Protein AF-A0A3S5D867-F1 (afdb_monomer_lite)

Secondary structure (DSSP, 8-state):
--EEEEEE-B-TTS-B-TT-EEEEEE-S--SS--TT-EEEEE--TTSEEEEEE-SEEEEEEEEETTTTEEEEEEEEEE-TTPPPB-HHHHHS---GGG--HHHHHHHHHHHHHHHHHHHHHHHHHHHHHHHHHHHHHHHHHHHHHHHHHHHHHHHHHHHHHHHHHHHHHHHHHHHHHHHHTT-BSSHHHHHHHHHTTS---SEEEEE--STT-SEEEEEEETTEEEEEEEEE-S-SSHHHHHHHHHHHHHHHHHHTTS--S-EEEEEE-TTGGGGEEEEEETT--EEETT--HHHHHHHHTTS-HHHHTTSTTEEEEEE-TTSSSEEEEEETT--EEETT--HHHHHHHHTTS-HHHHTT--SEEEEEEPTTSSSEEEEEETTSPEE-TT--GGGTTTSS--SEEEEEETTEEEEEETTEEEE-SS-EEEEEE-SSSEEEEEE--BTTB-SSEEEEESS-SSPBPTT-SEEEEEEEEESGGGSPEE-TT-------GGGTTTEEEHHHH-TTTTTTSPPPHHHHH--EE----TTEE-SHHHHHHHHHHT---S-EEEEEE---TT--HHHHSTTSHHHHHHHHHHHHHHHHHHHTTPEEEEEEEEEE--HHHHHBSS--STTHHHHHHHHHHHHHHHHHHHHH--SSPPEEEEEE--S-SSEEBS-B-TTS-B-SS--EEESS-HHHHHHHHHHHHTTTTEEEEEESHHHHHHHB-SSSS-B-HHHHHHHHHHHHHHHIIIII-TTTTT----SEEEEEEEETTEEEEEEE-TTSSPEE-SSSS---GGGGEEETT--S-EEEEEEETTTEEEEEESSPPPTT-EEEES----PPPTTS-------EE-----EEEEEEETTEEEE---BPPPEEEETT---

InterPro domains:
  IPR008969 Carboxypeptidase-like, regulatory domain superfamily [SSF49464] (4-69)
  IPR013609 Lambda-like tail fibre protein, N-terminal [PF08400] (1-135)

Foldseek 3Di:
DWAKAKDFDADPVRAGQAQKKKKKFFCPDDPVDHGRDIDIDGAHPRRIDMDTHDFGKIWIWIDHPVPRDIGTQAIFGGDPPDHHYYCCLTGVDPDVPCPDPVNVVVVVVVVVVVVVVVVVVVVVVVVVVVVVVVVVVVVVVVVVVVVVVVVVVVVVVVVVVVVVVVVVVVVVVVVVVVLVPFAAQDQVVVLVCLVVVVDDDQKGWYADPDQQARIFIWGQDPSHTGTDPDHDHPDPDVVVVVVVVVVVCVVVVVVVVPDQPDFPDFDADPVPPVGTQWTQGPVRQTDHPP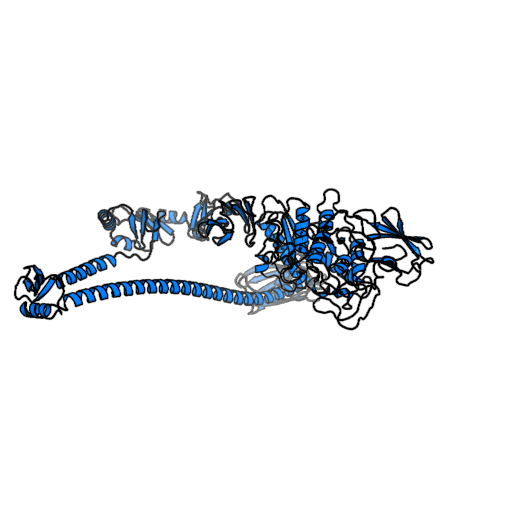DDPVVSVVVVVVDDPVLVVVDPQWPDFDADPVSPHTQWTQGVLRQIDGPPDDPVVSVVSCVQCDPVLVVVDAQFPDWDADPVSPHTQWTQGPVGQIAGPPDDDPVSVVGDDFQWDWDDDPNATAIHGVNHGQGDPFRWDDWGADDPFKIKTFGDADDLRHPRIFIFGVLENFTAHPQAQAAEEEEEAAACLQPKDFAAQQDQDWFDSPCGRAAKEFPQQDQAPDAQDAQDPNSLSHIGHHGDDRGIFFQRRLLVVLLVVLPLDRYHYYYQHQYHAQDDLVQCAPPHRSVVSNLSSLLSSQSGCVSRNHQYDHAEYEYDYDLLCQAQQQQLDACSLLVSVVRGQVVCQVSSCVSRVDDDGHAYEYAAEWLDLFGFHADADSRSHHDDDTHGRALGRSRLASLLVNCVVPLVRYEYLAYLNLQQQPAAPLDSRHGRSLSRSLSSNSSSVQSCQQPRDPPRHSPHHFWEFPWWAFDKQKIKTFTDAPAWAKDQACDPRHAFVQQQKDKRVCQWDWDDWDDDPRGIIMTGTPTRGDQQIKIWGQNRDPDAGPSRGTTGGGSIWHPQPDFRPRDDDPNHTHGSIRGYGTHIGRNPGDD

Organism: Serratia odorifera (NCBI:txid618)

pLDDT: mean 79.51, std 19.84, range [37.09, 98.69]

Radius of gyration: 47.04 Å; chains: 1; bounding box: 151×68×121 Å

Structure (mmCIF, N/CA/C/O backbone):
data_AF-A0A3S5D867-F1
#
_entry.id   AF-A0A3S5D867-F1
#
loop_
_atom_site.group_PDB
_atom_site.id
_atom_site.type_symbol
_atom_site.label_atom_id
_atom_site.label_alt_id
_atom_site.label_comp_id
_atom_site.label_asym_id
_atom_site.label_entity_id
_atom_site.label_seq_id
_atom_site.pdbx_PDB_ins_code
_atom_site.Cartn_x
_atom_site.Cartn_y
_atom_site.Cartn_z
_atom_site.occupancy
_atom_site.B_iso_or_equiv
_atom_site.auth_seq_id
_atom_site.auth_comp_id
_atom_site.auth_asym_id
_atom_site.auth_atom_id
_atom_site.pdbx_PDB_model_num
ATOM 1 N N . MET A 1 1 ? -51.353 9.847 -44.001 1.00 66.88 1 MET A N 1
ATOM 2 C CA . MET A 1 1 ? -50.391 10.921 -43.648 1.00 66.88 1 MET A CA 1
ATOM 3 C C . MET A 1 1 ? -49.256 10.837 -44.655 1.00 66.88 1 MET A C 1
ATOM 5 O O . MET A 1 1 ? -48.900 9.722 -44.989 1.00 66.88 1 MET A O 1
ATOM 9 N N . PHE A 1 2 ? -48.753 11.941 -45.209 1.00 80.75 2 PHE A N 1
ATOM 10 C CA . PHE A 1 2 ? -47.672 11.865 -46.203 1.00 80.75 2 PHE A CA 1
ATOM 11 C C . PHE A 1 2 ? -46.304 12.044 -45.532 1.00 80.75 2 PHE A C 1
ATOM 13 O O . PHE A 1 2 ? -46.164 12.881 -44.643 1.00 80.75 2 PHE A O 1
ATOM 20 N N . ILE A 1 3 ? -45.324 11.253 -45.963 1.00 88.12 3 ILE A N 1
ATOM 21 C CA . ILE A 1 3 ? -43.916 11.330 -45.588 1.00 88.12 3 ILE A CA 1
ATOM 22 C C . ILE A 1 3 ? -43.171 11.962 -46.759 1.00 88.12 3 ILE A C 1
ATOM 24 O O . ILE A 1 3 ? -43.205 11.448 -47.882 1.00 88.12 3 ILE A O 1
ATOM 28 N N . THR A 1 4 ? -42.507 13.081 -46.488 1.00 90.56 4 THR A N 1
ATOM 29 C CA . THR A 1 4 ? -41.750 13.821 -47.495 1.00 90.56 4 THR A CA 1
ATOM 30 C C . THR A 1 4 ? -40.372 13.196 -47.688 1.00 90.56 4 THR A C 1
ATOM 32 O O . THR A 1 4 ? -39.564 13.141 -46.759 1.00 90.56 4 THR A O 1
ATOM 35 N N . ILE A 1 5 ? -40.102 12.748 -48.912 1.00 91.81 5 ILE A N 1
ATOM 36 C CA . ILE A 1 5 ? -38.814 12.232 -49.360 1.00 91.81 5 ILE A CA 1
ATOM 37 C C . ILE A 1 5 ? -38.170 13.243 -50.306 1.00 91.81 5 ILE A C 1
ATOM 39 O O . ILE A 1 5 ? -38.616 13.410 -51.442 1.00 91.81 5 ILE A O 1
ATOM 43 N N . SER A 1 6 ? -37.120 13.923 -49.852 1.00 92.38 6 SER A N 1
ATOM 44 C CA . SER A 1 6 ? -36.469 14.999 -50.607 1.00 92.38 6 SER A CA 1
ATOM 45 C C . SER A 1 6 ? -34.959 15.031 -50.403 1.00 92.38 6 SER A C 1
ATOM 47 O O . SER A 1 6 ? -34.464 14.685 -49.332 1.00 92.38 6 SER A O 1
ATOM 49 N N . GLY A 1 7 ? -34.220 15.486 -51.411 1.00 91.75 7 GLY A N 1
ATOM 50 C CA . GLY A 1 7 ? -32.768 15.626 -51.334 1.00 91.75 7 GLY A CA 1
ATOM 51 C C . GLY A 1 7 ? -32.140 15.956 -52.682 1.00 91.75 7 GLY A C 1
ATOM 52 O O . GLY A 1 7 ? -32.841 16.315 -53.624 1.00 91.75 7 GLY A O 1
ATOM 53 N N . VAL A 1 8 ? -30.818 15.809 -52.766 1.00 91.75 8 VAL A N 1
ATOM 54 C CA . VAL A 1 8 ? -30.044 15.969 -54.003 1.00 91.75 8 VAL A CA 1
ATOM 55 C C . VAL A 1 8 ? -29.565 14.602 -54.484 1.00 91.75 8 VAL A C 1
ATOM 57 O O . VAL A 1 8 ? -29.043 13.805 -53.704 1.00 91.75 8 VAL A O 1
ATOM 60 N N . TYR A 1 9 ? -29.775 14.308 -55.763 1.00 89.31 9 TYR A N 1
ATOM 61 C CA . TYR A 1 9 ? -29.324 13.084 -56.406 1.00 89.31 9 TYR A CA 1
ATOM 62 C C . TYR A 1 9 ? -27.901 13.271 -56.944 1.00 89.31 9 TYR A C 1
ATOM 64 O O . TYR A 1 9 ? -27.672 14.092 -57.833 1.00 89.31 9 TYR A O 1
ATOM 72 N N . LEU A 1 10 ? -26.952 12.527 -56.371 1.00 87.12 10 LEU A N 1
ATOM 73 C CA . LEU A 1 10 ? -25.520 12.624 -56.661 1.00 87.12 10 LEU A CA 1
ATOM 74 C C . LEU A 1 10 ? -25.013 11.365 -57.377 1.00 87.12 10 LEU A C 1
ATOM 76 O O . LEU A 1 10 ? -25.526 10.265 -57.150 1.00 87.12 10 LEU A O 1
ATOM 80 N N . ASP A 1 11 ? -23.984 11.524 -58.205 1.00 80.44 11 ASP A N 1
ATOM 81 C CA . ASP A 1 11 ? -23.207 10.420 -58.768 1.00 80.44 11 ASP A CA 1
ATOM 82 C C . ASP A 1 11 ? -22.175 9.864 -57.750 1.00 80.44 11 ASP A C 1
ATOM 84 O O . ASP A 1 11 ? -22.046 10.393 -56.640 1.00 80.44 11 ASP A O 1
ATOM 88 N N . PRO A 1 12 ? -21.445 8.774 -58.070 1.00 74.12 12 PRO A N 1
ATOM 89 C CA . PRO A 1 12 ? -20.444 8.199 -57.165 1.00 74.12 12 PRO A CA 1
ATOM 90 C C . PRO A 1 12 ? -19.267 9.123 -56.814 1.00 74.12 12 PRO A C 1
ATOM 92 O O . PRO A 1 12 ? -18.559 8.841 -55.850 1.00 74.12 12 PRO A O 1
ATOM 95 N N . GLU A 1 13 ? -19.054 10.197 -57.573 1.00 75.00 13 GLU A N 1
ATOM 96 C CA . GLU A 1 13 ? -17.997 11.190 -57.354 1.00 75.00 13 GLU A CA 1
ATOM 97 C C . GLU A 1 13 ? -18.503 12.375 -56.509 1.00 75.00 13 GLU A C 1
ATOM 99 O O . GLU A 1 13 ? -17.729 13.255 -56.138 1.00 75.00 13 GLU A O 1
ATOM 104 N N . GLY A 1 14 ? -19.791 12.370 -56.141 1.00 78.19 14 GLY A N 1
ATOM 105 C CA . GLY A 1 14 ? -20.426 13.396 -55.318 1.00 78.19 14 GLY A CA 1
ATOM 106 C C . GLY A 1 14 ? -20.962 14.586 -56.114 1.00 78.19 14 GLY A C 1
ATOM 107 O O . GLY A 1 14 ? -21.316 15.598 -55.511 1.00 78.19 14 GLY A O 1
ATOM 108 N N . THR A 1 15 ? -21.052 14.481 -57.442 1.00 84.69 15 THR A N 1
ATOM 109 C CA . THR A 1 15 ? -21.552 15.553 -58.314 1.00 84.69 15 THR A CA 1
ATOM 110 C C . THR A 1 15 ? -23.061 15.428 -58.517 1.00 84.69 15 THR A C 1
ATOM 112 O O . THR A 1 15 ? -23.590 14.330 -58.691 1.00 84.69 15 THR A O 1
ATOM 115 N N . ALA A 1 16 ? -23.780 16.554 -58.493 1.00 87.94 16 ALA A N 1
ATOM 116 C CA . ALA A 1 16 ? -25.221 16.580 -58.733 1.00 87.94 16 ALA A CA 1
ATOM 117 C C . ALA A 1 16 ? -25.578 16.136 -60.153 1.00 87.94 16 ALA A C 1
ATOM 119 O O . ALA A 1 16 ? -24.960 16.571 -61.122 1.00 87.94 16 ALA A O 1
ATOM 120 N N . VAL A 1 17 ? -26.610 15.296 -60.267 1.00 87.81 17 VAL A N 1
ATOM 121 C CA . VAL A 1 17 ? -27.073 14.740 -61.543 1.00 87.81 17 VAL A CA 1
ATOM 122 C C . VAL A 1 17 ? -28.390 15.413 -61.951 1.00 87.81 17 VAL A C 1
ATOM 124 O O . VAL A 1 17 ? -29.465 14.969 -61.520 1.00 87.81 17 VAL A O 1
ATOM 127 N N . PRO A 1 18 ? -28.347 16.480 -62.769 1.00 88.94 18 PRO A N 1
ATOM 128 C CA . PRO A 1 18 ? -29.548 17.148 -63.255 1.00 88.94 18 PRO A CA 1
ATOM 129 C C . PRO A 1 18 ? -30.268 16.326 -64.331 1.00 88.94 18 PRO A C 1
ATOM 131 O O . PRO A 1 18 ? -29.655 15.564 -65.082 1.00 88.94 18 PRO A O 1
ATOM 134 N N . GLY A 1 19 ? -31.591 16.475 -64.419 1.00 86.19 19 GLY A N 1
ATOM 135 C CA . GLY A 1 19 ? -32.408 15.869 -65.473 1.00 86.19 19 GLY A CA 1
ATOM 136 C C . GLY A 1 19 ? -32.656 14.358 -65.356 1.00 86.19 19 GLY A C 1
ATOM 137 O O . GLY A 1 19 ? -33.353 13.795 -66.205 1.00 86.19 19 GLY A O 1
ATOM 138 N N . ALA A 1 20 ? -32.154 13.680 -64.321 1.00 89.50 20 ALA A N 1
ATOM 139 C CA . ALA A 1 20 ? -32.436 12.269 -64.067 1.00 89.50 20 ALA A CA 1
ATOM 140 C C . ALA A 1 20 ? -33.886 12.082 -63.596 1.00 89.50 20 ALA A C 1
ATOM 142 O O . ALA A 1 20 ? -34.366 12.784 -62.709 1.00 89.50 20 ALA A O 1
ATOM 143 N N . ARG A 1 21 ? -34.611 11.113 -64.165 1.00 92.19 21 ARG A N 1
ATOM 144 C CA . ARG A 1 21 ? -35.997 10.834 -63.770 1.00 92.19 21 ARG A CA 1
ATOM 145 C C . ARG A 1 21 ? -36.044 9.734 -62.722 1.00 92.19 21 ARG A C 1
ATOM 147 O O . ARG A 1 21 ? -35.861 8.562 -63.043 1.00 92.19 21 ARG A O 1
ATOM 154 N N . ILE A 1 22 ? -36.342 10.108 -61.486 1.00 93.31 22 ILE A N 1
ATOM 155 C CA . ILE A 1 22 ? -36.563 9.188 -60.371 1.00 93.31 22 ILE A CA 1
ATOM 156 C C . ILE A 1 22 ? -38.011 8.701 -60.421 1.00 93.31 22 ILE A C 1
ATOM 158 O O . ILE A 1 22 ? -38.938 9.495 -60.568 1.00 93.31 22 ILE A O 1
ATOM 162 N N . ILE A 1 23 ? -38.205 7.391 -60.318 1.00 92.12 23 ILE A N 1
ATOM 163 C CA . ILE A 1 23 ? -39.477 6.685 -60.453 1.00 92.12 23 ILE A CA 1
ATOM 164 C C . ILE A 1 23 ? -39.679 5.827 -59.202 1.00 92.12 23 ILE A C 1
ATOM 166 O O . ILE A 1 23 ? -38.847 4.974 -58.895 1.00 92.12 23 ILE A O 1
ATOM 170 N N . ILE A 1 24 ? -40.792 6.031 -58.499 1.00 92.12 24 ILE A N 1
ATOM 171 C CA . ILE A 1 24 ? -41.162 5.299 -57.284 1.00 92.12 24 ILE A CA 1
ATOM 172 C C . ILE A 1 24 ? -42.447 4.523 -57.562 1.00 92.12 24 ILE A C 1
ATOM 174 O O . ILE A 1 24 ? -43.481 5.120 -57.856 1.00 92.12 24 ILE A O 1
ATOM 178 N N . ALA A 1 25 ? -42.373 3.195 -57.478 1.00 86.81 25 ALA A N 1
ATOM 179 C CA . ALA A 1 25 ? -43.482 2.282 -57.745 1.00 86.81 25 ALA A CA 1
ATOM 180 C C . ALA A 1 25 ? -43.905 1.547 -56.467 1.00 86.81 25 ALA A C 1
ATOM 182 O O . ALA A 1 25 ? -43.066 0.933 -55.807 1.00 86.81 25 ALA A O 1
ATOM 183 N N . SER A 1 26 ? -45.195 1.564 -56.122 1.00 86.56 26 SER A N 1
ATOM 184 C CA . SER A 1 26 ? -45.713 0.779 -54.991 1.00 86.56 26 SER A CA 1
ATOM 185 C C . SER A 1 26 ? -45.639 -0.721 -55.284 1.00 86.56 26 SER A C 1
ATOM 187 O O . SER A 1 26 ? -46.059 -1.176 -56.343 1.00 86.56 26 SER A O 1
ATOM 189 N N . LYS A 1 27 ? -45.126 -1.527 -54.354 1.00 81.06 27 LYS A N 1
ATOM 190 C CA . LYS A 1 27 ? -44.980 -2.983 -54.530 1.00 81.06 27 LYS A CA 1
ATOM 191 C C . LYS A 1 27 ? -46.121 -3.808 -53.950 1.00 81.06 27 LYS A C 1
ATOM 193 O O . LYS A 1 27 ? -46.240 -4.992 -54.274 1.00 81.06 27 LYS A O 1
ATOM 198 N N . ARG A 1 28 ? -46.939 -3.226 -53.077 1.00 76.12 28 ARG A N 1
ATOM 199 C CA . ARG A 1 28 ? -48.049 -3.910 -52.403 1.00 76.12 28 ARG A CA 1
ATOM 200 C C . ARG A 1 28 ? -49.278 -3.016 -52.420 1.00 76.12 28 ARG A C 1
ATOM 202 O O . ARG A 1 28 ? -49.165 -1.811 -52.244 1.00 76.12 28 ARG A O 1
ATOM 209 N N . THR A 1 29 ? -50.447 -3.620 -52.592 1.00 70.25 29 THR A N 1
ATOM 210 C CA . THR A 1 29 ? -51.703 -2.913 -52.349 1.00 70.25 29 THR A CA 1
ATOM 211 C C . THR A 1 29 ? -51.870 -2.734 -50.840 1.00 70.25 29 THR A C 1
ATOM 213 O O . THR A 1 29 ? -51.838 -3.719 -50.104 1.00 70.25 29 THR A O 1
ATOM 216 N N . THR A 1 30 ? -52.012 -1.494 -50.389 1.00 66.81 30 THR A N 1
ATOM 217 C CA . THR A 1 30 ? -52.332 -1.102 -49.010 1.00 66.81 30 THR A CA 1
ATOM 218 C C . THR A 1 30 ? -53.755 -0.530 -48.963 1.00 66.81 30 THR A C 1
ATOM 220 O O . THR A 1 30 ? -54.438 -0.498 -49.987 1.00 66.81 30 THR A O 1
ATOM 223 N N . SER A 1 31 ? -54.230 -0.086 -47.794 1.00 62.88 31 SER A N 1
ATOM 224 C CA . SER A 1 31 ? -55.510 0.637 -47.671 1.00 62.88 31 SER A CA 1
ATOM 225 C C . SER A 1 31 ? -55.568 1.905 -48.530 1.00 62.88 31 SER A C 1
ATOM 227 O O . SER A 1 31 ? -56.655 2.302 -48.942 1.00 62.88 31 SER A O 1
ATOM 229 N N . ASP A 1 32 ? -54.406 2.498 -48.828 1.00 62.28 32 ASP A N 1
ATOM 230 C CA . ASP A 1 32 ? -54.285 3.832 -49.423 1.00 62.28 32 ASP A CA 1
ATOM 231 C C . ASP A 1 32 ? -53.553 3.853 -50.781 1.00 62.28 32 ASP A C 1
ATOM 233 O O . ASP A 1 32 ? -53.573 4.869 -51.475 1.00 62.28 32 ASP A O 1
ATOM 237 N N . THR A 1 33 ? -52.903 2.755 -51.201 1.00 66.81 33 THR A N 1
ATOM 238 C CA . THR A 1 33 ? -52.171 2.678 -52.485 1.00 66.81 33 THR A CA 1
ATOM 239 C C . THR A 1 33 ? -52.366 1.321 -53.163 1.00 66.81 33 THR A C 1
ATOM 241 O O . THR A 1 33 ? -52.414 0.294 -52.492 1.00 66.81 33 THR A O 1
ATOM 244 N N . PHE A 1 34 ? -52.426 1.281 -54.497 1.00 71.94 34 PHE A N 1
ATOM 245 C CA . PHE A 1 34 ? -52.458 0.025 -55.256 1.00 71.94 34 PHE A CA 1
ATOM 246 C C . PHE A 1 34 ? -51.065 -0.371 -55.745 1.00 71.94 34 PHE A C 1
ATOM 248 O O . PHE A 1 34 ? -50.233 0.483 -56.056 1.00 71.94 34 PHE A O 1
ATOM 255 N N . ARG A 1 35 ? -50.825 -1.683 -55.846 1.00 71.00 35 ARG A N 1
ATOM 256 C CA . ARG A 1 35 ? -49.595 -2.229 -56.427 1.00 71.00 35 ARG A CA 1
ATOM 257 C C . ARG A 1 35 ? -49.369 -1.703 -57.854 1.00 71.00 35 ARG A C 1
ATOM 259 O O . ARG A 1 35 ? -50.305 -1.609 -58.640 1.00 71.00 35 ARG A O 1
ATOM 266 N N . ASP A 1 36 ? -48.110 -1.402 -58.152 1.00 70.62 36 ASP A N 1
ATOM 267 C CA . ASP A 1 36 ? -47.568 -0.854 -59.399 1.00 70.62 36 ASP A CA 1
ATOM 268 C C . ASP A 1 36 ? -48.075 0.555 -59.770 1.00 70.62 36 ASP A C 1
ATOM 270 O O . ASP A 1 36 ? -47.860 1.022 -60.889 1.00 70.62 36 ASP A O 1
ATOM 274 N N . LEU A 1 37 ? -48.681 1.282 -58.821 1.00 79.69 37 LEU A N 1
ATOM 275 C CA . LEU A 1 37 ? -48.919 2.718 -58.967 1.00 79.69 37 LEU A CA 1
ATOM 276 C C . LEU A 1 37 ? -47.591 3.480 -58.854 1.00 79.69 37 LEU A C 1
ATOM 278 O O . LEU A 1 37 ? -46.802 3.229 -57.938 1.00 79.69 37 LEU A O 1
ATOM 282 N N . ILE A 1 38 ? -47.352 4.404 -59.787 1.00 84.44 38 ILE A N 1
ATOM 283 C CA . ILE A 1 38 ? -46.062 5.078 -59.960 1.00 84.44 38 ILE A CA 1
ATOM 284 C C . ILE A 1 38 ? -46.202 6.587 -59.781 1.00 84.44 38 ILE A C 1
ATOM 286 O O . ILE A 1 38 ? -47.097 7.210 -60.352 1.00 84.44 38 ILE A O 1
ATOM 290 N N . VAL A 1 39 ? -45.243 7.179 -59.073 1.00 89.19 39 VAL A N 1
ATOM 291 C CA . VAL A 1 39 ? -44.948 8.615 -59.113 1.00 89.19 39 VAL A CA 1
ATOM 292 C C . VAL A 1 39 ? -43.517 8.820 -59.602 1.00 89.19 39 VAL A C 1
ATOM 294 O O . VAL A 1 39 ? -42.642 7.990 -59.360 1.00 89.19 39 VAL A O 1
ATOM 297 N N . SER A 1 40 ? -43.264 9.903 -60.334 1.00 90.00 40 SER A N 1
ATOM 298 C CA . SER A 1 40 ? -41.922 10.213 -60.830 1.00 90.00 40 SER A CA 1
ATOM 299 C C . SER A 1 40 ? -41.606 11.695 -60.721 1.00 90.00 40 SER A C 1
ATOM 301 O O . SER A 1 40 ? -42.487 12.508 -60.994 1.00 90.00 40 SER A O 1
ATOM 303 N N . HIS A 1 41 ? -40.350 12.022 -60.443 1.00 91.69 41 HIS A N 1
ATOM 304 C CA . HIS A 1 41 ? -39.825 13.384 -60.417 1.00 91.69 41 HIS A CA 1
ATOM 305 C C . HIS A 1 41 ? -38.545 13.443 -61.254 1.00 91.69 41 HIS A C 1
ATOM 307 O O . HIS A 1 41 ? -37.713 12.540 -61.179 1.00 91.69 41 HIS A O 1
ATOM 313 N N . VAL A 1 42 ? -38.393 14.486 -62.069 1.00 91.56 42 VAL A N 1
ATOM 314 C CA . VAL A 1 42 ? -37.148 14.754 -62.807 1.00 91.56 42 VAL A CA 1
ATOM 315 C C . VAL A 1 42 ? -36.296 15.683 -61.959 1.00 91.56 42 VAL A C 1
ATOM 317 O O . VAL A 1 42 ? -36.813 16.694 -61.493 1.00 91.56 42 VAL A O 1
ATOM 320 N N . THR A 1 43 ? -35.044 15.327 -61.695 1.00 91.94 43 THR A N 1
ATOM 321 C CA . THR A 1 43 ? -34.163 16.140 -60.855 1.00 91.94 43 THR A CA 1
ATOM 322 C C . THR A 1 43 ? -33.919 17.509 -61.483 1.00 91.94 43 THR A C 1
ATOM 324 O O . THR A 1 43 ? -33.796 17.618 -62.707 1.00 91.94 43 THR A O 1
ATOM 327 N N . GLY A 1 44 ? -33.882 18.549 -60.649 1.00 87.31 44 GLY A N 1
ATOM 328 C CA . GLY A 1 44 ? -33.609 19.916 -61.097 1.00 87.31 44 GLY A CA 1
ATOM 329 C C . GLY A 1 44 ? -32.134 20.161 -61.423 1.00 87.31 44 GLY A C 1
ATOM 330 O O . GLY A 1 44 ? -31.323 19.231 -61.417 1.00 87.31 44 GLY A O 1
ATOM 331 N N . ASP A 1 45 ? -31.780 21.412 -61.720 1.00 84.50 45 ASP A N 1
ATOM 332 C CA . ASP A 1 45 ? -30.451 21.794 -62.229 1.00 84.50 45 ASP A CA 1
ATOM 333 C C . ASP A 1 45 ? -29.311 21.504 -61.236 1.00 84.50 45 ASP A C 1
ATOM 335 O O . ASP A 1 45 ? -28.155 21.375 -61.640 1.00 84.50 45 ASP A O 1
ATOM 339 N N . HIS A 1 46 ? -29.634 21.345 -59.950 1.00 85.88 46 HIS A N 1
ATOM 340 C CA . HIS A 1 46 ? -28.693 20.988 -58.890 1.00 85.88 46 HIS A CA 1
ATOM 341 C C . HIS A 1 46 ? -28.965 19.583 -58.337 1.00 85.88 46 HIS A C 1
ATOM 343 O O . HIS A 1 46 ? -28.528 19.262 -57.236 1.00 85.88 46 HIS A O 1
ATOM 349 N N . GLY A 1 47 ? -29.668 18.729 -59.092 1.00 87.56 47 GLY A N 1
ATOM 350 C CA . GLY A 1 47 ? -29.966 17.344 -58.728 1.00 87.56 47 GLY A CA 1
ATOM 351 C C . GLY A 1 47 ? -31.117 17.179 -57.727 1.00 87.56 47 GLY A C 1
ATOM 352 O O . GLY A 1 47 ? -31.343 16.071 -57.243 1.00 87.56 47 GLY A O 1
ATOM 353 N N . GLU A 1 48 ? -31.845 18.241 -57.389 1.00 92.25 48 GLU A N 1
ATOM 354 C CA . GLU A 1 48 ? -32.875 18.231 -56.351 1.00 92.25 48 GLU A CA 1
ATOM 355 C C . GLU A 1 48 ? -34.139 17.445 -56.744 1.00 92.25 48 GLU A C 1
ATOM 357 O O . GLU A 1 48 ? -34.591 17.487 -57.890 1.00 92.25 48 GLU A O 1
ATOM 362 N N . TYR A 1 49 ? -34.733 16.733 -55.781 1.00 93.94 49 TYR A N 1
ATOM 363 C CA . TYR A 1 49 ? -35.999 16.008 -55.931 1.00 93.94 49 TYR A CA 1
ATOM 364 C C . TYR A 1 49 ? -36.864 16.108 -54.670 1.00 93.94 49 TYR A C 1
ATOM 366 O O . TYR A 1 49 ? -36.351 16.272 -53.559 1.00 93.94 49 TYR A O 1
ATOM 374 N N . LEU A 1 50 ? -38.179 15.945 -54.843 1.00 93.31 50 LEU A N 1
ATOM 375 C CA . LEU A 1 50 ? -39.153 15.896 -53.753 1.00 93.31 50 LEU A CA 1
ATOM 376 C C . LEU A 1 50 ? -40.325 14.964 -54.094 1.00 93.31 50 LEU A C 1
ATOM 378 O O . LEU A 1 50 ? -40.864 15.003 -55.200 1.00 93.31 50 LEU A O 1
ATOM 382 N N . PHE A 1 51 ? -40.737 14.154 -53.122 1.00 92.12 51 PHE A N 1
ATOM 383 C CA . PHE A 1 51 ? -41.914 13.292 -53.180 1.00 92.12 51 PHE A CA 1
ATOM 384 C C . PHE A 1 51 ? -42.668 13.330 -51.854 1.00 92.12 51 PHE A C 1
ATOM 386 O O . PHE A 1 51 ? -42.053 13.175 -50.808 1.00 92.12 51 PHE A O 1
ATOM 393 N N . ASP A 1 52 ? -43.994 13.421 -51.899 1.00 90.50 52 ASP A N 1
ATOM 394 C CA . ASP A 1 52 ? -44.848 13.177 -50.735 1.00 90.50 52 ASP A CA 1
ATOM 395 C C . ASP A 1 52 ? -45.539 11.821 -50.904 1.00 90.50 52 ASP A C 1
ATOM 397 O O . ASP A 1 52 ? -46.385 11.640 -51.783 1.00 90.50 52 ASP A O 1
ATOM 401 N N . LEU A 1 53 ? -45.144 10.842 -50.086 1.00 87.94 53 LEU A N 1
ATOM 402 C CA . LEU A 1 53 ? -45.571 9.445 -50.211 1.00 87.94 53 LEU A CA 1
ATOM 403 C C . LEU A 1 53 ? -46.374 9.007 -48.988 1.00 87.94 53 LEU A C 1
ATOM 405 O O . LEU A 1 53 ? -46.093 9.423 -47.872 1.00 87.94 53 LEU A O 1
ATOM 409 N N . GLN A 1 54 ? -47.383 8.159 -49.175 1.00 85.25 54 GLN A N 1
ATOM 410 C CA . GLN A 1 54 ? -48.050 7.509 -48.040 1.00 85.25 54 GLN A CA 1
ATOM 411 C C . GLN A 1 54 ? -47.148 6.402 -47.452 1.00 85.25 54 GLN A C 1
ATOM 413 O O . GLN A 1 54 ? -46.191 5.980 -48.105 1.00 85.25 54 GLN A O 1
ATOM 418 N N . PRO A 1 55 ? -47.444 5.896 -46.243 1.00 84.25 55 PRO A N 1
ATOM 419 C CA . PRO A 1 55 ? -46.839 4.671 -45.740 1.00 84.25 55 PRO A CA 1
ATOM 420 C C . PRO A 1 55 ? -47.064 3.510 -46.713 1.00 84.25 55 PRO A C 1
ATOM 422 O O . PRO A 1 55 ? -48.167 3.300 -47.229 1.00 84.25 55 PRO A O 1
ATOM 425 N N . GLY A 1 56 ? -46.016 2.742 -46.973 1.00 81.31 56 GLY A N 1
ATOM 426 C CA . GLY A 1 56 ? -46.053 1.676 -47.959 1.00 81.31 56 GLY A CA 1
ATOM 427 C C . GLY A 1 56 ? -44.676 1.133 -48.307 1.00 81.31 56 GLY A C 1
ATOM 428 O O . GLY A 1 56 ? -43.643 1.641 -47.875 1.00 81.31 56 GLY A O 1
ATOM 429 N N . TYR A 1 57 ? -44.680 0.075 -49.116 1.00 84.19 57 TYR A N 1
ATOM 430 C CA . TYR A 1 57 ? -43.465 -0.567 -49.602 1.00 84.19 57 TYR A CA 1
ATOM 431 C C . TYR A 1 57 ? -43.262 -0.248 -51.079 1.00 84.19 57 TYR A C 1
ATOM 433 O O . TYR A 1 57 ? -44.111 -0.582 -51.910 1.00 84.19 57 TYR A O 1
ATOM 441 N N . TYR A 1 58 ? -42.139 0.380 -51.405 1.00 87.56 58 TYR A N 1
ATOM 442 C CA . TYR A 1 58 ? -41.873 0.986 -52.702 1.00 87.56 58 TYR A CA 1
ATOM 443 C C . TYR A 1 58 ? -40.596 0.445 -53.337 1.00 87.56 58 TYR A C 1
ATOM 445 O O . TYR A 1 58 ? -39.643 0.077 -52.658 1.00 87.56 58 TYR A O 1
ATOM 453 N N . ARG A 1 59 ? -40.560 0.438 -54.668 1.00 87.69 59 ARG A N 1
ATOM 454 C CA . ARG A 1 59 ? -39.350 0.247 -55.466 1.00 87.69 59 ARG A CA 1
ATOM 455 C C . ARG A 1 59 ? -38.947 1.567 -56.094 1.00 87.69 59 ARG A C 1
ATOM 457 O O . ARG A 1 59 ? -39.768 2.200 -56.754 1.00 87.69 59 ARG A O 1
ATOM 464 N N . VAL A 1 60 ? -37.678 1.931 -55.952 1.00 91.94 60 VAL A N 1
ATOM 465 C CA . VAL A 1 60 ? -37.120 3.157 -56.519 1.00 91.94 60 VAL A CA 1
ATOM 466 C C . VAL A 1 60 ? -36.212 2.816 -57.696 1.00 91.94 60 VAL A C 1
ATOM 468 O O . VAL A 1 60 ? -35.328 1.962 -57.613 1.00 91.94 60 VAL A O 1
ATOM 471 N N . SER A 1 61 ? -36.452 3.473 -58.824 1.00 90.19 61 SER A N 1
ATOM 472 C CA . SER A 1 61 ? -35.671 3.333 -60.053 1.00 90.19 61 SER A CA 1
ATOM 473 C C . SER A 1 61 ? -35.338 4.699 -60.633 1.00 90.19 61 SER A C 1
ATOM 475 O O . SER A 1 61 ? -36.087 5.649 -60.436 1.00 90.19 61 SER A O 1
ATOM 477 N N . VAL A 1 62 ? -34.238 4.806 -61.367 1.00 90.88 62 VAL A N 1
ATOM 478 C CA . VAL A 1 62 ? -33.809 6.056 -62.002 1.00 90.88 62 VAL A CA 1
ATOM 479 C C . VAL A 1 62 ? -33.573 5.820 -63.485 1.00 90.88 62 VAL A C 1
ATOM 481 O O . VAL A 1 62 ? -32.937 4.842 -63.877 1.00 90.88 62 VAL A O 1
ATOM 484 N N . LEU A 1 63 ? -34.116 6.707 -64.310 1.00 87.88 63 LEU A N 1
ATOM 485 C CA . LEU A 1 63 ? -33.872 6.771 -65.744 1.00 87.88 63 LEU A CA 1
ATOM 486 C C . LEU A 1 63 ? -32.969 7.973 -66.035 1.00 87.88 63 LEU A C 1
ATOM 488 O O . LEU A 1 63 ? -33.339 9.114 -65.754 1.00 87.88 63 LEU A O 1
ATOM 492 N N . TYR A 1 64 ? -31.801 7.705 -66.612 1.00 84.12 64 TYR A N 1
ATOM 493 C CA . TYR A 1 64 ? -30.841 8.730 -67.021 1.00 84.12 64 TYR A CA 1
ATOM 494 C C . TYR A 1 64 ? -31.070 9.093 -68.493 1.00 84.12 64 TYR A C 1
ATOM 496 O O . TYR A 1 64 ? -31.202 8.196 -69.330 1.00 84.12 64 TYR A O 1
ATOM 504 N N . GLN A 1 65 ? -31.140 10.391 -68.810 1.00 69.94 65 GLN A N 1
ATOM 505 C CA . GLN A 1 65 ? -31.479 10.878 -70.159 1.00 69.94 65 GLN A CA 1
ATOM 506 C C . GLN A 1 65 ? -30.445 10.494 -71.229 1.00 69.94 65 GLN A C 1
ATOM 508 O O . GLN A 1 65 ? -30.787 10.397 -72.401 1.00 69.94 65 GLN A O 1
ATOM 513 N N . ASP A 1 66 ? -29.194 10.254 -70.834 1.00 66.38 66 ASP A N 1
ATOM 514 C CA . ASP A 1 66 ? -28.071 9.912 -71.711 1.00 66.38 66 ASP A CA 1
ATOM 515 C C . ASP A 1 66 ? -27.979 8.411 -72.039 1.00 66.38 66 ASP A C 1
ATOM 517 O O . ASP A 1 66 ? -27.278 8.029 -72.976 1.00 66.38 66 ASP A O 1
ATOM 521 N N . ARG A 1 67 ? -28.663 7.544 -71.276 1.00 63.69 67 ARG A N 1
ATOM 522 C CA . ARG A 1 67 ? -28.481 6.079 -71.353 1.00 63.69 67 ARG A CA 1
ATOM 523 C C . ARG A 1 67 ? -29.724 5.288 -71.736 1.00 63.69 67 ARG A C 1
ATOM 525 O O . ARG A 1 67 ? -29.609 4.074 -71.885 1.00 63.69 67 ARG A O 1
ATOM 532 N N . ASP A 1 68 ? -30.882 5.941 -71.852 1.00 62.00 68 ASP A N 1
ATOM 533 C CA . ASP A 1 68 ? -32.183 5.347 -72.222 1.00 62.00 68 ASP A CA 1
ATOM 534 C C . ASP A 1 68 ? -32.491 4.018 -71.491 1.00 62.00 68 ASP A C 1
ATOM 536 O O . ASP A 1 68 ? -33.137 3.098 -71.997 1.00 62.00 68 ASP A O 1
ATOM 540 N N . ARG A 1 69 ? -31.977 3.898 -70.259 1.00 69.00 69 ARG A N 1
ATOM 541 C CA . ARG A 1 69 ? -32.026 2.692 -69.433 1.00 69.00 69 ARG A CA 1
ATOM 542 C C . ARG A 1 69 ? -32.461 3.050 -68.023 1.00 69.00 69 ARG A C 1
ATOM 544 O O . ARG A 1 69 ? -31.854 3.892 -67.363 1.00 69.00 69 ARG A O 1
ATOM 551 N N . THR A 1 70 ? -33.495 2.363 -67.550 1.00 80.19 70 THR A N 1
ATOM 552 C CA . THR A 1 70 ? -33.957 2.446 -66.164 1.00 80.19 70 THR A CA 1
ATOM 553 C C . THR A 1 70 ? -33.134 1.510 -65.282 1.00 80.19 70 THR A C 1
ATOM 555 O O . THR A 1 70 ? -33.070 0.304 -65.533 1.00 80.19 70 THR A O 1
ATOM 558 N N . THR A 1 71 ? -32.528 2.056 -64.232 1.00 81.06 71 THR A N 1
ATOM 559 C CA . THR A 1 71 ? -31.760 1.308 -63.231 1.00 81.06 71 THR A CA 1
ATOM 560 C C . THR A 1 71 ? -32.537 1.269 -61.924 1.00 81.06 71 THR A C 1
ATOM 562 O O . THR A 1 71 ? -32.944 2.308 -61.413 1.00 81.06 71 THR A O 1
ATOM 565 N N . VAL A 1 72 ? -32.746 0.076 -61.366 1.00 84.06 72 VAL A N 1
ATOM 566 C CA . VAL A 1 72 ? -33.338 -0.077 -60.028 1.00 84.06 72 VAL A CA 1
ATOM 567 C C . VAL A 1 72 ? -32.266 0.254 -58.997 1.00 84.06 72 VAL A C 1
ATOM 569 O O . VAL A 1 72 ? -31.225 -0.399 -58.985 1.00 84.06 72 VAL A O 1
ATOM 572 N N . ILE A 1 73 ? -32.518 1.256 -58.153 1.00 82.44 73 ILE A N 1
ATOM 573 C CA . ILE A 1 73 ? -31.556 1.698 -57.132 1.00 82.44 73 ILE A CA 1
ATOM 574 C C . ILE A 1 73 ? -31.817 1.067 -55.761 1.00 82.44 73 ILE A C 1
ATOM 576 O O . ILE A 1 73 ? -30.903 0.987 -54.951 1.00 82.44 73 ILE A O 1
ATOM 580 N N . GLY A 1 74 ? -33.027 0.552 -55.528 1.00 81.56 74 GLY A N 1
ATOM 581 C CA . GLY A 1 74 ? -33.349 -0.271 -54.364 1.00 81.56 74 GLY A CA 1
ATOM 582 C C . GLY A 1 74 ? -34.838 -0.258 -54.028 1.00 81.56 74 GLY A C 1
ATOM 583 O O . GLY A 1 74 ? -35.654 0.298 -54.769 1.00 81.56 74 GLY A O 1
ATOM 584 N N . ASP A 1 75 ? -35.189 -0.896 -52.917 1.00 84.31 75 ASP A N 1
ATOM 585 C CA . ASP A 1 75 ? -36.541 -0.890 -52.357 1.00 84.31 75 ASP A CA 1
ATOM 586 C C . ASP A 1 75 ? -36.539 -0.078 -51.041 1.00 84.31 75 ASP A C 1
ATOM 588 O O . ASP A 1 75 ? -35.504 0.039 -50.391 1.00 84.31 75 ASP A O 1
ATOM 592 N N . MET A 1 76 ? -37.682 0.498 -50.666 1.00 87.75 76 MET A N 1
ATOM 593 C CA . MET A 1 76 ? -37.866 1.375 -49.502 1.00 87.75 76 MET A CA 1
ATOM 594 C C . MET A 1 76 ? -39.172 1.023 -48.780 1.00 87.75 76 MET A C 1
ATOM 596 O O . MET A 1 76 ? -40.195 0.813 -49.434 1.00 87.75 76 MET A O 1
ATOM 600 N N . GLU A 1 77 ? -39.164 1.017 -47.446 1.00 85.44 77 GLU A N 1
ATOM 601 C CA . GLU A 1 77 ? -40.365 0.874 -46.613 1.00 85.44 77 GLU A CA 1
ATOM 602 C C . GLU A 1 77 ? -40.611 2.144 -45.795 1.00 85.44 77 GLU A C 1
ATOM 604 O O . GLU A 1 77 ? -39.729 2.599 -45.073 1.00 85.44 77 GLU A O 1
ATOM 609 N N . LEU A 1 78 ? -41.815 2.709 -45.908 1.00 84.31 78 LEU A N 1
ATOM 610 C CA . LEU A 1 78 ? -42.263 3.856 -45.120 1.00 84.31 78 LEU A CA 1
ATOM 611 C C . LEU A 1 78 ? -43.395 3.423 -44.187 1.00 84.31 78 LEU A C 1
ATOM 613 O O . LEU A 1 78 ? -44.379 2.833 -44.634 1.00 84.31 78 LEU A O 1
ATOM 617 N N . GLN A 1 79 ? -43.264 3.739 -42.903 1.00 81.75 79 GLN A N 1
ATOM 618 C CA . GLN A 1 79 ? -44.258 3.475 -41.862 1.00 81.75 79 GLN A CA 1
ATOM 619 C C . GLN A 1 79 ? -44.957 4.782 -41.456 1.00 81.75 79 GLN A C 1
ATOM 621 O O . GLN A 1 79 ? -44.490 5.870 -41.783 1.00 81.75 79 GLN A O 1
ATOM 626 N N . GLU A 1 80 ? -46.071 4.704 -40.721 1.00 80.25 80 GLU A N 1
ATOM 627 C CA . GLU A 1 80 ? -46.806 5.902 -40.266 1.00 80.25 80 GLU A CA 1
ATOM 628 C C . GLU A 1 80 ? -45.956 6.854 -39.409 1.00 80.25 80 GLU A C 1
ATOM 630 O O . GLU A 1 80 ? -46.180 8.061 -39.430 1.00 80.25 80 GLU A O 1
ATOM 635 N N . SER A 1 81 ? -44.962 6.324 -38.691 1.00 76.38 81 SER A N 1
ATOM 636 C CA . SER A 1 81 ? -44.022 7.088 -37.864 1.00 76.38 81 SER A CA 1
ATOM 637 C C . SER A 1 81 ? -42.725 7.479 -38.582 1.00 76.38 81 SER A C 1
ATOM 639 O O . SER A 1 81 ? -41.835 8.046 -37.948 1.00 76.38 81 SER A O 1
ATOM 641 N N . SER A 1 82 ? -42.571 7.163 -39.873 1.00 78.12 82 SER A N 1
ATOM 642 C CA . SER A 1 82 ? -41.368 7.525 -40.629 1.00 78.12 82 SER A CA 1
ATOM 643 C C . SER A 1 82 ? -41.240 9.048 -40.745 1.00 78.12 82 SER A C 1
ATOM 645 O O . SER A 1 82 ? -42.175 9.741 -41.144 1.00 78.12 82 SER A O 1
ATOM 647 N N . LEU A 1 83 ? -40.064 9.575 -40.393 1.00 79.88 83 LEU A N 1
ATOM 648 C CA . LEU A 1 83 ? -39.761 11.006 -40.469 1.00 79.88 83 LEU A CA 1
ATOM 649 C C . LEU A 1 83 ? -39.404 11.425 -41.910 1.00 79.88 83 LEU A C 1
ATOM 651 O O . LEU A 1 83 ? -38.924 10.600 -42.685 1.00 79.88 83 LEU A O 1
ATOM 655 N N . PRO A 1 84 ? -39.571 12.698 -42.299 1.00 84.62 84 PRO A N 1
ATOM 656 C CA . PRO A 1 84 ? -39.055 13.185 -43.578 1.00 84.62 84 PRO A CA 1
ATOM 657 C C . PRO A 1 84 ? -37.549 12.914 -43.747 1.00 84.62 84 PRO A C 1
ATOM 659 O O . PRO A 1 84 ? -36.788 13.055 -42.789 1.00 84.62 84 PRO A O 1
ATOM 662 N N . GLY A 1 85 ? -37.108 12.544 -44.952 1.00 84.38 85 GLY A N 1
ATOM 663 C CA . GLY A 1 85 ? -35.707 12.177 -45.215 1.00 84.38 85 GLY A CA 1
ATOM 664 C C . GLY A 1 85 ? -35.361 12.085 -46.702 1.00 84.38 85 GLY A C 1
ATOM 665 O O . GLY A 1 85 ? -36.181 12.397 -47.557 1.00 84.38 85 GLY A O 1
ATOM 666 N N . SER A 1 86 ? -34.139 11.678 -47.037 1.00 89.00 86 SER A N 1
ATOM 667 C CA . SER A 1 86 ? -33.680 11.517 -48.423 1.00 89.00 86 SER A CA 1
ATOM 668 C C . SER A 1 86 ? -33.822 10.072 -48.916 1.00 89.00 86 SER A C 1
ATOM 670 O O . SER A 1 86 ? -33.957 9.138 -48.129 1.00 89.00 86 SER A O 1
ATOM 672 N N . LEU A 1 87 ? -33.723 9.843 -50.230 1.00 86.19 87 LEU A N 1
ATOM 673 C CA . LEU A 1 87 ? -33.676 8.484 -50.784 1.00 86.19 87 LEU A CA 1
ATOM 674 C C . LEU A 1 87 ? -32.506 7.668 -50.223 1.00 86.19 87 LEU A C 1
ATOM 676 O O . LEU A 1 87 ? -32.652 6.466 -50.050 1.00 86.19 87 LEU A O 1
ATOM 680 N N . ASN A 1 88 ? -31.363 8.279 -49.898 1.00 80.12 88 ASN A N 1
ATOM 681 C CA . ASN A 1 88 ? -30.242 7.541 -49.309 1.00 80.12 88 ASN A CA 1
ATOM 682 C C . ASN A 1 88 ? -30.545 7.046 -47.891 1.00 80.12 88 ASN A C 1
ATOM 684 O O . ASN A 1 88 ? -30.061 5.975 -47.531 1.00 80.12 88 ASN A O 1
ATOM 688 N N . ASP A 1 89 ? -31.357 7.780 -47.125 1.00 76.88 89 ASP A N 1
ATOM 689 C CA . ASP A 1 89 ? -31.752 7.376 -45.771 1.00 76.88 89 ASP A CA 1
ATOM 690 C C . ASP A 1 89 ? -32.640 6.123 -45.800 1.00 76.88 89 ASP A C 1
ATOM 692 O O . ASP A 1 89 ? -32.572 5.292 -44.901 1.00 76.88 89 ASP A O 1
ATOM 696 N N . TYR A 1 90 ? -33.424 5.948 -46.870 1.00 77.69 90 TYR A N 1
ATOM 697 C CA . TYR A 1 90 ? -34.450 4.909 -46.950 1.00 77.69 90 TYR A CA 1
ATOM 698 C C . TYR A 1 90 ? -34.162 3.761 -47.932 1.00 77.69 90 TYR A C 1
ATOM 700 O O . TYR A 1 90 ? -34.658 2.655 -47.739 1.00 77.69 90 TYR A O 1
ATOM 708 N N . VAL A 1 91 ? -33.370 3.989 -48.984 1.00 77.38 91 VAL A N 1
ATOM 709 C CA . VAL A 1 91 ? -33.072 2.991 -50.032 1.00 77.38 91 VAL A CA 1
ATOM 710 C C . VAL A 1 91 ? -31.822 2.159 -49.694 1.00 77.38 91 VAL A C 1
ATOM 712 O O . VAL A 1 91 ? -31.679 1.043 -50.192 1.00 77.38 91 VAL A O 1
ATOM 715 N N . ARG A 1 92 ? -30.919 2.651 -48.825 1.00 57.78 92 ARG A N 1
ATOM 716 C CA . ARG A 1 92 ? -29.678 1.938 -48.438 1.00 57.78 92 ARG A CA 1
ATOM 717 C C . ARG A 1 92 ? -29.851 0.890 -47.329 1.00 57.78 92 ARG A C 1
ATOM 719 O O . ARG A 1 92 ? -28.953 0.075 -47.146 1.00 57.78 92 ARG A O 1
ATOM 726 N N . PHE A 1 93 ? -30.974 0.875 -46.612 1.00 52.88 93 PHE A N 1
ATOM 727 C CA . PHE A 1 93 ? -31.146 0.095 -45.377 1.00 52.88 93 PHE A CA 1
ATOM 728 C C . PHE A 1 93 ? -32.141 -1.062 -45.528 1.00 52.88 93 PHE A C 1
ATOM 730 O O . PHE A 1 93 ? -33.160 -1.132 -44.851 1.00 52.88 93 PHE A O 1
ATOM 737 N N . ALA A 1 94 ? -31.825 -2.017 -46.402 1.00 44.56 94 ALA A N 1
ATOM 738 C CA . ALA A 1 94 ? -32.593 -3.257 -46.541 1.00 44.56 94 ALA A CA 1
ATOM 739 C C . ALA A 1 94 ? -32.261 -4.325 -45.467 1.00 44.56 94 ALA A C 1
ATOM 741 O O . ALA A 1 94 ? -32.449 -5.513 -45.728 1.00 44.56 94 ALA A O 1
ATOM 742 N N . ASP A 1 95 ? -31.786 -3.931 -44.277 1.00 42.84 95 ASP A N 1
ATOM 743 C CA . ASP A 1 95 ? -31.689 -4.821 -43.111 1.00 42.84 95 ASP A CA 1
ATOM 744 C C . ASP A 1 95 ? -32.523 -4.250 -41.941 1.00 42.84 95 ASP A C 1
ATOM 746 O O . ASP A 1 95 ? -32.164 -3.205 -41.386 1.00 42.84 95 ASP A O 1
ATOM 750 N N . PRO A 1 96 ? -33.651 -4.887 -41.566 1.00 47.47 96 PRO A N 1
ATOM 751 C CA . PRO A 1 96 ? -34.596 -4.361 -40.578 1.00 47.47 96 PRO A CA 1
ATOM 752 C C . PRO A 1 96 ? -34.034 -4.164 -39.160 1.00 47.47 96 PRO A C 1
ATOM 754 O O . PRO A 1 96 ? -34.683 -3.514 -38.345 1.00 47.47 96 PRO A O 1
ATOM 757 N N . ALA A 1 97 ? -32.865 -4.724 -38.831 1.00 49.56 97 ALA A N 1
ATOM 758 C CA . ALA A 1 97 ? -32.345 -4.730 -37.460 1.00 49.56 97 ALA A CA 1
ATOM 759 C C . ALA A 1 97 ? -31.710 -3.400 -36.994 1.00 49.56 97 ALA A C 1
ATOM 761 O O . ALA A 1 97 ? -31.534 -3.209 -35.793 1.00 49.56 97 ALA A O 1
ATOM 762 N N . LEU A 1 98 ? -31.374 -2.480 -37.909 1.00 46.09 98 LEU A N 1
ATOM 763 C CA . LEU A 1 98 ? -30.714 -1.197 -37.592 1.00 46.09 98 LEU A CA 1
ATOM 764 C C . LEU A 1 98 ? -31.579 0.041 -37.891 1.00 46.09 98 LEU A C 1
ATOM 766 O O . LEU A 1 98 ? -31.105 1.169 -37.780 1.00 46.09 98 LEU A O 1
ATOM 770 N N . ALA A 1 99 ? -32.849 -0.149 -38.251 1.00 45.25 99 ALA A N 1
ATOM 771 C CA . ALA A 1 99 ? -33.753 0.914 -38.687 1.00 45.25 99 ALA A CA 1
ATOM 772 C C . ALA A 1 99 ? -34.581 1.536 -37.540 1.00 45.25 99 ALA A C 1
ATOM 774 O O . ALA A 1 99 ? -35.761 1.825 -37.729 1.00 45.25 99 ALA A O 1
ATOM 775 N N . ASP A 1 100 ? -33.993 1.747 -36.354 1.00 52.00 100 ASP A N 1
ATOM 776 C CA . ASP A 1 100 ? -34.618 2.593 -35.328 1.00 52.00 100 ASP A CA 1
ATOM 777 C C . ASP A 1 100 ? -34.140 4.053 -35.503 1.00 52.00 100 ASP A C 1
ATOM 779 O O . ASP A 1 100 ? -32.944 4.333 -35.348 1.00 52.00 100 ASP A O 1
ATOM 783 N N . PRO A 1 101 ? -35.033 5.009 -35.834 1.00 46.84 101 PRO A N 1
ATOM 784 C CA . PRO A 1 101 ? -34.671 6.412 -36.068 1.00 46.84 101 PRO A CA 1
ATOM 785 C C . PRO A 1 101 ? -33.974 7.086 -34.877 1.00 46.84 101 PRO A C 1
ATOM 787 O O . PRO A 1 101 ? -33.215 8.040 -35.063 1.00 46.84 101 PRO A O 1
ATOM 790 N N . THR A 1 102 ? -34.202 6.586 -33.660 1.00 51.03 102 THR A N 1
ATOM 791 C CA . THR A 1 102 ? -33.607 7.099 -32.419 1.00 51.03 102 THR A CA 1
ATOM 792 C C . THR A 1 102 ? -32.121 6.756 -32.360 1.00 51.03 102 THR A C 1
ATOM 794 O O . THR A 1 102 ? -31.294 7.623 -32.086 1.00 51.03 102 THR A O 1
ATOM 797 N N . VAL A 1 103 ? -31.765 5.521 -32.728 1.00 49.97 103 VAL A N 1
ATOM 798 C CA . VAL A 1 103 ? -30.376 5.032 -32.757 1.00 49.97 103 VAL A CA 1
ATOM 799 C C . VAL A 1 103 ? -29.549 5.782 -33.804 1.00 49.97 103 VAL A C 1
ATOM 801 O O . VAL A 1 103 ? -28.401 6.146 -33.548 1.00 49.97 103 VAL A O 1
ATOM 804 N N . TYR A 1 104 ? -30.136 6.097 -34.962 1.00 50.00 104 TYR A N 1
ATOM 805 C CA . TYR A 1 104 ? -29.454 6.871 -36.003 1.00 50.00 104 TYR A CA 1
ATOM 806 C C . TYR A 1 104 ? -29.239 8.341 -35.608 1.00 50.00 104 TYR A C 1
ATOM 808 O O . TYR A 1 104 ? -28.157 8.888 -35.836 1.00 50.00 104 TYR A O 1
ATOM 816 N N . ALA A 1 105 ? -30.224 8.984 -34.969 1.00 52.81 105 ALA A N 1
ATOM 817 C CA . ALA A 1 105 ? -30.070 10.348 -34.457 1.00 52.81 105 ALA A CA 1
ATOM 818 C C . ALA A 1 105 ? -28.975 10.434 -33.377 1.00 52.81 105 ALA A C 1
ATOM 820 O O . ALA A 1 105 ? -28.197 11.392 -33.346 1.00 52.81 105 ALA A O 1
ATOM 821 N N . GLU A 1 106 ? -28.873 9.409 -32.534 1.00 52.50 106 GLU A N 1
ATOM 822 C CA . GLU A 1 106 ? -27.873 9.318 -31.476 1.00 52.50 106 GLU A CA 1
ATOM 823 C C . GLU A 1 106 ? -26.474 9.028 -32.041 1.00 52.50 106 GLU A C 1
ATOM 825 O O . GLU A 1 106 ? -25.530 9.738 -31.699 1.00 52.50 106 GLU A O 1
ATOM 830 N N . MET A 1 107 ? -26.333 8.112 -33.008 1.00 50.28 107 MET A N 1
ATOM 831 C CA . MET A 1 107 ? -25.066 7.897 -33.728 1.00 50.28 107 MET A CA 1
ATOM 832 C C . MET A 1 107 ? -24.607 9.144 -34.491 1.00 50.28 107 MET A C 1
ATOM 834 O O . MET A 1 107 ? -23.416 9.446 -34.496 1.00 50.28 107 MET A O 1
ATOM 838 N N . LYS A 1 108 ? -25.523 9.912 -35.094 1.00 49.19 108 LYS A N 1
ATOM 839 C CA . LYS A 1 108 ? -25.183 11.168 -35.784 1.00 49.19 108 LYS A CA 1
ATOM 840 C C . LYS A 1 108 ? -24.733 12.254 -34.800 1.00 49.19 108 LYS A C 1
ATOM 842 O O . LYS A 1 108 ? -23.817 13.014 -35.111 1.00 49.19 108 LYS A O 1
ATOM 847 N N . ARG A 1 109 ? -25.325 12.300 -33.599 1.00 61.28 109 ARG A N 1
ATOM 848 C CA . ARG A 1 109 ? -24.893 13.183 -32.503 1.00 61.28 109 ARG A CA 1
ATOM 849 C C . ARG A 1 109 ? -23.513 12.791 -31.973 1.00 61.28 109 ARG A C 1
ATOM 851 O O . ARG A 1 109 ? -22.674 13.670 -31.800 1.00 61.28 109 ARG A O 1
ATOM 858 N N . TRP A 1 110 ? -23.265 11.498 -31.763 1.00 53.69 110 TRP A N 1
ATOM 859 C CA . TRP A 1 110 ? -21.952 10.985 -31.371 1.00 53.69 110 TRP A CA 1
ATOM 860 C C . TRP A 1 110 ? -20.905 11.255 -32.449 1.00 53.69 110 TRP A C 1
ATOM 862 O O . TRP A 1 110 ? -19.853 11.774 -32.118 1.00 53.69 110 TRP A O 1
ATOM 872 N N . TYR A 1 111 ? -21.214 11.038 -33.728 1.00 52.03 111 TYR A N 1
ATOM 873 C CA . TYR A 1 111 ? -20.306 11.338 -34.837 1.00 52.03 111 TYR A CA 1
ATOM 874 C C . TYR A 1 111 ? -19.928 12.825 -34.914 1.00 52.03 111 TYR A C 1
ATOM 876 O O . TYR A 1 111 ? -18.751 13.131 -35.073 1.00 52.03 111 TYR A O 1
ATOM 884 N N . MET A 1 112 ? -20.881 13.751 -34.738 1.00 51.16 112 MET A N 1
ATOM 885 C CA . MET A 1 112 ? -20.561 15.187 -34.673 1.00 51.16 112 MET A CA 1
ATOM 886 C C . MET A 1 112 ? -19.698 15.528 -33.452 1.00 51.16 112 MET A C 1
ATOM 888 O O . MET A 1 112 ? -18.738 16.277 -33.580 1.00 51.16 112 MET A O 1
ATOM 892 N N . LEU A 1 113 ? -19.989 14.947 -32.283 1.00 54.75 113 LEU A N 1
ATOM 893 C CA . LEU A 1 113 ? -19.190 15.158 -31.071 1.00 54.75 113 LEU A CA 1
ATOM 894 C C . LEU A 1 113 ? -17.768 14.584 -31.215 1.00 54.75 113 LEU A C 1
ATOM 896 O O . LEU A 1 113 ? -16.803 15.186 -30.753 1.00 54.75 113 LEU A O 1
ATOM 900 N N . THR A 1 114 ? -17.627 13.432 -31.875 1.00 50.84 114 THR A N 1
ATOM 901 C CA . THR A 1 114 ? -16.330 12.821 -32.181 1.00 50.84 114 THR A CA 1
ATOM 902 C C . THR A 1 114 ? -15.580 13.610 -33.250 1.00 50.84 114 THR A C 1
ATOM 904 O O . THR A 1 114 ? -14.363 13.695 -33.155 1.00 50.84 114 THR A O 1
ATOM 907 N N . SER A 1 115 ? -16.258 14.231 -34.224 1.00 45.81 115 SER A N 1
ATOM 908 C CA . SER A 1 115 ? -15.587 15.076 -35.220 1.00 45.81 115 SER A CA 1
ATOM 909 C C . SER A 1 115 ? -15.093 16.392 -34.615 1.00 45.81 115 SER A C 1
ATOM 911 O O . SER A 1 115 ? -13.982 16.799 -34.918 1.00 45.81 115 SER A O 1
ATOM 913 N N . THR A 1 116 ? -15.850 17.017 -33.703 1.00 53.31 116 THR A N 1
ATOM 914 C CA . THR A 1 116 ? -15.385 18.219 -32.982 1.00 53.31 116 THR A CA 1
ATOM 915 C C . THR A 1 116 ? -14.179 17.907 -32.091 1.00 53.31 116 THR A C 1
ATOM 917 O O . THR A 1 116 ? -13.188 18.629 -32.132 1.00 53.31 116 THR A O 1
ATOM 920 N N . HIS A 1 117 ? -14.197 16.783 -31.364 1.00 55.47 117 HIS A N 1
ATOM 921 C CA . HIS A 1 117 ? -13.009 16.329 -30.633 1.00 55.47 117 HIS A CA 1
ATOM 922 C C . HIS A 1 117 ? -11.861 15.917 -31.567 1.00 55.47 117 HIS A C 1
ATOM 924 O O . HIS A 1 117 ? -10.706 16.061 -31.188 1.00 55.47 117 HIS A O 1
ATOM 930 N N . ALA A 1 118 ? -12.133 15.414 -32.775 1.00 46.31 118 ALA A N 1
ATOM 931 C CA . ALA A 1 118 ? -11.088 15.100 -33.749 1.00 46.31 118 ALA A CA 1
ATOM 932 C C . ALA A 1 118 ? -10.393 16.365 -34.277 1.00 46.31 118 ALA A C 1
ATOM 934 O O . ALA A 1 118 ? -9.185 16.321 -34.491 1.00 46.31 118 ALA A O 1
ATOM 935 N N . ASP A 1 119 ? -11.110 17.482 -34.420 1.00 46.00 119 ASP A N 1
ATOM 936 C CA . ASP A 1 119 ? -10.531 18.777 -34.798 1.00 46.00 119 ASP A CA 1
ATOM 937 C C . ASP A 1 119 ? -9.690 19.381 -33.652 1.00 46.00 119 ASP A C 1
ATOM 939 O O . ASP A 1 119 ? -8.573 19.843 -33.884 1.00 46.00 119 ASP A O 1
ATOM 943 N N . GLU A 1 120 ? -10.146 19.283 -32.397 1.00 52.91 120 GLU A N 1
ATOM 944 C CA . GLU A 1 120 ? -9.365 19.692 -31.210 1.00 52.91 120 GLU A CA 1
ATOM 945 C C . GLU A 1 120 ? -8.133 18.794 -30.980 1.00 52.91 120 GLU A C 1
ATOM 947 O O . GLU A 1 120 ? -7.057 19.262 -30.591 1.00 52.91 120 GLU A O 1
ATOM 952 N N . VAL A 1 121 ? -8.257 17.493 -31.266 1.00 51.38 121 VAL A N 1
ATOM 953 C CA . VAL A 1 121 ? -7.134 16.548 -31.281 1.00 51.38 121 VAL A CA 1
ATOM 954 C C . VAL A 1 121 ? -6.197 16.857 -32.444 1.00 51.38 121 VAL A C 1
ATOM 956 O O . VAL A 1 121 ? -4.990 16.774 -32.256 1.00 51.38 121 VAL A O 1
ATOM 959 N N . ALA A 1 122 ? -6.692 17.266 -33.613 1.00 50.09 122 ALA A N 1
ATOM 960 C CA . ALA A 1 122 ? -5.847 17.673 -34.734 1.00 50.09 122 ALA A CA 1
ATOM 961 C C . ALA A 1 122 ? -5.045 18.945 -34.411 1.00 50.09 122 ALA A C 1
ATOM 963 O O . ALA A 1 122 ? -3.858 19.006 -34.734 1.00 50.09 122 ALA A O 1
ATOM 964 N N . GLU A 1 123 ? -5.639 19.918 -33.716 1.00 53.25 123 GLU A N 1
ATOM 965 C CA . GLU A 1 123 ? -4.936 21.113 -33.231 1.00 53.25 123 GLU A CA 1
ATOM 966 C C . GLU A 1 123 ? -3.910 20.760 -32.141 1.00 53.25 123 GLU A C 1
ATOM 968 O O . GLU A 1 123 ? -2.755 21.183 -32.205 1.00 53.25 123 GLU A O 1
ATOM 973 N N . SER A 1 124 ? -4.272 19.883 -31.203 1.00 57.47 124 SER A N 1
ATOM 974 C CA . SER A 1 124 ? -3.355 19.381 -30.170 1.00 57.47 124 SER A CA 1
ATOM 975 C C . SER A 1 124 ? -2.202 18.559 -30.760 1.00 57.47 124 SER A C 1
ATOM 977 O O . SER A 1 124 ? -1.063 18.674 -30.312 1.00 57.47 124 SER A O 1
ATOM 979 N N . VAL A 1 125 ? -2.461 17.770 -31.807 1.00 53.31 125 VAL A N 1
ATOM 980 C CA . VAL A 1 125 ? -1.451 17.025 -32.573 1.00 53.31 125 VAL A CA 1
ATOM 981 C C . VAL A 1 125 ? -0.573 17.979 -33.377 1.00 53.31 125 VAL A C 1
ATOM 983 O O . VAL A 1 125 ? 0.629 17.748 -33.463 1.00 53.31 125 VAL A O 1
ATOM 986 N N . ALA A 1 126 ? -1.118 19.069 -33.922 1.00 62.31 126 ALA A N 1
ATOM 987 C CA . ALA A 1 126 ? -0.331 20.097 -34.597 1.00 62.31 126 ALA A CA 1
ATOM 988 C C . ALA A 1 126 ? 0.608 20.824 -33.618 1.00 62.31 126 ALA A C 1
ATOM 990 O O . ALA A 1 126 ? 1.790 20.984 -33.921 1.00 62.31 126 ALA A O 1
ATOM 991 N N . ILE A 1 127 ? 0.127 21.169 -32.419 1.00 69.12 127 ILE A N 1
ATOM 992 C CA . ILE A 1 127 ? 0.943 21.757 -31.345 1.00 69.12 127 ILE A CA 1
ATOM 993 C C . ILE A 1 127 ? 2.008 20.759 -30.868 1.00 69.12 127 ILE A C 1
ATOM 995 O O . ILE A 1 127 ? 3.176 21.123 -30.734 1.00 69.12 127 ILE A O 1
ATOM 999 N N . ALA A 1 128 ? 1.648 19.488 -30.668 1.00 60.34 128 ALA A N 1
ATOM 1000 C CA . ALA A 1 128 ? 2.591 18.438 -30.281 1.00 60.34 128 ALA A CA 1
ATOM 1001 C C . ALA A 1 128 ? 3.644 18.178 -31.370 1.00 60.34 128 ALA A C 1
ATOM 1003 O O . ALA A 1 128 ? 4.819 17.979 -31.063 1.00 60.34 128 ALA A O 1
ATOM 1004 N N . LYS A 1 129 ? 3.253 18.241 -32.647 1.00 58.50 129 LYS A N 1
ATOM 1005 C CA . LYS A 1 129 ? 4.166 18.130 -33.786 1.00 58.50 129 LYS A CA 1
ATOM 1006 C C . LYS A 1 129 ? 5.115 19.326 -33.848 1.00 58.50 129 LYS A C 1
ATOM 1008 O O . LYS A 1 129 ? 6.314 19.115 -33.983 1.00 58.50 129 LYS A O 1
ATOM 1013 N N . GLN A 1 130 ? 4.623 20.547 -33.644 1.00 73.25 130 GLN A N 1
ATOM 1014 C CA . GLN A 1 130 ? 5.456 21.752 -33.596 1.00 73.25 130 GLN A CA 1
ATOM 1015 C C . GLN A 1 130 ? 6.422 21.742 -32.398 1.00 73.25 130 GLN A C 1
ATOM 1017 O O . GLN A 1 130 ? 7.580 22.144 -32.524 1.00 73.25 130 GLN A O 1
ATOM 1022 N N . ALA A 1 131 ? 5.985 21.232 -31.244 1.00 67.69 131 ALA A N 1
ATOM 1023 C CA . ALA A 1 131 ? 6.842 21.026 -30.079 1.00 67.69 131 ALA A CA 1
ATOM 1024 C C . ALA A 1 131 ? 7.900 19.938 -30.334 1.00 67.69 131 ALA A C 1
ATOM 1026 O O . ALA A 1 131 ? 9.062 20.116 -29.974 1.00 67.69 131 ALA A O 1
ATOM 1027 N N . SER A 1 132 ? 7.530 18.847 -31.012 1.00 63.78 132 SER A N 1
ATOM 1028 C CA . SER A 1 132 ? 8.459 17.797 -31.439 1.00 63.78 132 SER A CA 1
ATOM 1029 C C . SER A 1 132 ? 9.483 18.320 -32.449 1.00 63.78 132 SER A C 1
ATOM 1031 O O . SER A 1 132 ? 10.665 18.009 -32.334 1.00 63.78 132 SER A O 1
ATOM 1033 N N . GLU A 1 133 ? 9.063 19.130 -33.420 1.00 68.19 133 GLU A N 1
ATOM 1034 C CA . GLU A 1 133 ? 9.950 19.780 -34.392 1.00 68.19 133 GLU A CA 1
ATOM 1035 C C . GLU A 1 133 ? 10.906 20.752 -33.684 1.00 68.19 133 GLU A C 1
ATOM 1037 O O . GLU A 1 133 ? 12.114 20.671 -33.890 1.00 68.19 133 GLU A O 1
ATOM 1042 N N . SER A 1 134 ? 10.407 21.554 -32.738 1.00 75.12 134 SER A N 1
ATOM 1043 C CA . SER A 1 134 ? 11.232 22.447 -31.905 1.00 75.12 134 SER A CA 1
ATOM 1044 C C . SER A 1 134 ? 12.227 21.679 -31.021 1.00 75.12 134 SER A C 1
ATOM 1046 O O . SER A 1 134 ? 13.353 22.130 -30.796 1.00 75.12 134 SER A O 1
ATOM 1048 N N . ALA A 1 135 ? 11.847 20.498 -30.524 1.00 65.75 135 ALA A N 1
ATOM 1049 C CA . ALA A 1 135 ? 12.728 19.623 -29.756 1.00 65.75 135 ALA A CA 1
ATOM 1050 C C . ALA A 1 135 ? 13.811 18.979 -30.640 1.00 65.75 135 ALA A C 1
ATOM 1052 O O . ALA A 1 135 ? 14.961 18.863 -30.212 1.00 65.75 135 ALA A O 1
ATOM 1053 N N . VAL A 1 136 ? 13.482 18.609 -31.883 1.00 65.62 136 VAL A N 1
ATOM 1054 C CA . VAL A 1 136 ? 14.453 18.122 -32.876 1.00 65.62 136 VAL A CA 1
ATOM 1055 C C . VAL A 1 136 ? 15.407 19.240 -33.297 1.00 65.62 136 VAL A C 1
ATOM 1057 O O . VAL A 1 136 ? 16.614 19.010 -33.348 1.00 65.62 136 VAL A O 1
ATOM 1060 N N . GLU A 1 137 ? 14.913 20.458 -33.521 1.00 71.19 137 GLU A N 1
ATOM 1061 C CA . GLU A 1 137 ? 15.752 21.631 -33.785 1.00 71.19 137 GLU A CA 1
ATOM 1062 C C . GLU A 1 137 ? 16.672 21.946 -32.602 1.00 71.19 137 GLU A C 1
ATOM 1064 O O . GLU A 1 137 ? 17.865 22.160 -32.802 1.00 71.19 137 GLU A O 1
ATOM 1069 N N . SER A 1 138 ? 16.168 21.875 -31.367 1.00 76.12 138 SER A N 1
ATOM 1070 C CA . SER A 1 138 ? 16.976 22.064 -30.153 1.00 76.12 138 SER A CA 1
ATOM 1071 C C . SER A 1 138 ? 18.037 20.973 -29.992 1.00 76.12 138 SER A C 1
ATOM 1073 O O . SER A 1 138 ? 19.183 21.265 -29.651 1.00 76.12 138 SER A O 1
ATOM 1075 N N . LYS A 1 139 ? 17.697 19.713 -30.294 1.00 72.69 139 LYS A N 1
ATOM 1076 C CA . LYS A 1 139 ? 18.647 18.592 -30.319 1.00 72.69 139 LYS A CA 1
ATOM 1077 C C . LYS A 1 139 ? 19.725 18.802 -31.386 1.00 72.69 139 LYS A C 1
ATOM 1079 O O . LYS A 1 139 ? 20.901 18.578 -31.112 1.00 72.69 139 LYS A O 1
ATOM 1084 N N . ASN A 1 140 ? 19.345 19.255 -32.579 1.00 67.50 140 ASN A N 1
ATOM 1085 C CA . ASN A 1 140 ? 20.283 19.552 -33.660 1.00 67.50 140 ASN A CA 1
ATOM 1086 C C . ASN A 1 140 ? 21.171 20.755 -33.314 1.00 67.50 140 ASN A C 1
ATOM 1088 O O . ASN A 1 140 ? 22.370 20.706 -33.561 1.00 67.50 140 ASN A O 1
ATOM 1092 N N . ALA A 1 141 ? 20.626 21.792 -32.674 1.00 74.31 141 ALA A N 1
ATOM 1093 C CA . ALA A 1 141 ? 21.395 22.925 -32.167 1.00 74.31 141 ALA A CA 1
ATOM 1094 C C . ALA A 1 141 ? 22.396 22.496 -31.081 1.00 74.31 141 ALA A C 1
ATOM 1096 O O . ALA A 1 141 ? 23.535 22.958 -31.086 1.00 74.31 141 ALA A O 1
ATOM 1097 N N . ALA A 1 142 ? 22.015 21.566 -30.198 1.00 71.94 142 ALA A N 1
ATOM 1098 C CA . ALA A 1 142 ? 22.921 20.984 -29.210 1.00 71.94 142 ALA A CA 1
ATOM 1099 C C . ALA A 1 142 ? 24.044 20.156 -29.867 1.00 71.94 142 ALA A C 1
ATOM 1101 O O . ALA A 1 142 ? 25.204 20.334 -29.508 1.00 71.94 142 ALA A O 1
ATOM 1102 N N . LEU A 1 143 ? 23.730 19.333 -30.876 1.00 63.59 143 LEU A N 1
ATOM 1103 C CA . LEU A 1 143 ? 24.713 18.579 -31.675 1.00 63.59 143 LEU A CA 1
ATOM 1104 C C . LEU A 1 143 ? 25.674 19.496 -32.448 1.00 63.59 143 LEU A C 1
ATOM 1106 O O . LEU A 1 143 ? 26.879 19.244 -32.495 1.00 63.59 143 LEU A O 1
ATOM 1110 N N . ILE A 1 144 ? 25.162 20.584 -33.031 1.00 74.38 144 ILE A N 1
ATOM 1111 C CA . ILE A 1 144 ? 25.982 21.606 -33.695 1.00 74.38 144 ILE A CA 1
ATOM 1112 C C . ILE A 1 144 ? 26.875 22.298 -32.665 1.00 74.38 144 ILE A C 1
ATOM 1114 O O . ILE A 1 144 ? 28.065 22.451 -32.911 1.00 74.38 144 ILE A O 1
ATOM 1118 N N . SER A 1 145 ? 26.347 22.652 -31.491 1.00 74.94 145 SER A N 1
ATOM 1119 C CA . SER A 1 145 ? 27.134 23.261 -30.415 1.00 74.94 145 SER A CA 1
ATOM 1120 C C . SER A 1 145 ? 28.221 22.321 -29.882 1.00 74.94 145 SER A C 1
ATOM 1122 O O . SER A 1 145 ? 29.324 22.781 -29.596 1.00 74.94 145 SER A O 1
ATOM 1124 N N . GLU A 1 146 ? 27.942 21.022 -29.760 1.00 71.94 146 GLU A N 1
ATOM 1125 C CA . GLU A 1 146 ? 28.924 19.996 -29.391 1.00 71.94 146 GLU A CA 1
ATOM 1126 C C . GLU A 1 146 ? 30.021 19.880 -30.459 1.00 71.94 146 GLU A C 1
ATOM 1128 O O . GLU A 1 146 ? 31.211 19.883 -30.136 1.00 71.94 146 GLU A O 1
ATOM 1133 N N . THR A 1 147 ? 29.635 19.891 -31.738 1.00 66.81 147 THR A N 1
ATOM 1134 C CA . THR A 1 147 ? 30.569 19.873 -32.873 1.00 66.81 147 THR A CA 1
ATOM 1135 C C . THR A 1 147 ? 31.436 21.135 -32.898 1.00 66.81 147 THR A C 1
ATOM 1137 O O . THR A 1 147 ? 32.655 21.034 -32.988 1.00 66.81 147 THR A O 1
ATOM 1140 N N . SER A 1 148 ? 30.851 22.323 -32.722 1.00 75.25 148 SER A N 1
ATOM 1141 C CA . SER A 1 148 ? 31.587 23.593 -32.662 1.00 75.25 148 SER A CA 1
ATOM 1142 C C . SER A 1 148 ? 32.500 23.691 -31.438 1.00 75.25 148 SER A C 1
ATOM 1144 O O . SER A 1 148 ? 33.572 24.296 -31.519 1.00 75.25 148 SER A O 1
ATOM 1146 N N . ALA A 1 149 ? 32.123 23.086 -30.307 1.00 68.81 149 ALA A N 1
ATOM 1147 C CA . ALA A 1 149 ? 32.987 22.980 -29.135 1.00 68.81 149 ALA A CA 1
ATOM 1148 C C . ALA A 1 149 ? 34.177 22.040 -29.399 1.00 68.81 149 ALA A C 1
ATOM 1150 O O . ALA A 1 149 ? 35.309 22.372 -29.038 1.00 68.81 149 ALA A O 1
ATOM 1151 N N . ALA A 1 150 ? 33.953 20.913 -30.081 1.00 61.97 150 ALA A N 1
ATOM 1152 C CA . ALA A 1 150 ? 35.013 19.999 -30.501 1.00 61.97 150 ALA A CA 1
ATOM 1153 C C . ALA A 1 150 ? 35.955 20.642 -31.538 1.00 61.97 150 ALA A C 1
ATOM 1155 O O . ALA A 1 150 ? 37.176 20.543 -31.406 1.00 61.97 150 ALA A O 1
ATOM 1156 N N . GLU A 1 151 ? 35.416 21.369 -32.520 1.00 66.75 151 GLU A N 1
ATOM 1157 C CA . GLU A 1 151 ? 36.192 22.141 -33.499 1.00 66.75 151 GLU A CA 1
ATOM 1158 C C . GLU A 1 151 ? 36.989 23.262 -32.828 1.00 66.75 151 GLU A C 1
ATOM 1160 O O . GLU A 1 151 ? 38.178 23.408 -33.097 1.00 66.75 151 GLU A O 1
ATOM 1165 N N . SER A 1 152 ? 36.392 23.990 -31.880 1.00 74.38 152 SER A N 1
ATOM 1166 C CA . SER A 1 152 ? 37.100 25.008 -31.092 1.00 74.38 152 SER A CA 1
ATOM 1167 C C . SER A 1 152 ? 38.212 24.399 -30.237 1.00 74.38 152 SER A C 1
ATOM 1169 O O . SER A 1 152 ? 39.288 24.982 -30.124 1.00 74.38 152 SER A O 1
ATOM 1171 N N . SER A 1 153 ? 37.993 23.211 -29.662 1.00 70.50 153 SER A N 1
ATOM 1172 C CA . SER A 1 153 ? 39.024 22.463 -28.931 1.00 70.50 153 SER A CA 1
ATOM 1173 C C . SER A 1 153 ? 40.174 22.046 -29.854 1.00 70.50 153 SER A C 1
ATOM 1175 O O . SER A 1 153 ? 41.344 22.221 -29.506 1.00 70.50 153 SER A O 1
ATOM 1177 N N . LYS A 1 154 ? 39.856 21.590 -31.072 1.00 65.81 154 LYS A N 1
ATOM 1178 C CA . LYS A 1 154 ? 40.845 21.264 -32.105 1.00 65.81 154 LYS A CA 1
ATOM 1179 C C . LYS A 1 154 ? 41.632 22.501 -32.540 1.00 65.81 154 LYS A C 1
ATOM 1181 O O . LYS A 1 154 ? 42.857 22.452 -32.544 1.00 65.81 154 LYS A O 1
ATOM 1186 N N . SER A 1 155 ? 40.966 23.626 -32.800 1.00 71.88 155 SER A N 1
ATOM 1187 C CA . SER A 1 155 ? 41.630 24.897 -33.110 1.00 71.88 155 SER A CA 1
ATOM 1188 C C . SER A 1 155 ? 42.473 25.412 -31.942 1.00 71.88 155 SER A C 1
ATOM 1190 O O . SER A 1 155 ? 43.540 25.972 -32.164 1.00 71.88 155 SER A O 1
ATOM 1192 N N . ALA A 1 156 ? 42.060 25.195 -30.690 1.00 66.75 156 ALA A N 1
ATOM 1193 C CA . ALA A 1 156 ? 42.874 25.526 -29.521 1.00 66.75 156 ALA A CA 1
ATOM 1194 C C . ALA A 1 156 ? 44.133 24.645 -29.430 1.00 66.75 156 ALA A C 1
ATOM 1196 O O . ALA A 1 156 ? 45.207 25.158 -29.117 1.00 66.75 156 ALA A O 1
ATOM 1197 N N . MET A 1 157 ? 44.037 23.349 -29.754 1.00 64.50 157 MET A N 1
ATOM 1198 C CA . MET A 1 157 ? 45.203 22.463 -29.865 1.00 64.50 157 MET A CA 1
ATOM 1199 C C . MET A 1 157 ? 46.121 22.858 -31.026 1.00 64.50 157 MET A C 1
ATOM 1201 O O . MET A 1 157 ? 47.336 22.907 -30.848 1.00 64.50 157 MET A O 1
ATOM 1205 N N . GLU A 1 158 ? 45.566 23.184 -32.193 1.00 63.00 158 GLU A N 1
ATOM 1206 C CA . GLU A 1 158 ? 46.323 23.677 -33.349 1.00 63.00 158 GLU A CA 1
ATOM 1207 C C . GLU A 1 158 ? 47.025 24.998 -33.019 1.00 63.00 158 GLU A C 1
ATOM 1209 O O . GLU A 1 158 ? 48.219 25.130 -33.267 1.00 63.00 158 GLU A O 1
ATOM 1214 N N . ASN A 1 159 ? 46.344 25.931 -32.350 1.00 71.81 159 ASN A N 1
ATOM 1215 C CA . ASN A 1 159 ? 46.939 27.176 -31.866 1.00 71.81 159 ASN A CA 1
ATOM 1216 C C . ASN A 1 159 ? 48.023 26.929 -30.812 1.00 71.81 159 ASN A C 1
ATOM 1218 O O . ASN A 1 159 ? 49.036 27.621 -30.818 1.00 71.81 159 ASN A O 1
ATOM 1222 N N . ALA A 1 160 ? 47.862 25.937 -29.932 1.00 62.78 160 ALA A N 1
ATOM 1223 C CA . ALA A 1 160 ? 48.907 25.545 -28.988 1.00 62.78 160 ALA A CA 1
ATOM 1224 C C . ALA A 1 160 ? 50.134 24.954 -29.707 1.00 62.78 160 ALA A C 1
ATOM 1226 O O . ALA A 1 160 ? 51.269 25.217 -29.308 1.00 62.78 160 ALA A O 1
ATOM 1227 N N . ILE A 1 161 ? 49.929 24.202 -30.793 1.00 61.53 161 ILE A N 1
ATOM 1228 C CA . ILE A 1 161 ? 51.008 23.695 -31.649 1.00 61.53 161 ILE A CA 1
ATOM 1229 C C . ILE A 1 161 ? 51.686 24.847 -32.394 1.00 61.53 161 ILE A C 1
ATOM 1231 O O . ILE A 1 161 ? 52.910 24.909 -32.381 1.00 61.53 161 ILE A O 1
ATOM 1235 N N . VAL A 1 162 ? 50.929 25.778 -32.979 1.00 71.88 162 VAL A N 1
ATOM 1236 C CA . VAL A 1 162 ? 51.467 26.97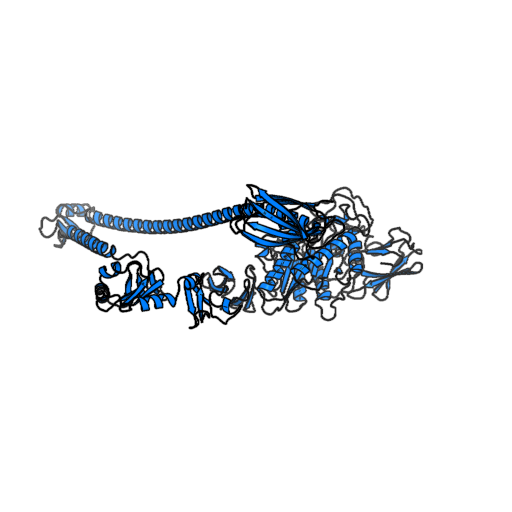5 -33.647 1.00 71.88 162 VAL A CA 1
ATOM 1237 C C . VAL A 1 162 ? 52.233 27.848 -32.658 1.00 71.88 162 VAL A C 1
ATOM 1239 O O . VAL A 1 162 ? 53.324 28.296 -32.977 1.00 71.88 162 VAL A O 1
ATOM 1242 N N . ALA A 1 163 ? 51.733 28.037 -31.435 1.00 65.19 163 ALA A N 1
ATOM 1243 C CA . ALA A 1 163 ? 52.439 28.767 -30.386 1.00 65.19 163 ALA A CA 1
ATOM 1244 C C . ALA A 1 163 ? 53.731 28.054 -29.957 1.00 65.19 163 ALA A C 1
ATOM 1246 O O . ALA A 1 163 ? 54.738 28.715 -29.715 1.00 65.19 163 ALA A O 1
ATOM 1247 N N . ARG A 1 164 ? 53.734 26.714 -29.902 1.00 62.03 164 ARG A N 1
ATOM 1248 C CA . ARG A 1 164 ? 54.944 25.919 -29.640 1.00 62.03 164 ARG A CA 1
ATOM 1249 C C . ARG A 1 164 ? 55.952 26.036 -30.781 1.00 62.03 164 ARG A C 1
ATOM 1251 O O . ARG A 1 164 ? 57.118 26.282 -30.513 1.00 62.03 164 ARG A O 1
ATOM 1258 N N . VAL A 1 165 ? 55.504 25.922 -32.031 1.00 60.94 165 VAL A N 1
ATOM 1259 C CA . VAL A 1 165 ? 56.351 26.097 -33.221 1.00 60.94 165 VAL A CA 1
ATOM 1260 C C . VAL A 1 165 ? 56.900 27.519 -33.279 1.00 60.94 165 VAL A C 1
ATOM 1262 O O . VAL A 1 165 ? 58.091 27.683 -33.473 1.00 60.94 165 VAL A O 1
ATOM 1265 N N . ALA A 1 166 ? 56.089 28.541 -33.005 1.00 65.19 166 ALA A N 1
ATOM 1266 C CA . ALA A 1 166 ? 56.541 29.927 -32.926 1.00 65.19 166 ALA A CA 1
ATOM 1267 C C . ALA A 1 166 ? 57.522 30.157 -31.762 1.00 65.19 166 ALA A C 1
ATOM 1269 O O . ALA A 1 166 ? 58.439 30.963 -31.888 1.00 65.19 166 ALA A O 1
ATOM 1270 N N . ALA A 1 167 ? 57.372 29.451 -30.635 1.00 59.19 167 ALA A N 1
ATOM 1271 C CA . ALA A 1 167 ? 58.339 29.482 -29.538 1.00 59.19 167 ALA A CA 1
ATOM 1272 C C . ALA A 1 167 ? 59.662 28.790 -29.917 1.00 59.19 167 ALA A C 1
ATOM 1274 O O . ALA A 1 167 ? 60.729 29.317 -29.603 1.00 59.19 167 ALA A O 1
ATOM 1275 N N . ASP A 1 168 ? 59.605 27.663 -30.630 1.00 55.81 168 ASP A N 1
ATOM 1276 C CA . ASP A 1 168 ? 60.776 26.948 -31.148 1.00 55.81 168 ASP A CA 1
ATOM 1277 C C . ASP A 1 168 ? 61.478 27.750 -32.257 1.00 55.81 168 ASP A C 1
ATOM 1279 O O . ASP A 1 168 ? 62.700 27.877 -32.243 1.00 55.81 168 ASP A O 1
ATOM 1283 N N . GLU A 1 169 ? 60.728 28.380 -33.162 1.00 59.53 169 GLU A N 1
ATOM 1284 C CA . GLU A 1 169 ? 61.232 29.317 -34.169 1.00 59.53 169 GLU A CA 1
ATOM 1285 C C . GLU A 1 169 ? 61.816 30.562 -33.509 1.00 59.53 169 GLU A C 1
ATOM 1287 O O . GLU A 1 169 ? 62.911 30.967 -33.866 1.00 59.53 169 GLU A O 1
ATOM 1292 N N . SER A 1 170 ? 61.159 31.152 -32.506 1.00 57.03 170 SER A N 1
ATOM 1293 C CA . SER A 1 170 ? 61.705 32.286 -31.751 1.00 57.03 170 SER A CA 1
ATOM 1294 C C . SER A 1 170 ? 62.978 31.905 -30.998 1.00 57.03 170 SER A C 1
ATOM 1296 O O . SER A 1 170 ? 63.868 32.744 -30.860 1.00 57.03 170 SER A O 1
ATOM 1298 N N . LYS A 1 171 ? 63.093 30.661 -30.523 1.00 53.34 171 LYS A N 1
ATOM 1299 C CA . LYS A 1 171 ? 64.325 30.120 -29.944 1.00 53.34 171 LYS A CA 1
ATOM 1300 C C . LYS A 1 171 ? 65.396 29.949 -31.019 1.00 53.34 171 LYS A C 1
ATOM 1302 O O . LYS A 1 171 ? 66.514 30.395 -30.817 1.00 53.34 171 LYS A O 1
ATOM 1307 N N . MET A 1 172 ? 65.043 29.442 -32.196 1.00 49.59 172 MET A N 1
ATOM 1308 C CA . MET A 1 172 ? 65.954 29.299 -33.332 1.00 49.59 172 MET A CA 1
ATOM 1309 C C . MET A 1 172 ? 66.403 30.657 -33.903 1.00 49.59 172 MET A C 1
ATOM 1311 O O . MET A 1 172 ? 67.567 30.822 -34.254 1.00 49.59 172 MET A O 1
ATOM 1315 N N . TYR A 1 173 ? 65.523 31.661 -33.947 1.00 52.28 173 TYR A N 1
ATOM 1316 C CA . TYR A 1 173 ? 65.832 33.047 -34.301 1.00 52.28 173 TYR A CA 1
ATOM 1317 C C . TYR A 1 173 ? 66.637 33.741 -33.205 1.00 52.28 173 TYR A C 1
ATOM 1319 O O . TYR A 1 173 ? 67.510 34.528 -33.540 1.00 52.28 173 TYR A O 1
ATOM 1327 N N . SER A 1 174 ? 66.406 33.439 -31.923 1.00 45.97 174 SER A N 1
ATOM 1328 C CA . SER A 1 174 ? 67.279 33.859 -30.818 1.00 45.97 174 SER A CA 1
ATOM 1329 C C . SER A 1 174 ? 68.674 33.246 -30.960 1.00 45.97 174 SER A C 1
ATOM 1331 O O . SER A 1 174 ? 69.662 33.964 -30.855 1.00 45.97 174 SER A O 1
ATOM 1333 N N . ASP A 1 175 ? 68.768 31.956 -31.279 1.00 45.62 175 ASP A N 1
ATOM 1334 C CA . ASP A 1 175 ? 70.028 31.238 -31.490 1.00 45.62 175 ASP A CA 1
ATOM 1335 C C . ASP A 1 175 ? 70.753 31.746 -32.757 1.00 45.62 175 ASP A C 1
ATOM 1337 O O . ASP A 1 175 ? 71.972 31.912 -32.767 1.00 45.62 175 ASP A O 1
ATOM 1341 N N . THR A 1 176 ? 70.007 32.105 -33.809 1.00 49.16 176 THR A N 1
ATOM 1342 C CA . THR A 1 176 ? 70.534 32.708 -35.051 1.00 49.16 176 THR A CA 1
ATOM 1343 C C . THR A 1 176 ? 70.920 34.179 -34.855 1.00 49.16 176 THR A C 1
ATOM 1345 O O . THR A 1 176 ? 71.945 34.630 -35.365 1.00 49.16 176 THR A O 1
ATOM 1348 N N . ALA A 1 177 ? 70.154 34.939 -34.071 1.00 47.44 177 ALA A N 1
ATOM 1349 C CA . ALA A 1 177 ? 70.496 36.299 -33.669 1.00 47.44 177 ALA A CA 1
ATOM 1350 C C . ALA A 1 177 ? 71.718 36.306 -32.738 1.00 47.44 177 ALA A C 1
ATOM 1352 O O . ALA A 1 177 ? 72.544 37.203 -32.858 1.00 47.44 177 ALA A O 1
ATOM 1353 N N . GLN A 1 178 ? 71.902 35.286 -31.892 1.00 45.59 178 GLN A N 1
ATOM 1354 C CA . GLN A 1 178 ? 73.134 35.057 -31.124 1.00 45.59 178 GLN A CA 1
ATOM 1355 C C . GLN A 1 178 ? 74.311 34.598 -32.002 1.00 45.59 178 GLN A C 1
ATOM 1357 O O . GLN A 1 178 ? 75.458 34.908 -31.680 1.00 45.59 178 GLN A O 1
ATOM 1362 N N . ALA A 1 179 ? 74.058 33.929 -33.131 1.00 48.09 179 ALA A N 1
ATOM 1363 C CA . ALA A 1 179 ? 75.085 33.608 -34.126 1.00 48.09 179 ALA A CA 1
ATOM 1364 C C . ALA A 1 179 ? 75.514 34.829 -34.974 1.00 48.09 179 ALA A C 1
ATOM 1366 O O . ALA A 1 179 ? 76.638 34.860 -35.471 1.00 48.09 179 ALA A O 1
ATOM 1367 N N . GLY A 1 180 ? 74.657 35.852 -35.107 1.00 52.53 180 GLY A N 1
ATOM 1368 C CA . GLY A 1 180 ? 74.973 37.137 -35.755 1.00 52.53 180 GLY A CA 1
ATOM 1369 C C . GLY A 1 180 ? 75.429 38.255 -34.801 1.00 52.53 180 GLY A C 1
ATOM 1370 O O . GLY A 1 180 ? 76.127 39.178 -35.220 1.00 52.53 180 GLY A O 1
ATOM 1371 N N . ALA A 1 181 ? 75.081 38.185 -33.515 1.00 47.12 181 ALA A N 1
ATOM 1372 C CA . ALA A 1 181 ? 75.483 39.142 -32.487 1.00 47.12 181 ALA A CA 1
ATOM 1373 C C . ALA A 1 181 ? 76.810 38.707 -31.849 1.00 47.12 181 ALA A C 1
ATOM 1375 O O . ALA A 1 181 ? 76.851 37.979 -30.859 1.00 47.12 181 ALA A O 1
ATOM 1376 N N . GLY A 1 182 ? 77.916 39.146 -32.444 1.00 56.28 182 GLY A N 1
ATOM 1377 C CA . GLY A 1 182 ? 79.265 38.878 -31.937 1.00 56.28 182 GLY A CA 1
ATOM 1378 C C . GLY A 1 182 ? 80.259 38.427 -32.999 1.00 56.28 182 GLY A C 1
ATOM 1379 O O . GLY A 1 182 ? 81.248 37.792 -32.645 1.00 56.28 182 GLY A O 1
ATOM 1380 N N . VAL A 1 183 ? 79.988 38.720 -34.276 1.00 61.72 183 VAL A N 1
ATOM 1381 C CA . VAL A 1 183 ? 81.000 38.662 -35.334 1.00 61.72 183 VAL A CA 1
ATOM 1382 C C . VAL A 1 183 ? 81.862 39.915 -35.230 1.00 61.72 183 VAL A C 1
ATOM 1384 O O . VAL A 1 183 ? 81.361 41.028 -35.383 1.00 61.72 183 VAL A O 1
ATOM 1387 N N . TYR A 1 184 ? 83.154 39.749 -34.966 1.00 69.62 184 TYR A N 1
ATOM 1388 C CA . TYR A 1 184 ? 84.087 40.875 -34.960 1.00 69.62 184 TYR A CA 1
ATOM 1389 C C . TYR A 1 184 ? 84.489 41.248 -36.386 1.00 69.62 184 TYR A C 1
ATOM 1391 O O . TYR A 1 184 ? 84.752 40.371 -37.204 1.00 69.62 184 TYR A O 1
ATOM 1399 N N . ASP A 1 185 ? 84.586 42.545 -36.687 1.00 72.88 185 ASP A N 1
ATOM 1400 C CA . ASP A 1 185 ? 85.011 43.022 -38.016 1.00 72.88 185 ASP A CA 1
ATOM 1401 C C . ASP A 1 185 ? 86.434 42.571 -38.379 1.00 72.88 185 ASP A C 1
ATOM 1403 O O . ASP A 1 185 ? 86.754 42.381 -39.548 1.00 72.88 185 ASP A O 1
ATOM 1407 N N . THR A 1 186 ? 87.300 42.430 -37.371 1.00 75.69 186 THR A N 1
ATOM 1408 C CA . THR A 1 186 ? 88.706 42.035 -37.507 1.00 75.69 186 THR A CA 1
ATOM 1409 C C . THR A 1 186 ? 89.161 41.253 -36.275 1.00 75.69 186 THR A C 1
ATOM 1411 O O . THR A 1 186 ? 88.611 41.421 -35.181 1.00 75.69 186 THR A O 1
ATOM 1414 N N . GLY A 1 187 ? 90.209 40.435 -36.424 1.00 77.75 187 GLY A N 1
ATOM 1415 C CA . GLY A 1 187 ? 90.811 39.698 -35.304 1.00 77.75 187 GLY A CA 1
ATOM 1416 C C . GLY A 1 187 ? 91.317 40.611 -34.177 1.00 77.75 187 GLY A C 1
ATOM 1417 O O . GLY A 1 187 ? 91.275 40.240 -33.010 1.00 77.75 187 GLY A O 1
ATOM 1418 N N . GLU A 1 188 ? 91.706 41.848 -34.496 1.00 81.31 188 GLU A N 1
ATOM 1419 C CA . GLU A 1 188 ? 92.143 42.853 -33.516 1.00 81.31 188 GLU A CA 1
ATOM 1420 C C . GLU A 1 188 ? 91.001 43.342 -32.619 1.00 81.31 188 GLU A C 1
ATOM 1422 O O . GLU A 1 188 ? 91.186 43.493 -31.412 1.00 81.31 188 GLU A O 1
ATOM 1427 N N . LYS A 1 189 ? 89.799 43.550 -33.173 1.00 80.12 189 LYS A N 1
ATOM 1428 C CA . LYS A 1 189 ? 88.621 43.898 -32.362 1.00 80.12 189 LYS A CA 1
ATOM 1429 C C . LYS A 1 189 ? 88.183 42.734 -31.477 1.00 80.12 189 LYS A C 1
ATOM 1431 O O . LYS A 1 189 ? 87.741 42.965 -30.354 1.00 80.12 189 LYS A O 1
ATOM 1436 N N . ALA A 1 190 ? 88.340 41.503 -31.963 1.00 78.50 190 ALA A N 1
ATOM 1437 C CA . ALA A 1 190 ? 88.103 40.313 -31.157 1.00 78.50 190 ALA A CA 1
ATOM 1438 C C . ALA A 1 190 ? 89.087 40.231 -29.979 1.00 78.50 190 ALA A C 1
ATOM 1440 O O . ALA A 1 190 ? 88.672 39.999 -28.847 1.00 78.50 190 ALA A O 1
ATOM 1441 N N . GLN A 1 191 ? 90.372 40.519 -30.218 1.00 82.00 191 GLN A N 1
ATOM 1442 C CA . GLN A 1 191 ? 91.386 40.584 -29.162 1.00 82.00 191 GLN A CA 1
ATOM 1443 C C . GLN A 1 191 ? 91.069 41.671 -28.126 1.00 82.00 191 GLN A C 1
ATOM 1445 O O . GLN A 1 191 ? 91.106 41.404 -26.931 1.00 82.00 191 GLN A O 1
ATOM 1450 N N . GLN A 1 192 ? 90.671 42.870 -28.563 1.00 83.44 192 GLN A N 1
ATOM 1451 C CA . GLN A 1 192 ? 90.279 43.952 -27.651 1.00 83.44 192 GLN A CA 1
ATOM 1452 C C . GLN A 1 192 ? 89.079 43.579 -26.770 1.00 83.44 192 GLN A C 1
ATOM 1454 O O . GLN A 1 192 ? 89.019 43.985 -25.612 1.00 83.44 192 GLN A O 1
ATOM 1459 N N . ALA A 1 193 ? 88.126 42.804 -27.294 1.00 78.81 193 ALA A N 1
ATOM 1460 C CA . ALA A 1 193 ? 86.985 42.325 -26.521 1.00 78.81 193 ALA A CA 1
ATOM 1461 C C . ALA A 1 193 ? 87.372 41.229 -25.509 1.00 78.81 193 ALA A C 1
ATOM 1463 O O . ALA A 1 193 ? 86.822 41.200 -24.407 1.00 78.81 193 ALA A O 1
ATOM 1464 N N . ILE A 1 194 ? 88.350 40.375 -25.840 1.00 81.81 194 ILE A N 1
ATOM 1465 C CA . ILE A 1 194 ? 88.940 39.410 -24.897 1.00 81.81 194 ILE A CA 1
ATOM 1466 C C . ILE A 1 194 ? 89.673 40.150 -23.772 1.00 81.81 194 ILE A C 1
ATOM 1468 O O . ILE A 1 194 ? 89.433 39.870 -22.598 1.00 81.81 194 ILE A O 1
ATOM 1472 N N . ASP A 1 195 ? 90.498 41.142 -24.114 1.00 83.75 195 ASP A N 1
ATOM 1473 C CA . ASP A 1 195 ? 91.270 41.935 -23.147 1.00 83.75 195 ASP A CA 1
ATOM 1474 C C . ASP A 1 195 ? 90.358 42.764 -22.225 1.00 83.75 195 ASP A C 1
ATOM 1476 O O . ASP A 1 195 ? 90.632 42.920 -21.034 1.00 83.75 195 ASP A O 1
ATOM 1480 N N . ALA A 1 196 ? 89.242 43.271 -22.761 1.00 79.44 196 ALA A N 1
ATOM 1481 C CA . ALA A 1 196 ? 88.217 43.988 -22.004 1.00 79.44 196 ALA A CA 1
ATOM 1482 C C . ALA A 1 196 ? 87.294 43.063 -21.184 1.00 79.44 196 ALA A C 1
ATOM 1484 O O . ALA A 1 196 ? 86.436 43.552 -20.448 1.00 79.44 196 ALA A O 1
ATOM 1485 N N . GLY A 1 197 ? 87.433 41.739 -21.320 1.00 72.94 197 GLY A N 1
ATOM 1486 C CA . GLY A 1 197 ? 86.597 40.742 -20.650 1.00 72.94 197 GLY A CA 1
ATOM 1487 C C . GLY A 1 197 ? 85.146 40.694 -21.141 1.00 72.94 197 GLY A C 1
ATOM 1488 O O . GLY A 1 197 ? 84.307 40.065 -20.493 1.00 72.94 197 GLY A O 1
ATOM 1489 N N . THR A 1 198 ? 84.830 41.355 -22.257 1.00 75.06 198 THR A N 1
ATOM 1490 C CA . THR A 1 198 ? 83.492 41.368 -22.869 1.00 75.06 198 THR A CA 1
ATOM 1491 C C . THR A 1 198 ? 83.278 40.202 -23.835 1.00 75.06 198 THR A C 1
ATOM 1493 O O . THR A 1 198 ? 82.133 39.853 -24.109 1.00 75.06 198 THR A O 1
ATOM 1496 N N . GLU A 1 199 ? 84.355 39.553 -24.285 1.00 74.50 199 GLU A N 1
ATOM 1497 C CA . GLU A 1 199 ? 84.339 38.275 -25.001 1.00 74.50 199 GLU A CA 1
ATOM 1498 C C . GLU A 1 199 ? 84.953 37.176 -24.137 1.00 74.50 199 GLU A C 1
ATOM 1500 O O . GLU A 1 199 ? 86.140 37.203 -23.816 1.00 74.50 199 GLU A O 1
ATOM 1505 N N . GLN A 1 200 ? 84.141 36.197 -23.755 1.00 72.88 200 GLN A N 1
ATOM 1506 C CA . GLN A 1 200 ? 84.549 35.102 -22.869 1.00 72.88 200 GLN A CA 1
ATOM 1507 C C . GLN A 1 200 ? 84.322 33.723 -23.504 1.00 72.88 200 GLN A C 1
ATOM 1509 O O . GLN A 1 200 ? 84.569 32.696 -22.870 1.00 72.88 200 GLN A O 1
ATOM 1514 N N . ARG A 1 201 ? 83.842 33.673 -24.753 1.00 74.25 201 ARG A N 1
ATOM 1515 C CA . ARG A 1 201 ? 83.549 32.426 -25.465 1.00 74.25 201 ARG A CA 1
ATOM 1516 C C . ARG A 1 201 ? 84.843 31.742 -25.912 1.00 74.25 201 ARG A C 1
ATOM 1518 O O . ARG A 1 201 ? 85.801 32.386 -26.333 1.00 74.25 201 ARG A O 1
ATOM 1525 N N . THR A 1 202 ? 84.858 30.407 -25.867 1.00 73.38 202 THR A N 1
ATOM 1526 C CA . THR A 1 202 ? 85.997 29.598 -26.341 1.00 73.38 202 THR A CA 1
ATOM 1527 C C . THR A 1 202 ? 86.193 29.725 -27.850 1.00 73.38 202 THR A C 1
ATOM 1529 O O . THR A 1 202 ? 87.331 29.827 -28.294 1.00 73.38 202 THR A O 1
ATOM 1532 N N . PHE A 1 203 ? 85.101 29.757 -28.619 1.00 73.25 203 PHE A N 1
ATOM 1533 C CA . PHE A 1 203 ? 85.102 29.996 -30.063 1.00 73.25 203 PHE A CA 1
ATOM 1534 C C . PHE A 1 203 ? 84.183 31.170 -30.403 1.00 73.25 203 PHE A C 1
ATOM 1536 O O . PHE A 1 203 ? 83.102 31.287 -29.824 1.00 73.25 203 PHE A O 1
ATOM 1543 N N . PHE A 1 204 ? 84.589 32.007 -31.354 1.00 72.06 204 PHE A N 1
ATOM 1544 C CA . PHE A 1 204 ? 83.836 33.179 -31.804 1.00 72.06 204 PHE A CA 1
ATOM 1545 C C . PHE A 1 204 ? 84.106 33.468 -33.294 1.00 72.06 204 PHE A C 1
ATOM 1547 O O . PHE A 1 204 ? 85.181 33.139 -33.798 1.00 72.06 204 PHE A O 1
ATOM 1554 N N . PRO A 1 205 ? 83.143 34.042 -34.032 1.00 72.12 205 PRO A N 1
ATOM 1555 C CA . PRO A 1 205 ? 83.311 34.350 -35.450 1.00 72.12 205 PRO A CA 1
ATOM 1556 C C . PRO A 1 205 ? 83.981 35.716 -35.688 1.00 72.12 205 PRO A C 1
ATOM 1558 O O . PRO A 1 205 ? 83.733 36.688 -34.973 1.00 72.12 205 PRO A O 1
ATOM 1561 N N . VAL A 1 206 ? 84.794 35.809 -36.739 1.00 75.50 206 VAL A N 1
ATOM 1562 C CA . VAL A 1 206 ? 85.392 37.060 -37.240 1.00 75.50 206 VAL A CA 1
ATOM 1563 C C . VAL A 1 206 ? 85.116 37.170 -38.739 1.00 75.50 206 VAL A C 1
ATOM 1565 O O . VAL A 1 206 ? 85.169 36.167 -39.452 1.00 75.50 206 VAL A O 1
ATOM 1568 N N . TRP A 1 207 ? 84.810 38.370 -39.234 1.00 75.12 207 TRP A N 1
ATOM 1569 C CA . TRP A 1 207 ? 84.607 38.616 -40.663 1.00 75.12 207 TRP A CA 1
ATOM 1570 C C . TRP A 1 207 ? 85.829 38.191 -41.478 1.00 75.12 207 TRP A C 1
ATOM 1572 O O . TRP A 1 207 ? 86.966 38.531 -41.149 1.00 75.12 207 TRP A O 1
ATOM 1582 N N . SER A 1 208 ? 85.581 37.448 -42.559 1.00 69.44 208 SER A N 1
ATOM 1583 C CA . SER A 1 208 ? 86.626 37.014 -43.480 1.00 69.44 208 SER A CA 1
ATOM 1584 C C . SER A 1 208 ? 86.432 37.636 -44.855 1.00 69.44 208 SER A C 1
ATOM 1586 O O . SER A 1 208 ? 85.320 37.731 -45.369 1.00 69.44 208 SER A O 1
ATOM 1588 N N . THR A 1 209 ? 87.542 38.041 -45.469 1.00 63.31 209 THR A N 1
ATOM 1589 C CA . THR A 1 209 ? 87.606 38.467 -46.874 1.00 63.31 209 THR A CA 1
ATOM 1590 C C . THR A 1 209 ? 87.978 37.313 -47.814 1.00 63.31 209 THR A C 1
ATOM 1592 O O . THR A 1 209 ? 88.139 37.526 -49.016 1.00 63.31 209 THR A O 1
ATOM 1595 N N . SER A 1 210 ? 88.120 36.089 -47.286 1.00 60.34 210 SER A N 1
ATOM 1596 C CA . SER A 1 210 ? 88.402 34.879 -48.062 1.00 60.34 210 SER A CA 1
ATOM 1597 C C . SER A 1 210 ? 87.193 34.467 -48.906 1.00 60.34 210 SER A C 1
ATOM 1599 O O . SER A 1 210 ? 86.051 34.512 -48.458 1.00 60.34 210 SER A O 1
ATOM 1601 N N . ALA A 1 211 ? 87.439 33.967 -50.119 1.00 58.09 211 ALA A N 1
ATOM 1602 C CA . ALA A 1 211 ? 86.391 33.403 -50.975 1.00 58.09 211 ALA A CA 1
ATOM 1603 C C . ALA A 1 211 ? 85.765 32.106 -50.409 1.00 58.09 211 ALA A C 1
ATOM 1605 O O . ALA A 1 211 ? 84.798 31.596 -50.969 1.00 58.09 211 ALA A O 1
ATOM 1606 N N . GLN A 1 212 ? 86.318 31.558 -49.320 1.00 55.88 212 GLN A N 1
ATOM 1607 C CA . GLN A 1 212 ? 85.898 30.297 -48.699 1.00 55.88 212 GLN A CA 1
ATOM 1608 C C . GLN A 1 212 ? 84.695 30.456 -47.745 1.00 55.88 212 GLN A C 1
ATOM 1610 O O . GLN A 1 212 ? 84.026 29.468 -47.447 1.00 55.88 212 GLN A O 1
ATOM 1615 N N . GLY A 1 213 ? 84.370 31.677 -47.305 1.00 60.34 213 GLY A N 1
ATOM 1616 C CA . GLY A 1 213 ? 83.215 31.960 -46.447 1.00 60.34 213 GLY A CA 1
ATOM 1617 C C . GLY A 1 213 ? 83.205 33.392 -45.917 1.00 60.34 213 GLY A C 1
ATOM 1618 O O . GLY A 1 213 ? 84.241 34.045 -45.882 1.00 60.34 213 GLY A O 1
ATOM 1619 N N . TRP A 1 214 ? 82.036 33.899 -45.519 1.00 61.94 214 TRP A N 1
ATOM 1620 C CA . TRP A 1 214 ? 81.879 35.300 -45.091 1.00 61.94 214 TRP A CA 1
ATOM 1621 C C . TRP A 1 214 ? 82.390 35.559 -43.662 1.00 61.94 214 TRP A C 1
ATOM 1623 O O . TRP A 1 214 ? 82.717 36.692 -43.314 1.00 61.94 214 TRP A O 1
ATOM 1633 N N . THR A 1 215 ? 82.538 34.513 -42.844 1.00 71.25 215 THR A N 1
ATOM 1634 C CA . THR A 1 215 ? 83.197 34.562 -41.529 1.00 71.25 215 THR A CA 1
ATOM 1635 C C . THR A 1 215 ? 84.103 33.352 -41.320 1.00 71.25 215 THR A C 1
ATOM 1637 O O . THR A 1 215 ? 83.853 32.262 -41.842 1.00 71.25 215 THR A O 1
ATOM 1640 N N . GLU A 1 216 ? 85.167 33.557 -40.549 1.00 77.44 216 GLU A N 1
ATOM 1641 C CA . GLU A 1 216 ? 86.068 32.516 -40.065 1.00 77.44 216 GLU A CA 1
ATOM 1642 C C . GLU A 1 216 ? 85.835 32.290 -38.570 1.00 77.44 216 GLU A C 1
ATOM 1644 O O . GLU A 1 216 ? 85.609 33.236 -37.809 1.00 77.44 216 GLU A O 1
ATOM 1649 N N . LYS A 1 217 ? 85.912 31.037 -38.129 1.00 78.75 217 LYS A N 1
ATOM 1650 C CA . LYS A 1 217 ? 85.873 30.676 -36.712 1.00 78.75 217 LYS A CA 1
ATOM 1651 C C . LYS A 1 217 ? 87.240 30.914 -36.065 1.00 78.75 217 LYS A C 1
ATOM 1653 O O . LYS A 1 217 ? 88.262 30.425 -36.546 1.00 78.75 217 LYS A O 1
ATOM 1658 N N . TRP A 1 218 ? 87.262 31.641 -34.956 1.00 79.00 218 TRP A N 1
ATOM 1659 C CA . TRP A 1 218 ? 88.445 31.939 -34.145 1.00 79.00 218 TRP A CA 1
ATOM 1660 C C . TRP A 1 218 ? 88.277 31.352 -32.737 1.00 79.00 218 TRP A C 1
ATOM 1662 O O . TRP A 1 218 ? 87.159 31.099 -32.290 1.00 79.00 218 TRP A O 1
ATOM 1672 N N . GLN A 1 219 ? 89.385 31.096 -32.044 1.00 82.94 219 GLN A N 1
ATOM 1673 C CA . GLN A 1 219 ? 89.440 30.510 -30.705 1.00 82.94 219 GLN A CA 1
ATOM 1674 C C . GLN A 1 219 ? 90.251 31.402 -29.756 1.00 82.94 219 GLN A C 1
ATOM 1676 O O . GLN A 1 219 ? 91.308 31.905 -30.134 1.00 82.94 219 GLN A O 1
ATOM 1681 N N . ASN A 1 220 ? 89.800 31.566 -28.508 1.00 80.38 220 ASN A N 1
ATOM 1682 C CA . ASN A 1 220 ? 90.604 32.190 -27.452 1.00 80.38 220 ASN A CA 1
ATOM 1683 C C . ASN A 1 220 ? 91.539 31.138 -26.835 1.00 80.38 220 ASN A C 1
ATOM 1685 O O . ASN A 1 220 ? 91.093 30.261 -26.091 1.00 80.38 220 ASN A O 1
ATOM 1689 N N . VAL A 1 221 ? 92.832 31.218 -27.143 1.00 79.25 221 VAL A N 1
ATOM 1690 C CA . VAL A 1 221 ? 93.856 30.317 -26.605 1.00 79.25 221 VAL A CA 1
ATOM 1691 C C . VAL A 1 221 ? 94.716 31.101 -25.619 1.00 79.25 221 VAL A C 1
ATOM 1693 O O . VAL A 1 221 ? 95.575 31.885 -26.007 1.00 79.25 221 VAL A O 1
ATOM 1696 N N . GLY A 1 222 ? 94.468 30.912 -24.320 1.00 75.88 222 GLY A N 1
ATOM 1697 C CA . GLY A 1 222 ? 95.279 31.521 -23.257 1.00 75.88 222 GLY A CA 1
ATOM 1698 C C . GLY A 1 222 ? 95.216 33.053 -23.183 1.00 75.88 222 GLY A C 1
ATOM 1699 O O . GLY A 1 222 ? 96.176 33.661 -22.720 1.00 75.88 222 GLY A O 1
ATOM 1700 N N . GLY A 1 223 ? 94.117 33.670 -23.632 1.00 78.88 223 GLY A N 1
ATOM 1701 C CA . GLY A 1 223 ? 93.943 35.125 -23.687 1.00 78.88 223 GLY A CA 1
ATOM 1702 C C . GLY A 1 223 ? 94.233 35.739 -25.058 1.00 78.88 223 GLY A C 1
ATOM 1703 O O . GLY A 1 223 ? 94.142 36.952 -25.194 1.00 78.88 223 GLY A O 1
ATOM 1704 N N . VAL A 1 224 ? 94.566 34.932 -26.073 1.00 81.12 224 VAL A N 1
ATOM 1705 C CA . VAL A 1 224 ? 94.880 35.402 -27.431 1.00 81.12 224 VAL A CA 1
ATOM 1706 C C . VAL A 1 224 ? 93.868 34.864 -28.448 1.00 81.12 224 VAL A C 1
ATOM 1708 O O . VAL A 1 224 ? 93.643 33.654 -28.542 1.00 81.12 224 VAL A O 1
ATOM 1711 N N . ALA A 1 225 ? 93.276 35.758 -29.239 1.00 83.25 225 ALA A N 1
ATOM 1712 C CA . ALA A 1 225 ? 92.401 35.448 -30.363 1.00 83.25 225 ALA A CA 1
ATOM 1713 C C . ALA A 1 225 ? 93.199 34.801 -31.505 1.00 83.25 225 ALA A C 1
ATOM 1715 O O . ALA A 1 225 ? 94.042 35.444 -32.128 1.00 83.25 225 ALA A O 1
ATOM 1716 N N . THR A 1 226 ? 92.912 33.533 -31.801 1.00 80.25 226 THR A N 1
ATOM 1717 C CA . THR A 1 226 ? 93.646 32.733 -32.793 1.00 80.25 226 THR A CA 1
ATOM 1718 C C . THR A 1 226 ? 92.692 32.193 -33.872 1.00 80.25 226 THR A C 1
ATOM 1720 O O . THR A 1 226 ? 91.690 31.572 -33.514 1.00 80.25 226 THR A O 1
ATOM 1723 N N . PRO A 1 227 ? 92.956 32.388 -35.178 1.00 83.44 227 PRO A N 1
ATOM 1724 C CA . PRO A 1 227 ? 92.133 31.823 -36.253 1.00 83.44 227 PRO A CA 1
ATOM 1725 C C . PRO A 1 227 ? 92.240 30.294 -36.302 1.00 83.44 227 PRO A C 1
ATOM 1727 O O . PRO A 1 227 ? 93.315 29.740 -36.067 1.00 83.44 227 PRO A O 1
ATOM 1730 N N . THR A 1 228 ? 91.139 29.604 -36.621 1.00 77.62 228 THR A N 1
ATOM 1731 C CA . THR A 1 228 ? 91.112 28.127 -36.694 1.00 77.62 228 THR A CA 1
ATOM 1732 C C . THR A 1 228 ? 91.233 27.569 -38.115 1.00 77.62 228 THR A C 1
ATOM 1734 O O . THR A 1 228 ? 91.504 26.380 -38.267 1.00 77.62 228 THR A O 1
ATOM 1737 N N . GLY A 1 229 ? 91.049 28.393 -39.156 1.00 70.69 229 GLY A N 1
ATOM 1738 C CA . GLY A 1 229 ? 91.017 27.952 -40.554 1.00 70.69 229 GLY A CA 1
ATOM 1739 C C . GLY A 1 229 ? 89.690 27.326 -41.014 1.00 70.69 229 GLY A C 1
ATOM 1740 O O . GLY A 1 229 ? 89.590 26.910 -42.168 1.00 70.69 229 GLY A O 1
ATOM 1741 N N . GLU A 1 230 ? 88.666 27.255 -40.153 1.00 69.50 230 GLU A N 1
ATOM 1742 C CA . GLU A 1 230 ? 87.310 26.807 -40.512 1.00 69.50 230 GLU A CA 1
ATOM 1743 C C . GLU A 1 230 ? 86.430 28.003 -40.937 1.00 69.50 230 GLU A C 1
ATOM 1745 O O . GLU A 1 230 ? 86.213 28.935 -40.157 1.00 69.50 230 GLU A O 1
ATOM 1750 N N . TYR A 1 231 ? 85.890 27.961 -42.163 1.00 68.25 231 TYR A N 1
ATOM 1751 C CA . TYR A 1 231 ? 85.058 29.022 -42.754 1.00 68.25 231 TYR A CA 1
ATOM 1752 C C . TYR A 1 231 ? 83.579 28.625 -42.848 1.00 68.25 231 TYR A C 1
ATOM 1754 O O . TYR A 1 231 ? 83.251 27.487 -43.185 1.00 68.25 231 TYR A O 1
ATOM 1762 N N . LEU A 1 232 ? 82.675 29.586 -42.626 1.00 60.88 232 LEU A N 1
ATOM 1763 C CA . LEU A 1 232 ? 81.239 29.426 -42.880 1.00 60.88 232 LEU A CA 1
ATOM 1764 C C . LEU A 1 232 ? 80.922 29.879 -44.319 1.00 60.88 232 LEU A C 1
ATOM 1766 O O . LEU A 1 232 ? 80.882 31.074 -44.623 1.00 60.88 232 LEU A O 1
ATOM 1770 N N . SER A 1 233 ? 80.749 28.920 -45.232 1.00 53.00 233 SER A N 1
ATOM 1771 C CA . SER A 1 233 ? 80.615 29.167 -46.676 1.00 53.00 233 SER A CA 1
ATOM 1772 C C . SER A 1 233 ? 79.251 29.740 -47.094 1.00 53.00 233 SER A C 1
ATOM 1774 O O . SER A 1 233 ? 78.203 29.285 -46.631 1.00 53.00 233 SER A O 1
ATOM 1776 N N . ASN A 1 234 ? 79.267 30.683 -48.044 1.00 53.69 234 ASN A N 1
ATOM 1777 C CA . ASN A 1 234 ? 78.088 31.211 -48.739 1.00 53.69 234 ASN A CA 1
ATOM 1778 C C . ASN A 1 234 ? 77.499 30.143 -49.679 1.00 53.69 234 ASN A C 1
ATOM 1780 O O . ASN A 1 234 ? 78.171 29.760 -50.633 1.00 53.69 234 ASN A O 1
ATOM 1784 N N . GLY A 1 235 ? 76.254 29.696 -49.458 1.00 52.69 235 GLY A N 1
ATOM 1785 C CA . GLY A 1 235 ? 75.581 28.843 -50.453 1.00 52.69 235 GLY A CA 1
ATOM 1786 C C . GLY A 1 235 ? 74.340 28.035 -50.060 1.00 52.69 235 GLY A C 1
ATOM 1787 O O . GLY A 1 235 ? 73.752 27.448 -50.951 1.00 52.69 235 GLY A O 1
ATOM 1788 N N . ASN A 1 236 ? 73.886 28.001 -48.799 1.00 50.31 236 ASN A N 1
ATOM 1789 C CA . ASN A 1 236 ? 72.852 27.025 -48.382 1.00 50.31 236 ASN A CA 1
ATOM 1790 C C . ASN A 1 236 ? 71.532 27.607 -47.850 1.00 50.31 236 ASN A C 1
ATOM 1792 O O . ASN A 1 236 ? 70.782 26.894 -47.193 1.00 50.31 236 ASN A O 1
ATOM 1796 N N . VAL A 1 237 ? 71.211 28.874 -48.128 1.00 47.56 237 VAL A N 1
ATOM 1797 C CA . VAL A 1 237 ? 69.956 29.471 -47.618 1.00 47.56 237 VAL A CA 1
ATOM 1798 C C . VAL A 1 237 ? 68.922 29.724 -48.722 1.00 47.56 237 VAL A C 1
ATOM 1800 O O . VAL A 1 237 ? 67.727 29.645 -48.456 1.00 47.56 237 VAL A O 1
ATOM 1803 N N . LEU A 1 238 ? 69.338 29.936 -49.978 1.00 47.31 238 LEU A N 1
ATOM 1804 C CA . LEU A 1 238 ? 68.394 30.178 -51.080 1.00 47.31 238 LEU A CA 1
ATOM 1805 C C . LEU A 1 238 ? 67.984 28.896 -51.826 1.00 47.31 238 LEU A C 1
ATOM 1807 O O . LEU A 1 238 ? 66.804 28.724 -52.123 1.00 47.31 238 LEU A O 1
ATOM 1811 N N . ASP A 1 239 ? 68.916 27.968 -52.061 1.00 45.16 239 ASP A N 1
ATOM 1812 C CA . ASP A 1 239 ? 68.614 26.702 -52.748 1.00 45.16 239 ASP A CA 1
ATOM 1813 C C . ASP A 1 239 ? 67.824 25.731 -51.863 1.00 45.16 239 ASP A C 1
ATOM 1815 O O . ASP A 1 239 ? 66.966 25.011 -52.364 1.00 45.16 239 ASP A O 1
ATOM 1819 N N . ALA A 1 240 ? 68.016 25.776 -50.540 1.00 44.22 240 ALA A N 1
ATOM 1820 C CA . ALA A 1 240 ? 67.170 25.045 -49.597 1.00 44.22 240 ALA A CA 1
ATOM 1821 C C . ALA A 1 240 ? 65.731 25.592 -49.593 1.00 44.22 240 ALA A C 1
ATOM 1823 O O . ALA A 1 240 ? 64.787 24.812 -49.604 1.00 44.22 240 ALA A O 1
ATOM 1824 N N . ALA A 1 241 ? 65.547 26.916 -49.674 1.00 42.91 241 ALA A N 1
ATOM 1825 C CA . ALA A 1 241 ? 64.220 27.530 -49.724 1.00 42.91 241 ALA A CA 1
ATOM 1826 C C . ALA A 1 241 ? 63.501 27.286 -51.067 1.00 42.91 241 ALA A C 1
ATOM 1828 O O . ALA A 1 241 ? 62.296 27.041 -51.089 1.00 42.91 241 ALA A O 1
ATOM 1829 N N . LEU A 1 242 ? 64.218 27.302 -52.197 1.00 44.88 242 LEU A N 1
ATOM 1830 C CA . LEU A 1 242 ? 63.643 26.998 -53.516 1.00 44.88 242 LEU A CA 1
ATOM 1831 C C . LEU A 1 242 ? 63.376 25.499 -53.712 1.00 44.88 242 LEU A C 1
ATOM 1833 O O . LEU A 1 242 ? 62.346 25.148 -54.290 1.00 44.88 242 LEU A O 1
ATOM 1837 N N . ALA A 1 243 ? 64.243 24.619 -53.199 1.00 47.06 243 ALA A N 1
ATOM 1838 C CA . ALA A 1 243 ? 64.001 23.180 -53.184 1.00 47.06 243 ALA A CA 1
ATOM 1839 C C . ALA A 1 243 ? 62.826 22.821 -52.268 1.00 47.06 243 ALA A C 1
ATOM 1841 O O . ALA A 1 243 ? 62.002 22.004 -52.667 1.00 47.06 243 ALA A O 1
ATOM 1842 N N . ASP A 1 244 ? 62.677 23.474 -51.113 1.00 47.75 244 ASP A N 1
ATOM 1843 C CA . ASP A 1 244 ? 61.565 23.221 -50.195 1.00 47.75 244 ASP A CA 1
ATOM 1844 C C . ASP A 1 244 ? 60.237 23.772 -50.743 1.00 47.75 244 ASP A C 1
ATOM 1846 O O . ASP A 1 244 ? 59.222 23.090 -50.675 1.00 47.75 244 ASP A O 1
ATOM 1850 N N . VAL A 1 245 ? 60.227 24.920 -51.438 1.00 48.59 245 VAL A N 1
ATOM 1851 C CA . VAL A 1 245 ? 59.023 25.433 -52.129 1.00 48.59 245 VAL A CA 1
ATOM 1852 C C . VAL A 1 245 ? 58.653 24.592 -53.359 1.00 48.59 245 VAL A C 1
ATOM 1854 O O . VAL A 1 245 ? 57.467 24.363 -53.608 1.00 48.59 245 VAL A O 1
ATOM 1857 N N . ALA A 1 246 ? 59.627 24.093 -54.128 1.00 44.91 246 ALA A N 1
ATOM 1858 C CA . ALA A 1 246 ? 59.372 23.181 -55.246 1.00 44.91 246 ALA A CA 1
ATOM 1859 C C . ALA A 1 246 ? 58.934 21.785 -54.762 1.00 44.91 246 ALA A C 1
ATOM 1861 O O . ALA A 1 246 ? 58.031 21.187 -55.348 1.00 44.91 246 ALA A O 1
ATOM 1862 N N . GLN A 1 247 ? 59.498 21.291 -53.656 1.00 48.72 247 GLN A N 1
ATOM 1863 C CA . GLN A 1 247 ? 59.103 20.043 -53.003 1.00 48.72 247 GLN A CA 1
ATOM 1864 C C . GLN A 1 247 ? 57.733 20.176 -52.319 1.00 48.72 247 GLN A C 1
ATOM 1866 O O . GLN A 1 247 ? 56.944 19.239 -52.381 1.00 48.72 247 GLN A O 1
ATOM 1871 N N . GLN A 1 248 ? 57.394 21.342 -51.760 1.00 46.53 248 GLN A N 1
ATOM 1872 C CA . GLN A 1 248 ? 56.069 21.681 -51.225 1.00 46.53 248 GLN A CA 1
ATOM 1873 C C . GLN A 1 248 ? 55.027 21.832 -52.335 1.00 46.53 248 GLN A C 1
ATOM 1875 O O . GLN A 1 248 ? 53.923 21.311 -52.189 1.00 46.53 248 GLN A O 1
ATOM 1880 N N . LYS A 1 249 ? 55.351 22.468 -53.472 1.00 42.81 249 LYS A N 1
ATOM 1881 C CA . LYS A 1 249 ? 54.452 22.535 -54.640 1.00 42.81 249 LYS A CA 1
ATOM 1882 C C . LYS A 1 249 ? 54.234 21.167 -55.284 1.00 42.81 249 LYS A C 1
ATOM 1884 O O . LYS A 1 249 ? 53.096 20.858 -55.612 1.00 42.81 249 LYS A O 1
ATOM 1889 N N . ASN A 1 250 ? 55.266 20.330 -55.406 1.00 46.16 250 ASN A N 1
ATOM 1890 C CA . ASN A 1 250 ? 55.108 18.967 -55.921 1.00 46.16 250 ASN A CA 1
ATOM 1891 C C . ASN A 1 250 ? 54.385 18.049 -54.923 1.00 46.16 250 ASN A C 1
ATOM 1893 O O . ASN A 1 250 ? 53.537 17.273 -55.350 1.00 46.16 250 ASN A O 1
ATOM 1897 N N . LYS A 1 251 ? 54.614 18.183 -53.607 1.00 45.28 251 LYS A N 1
ATOM 1898 C CA . LYS A 1 251 ? 53.836 17.467 -52.580 1.00 45.28 251 LYS A CA 1
ATOM 1899 C C . LYS A 1 251 ? 52.375 17.924 -52.563 1.00 45.28 251 LYS A C 1
ATOM 1901 O O . LYS A 1 251 ? 51.488 17.088 -52.577 1.00 45.28 251 LYS A O 1
ATOM 1906 N N . THR A 1 252 ? 52.083 19.224 -52.608 1.00 40.72 252 THR A N 1
ATOM 1907 C CA . THR A 1 252 ? 50.690 19.721 -52.561 1.00 40.72 252 THR A CA 1
ATOM 1908 C C . THR A 1 252 ? 49.931 19.598 -53.883 1.00 40.72 252 THR A C 1
ATOM 1910 O O . THR A 1 252 ? 48.704 19.498 -53.853 1.00 40.72 252 THR A O 1
ATOM 1913 N N . ALA A 1 253 ? 50.613 19.543 -55.032 1.00 40.97 253 ALA A N 1
ATOM 1914 C CA . ALA A 1 253 ? 49.993 19.185 -56.310 1.00 40.97 253 ALA A CA 1
ATOM 1915 C C . ALA A 1 253 ? 49.629 17.690 -56.363 1.00 40.97 253 ALA A C 1
ATOM 1917 O O . ALA A 1 253 ? 48.527 17.360 -56.796 1.00 40.97 253 ALA A O 1
ATOM 1918 N N . LEU A 1 254 ? 50.492 16.812 -55.831 1.00 42.75 254 LEU A N 1
ATOM 1919 C CA . LEU A 1 254 ? 50.214 15.381 -55.641 1.00 42.75 254 LEU A CA 1
ATOM 1920 C C . LEU A 1 254 ? 49.238 15.087 -54.495 1.00 42.75 254 LEU A C 1
ATOM 1922 O O . LEU A 1 254 ? 48.731 13.985 -54.426 1.00 42.75 254 LEU A O 1
ATOM 1926 N N . PHE A 1 255 ? 48.927 16.034 -53.610 1.00 41.81 255 PHE A N 1
ATOM 1927 C CA . PHE A 1 255 ? 47.895 15.834 -52.582 1.00 41.81 255 PHE A CA 1
ATOM 1928 C C . PHE A 1 255 ? 46.517 16.357 -53.005 1.00 41.81 255 PHE A C 1
ATOM 1930 O O . PHE A 1 255 ? 45.502 15.843 -52.550 1.00 41.81 255 PHE A O 1
ATOM 1937 N N . ARG A 1 256 ? 46.429 17.326 -53.925 1.00 41.47 256 ARG A N 1
ATOM 1938 C CA . ARG A 1 256 ? 45.128 17.850 -54.386 1.00 41.47 256 ARG A CA 1
ATOM 1939 C C . ARG A 1 256 ? 44.383 16.952 -55.379 1.00 41.47 256 ARG A C 1
ATOM 1941 O O . ARG A 1 256 ? 43.210 17.203 -55.623 1.00 41.47 256 ARG A O 1
ATOM 1948 N N . GLN A 1 257 ? 45.033 15.924 -55.921 1.00 42.97 257 GLN A N 1
ATOM 1949 C CA . GLN A 1 257 ? 44.392 14.900 -56.759 1.00 42.97 257 GLN A CA 1
ATOM 1950 C C . GLN A 1 257 ? 44.013 13.618 -55.990 1.00 42.97 257 GLN A C 1
ATOM 1952 O O . GLN A 1 257 ? 43.465 12.714 -56.603 1.00 42.97 257 GLN A O 1
ATOM 1957 N N . TYR A 1 258 ? 44.272 13.546 -54.674 1.00 45.16 258 TYR A N 1
ATOM 1958 C CA . TYR A 1 258 ? 44.194 12.306 -53.878 1.00 45.16 258 TYR A CA 1
ATOM 1959 C C . TYR A 1 258 ? 43.406 12.439 -52.561 1.00 45.16 258 TYR A C 1
ATOM 1961 O O . TYR A 1 258 ? 43.524 11.595 -51.676 1.00 45.16 258 TYR A O 1
ATOM 1969 N N . PHE A 1 259 ? 42.579 13.476 -52.410 1.00 38.94 259 PHE A N 1
ATOM 1970 C CA . PHE A 1 259 ? 41.579 13.518 -51.340 1.00 38.94 259 PHE A CA 1
ATOM 1971 C C . PHE A 1 259 ? 40.196 13.275 -51.944 1.00 38.94 259 PHE A C 1
ATOM 1973 O O . PHE A 1 259 ? 39.567 14.193 -52.468 1.00 38.94 259 PHE A O 1
ATOM 1980 N N . SER A 1 260 ? 39.754 12.015 -51.890 1.00 45.41 260 SER A N 1
ATOM 1981 C CA . SER A 1 260 ? 38.351 11.652 -52.084 1.00 45.41 260 SER A CA 1
ATOM 1982 C C . SER A 1 260 ? 37.582 11.960 -50.801 1.00 45.41 260 SER A C 1
ATOM 1984 O O . SER A 1 260 ? 38.013 11.618 -49.698 1.00 45.41 260 SER A O 1
ATOM 1986 N N . ASN A 1 261 ? 36.441 12.631 -50.936 1.00 43.69 261 ASN A N 1
ATOM 1987 C CA . ASN A 1 261 ? 35.691 13.170 -49.804 1.00 43.69 261 ASN A CA 1
ATOM 1988 C C . ASN A 1 261 ? 34.595 12.230 -49.275 1.00 43.69 261 ASN A C 1
ATOM 1990 O O . ASN A 1 261 ? 33.730 12.719 -48.551 1.00 43.69 261 ASN A O 1
ATOM 1994 N N . LYS A 1 262 ? 34.603 10.933 -49.629 1.00 55.19 262 LYS A N 1
ATOM 1995 C CA . LYS A 1 262 ? 33.865 9.819 -48.984 1.00 55.19 262 LYS A CA 1
ATOM 1996 C C . LYS A 1 262 ? 34.057 8.520 -49.784 1.00 55.19 262 LYS A C 1
ATOM 1998 O O . LYS A 1 262 ? 34.132 8.558 -51.009 1.00 55.19 262 LYS A O 1
ATOM 2003 N N . TRP A 1 263 ? 34.110 7.386 -49.087 1.00 53.16 263 TRP A N 1
ATOM 2004 C CA . TRP A 1 263 ? 34.106 6.049 -49.690 1.00 53.16 263 TRP A CA 1
ATOM 2005 C C . TRP A 1 263 ? 32.676 5.651 -50.061 1.00 53.16 263 TRP A C 1
ATOM 2007 O O . TRP A 1 263 ? 31.762 5.895 -49.271 1.00 53.16 263 TRP A O 1
ATOM 2017 N N . LEU A 1 264 ? 32.488 5.038 -51.231 1.00 52.56 264 LEU A N 1
ATOM 2018 C CA . LEU A 1 264 ? 31.184 4.512 -51.639 1.00 52.56 264 LEU A CA 1
ATOM 2019 C C . LEU A 1 264 ? 30.942 3.148 -50.976 1.00 52.56 264 LEU A C 1
ATOM 2021 O O . LEU A 1 264 ? 29.845 2.858 -50.506 1.00 52.56 264 LEU A O 1
ATOM 2025 N N . TRP A 1 265 ? 31.992 2.322 -50.928 1.00 46.66 265 TRP A N 1
ATOM 2026 C CA . TRP A 1 265 ? 31.969 0.988 -50.338 1.00 46.66 265 TRP A CA 1
ATOM 2027 C C . TRP A 1 265 ? 33.388 0.541 -49.954 1.00 46.66 265 TRP A C 1
ATOM 2029 O O . TRP A 1 265 ? 34.302 0.618 -50.773 1.00 46.66 265 TRP A O 1
ATOM 2039 N N . SER A 1 266 ? 33.593 0.059 -48.728 1.00 55.28 266 SER A N 1
ATOM 2040 C CA . SER A 1 266 ? 34.872 -0.500 -48.263 1.00 55.28 266 SER A CA 1
ATOM 2041 C C . SER A 1 266 ? 34.649 -1.764 -47.430 1.00 55.28 266 SER A C 1
ATOM 2043 O O . SER A 1 266 ? 33.614 -1.932 -46.783 1.00 55.28 266 SER A O 1
ATOM 2045 N N . VAL A 1 267 ? 35.626 -2.673 -47.452 1.00 49.06 267 VAL A N 1
ATOM 2046 C CA . VAL A 1 267 ? 35.695 -3.830 -46.550 1.00 49.06 267 VAL A CA 1
ATOM 2047 C C . VAL A 1 267 ? 36.912 -3.650 -45.653 1.00 49.06 267 VAL A C 1
ATOM 2049 O O . VAL A 1 267 ? 38.056 -3.749 -46.106 1.00 49.06 267 VAL A O 1
ATOM 2052 N N . GLU A 1 268 ? 36.656 -3.370 -44.379 1.00 48.12 268 GLU A N 1
ATOM 2053 C CA . GLU A 1 268 ? 37.669 -2.952 -43.407 1.00 48.12 268 GLU A CA 1
ATOM 2054 C C . GLU A 1 268 ? 37.905 -4.012 -42.324 1.00 48.12 268 GLU A C 1
ATOM 2056 O O . GLU A 1 268 ? 36.995 -4.729 -41.900 1.00 48.12 268 GLU A O 1
ATOM 2061 N N . GLY A 1 269 ? 39.159 -4.110 -41.880 1.00 48.91 269 GLY A N 1
ATOM 2062 C CA . GLY A 1 269 ? 39.571 -4.864 -40.704 1.00 48.91 269 GLY A CA 1
ATOM 2063 C C . GLY A 1 269 ? 39.230 -4.150 -39.392 1.00 48.91 269 GLY A C 1
ATOM 2064 O O . GLY A 1 269 ? 38.641 -3.070 -39.353 1.00 48.91 269 GLY A O 1
ATOM 2065 N N . LYS A 1 270 ? 39.622 -4.759 -38.271 1.00 38.56 270 LYS A N 1
ATOM 2066 C CA . LYS A 1 270 ? 39.254 -4.304 -36.918 1.00 38.56 270 LYS A CA 1
ATOM 2067 C C . LYS A 1 270 ? 39.836 -2.922 -36.563 1.00 38.56 270 LYS A C 1
ATOM 2069 O O . LYS A 1 270 ? 39.350 -2.296 -35.623 1.00 38.56 270 LYS A O 1
ATOM 2074 N N . GLY A 1 271 ? 40.851 -2.456 -37.294 1.00 40.75 271 GLY A N 1
ATOM 2075 C CA . GLY A 1 271 ? 41.454 -1.128 -37.169 1.00 40.75 271 GLY A CA 1
ATOM 2076 C C . GLY A 1 271 ? 40.712 0.020 -37.868 1.00 40.75 271 GLY A C 1
ATOM 2077 O O . GLY A 1 271 ? 41.163 1.157 -37.750 1.00 40.75 271 GLY A O 1
ATOM 2078 N N . GLY A 1 272 ? 39.601 -0.234 -38.572 1.00 43.78 272 GLY A N 1
ATOM 2079 C CA . GLY A 1 272 ? 38.883 0.792 -39.344 1.00 43.78 272 GLY A CA 1
ATOM 2080 C C . GLY A 1 272 ? 39.599 1.146 -40.659 1.00 43.78 272 GLY A C 1
ATOM 2081 O O . GLY A 1 272 ? 40.336 0.303 -41.177 1.00 43.78 272 GLY A O 1
ATOM 2082 N N . PRO A 1 273 ? 39.468 2.379 -41.193 1.00 44.12 273 PRO A N 1
ATOM 2083 C CA . PRO A 1 273 ? 39.937 2.739 -42.542 1.00 44.12 273 PRO A CA 1
ATOM 2084 C C . PRO A 1 273 ? 41.438 2.510 -42.795 1.00 44.12 273 PRO A C 1
ATOM 2086 O O . PRO A 1 273 ? 41.882 2.429 -43.941 1.00 44.12 273 PRO A O 1
ATOM 2089 N N . SER A 1 274 ? 42.234 2.382 -41.729 1.00 45.28 274 SER A N 1
ATOM 2090 C CA . SER A 1 274 ? 43.660 2.046 -41.769 1.00 45.28 274 SER A CA 1
ATOM 2091 C C . SER A 1 274 ? 43.966 0.559 -42.013 1.00 45.28 274 SER A C 1
ATOM 2093 O O . SER A 1 274 ? 45.130 0.213 -42.198 1.00 45.28 274 SER A O 1
ATOM 2095 N N . GLU A 1 275 ? 42.957 -0.316 -42.051 1.00 52.91 275 GLU A N 1
ATOM 2096 C CA . GLU A 1 275 ? 43.062 -1.754 -42.350 1.00 52.91 275 GLU A CA 1
ATOM 2097 C C . GLU A 1 275 ? 42.077 -2.171 -43.461 1.00 52.91 275 GLU A C 1
ATOM 2099 O O . GLU A 1 275 ? 41.373 -3.176 -43.363 1.00 52.91 275 GLU A O 1
ATOM 2104 N N . THR A 1 276 ? 41.993 -1.377 -44.528 1.00 51.09 276 THR A N 1
ATOM 2105 C CA . THR A 1 276 ? 41.058 -1.604 -45.642 1.00 51.09 276 THR A CA 1
ATOM 2106 C C . THR A 1 276 ? 41.562 -2.693 -46.589 1.00 51.09 276 THR A C 1
ATOM 2108 O O . THR A 1 276 ? 42.576 -2.501 -47.246 1.00 51.09 276 THR A O 1
ATOM 2111 N N . GLY A 1 277 ? 40.855 -3.823 -46.695 1.00 53.06 277 GLY A N 1
ATOM 2112 C CA . GLY A 1 277 ? 41.210 -4.949 -47.572 1.00 53.06 277 GLY A CA 1
ATOM 2113 C C . GLY A 1 277 ? 40.910 -4.690 -49.055 1.00 53.06 277 GLY A C 1
ATOM 2114 O O . GLY A 1 277 ? 41.723 -5.003 -49.927 1.00 53.06 277 GLY A O 1
ATOM 2115 N N . ILE A 1 278 ? 39.745 -4.097 -49.327 1.00 56.31 278 ILE A N 1
ATOM 2116 C CA . ILE A 1 278 ? 39.273 -3.678 -50.653 1.00 56.31 278 ILE A CA 1
ATOM 2117 C C . ILE A 1 278 ? 38.346 -2.463 -50.499 1.00 56.31 278 ILE A C 1
ATOM 2119 O O . ILE A 1 278 ? 37.557 -2.421 -49.554 1.00 56.31 278 ILE A O 1
ATOM 2123 N N . ALA A 1 279 ? 38.429 -1.482 -51.397 1.00 55.59 279 ALA A N 1
ATOM 2124 C CA . ALA A 1 279 ? 37.538 -0.321 -51.402 1.00 55.59 279 ALA A CA 1
ATOM 2125 C C . ALA A 1 279 ? 37.223 0.189 -52.810 1.00 55.59 279 ALA A C 1
ATOM 2127 O O . ALA A 1 279 ? 38.007 0.016 -53.740 1.00 55.59 279 ALA A O 1
ATOM 2128 N N . LEU A 1 280 ? 36.061 0.825 -52.931 1.00 60.09 280 LEU A N 1
ATOM 2129 C CA . LEU A 1 280 ? 35.606 1.591 -54.081 1.00 60.09 280 LEU A CA 1
ATOM 2130 C C . LEU A 1 280 ? 35.281 3.010 -53.611 1.00 60.09 280 LEU A C 1
ATOM 2132 O O . LEU A 1 280 ? 34.461 3.212 -52.706 1.00 60.09 280 LEU A O 1
ATOM 2136 N N . ASP A 1 281 ? 35.942 3.997 -54.205 1.00 55.38 281 ASP A N 1
ATOM 2137 C CA . ASP A 1 281 ? 35.665 5.400 -53.909 1.00 55.38 281 ASP A CA 1
ATOM 2138 C C . ASP A 1 281 ? 34.478 5.948 -54.726 1.00 55.38 281 ASP A C 1
ATOM 2140 O O . ASP A 1 281 ? 33.931 5.285 -55.611 1.00 55.38 281 ASP A O 1
ATOM 2144 N N . ASN A 1 282 ? 34.053 7.172 -54.401 1.00 48.84 282 ASN A N 1
ATOM 2145 C CA . ASN A 1 282 ? 32.949 7.851 -55.087 1.00 48.84 282 ASN A CA 1
ATOM 2146 C C . ASN A 1 282 ? 33.219 8.163 -56.573 1.00 48.84 282 ASN A C 1
ATOM 2148 O O . ASN A 1 282 ? 32.282 8.527 -57.282 1.00 48.84 282 ASN A O 1
ATOM 2152 N N . ASP A 1 283 ? 34.458 8.004 -57.043 1.00 48.50 283 ASP A N 1
ATOM 2153 C CA . ASP A 1 283 ? 34.857 8.152 -58.443 1.00 48.50 283 ASP A CA 1
ATOM 2154 C C . ASP A 1 283 ? 35.062 6.779 -59.132 1.00 48.50 283 ASP A C 1
ATOM 2156 O O . ASP A 1 283 ? 35.537 6.719 -60.269 1.00 48.50 283 ASP A O 1
ATOM 2160 N N . PHE A 1 284 ? 34.647 5.682 -58.476 1.00 48.09 284 PHE A N 1
ATOM 2161 C CA . PHE A 1 284 ? 34.778 4.279 -58.899 1.00 48.09 284 PHE A CA 1
ATOM 2162 C C . PHE A 1 284 ? 36.225 3.754 -59.009 1.00 48.09 284 PHE A C 1
ATOM 2164 O O . PHE A 1 284 ? 36.475 2.764 -59.705 1.00 48.09 284 PHE A O 1
ATOM 2171 N N . GLY A 1 285 ? 37.181 4.364 -58.304 1.00 50.00 285 GLY A N 1
ATOM 2172 C CA . GLY A 1 285 ? 38.547 3.854 -58.161 1.00 50.00 285 GLY A CA 1
ATOM 2173 C C . GLY A 1 285 ? 38.594 2.592 -57.290 1.00 50.00 285 GLY A C 1
ATOM 2174 O O . GLY A 1 285 ? 38.102 2.601 -56.160 1.00 50.00 285 GLY A O 1
ATOM 2175 N N . LEU A 1 286 ? 39.168 1.495 -57.809 1.00 56.69 286 LEU A N 1
ATOM 2176 C CA . LEU A 1 286 ? 39.314 0.221 -57.088 1.00 56.69 286 LEU A CA 1
ATOM 2177 C C . LEU A 1 286 ? 40.627 0.174 -56.306 1.00 56.69 286 LEU A C 1
ATOM 2179 O O . LEU A 1 286 ? 41.714 0.180 -56.881 1.00 56.69 286 LEU A O 1
ATOM 2183 N N . TRP A 1 287 ? 40.510 0.011 -54.994 1.00 48.84 287 TRP A N 1
ATOM 2184 C CA . TRP A 1 287 ? 41.622 -0.080 -54.059 1.00 48.84 287 TRP A CA 1
ATOM 2185 C C . TRP A 1 287 ? 41.725 -1.482 -53.455 1.00 48.84 287 TRP A C 1
ATOM 2187 O O . TRP A 1 287 ? 40.727 -2.039 -53.009 1.00 48.84 287 TRP A O 1
ATOM 2197 N N . LEU A 1 288 ? 42.930 -2.060 -53.429 1.00 54.78 288 LEU A N 1
ATOM 2198 C CA . LEU A 1 288 ? 43.208 -3.414 -52.923 1.00 54.78 288 LEU A CA 1
ATOM 2199 C C . LEU A 1 288 ? 44.440 -3.383 -52.012 1.00 54.78 288 LEU A C 1
ATOM 2201 O O . LEU A 1 288 ? 45.519 -2.984 -52.459 1.00 54.78 288 LEU A O 1
ATOM 2205 N N . ALA A 1 289 ? 44.307 -3.804 -50.754 1.00 49.09 289 ALA A N 1
ATOM 2206 C CA . ALA A 1 289 ? 45.415 -3.739 -49.800 1.00 49.09 289 ALA A CA 1
ATOM 2207 C C . ALA A 1 289 ? 46.564 -4.697 -50.133 1.00 49.09 289 ALA A C 1
ATOM 2209 O O . ALA A 1 289 ? 46.360 -5.858 -50.483 1.00 49.09 289 ALA A O 1
ATOM 2210 N N . GLY A 1 290 ? 47.792 -4.202 -49.944 1.00 47.62 290 GLY A N 1
ATOM 2211 C CA . GLY A 1 290 ? 49.031 -4.964 -50.128 1.00 47.62 290 GLY A CA 1
ATOM 2212 C C . GLY A 1 290 ? 49.596 -4.954 -51.552 1.00 47.62 290 GLY A C 1
ATOM 2213 O O . GLY A 1 290 ? 50.647 -5.548 -51.779 1.00 47.62 290 GLY A O 1
ATOM 2214 N N . LEU A 1 291 ? 48.945 -4.275 -52.502 1.00 46.81 291 LEU A N 1
ATOM 2215 C CA . LEU A 1 291 ? 49.498 -4.026 -53.834 1.00 46.81 291 LEU A CA 1
ATOM 2216 C C . LEU A 1 291 ? 50.451 -2.823 -53.816 1.00 46.81 291 LEU A C 1
ATOM 2218 O O . LEU A 1 291 ? 50.121 -1.769 -53.280 1.00 46.81 291 LEU A O 1
ATOM 2222 N N . GLU A 1 292 ? 51.635 -2.984 -54.415 1.00 50.59 292 GLU A N 1
ATOM 2223 C CA . GLU A 1 292 ? 52.566 -1.875 -54.653 1.00 50.59 292 GLU A CA 1
ATOM 2224 C C . GLU A 1 292 ? 51.905 -0.820 -55.553 1.00 50.59 292 GLU A C 1
ATOM 2226 O O . GLU A 1 292 ? 51.198 -1.155 -56.507 1.00 50.59 292 GLU A O 1
ATOM 2231 N N . SER A 1 293 ? 52.158 0.458 -55.266 1.00 45.78 293 SER A N 1
ATOM 2232 C CA . SER A 1 293 ? 51.530 1.612 -55.928 1.00 45.78 293 SER A CA 1
ATOM 2233 C C . SER A 1 293 ? 51.668 1.595 -57.455 1.00 45.78 293 SER A C 1
ATOM 2235 O O . SER A 1 293 ? 50.746 1.972 -58.168 1.00 45.78 293 SER A O 1
ATOM 2237 N N . SER A 1 294 ? 52.767 1.045 -57.972 1.00 46.25 294 SER A N 1
ATOM 2238 C CA . SER A 1 294 ? 53.005 0.865 -59.410 1.00 46.25 294 SER A CA 1
ATOM 2239 C C . SER A 1 294 ? 52.051 -0.132 -60.090 1.00 46.25 294 SER A C 1
ATOM 2241 O O . SER A 1 294 ? 51.840 -0.048 -61.300 1.00 46.25 294 SER A O 1
ATOM 2243 N N . ILE A 1 295 ? 51.468 -1.074 -59.340 1.00 48.31 295 ILE A N 1
ATOM 2244 C CA . ILE A 1 295 ? 50.514 -2.074 -59.846 1.00 48.31 295 ILE A CA 1
ATOM 2245 C C . ILE A 1 295 ? 49.070 -1.567 -59.708 1.00 48.31 295 ILE A C 1
ATOM 2247 O O . ILE A 1 295 ? 48.244 -1.866 -60.571 1.00 48.31 295 ILE A O 1
ATOM 2251 N N . GLN A 1 296 ? 48.771 -0.749 -58.692 1.00 51.56 296 GLN A N 1
ATOM 2252 C CA . GLN A 1 296 ? 47.496 -0.021 -58.605 1.00 51.56 296 GLN A CA 1
ATOM 2253 C C . GLN A 1 296 ? 47.343 0.973 -59.770 1.00 51.56 296 GLN A C 1
ATOM 2255 O O . GLN A 1 296 ? 46.329 0.921 -60.468 1.00 51.56 296 GLN A O 1
ATOM 2260 N N . ASP A 1 297 ? 48.393 1.738 -60.092 1.00 47.78 297 ASP A N 1
ATOM 2261 C CA . ASP A 1 297 ? 48.422 2.652 -61.248 1.00 47.78 297 ASP A CA 1
ATOM 2262 C C . ASP A 1 297 ? 48.218 1.924 -62.595 1.00 47.78 297 ASP A C 1
ATOM 2264 O O . ASP A 1 297 ? 47.608 2.456 -63.527 1.00 47.78 297 ASP A O 1
ATOM 2268 N N . TYR A 1 298 ? 48.708 0.684 -62.719 1.00 49.53 298 TYR A N 1
ATOM 2269 C CA . TYR A 1 298 ? 48.535 -0.133 -63.925 1.00 49.53 298 TYR A CA 1
ATOM 2270 C C . TYR A 1 298 ? 47.091 -0.635 -64.091 1.00 49.53 298 TYR A C 1
ATOM 2272 O O . TYR A 1 298 ? 46.594 -0.704 -65.213 1.00 49.53 298 TYR A O 1
ATOM 2280 N N . ILE A 1 299 ? 46.397 -0.954 -62.992 1.00 49.16 299 ILE A N 1
ATOM 2281 C CA . ILE A 1 299 ? 44.988 -1.381 -63.006 1.00 49.16 299 ILE A CA 1
ATOM 2282 C C . ILE A 1 299 ? 44.060 -0.200 -63.332 1.00 49.16 299 ILE A C 1
ATOM 2284 O O . ILE A 1 299 ? 43.108 -0.362 -64.095 1.00 49.16 299 ILE A O 1
ATOM 2288 N N . GLU A 1 300 ? 44.374 0.999 -62.841 1.00 45.12 300 GLU A N 1
ATOM 2289 C CA . GLU A 1 300 ? 43.605 2.222 -63.101 1.00 45.12 300 GLU A CA 1
ATOM 2290 C C . GLU A 1 300 ? 43.734 2.708 -64.559 1.00 45.12 300 GLU A C 1
ATOM 2292 O O . GLU A 1 300 ? 42.764 3.160 -65.170 1.00 45.12 300 GLU A O 1
ATOM 2297 N N . GLN A 1 301 ? 44.904 2.523 -65.183 1.00 44.22 301 GLN A N 1
ATOM 2298 C CA . GLN A 1 301 ? 45.117 2.819 -66.609 1.00 44.22 301 GLN A CA 1
ATOM 2299 C C . GLN A 1 301 ? 44.420 1.838 -67.567 1.00 44.22 301 GLN A C 1
ATOM 2301 O O . GLN A 1 301 ? 44.281 2.141 -68.756 1.00 44.22 301 GLN A O 1
ATOM 2306 N N . LEU A 1 302 ? 43.951 0.682 -67.084 1.00 44.88 302 LEU A N 1
ATOM 2307 C CA . LEU A 1 302 ? 43.229 -0.299 -67.901 1.00 44.88 302 LEU A CA 1
ATOM 2308 C C . LEU A 1 302 ? 41.744 0.054 -68.111 1.00 44.88 302 LEU A C 1
ATOM 2310 O O . LEU A 1 302 ? 41.119 -0.535 -68.995 1.00 44.88 302 LEU A O 1
ATOM 2314 N N . ILE A 1 303 ? 41.183 1.029 -67.377 1.00 46.06 303 ILE A N 1
ATOM 2315 C CA . ILE A 1 303 ? 39.782 1.467 -67.521 1.00 46.06 303 ILE A CA 1
ATOM 2316 C C . ILE A 1 303 ? 39.717 2.977 -67.834 1.00 46.06 303 ILE A C 1
ATOM 2318 O O . ILE A 1 303 ? 39.682 3.817 -66.937 1.00 46.06 303 ILE A O 1
ATOM 2322 N N . PRO A 1 304 ? 39.672 3.375 -69.119 1.00 42.47 304 PRO A N 1
ATOM 2323 C CA . PRO A 1 304 ? 39.592 4.784 -69.504 1.00 42.47 304 PRO A CA 1
ATOM 2324 C C . PRO A 1 304 ? 38.292 5.472 -69.037 1.00 42.47 304 PRO A C 1
ATOM 2326 O O . PRO A 1 304 ? 37.194 4.991 -69.322 1.00 42.47 304 PRO A O 1
ATOM 2329 N N . ARG A 1 305 ? 38.394 6.682 -68.454 1.00 37.09 305 ARG A N 1
ATOM 2330 C CA . ARG A 1 305 ? 37.249 7.557 -68.073 1.00 37.09 305 ARG A CA 1
ATOM 2331 C C . ARG A 1 305 ? 36.252 7.844 -69.212 1.00 37.09 305 ARG A C 1
ATOM 2333 O O . ARG A 1 305 ? 35.116 8.238 -68.962 1.00 37.09 305 ARG A O 1
ATOM 2340 N N . SER A 1 306 ? 36.640 7.631 -70.470 1.00 42.12 306 SER A N 1
ATOM 2341 C CA . SER A 1 306 ? 35.756 7.748 -71.639 1.00 42.12 306 SER A CA 1
ATOM 2342 C C . SER A 1 306 ? 34.701 6.634 -71.742 1.00 42.12 306 SER A C 1
ATOM 2344 O O . SER A 1 306 ? 33.791 6.746 -72.566 1.00 42.12 306 SER A O 1
ATOM 2346 N N . ILE A 1 307 ? 34.801 5.582 -70.919 1.00 42.44 307 ILE A N 1
ATOM 2347 C CA . ILE A 1 307 ? 33.833 4.479 -70.842 1.00 42.44 307 ILE A CA 1
ATOM 2348 C C . ILE A 1 307 ? 32.737 4.770 -69.800 1.00 42.44 307 ILE A C 1
ATOM 2350 O O . ILE A 1 307 ? 31.571 4.494 -70.071 1.00 42.44 307 ILE A O 1
ATOM 2354 N N . ALA A 1 308 ? 33.062 5.415 -68.671 1.00 40.00 308 ALA A N 1
ATOM 2355 C CA . ALA A 1 308 ? 32.090 5.767 -67.624 1.00 40.00 308 ALA A CA 1
ATOM 2356 C C . ALA A 1 308 ? 31.010 6.757 -68.111 1.00 40.00 308 ALA A C 1
ATOM 2358 O O . ALA A 1 308 ? 29.834 6.612 -67.796 1.00 40.00 308 ALA A O 1
ATOM 2359 N N . ASN A 1 309 ? 31.373 7.704 -68.983 1.00 39.34 309 ASN A N 1
ATOM 2360 C CA . ASN A 1 309 ? 30.415 8.634 -69.599 1.00 39.34 309 ASN A CA 1
ATOM 2361 C C . ASN A 1 309 ? 29.569 8.019 -70.732 1.00 39.34 309 ASN A C 1
ATOM 2363 O O . ASN A 1 309 ? 28.713 8.702 -71.289 1.00 39.34 309 ASN A O 1
ATOM 2367 N N . ARG A 1 310 ? 29.813 6.760 -71.121 1.00 40.62 310 ARG A N 1
ATOM 2368 C CA . ARG A 1 310 ? 29.172 6.132 -72.289 1.00 40.62 310 ARG A CA 1
ATOM 2369 C C . ARG A 1 310 ? 27.837 5.450 -71.961 1.00 40.62 310 ARG A C 1
ATOM 2371 O O . ARG A 1 310 ? 27.043 5.235 -72.870 1.00 40.62 310 ARG A O 1
ATOM 2378 N N . TYR A 1 311 ? 27.571 5.156 -70.688 1.00 46.94 311 TYR A N 1
ATOM 2379 C CA . TYR A 1 311 ? 26.407 4.384 -70.236 1.00 46.94 311 TYR A CA 1
ATOM 2380 C C . TYR A 1 311 ? 25.626 5.118 -69.140 1.00 46.94 311 TYR A C 1
ATOM 2382 O O . TYR A 1 311 ? 25.432 4.611 -68.041 1.00 46.94 311 TYR A O 1
ATOM 2390 N N . GLN A 1 312 ? 25.194 6.342 -69.441 1.00 42.66 312 GLN A N 1
ATOM 2391 C CA . GLN A 1 312 ? 24.336 7.117 -68.546 1.00 42.66 312 GLN A CA 1
ATOM 2392 C C . GLN A 1 312 ? 22.902 6.566 -68.563 1.00 42.66 312 GLN A C 1
ATOM 2394 O O . GLN A 1 312 ? 22.391 6.197 -69.623 1.00 42.66 312 GLN A O 1
ATOM 2399 N N . ASN A 1 313 ? 22.255 6.571 -67.397 1.00 42.34 313 ASN A N 1
ATOM 2400 C CA . ASN A 1 313 ? 20.890 6.087 -67.150 1.00 42.34 313 ASN A CA 1
ATOM 2401 C C . ASN A 1 313 ? 20.711 4.550 -67.169 1.00 42.34 313 ASN A C 1
ATOM 2403 O O . ASN A 1 313 ? 19.646 4.041 -67.546 1.00 42.34 313 ASN A O 1
ATOM 2407 N N . PHE A 1 314 ? 21.768 3.810 -66.809 1.00 46.09 314 PHE A N 1
ATOM 2408 C CA . PHE A 1 314 ? 21.730 2.359 -66.636 1.00 46.09 314 PHE A CA 1
ATOM 2409 C C . PHE A 1 314 ? 22.246 1.923 -65.262 1.00 46.09 314 PHE A C 1
ATOM 2411 O O . PHE A 1 314 ? 23.342 2.308 -64.862 1.00 46.09 314 PHE A O 1
ATOM 2418 N N . GLN A 1 315 ? 21.501 1.036 -64.594 1.00 45.56 315 GLN A N 1
ATOM 2419 C CA . GLN A 1 315 ? 21.885 0.421 -63.321 1.00 45.56 315 GLN A CA 1
ATOM 2420 C C . GLN A 1 315 ? 22.998 -0.616 -63.508 1.00 45.56 315 GLN A C 1
ATOM 2422 O O . GLN A 1 315 ? 23.953 -0.652 -62.734 1.00 45.56 315 GLN A O 1
ATOM 2427 N N . HIS A 1 316 ? 22.909 -1.447 -64.554 1.00 45.56 316 HIS A N 1
ATOM 2428 C CA . HIS A 1 316 ? 23.899 -2.487 -64.855 1.00 45.56 316 HIS A CA 1
ATOM 2429 C C . HIS A 1 316 ? 24.116 -2.656 -66.362 1.00 45.56 316 HIS A C 1
ATOM 2431 O O . HIS A 1 316 ? 23.164 -2.713 -67.135 1.00 45.56 316 HIS A O 1
ATOM 2437 N N . VAL A 1 317 ? 25.375 -2.781 -66.795 1.00 45.34 317 VAL A N 1
ATOM 2438 C CA . VAL A 1 317 ? 25.744 -2.966 -68.209 1.00 45.34 317 VAL A CA 1
ATOM 2439 C C . VAL A 1 317 ? 26.845 -4.020 -68.312 1.00 45.34 317 VAL A C 1
ATOM 2441 O O . VAL A 1 317 ? 27.948 -3.842 -67.803 1.00 45.34 317 VAL A O 1
ATOM 2444 N N . ILE A 1 318 ? 26.554 -5.115 -69.007 1.00 51.34 318 ILE A N 1
ATOM 2445 C CA . ILE A 1 318 ? 27.519 -6.138 -69.407 1.00 51.34 318 ILE A CA 1
ATOM 2446 C C . ILE A 1 318 ? 27.900 -5.839 -70.852 1.00 51.34 318 ILE A C 1
ATOM 2448 O O . ILE A 1 318 ? 27.034 -5.842 -71.723 1.00 51.34 318 ILE A O 1
ATOM 2452 N N . VAL A 1 319 ? 29.179 -5.580 -71.113 1.00 46.12 319 VAL A N 1
ATOM 2453 C CA . VAL A 1 319 ? 29.702 -5.230 -72.444 1.00 46.12 319 VAL A CA 1
ATOM 2454 C C . VAL A 1 319 ? 30.644 -6.310 -72.968 1.00 46.12 319 VAL A C 1
ATOM 2456 O O . VAL A 1 319 ? 31.267 -7.043 -72.199 1.00 46.12 319 VAL A O 1
ATOM 2459 N N . ALA A 1 320 ? 30.768 -6.417 -74.289 1.00 43.72 320 ALA A N 1
ATOM 2460 C CA . ALA A 1 320 ? 31.756 -7.278 -74.921 1.00 43.72 320 ALA A CA 1
ATOM 2461 C C . ALA A 1 320 ? 33.179 -6.803 -74.591 1.00 43.72 320 ALA A C 1
ATOM 2463 O O . ALA A 1 320 ? 33.405 -5.648 -74.235 1.00 43.72 320 ALA A O 1
ATOM 2464 N N . LYS A 1 321 ? 34.175 -7.684 -74.761 1.00 39.62 321 LYS A N 1
ATOM 2465 C CA . LYS A 1 321 ? 35.590 -7.401 -74.436 1.00 39.62 321 LYS A CA 1
ATOM 2466 C C . LYS A 1 321 ? 36.150 -6.146 -75.133 1.00 39.62 321 LYS A C 1
ATOM 2468 O O . LYS A 1 321 ? 37.139 -5.587 -74.675 1.00 39.62 321 LYS A O 1
ATOM 2473 N N . ASN A 1 322 ? 35.533 -5.707 -76.232 1.00 43.34 322 ASN A N 1
ATOM 2474 C CA . ASN A 1 322 ? 35.893 -4.480 -76.944 1.00 43.34 322 ASN A CA 1
ATOM 2475 C C . ASN A 1 322 ? 35.393 -3.186 -76.263 1.00 43.34 322 ASN A C 1
ATOM 2477 O O . ASN A 1 322 ? 35.773 -2.104 -76.698 1.00 43.34 322 ASN A O 1
ATOM 2481 N N . GLY A 1 323 ? 34.554 -3.277 -75.223 1.00 38.34 323 GLY A N 1
ATOM 2482 C CA . GLY A 1 323 ? 34.017 -2.143 -74.462 1.00 38.34 323 GLY A CA 1
ATOM 2483 C C . GLY A 1 323 ? 33.051 -1.240 -75.240 1.00 38.34 323 GLY A C 1
ATOM 2484 O O . GLY A 1 323 ? 32.740 -0.135 -74.783 1.00 38.34 323 GLY A O 1
ATOM 2485 N N . ILE A 1 324 ? 32.612 -1.670 -76.427 1.00 43.53 324 ILE A N 1
ATOM 2486 C CA . ILE A 1 324 ? 31.784 -0.880 -77.351 1.00 43.53 324 ILE A CA 1
ATOM 2487 C C . ILE A 1 324 ? 30.396 -1.502 -77.506 1.00 43.53 324 ILE A C 1
ATOM 2489 O O . ILE A 1 324 ? 29.410 -0.769 -77.513 1.00 43.53 324 ILE A O 1
ATOM 2493 N N . ASP A 1 325 ? 30.307 -2.829 -77.571 1.00 45.09 325 ASP A N 1
ATOM 2494 C CA . ASP A 1 325 ? 29.028 -3.509 -77.757 1.00 45.09 325 ASP A CA 1
ATOM 2495 C C . ASP A 1 325 ? 28.428 -3.879 -76.395 1.00 45.09 325 ASP A C 1
ATOM 2497 O O . ASP A 1 325 ? 29.007 -4.674 -75.648 1.00 45.09 325 ASP A O 1
ATOM 2501 N N . GLY A 1 326 ? 27.267 -3.312 -76.053 1.00 52.44 326 GLY A N 1
ATOM 2502 C CA . GLY A 1 326 ? 26.462 -3.804 -74.933 1.00 52.44 326 GLY A CA 1
ATOM 2503 C C . GLY A 1 326 ? 26.003 -5.231 -75.230 1.00 52.44 326 GLY A C 1
ATOM 2504 O O . GLY A 1 326 ? 25.604 -5.516 -76.346 1.00 52.44 326 GLY A O 1
ATOM 2505 N N . LEU A 1 327 ? 26.099 -6.146 -74.274 1.00 51.59 327 LEU A N 1
ATOM 2506 C CA . LEU A 1 327 ? 25.638 -7.533 -74.396 1.00 51.59 327 LEU A CA 1
ATOM 2507 C C . LEU A 1 327 ? 24.337 -7.733 -73.618 1.00 51.59 327 LEU A C 1
ATOM 2509 O O . LEU A 1 327 ? 23.397 -8.327 -74.141 1.00 51.59 327 LEU A O 1
ATOM 2513 N N . VAL A 1 328 ? 24.274 -7.189 -72.400 1.00 56.84 328 VAL A N 1
ATOM 2514 C CA . VAL A 1 328 ? 23.072 -7.133 -71.558 1.00 56.84 328 VAL A CA 1
ATOM 2515 C C . VAL A 1 328 ? 23.063 -5.806 -70.809 1.00 56.84 328 VAL A C 1
ATOM 2517 O O . VAL A 1 328 ? 24.071 -5.454 -70.200 1.00 56.84 328 VAL A O 1
ATOM 2520 N N . THR A 1 329 ? 21.958 -5.067 -70.826 1.00 53.38 329 THR A N 1
ATOM 2521 C CA . THR A 1 329 ? 21.822 -3.803 -70.089 1.00 53.38 329 THR A CA 1
ATOM 2522 C C . THR A 1 329 ? 20.549 -3.784 -69.255 1.00 53.38 329 THR A C 1
ATOM 2524 O O . THR A 1 329 ? 19.532 -4.324 -69.674 1.00 53.38 329 THR A O 1
ATOM 2527 N N . ILE A 1 330 ? 20.618 -3.177 -68.072 1.00 60.50 330 ILE A N 1
ATOM 2528 C CA . ILE A 1 330 ? 19.498 -2.908 -67.170 1.00 60.50 330 ILE A CA 1
ATOM 2529 C C . ILE A 1 330 ? 19.455 -1.402 -66.975 1.00 60.50 330 ILE A C 1
ATOM 2531 O O . ILE A 1 330 ? 20.420 -0.822 -66.470 1.00 60.50 330 ILE A O 1
ATOM 2535 N N . ASN A 1 331 ? 18.387 -0.758 -67.441 1.00 54.88 331 ASN A N 1
ATOM 2536 C CA . ASN A 1 331 ? 18.257 0.691 -67.314 1.00 54.88 331 ASN A CA 1
ATOM 2537 C C . ASN A 1 331 ? 17.728 1.111 -65.930 1.00 54.88 331 ASN A C 1
ATOM 2539 O O . ASN A 1 331 ? 17.317 0.270 -65.134 1.00 54.88 331 ASN A O 1
ATOM 2543 N N . ASP A 1 332 ? 17.704 2.415 -65.652 1.00 46.91 332 ASP A N 1
ATOM 2544 C CA . ASP A 1 332 ? 17.212 2.960 -64.373 1.00 46.91 332 ASP A CA 1
ATOM 2545 C C . ASP A 1 332 ? 15.729 2.681 -64.086 1.00 46.91 332 ASP A C 1
ATOM 2547 O O . ASP A 1 332 ? 15.286 2.793 -62.945 1.00 46.91 332 ASP A O 1
ATOM 2551 N N . ASN A 1 333 ? 14.968 2.271 -65.103 1.00 45.34 333 ASN A N 1
ATOM 2552 C CA . ASN A 1 333 ? 13.569 1.871 -64.978 1.00 45.34 333 ASN A CA 1
ATOM 2553 C C . ASN A 1 333 ? 13.397 0.348 -64.810 1.00 45.34 333 ASN A C 1
ATOM 2555 O O . ASN A 1 333 ? 12.264 -0.128 -64.725 1.00 45.34 333 ASN A O 1
ATOM 2559 N N . GLY A 1 334 ? 14.498 -0.411 -64.755 1.00 48.19 334 GLY A N 1
ATOM 2560 C CA . GLY A 1 334 ? 14.504 -1.867 -64.616 1.00 48.19 334 GLY A CA 1
ATOM 2561 C C . GLY A 1 334 ? 14.314 -2.645 -65.924 1.00 48.19 334 GLY A C 1
ATOM 2562 O O . GLY A 1 334 ? 14.135 -3.861 -65.874 1.00 48.19 334 GLY A O 1
ATOM 2563 N N . ASP A 1 335 ? 14.364 -1.991 -67.092 1.00 49.62 335 ASP A N 1
ATOM 2564 C CA . ASP A 1 335 ? 14.230 -2.675 -68.383 1.00 49.62 335 ASP A CA 1
ATOM 2565 C C . ASP A 1 335 ? 15.520 -3.428 -68.730 1.00 49.62 335 ASP A C 1
ATOM 2567 O O . ASP A 1 335 ? 16.598 -2.827 -68.795 1.00 49.62 335 ASP A O 1
ATOM 2571 N N . ILE A 1 336 ? 15.403 -4.726 -69.027 1.00 59.94 336 ILE A N 1
ATOM 2572 C CA . ILE A 1 336 ? 16.531 -5.586 -69.406 1.00 59.94 336 ILE A CA 1
ATOM 2573 C C . ILE A 1 336 ? 16.604 -5.704 -70.930 1.00 59.94 336 ILE A C 1
ATOM 2575 O O . ILE A 1 336 ? 15.702 -6.274 -71.541 1.00 59.94 336 ILE A O 1
ATOM 2579 N N . ARG A 1 337 ? 17.689 -5.245 -71.562 1.00 55.06 337 ARG A N 1
ATOM 2580 C CA . ARG A 1 337 ? 17.944 -5.411 -73.006 1.00 55.06 337 ARG A CA 1
ATOM 2581 C C . ARG A 1 337 ? 19.112 -6.347 -73.269 1.00 55.06 337 ARG A C 1
ATOM 2583 O O . ARG A 1 337 ? 20.166 -6.190 -72.666 1.00 55.06 337 ARG A O 1
ATOM 2590 N N . ILE A 1 338 ? 18.945 -7.284 -74.200 1.00 56.84 338 ILE A N 1
ATOM 2591 C CA . ILE A 1 338 ? 19.981 -8.252 -74.584 1.00 56.84 338 ILE A CA 1
ATOM 2592 C C . ILE A 1 338 ? 20.283 -8.079 -76.071 1.00 56.84 338 ILE A C 1
ATOM 2594 O O . ILE A 1 338 ? 19.393 -8.188 -76.915 1.00 56.84 338 ILE A O 1
ATOM 2598 N N . VAL A 1 339 ? 21.540 -7.814 -76.414 1.00 47.06 339 VAL A N 1
ATOM 2599 C CA . VAL A 1 339 ? 21.926 -7.532 -77.802 1.00 47.06 339 VAL A CA 1
ATOM 2600 C C . VAL A 1 339 ? 21.911 -8.797 -78.659 1.00 47.06 339 VAL A C 1
ATOM 2602 O O . VAL A 1 339 ? 22.401 -9.848 -78.257 1.00 47.06 339 VAL A O 1
ATOM 2605 N N . GLY A 1 340 ? 21.331 -8.678 -79.859 1.00 51.25 340 GLY A N 1
ATOM 2606 C CA . GLY A 1 340 ? 21.088 -9.794 -80.784 1.00 51.25 340 GLY A CA 1
ATOM 2607 C C . GLY A 1 340 ? 19.699 -10.431 -80.654 1.00 51.25 340 GLY A C 1
ATOM 2608 O O . GLY A 1 340 ? 19.388 -11.362 -81.395 1.00 51.25 340 GLY A O 1
ATOM 2609 N N . THR A 1 341 ? 18.863 -9.923 -79.749 1.00 52.97 341 THR A N 1
ATOM 2610 C CA . THR A 1 341 ? 17.471 -10.351 -79.576 1.00 52.97 341 THR A CA 1
ATOM 2611 C C . THR A 1 341 ? 16.577 -9.567 -80.535 1.00 52.97 341 THR A C 1
ATOM 2613 O O . THR A 1 341 ? 16.640 -8.340 -80.548 1.00 52.97 341 THR A O 1
ATOM 2616 N N . ASP A 1 342 ? 15.771 -10.248 -81.353 1.00 56.84 342 ASP A N 1
ATOM 2617 C CA . ASP A 1 342 ? 14.779 -9.570 -82.200 1.00 56.84 342 ASP A CA 1
ATOM 2618 C C . ASP A 1 342 ? 13.698 -8.904 -81.325 1.00 56.84 342 ASP A C 1
ATOM 2620 O O . ASP A 1 342 ? 13.397 -9.394 -80.231 1.00 56.84 342 ASP A O 1
ATOM 2624 N N . ASP A 1 343 ? 13.136 -7.789 -81.794 1.00 57.38 343 ASP A N 1
ATOM 2625 C CA . ASP A 1 343 ? 12.168 -6.957 -81.068 1.00 57.38 343 ASP A CA 1
ATOM 2626 C C . ASP A 1 343 ? 10.999 -7.775 -80.473 1.00 57.38 343 ASP A C 1
ATOM 2628 O O . ASP A 1 343 ? 10.556 -7.512 -79.357 1.00 57.38 343 ASP A O 1
ATOM 2632 N N . VAL A 1 344 ? 10.569 -8.852 -81.141 1.00 58.19 344 VAL A N 1
ATOM 2633 C CA . VAL A 1 344 ? 9.502 -9.758 -80.678 1.00 58.19 344 VAL A CA 1
ATOM 2634 C C . VAL A 1 344 ? 9.919 -10.588 -79.453 1.00 58.19 344 VAL A C 1
ATOM 2636 O O . VAL A 1 344 ? 9.096 -10.886 -78.582 1.00 58.19 344 VAL A O 1
ATOM 2639 N N . LEU A 1 345 ? 11.190 -10.982 -79.357 1.00 54.09 345 LEU A N 1
ATOM 2640 C CA . LEU A 1 345 ? 11.750 -11.681 -78.194 1.00 54.09 345 LEU A CA 1
ATOM 2641 C C . LEU A 1 345 ? 12.086 -10.705 -77.057 1.00 54.09 345 LEU A C 1
ATOM 2643 O O . LEU A 1 345 ? 11.945 -11.062 -75.885 1.00 54.09 345 LEU A O 1
ATOM 2647 N N . GLN A 1 346 ? 12.465 -9.472 -77.391 1.00 58.91 346 GLN A N 1
ATOM 2648 C CA . GLN A 1 346 ? 12.749 -8.415 -76.423 1.00 58.91 346 GLN A CA 1
ATOM 2649 C C . GLN A 1 346 ? 11.465 -7.922 -75.723 1.00 58.91 346 GLN A C 1
ATOM 2651 O O . GLN A 1 346 ? 11.469 -7.721 -74.506 1.00 58.91 346 GLN A O 1
ATOM 2656 N N . ASP A 1 347 ? 10.341 -7.860 -76.443 1.00 55.47 347 ASP A N 1
ATOM 2657 C CA . ASP A 1 347 ? 9.010 -7.583 -75.880 1.00 55.47 347 ASP A CA 1
ATOM 2658 C C . ASP A 1 347 ? 8.491 -8.718 -74.981 1.00 55.47 347 ASP A C 1
ATOM 2660 O O . ASP A 1 347 ? 7.791 -8.476 -73.993 1.00 55.47 347 ASP A O 1
ATOM 2664 N N . ARG A 1 348 ? 8.876 -9.972 -75.254 1.00 54.91 348 ARG A N 1
ATOM 2665 C CA . ARG A 1 348 ? 8.569 -11.107 -74.366 1.00 54.91 348 ARG A CA 1
ATOM 2666 C C . ARG A 1 348 ? 9.357 -11.069 -73.059 1.00 54.91 348 ARG A C 1
ATOM 2668 O O . ARG A 1 348 ? 8.832 -11.524 -72.049 1.00 54.91 348 ARG A O 1
ATOM 2675 N N . LEU A 1 349 ? 10.566 -10.510 -73.051 1.00 49.94 349 LEU A N 1
ATOM 2676 C CA . LEU A 1 349 ? 11.368 -10.311 -71.837 1.00 49.94 349 LEU A CA 1
ATOM 2677 C C . LEU A 1 349 ? 10.726 -9.283 -70.887 1.00 49.94 349 LEU A C 1
ATOM 2679 O O . LEU A 1 349 ? 10.633 -9.540 -69.688 1.00 49.94 349 LEU A O 1
ATOM 2683 N N . ASN A 1 350 ? 10.167 -8.195 -71.425 1.00 46.91 350 ASN A N 1
ATOM 2684 C CA . ASN A 1 350 ? 9.395 -7.209 -70.651 1.00 46.91 350 ASN A CA 1
ATOM 2685 C C . ASN A 1 350 ? 8.084 -7.775 -70.068 1.00 46.91 350 ASN A C 1
ATOM 2687 O O . ASN A 1 350 ? 7.562 -7.261 -69.078 1.00 46.91 350 ASN A O 1
ATOM 2691 N N . ALA A 1 351 ? 7.552 -8.860 -70.639 1.00 48.31 351 ALA A N 1
ATOM 2692 C CA . ALA A 1 351 ? 6.380 -9.553 -70.106 1.00 48.31 351 ALA A CA 1
ATOM 2693 C C . ALA A 1 351 ? 6.698 -10.486 -68.916 1.00 48.31 351 ALA A C 1
ATOM 2695 O O . ALA A 1 351 ? 5.777 -10.873 -68.196 1.00 48.31 351 ALA A O 1
ATOM 2696 N N . ILE A 1 352 ? 7.971 -10.842 -68.686 1.00 47.47 352 ILE A N 1
ATOM 2697 C CA . ILE A 1 352 ? 8.390 -11.757 -67.605 1.00 47.47 352 ILE A CA 1
ATOM 2698 C C . ILE A 1 352 ? 8.479 -11.030 -66.252 1.00 47.47 352 ILE A C 1
ATOM 2700 O O . ILE A 1 352 ? 8.161 -11.624 -65.224 1.00 47.47 352 ILE A O 1
ATOM 2704 N N . CYS A 1 353 ? 8.822 -9.738 -66.236 1.00 45.97 353 CYS A N 1
ATOM 2705 C CA . CYS A 1 353 ? 8.766 -8.896 -65.037 1.00 45.97 353 CYS A CA 1
ATOM 2706 C C . CYS A 1 353 ? 8.090 -7.558 -65.370 1.00 45.97 353 CYS A C 1
ATOM 2708 O O . CYS A 1 353 ? 8.741 -6.573 -65.702 1.00 45.97 353 CYS A O 1
ATOM 2710 N N . SER A 1 354 ? 6.753 -7.538 -65.347 1.00 44.53 354 SER A N 1
ATOM 2711 C CA . SER A 1 354 ? 6.000 -6.337 -65.727 1.00 44.53 354 SER A CA 1
ATOM 2712 C C . SER A 1 354 ? 6.210 -5.186 -64.734 1.00 44.53 354 SER A C 1
ATOM 2714 O O . SER A 1 354 ? 6.259 -5.395 -63.522 1.00 44.53 354 SER A O 1
ATOM 2716 N N . THR A 1 355 ? 6.166 -3.945 -65.218 1.00 40.03 355 THR A N 1
ATOM 2717 C CA . THR A 1 355 ? 6.120 -2.722 -64.389 1.00 40.03 355 THR A CA 1
ATOM 2718 C C . THR A 1 355 ? 4.926 -2.670 -63.423 1.00 40.03 355 THR A C 1
ATOM 2720 O O . THR A 1 355 ? 4.905 -1.890 -62.473 1.00 40.03 355 THR A O 1
ATOM 2723 N N . THR A 1 356 ? 3.912 -3.516 -63.636 1.00 43.06 356 THR A N 1
ATOM 2724 C CA . THR A 1 356 ? 2.769 -3.682 -62.723 1.00 43.06 356 THR A CA 1
ATOM 2725 C C . THR A 1 356 ? 3.097 -4.617 -61.555 1.00 43.06 356 THR A C 1
ATOM 2727 O O . THR A 1 356 ? 2.479 -4.514 -60.500 1.00 43.06 356 THR A O 1
ATOM 2730 N N . PHE A 1 357 ? 4.063 -5.524 -61.730 1.00 41.34 357 PHE A N 1
ATOM 2731 C CA . PHE A 1 357 ? 4.566 -6.425 -60.694 1.00 41.34 357 PHE A CA 1
ATOM 2732 C C . PHE A 1 357 ? 5.560 -5.705 -59.772 1.00 41.34 357 PHE A C 1
ATOM 2734 O O . PHE A 1 357 ? 5.388 -5.755 -58.559 1.00 41.34 357 PHE A O 1
ATOM 2741 N N . SER A 1 358 ? 6.511 -4.942 -60.324 1.00 42.16 358 SER A N 1
ATOM 2742 C CA . SER A 1 358 ? 7.488 -4.175 -59.533 1.00 42.16 358 SER A CA 1
ATOM 2743 C C . SER A 1 358 ? 6.846 -3.102 -58.643 1.00 42.16 358 SER A C 1
ATOM 2745 O O . SER A 1 358 ? 7.256 -2.927 -57.504 1.00 42.16 358 SER A O 1
ATOM 2747 N N . ARG A 1 359 ? 5.762 -2.452 -59.091 1.00 41.47 359 ARG A N 1
ATOM 2748 C CA . ARG A 1 359 ? 4.997 -1.477 -58.282 1.00 41.47 359 ARG A CA 1
ATOM 2749 C C . ARG A 1 359 ? 4.213 -2.077 -57.107 1.00 41.47 359 ARG A C 1
ATOM 2751 O O . ARG A 1 359 ? 3.691 -1.321 -56.295 1.00 41.47 359 ARG A O 1
ATOM 2758 N N . ARG A 1 360 ? 4.063 -3.404 -57.036 1.00 40.69 360 ARG A N 1
ATOM 2759 C CA . ARG A 1 360 ? 3.361 -4.089 -55.932 1.00 40.69 360 ARG A CA 1
ATOM 2760 C C . ARG A 1 360 ? 4.285 -4.451 -54.772 1.00 40.69 360 ARG A C 1
ATOM 2762 O O . ARG A 1 360 ? 3.784 -4.867 -53.734 1.00 40.69 360 ARG A O 1
ATOM 2769 N N . ILE A 1 361 ? 5.596 -4.313 -54.951 1.00 45.34 361 ILE A N 1
ATOM 2770 C CA . ILE A 1 361 ? 6.600 -4.597 -53.930 1.00 45.34 361 ILE A CA 1
ATOM 2771 C C . ILE A 1 361 ? 7.074 -3.246 -53.396 1.00 45.34 361 ILE A C 1
ATOM 2773 O O . ILE A 1 361 ? 7.831 -2.541 -54.052 1.00 45.34 361 ILE A O 1
ATOM 2777 N N . VAL A 1 362 ? 6.533 -2.858 -52.243 1.00 44.84 362 VAL A N 1
ATOM 2778 C CA . VAL A 1 362 ? 6.823 -1.601 -51.538 1.00 44.84 362 VAL A CA 1
ATOM 2779 C C . VAL A 1 362 ? 7.302 -1.977 -50.141 1.00 44.84 362 VAL A C 1
ATOM 2781 O O . VAL A 1 362 ? 6.673 -2.832 -49.516 1.00 44.84 362 VAL A O 1
ATOM 2784 N N . GLY A 1 363 ? 8.388 -1.368 -49.660 1.00 42.06 363 GLY A N 1
ATOM 2785 C CA . GLY A 1 363 ? 8.976 -1.712 -48.364 1.00 42.06 363 GLY A CA 1
ATOM 2786 C C . GLY A 1 363 ? 10.082 -2.769 -48.426 1.00 42.06 363 GLY A C 1
ATOM 2787 O O . GLY A 1 363 ? 10.457 -3.268 -47.371 1.00 42.06 363 GLY A O 1
ATOM 2788 N N . PHE A 1 364 ? 10.564 -3.153 -49.619 1.00 49.28 364 PHE A N 1
ATOM 2789 C CA . PHE A 1 364 ? 11.593 -4.187 -49.780 1.00 49.28 364 PHE A CA 1
ATOM 2790 C C . PHE A 1 364 ? 12.672 -3.833 -50.809 1.00 49.28 364 PHE A C 1
ATOM 2792 O O . PHE A 1 364 ? 12.368 -3.632 -51.988 1.00 49.28 364 PHE A O 1
ATOM 2799 N N . GLN A 1 365 ? 13.938 -3.886 -50.380 1.00 49.00 365 GLN A N 1
ATOM 2800 C CA . GLN A 1 365 ? 15.123 -3.699 -51.223 1.00 49.00 365 GLN A CA 1
ATOM 2801 C C . GLN A 1 365 ? 15.404 -4.908 -52.117 1.00 49.00 365 GLN A C 1
ATOM 2803 O O . GLN A 1 365 ? 15.936 -4.764 -53.219 1.00 49.00 365 GLN A O 1
ATOM 2808 N N . PHE A 1 366 ? 15.086 -6.117 -51.647 1.00 47.66 366 PHE A N 1
ATOM 2809 C CA . PHE A 1 366 ? 15.432 -7.348 -52.351 1.00 47.66 366 PHE A CA 1
ATOM 2810 C C . PHE A 1 366 ? 14.397 -8.435 -52.086 1.00 47.66 366 PHE A C 1
ATOM 2812 O O . PHE A 1 366 ? 14.090 -8.733 -50.942 1.00 47.66 366 PHE A O 1
ATOM 2819 N N . VAL A 1 367 ? 13.865 -9.076 -53.128 1.00 49.06 367 VAL A N 1
ATOM 2820 C CA . VAL A 1 367 ? 12.913 -10.185 -52.967 1.00 49.06 367 VAL A CA 1
ATOM 2821 C C . VAL A 1 367 ? 13.219 -11.282 -53.979 1.00 49.06 367 VAL A C 1
ATOM 2823 O O . VAL A 1 367 ? 13.278 -11.033 -55.182 1.00 49.06 367 VAL A O 1
ATOM 2826 N N . ILE A 1 368 ? 13.390 -12.512 -53.499 1.00 54.19 368 ILE A N 1
ATOM 2827 C CA . ILE A 1 368 ? 13.522 -13.718 -54.317 1.00 54.19 368 ILE A CA 1
ATOM 2828 C C . ILE A 1 368 ? 12.169 -14.423 -54.338 1.00 54.19 368 ILE A C 1
ATOM 2830 O O . ILE A 1 368 ? 11.648 -14.790 -53.286 1.00 54.19 368 ILE A O 1
ATOM 2834 N N . PHE A 1 369 ? 11.620 -14.666 -55.526 1.00 50.12 369 PHE A N 1
ATOM 2835 C CA . PHE A 1 369 ? 10.393 -15.442 -55.716 1.00 50.12 369 PHE A CA 1
ATOM 2836 C C . PHE A 1 369 ? 10.687 -16.853 -56.225 1.00 50.12 369 PHE A C 1
ATOM 2838 O O . PHE A 1 369 ? 11.718 -17.110 -56.848 1.00 50.12 369 PHE A O 1
ATOM 2845 N N . THR A 1 370 ? 9.754 -17.775 -55.995 1.00 44.47 370 THR A N 1
ATOM 2846 C CA . THR A 1 370 ? 9.721 -19.039 -56.732 1.00 44.47 370 THR A CA 1
ATOM 2847 C C . THR A 1 370 ? 9.333 -18.793 -58.192 1.00 44.47 370 THR A C 1
ATOM 2849 O O . THR A 1 370 ? 8.846 -17.721 -58.557 1.00 44.47 370 THR A O 1
ATOM 2852 N N . SER A 1 371 ? 9.485 -19.814 -59.040 1.00 48.03 371 SER A N 1
ATOM 2853 C CA . SER A 1 371 ? 9.146 -19.745 -60.468 1.00 48.03 371 SER A CA 1
ATOM 2854 C C . SER A 1 371 ? 7.689 -19.361 -60.766 1.00 48.03 371 SER A C 1
ATOM 2856 O O . SER A 1 371 ? 7.377 -19.022 -61.903 1.00 48.03 371 SER A O 1
ATOM 2858 N N . ASP A 1 372 ? 6.788 -19.445 -59.781 1.00 54.44 372 ASP A N 1
ATOM 2859 C CA . ASP A 1 372 ? 5.384 -19.045 -59.920 1.00 54.44 372 ASP A CA 1
ATOM 2860 C C . ASP A 1 372 ? 5.154 -17.524 -59.841 1.00 54.44 372 ASP A C 1
ATOM 2862 O O . ASP A 1 372 ? 4.044 -17.070 -60.132 1.00 54.44 372 ASP A O 1
ATOM 2866 N N . MET A 1 373 ? 6.181 -16.754 -59.455 1.00 46.66 373 MET A N 1
ATOM 2867 C CA . MET A 1 373 ? 6.141 -15.301 -59.237 1.00 46.66 373 MET A CA 1
ATOM 2868 C C . MET A 1 373 ? 5.057 -14.844 -58.243 1.00 46.66 373 MET A C 1
ATOM 2870 O O . MET A 1 373 ? 4.599 -13.703 -58.283 1.00 46.66 373 MET A O 1
ATOM 2874 N N . LYS A 1 374 ? 4.606 -15.738 -57.362 1.00 50.28 374 LYS A N 1
ATOM 2875 C CA . LYS A 1 374 ? 3.560 -15.499 -56.353 1.00 50.28 374 LYS A CA 1
ATOM 2876 C C . LYS A 1 374 ? 4.028 -15.843 -54.947 1.00 50.28 374 LYS A C 1
ATOM 2878 O O . LYS A 1 374 ? 3.553 -15.243 -53.989 1.00 50.28 374 LYS A O 1
ATOM 2883 N N . THR A 1 375 ? 4.955 -16.783 -54.834 1.00 51.19 375 THR A N 1
ATOM 2884 C CA . THR A 1 375 ? 5.497 -17.260 -53.567 1.00 51.19 375 THR A CA 1
ATOM 2885 C C . THR A 1 375 ? 6.900 -16.690 -53.375 1.00 51.19 375 THR A C 1
ATOM 2887 O O . THR A 1 375 ? 7.771 -16.920 -54.213 1.00 51.19 375 THR A O 1
ATOM 2890 N N . ALA A 1 376 ? 7.139 -15.943 -52.295 1.00 56.12 376 ALA A N 1
ATOM 2891 C CA . ALA A 1 376 ? 8.479 -15.477 -51.939 1.00 56.12 376 ALA A CA 1
ATOM 2892 C C . ALA A 1 376 ? 9.297 -16.627 -51.315 1.00 56.12 376 ALA A C 1
ATOM 2894 O O . ALA A 1 376 ? 8.745 -17.487 -50.633 1.00 56.12 376 ALA A O 1
ATOM 2895 N N . LEU A 1 377 ? 10.611 -16.630 -51.534 1.00 50.38 377 LEU A N 1
ATOM 2896 C CA . LEU A 1 377 ? 11.594 -17.554 -50.952 1.00 50.38 377 LEU A CA 1
ATOM 2897 C C . LEU A 1 377 ? 12.526 -16.864 -49.949 1.00 50.38 377 LEU A C 1
ATOM 2899 O O . LEU A 1 377 ? 13.053 -17.517 -49.054 1.00 50.38 377 LEU A O 1
ATOM 2903 N N . LEU A 1 378 ? 12.740 -15.560 -50.120 1.00 52.62 378 LEU A N 1
ATOM 2904 C CA . LEU A 1 378 ? 13.566 -14.705 -49.272 1.00 52.62 378 LEU A CA 1
ATOM 2905 C C . LEU A 1 378 ? 13.201 -13.253 -49.587 1.00 52.62 378 LEU A C 1
ATOM 2907 O O . LEU A 1 378 ? 13.044 -12.925 -50.763 1.00 52.62 378 LEU A O 1
ATOM 2911 N N . ALA A 1 379 ? 13.108 -12.387 -48.587 1.00 57.66 379 ALA A N 1
ATOM 2912 C CA . ALA A 1 379 ? 13.065 -10.947 -48.818 1.00 57.66 379 ALA A CA 1
ATOM 2913 C C . ALA A 1 379 ? 13.996 -10.204 -47.858 1.00 57.66 379 ALA A C 1
ATOM 2915 O O . ALA A 1 379 ? 14.296 -10.699 -46.775 1.00 57.66 379 ALA A O 1
ATOM 2916 N N . ILE A 1 380 ? 14.463 -9.039 -48.284 1.00 52.00 380 ILE A N 1
ATOM 2917 C CA . ILE A 1 380 ? 15.129 -8.031 -47.473 1.00 52.00 380 ILE A CA 1
ATOM 2918 C C . ILE A 1 380 ? 14.277 -6.779 -47.607 1.00 52.00 380 ILE A C 1
ATOM 2920 O O . ILE A 1 380 ? 14.002 -6.340 -48.731 1.00 52.00 380 ILE A O 1
ATOM 2924 N N . ASP A 1 381 ? 13.797 -6.277 -46.479 1.00 52.94 381 ASP A N 1
ATOM 2925 C CA . ASP A 1 381 ? 12.994 -5.060 -46.434 1.00 52.94 381 ASP A CA 1
ATOM 2926 C C . ASP A 1 381 ? 13.843 -3.801 -46.734 1.00 52.94 381 ASP A C 1
ATOM 2928 O O . ASP A 1 381 ? 15.024 -3.878 -47.085 1.00 52.94 381 ASP A O 1
ATOM 2932 N N . ASP A 1 382 ? 13.228 -2.623 -46.659 1.00 43.72 382 ASP A N 1
ATOM 2933 C CA . ASP A 1 382 ? 13.904 -1.349 -46.910 1.00 43.72 382 ASP A CA 1
ATOM 2934 C C . ASP A 1 382 ? 14.857 -0.892 -45.789 1.00 43.72 382 ASP A C 1
ATOM 2936 O O . ASP A 1 382 ? 15.598 0.073 -46.001 1.00 43.72 382 ASP A O 1
ATOM 2940 N N . ASP A 1 383 ? 14.884 -1.568 -44.636 1.00 43.44 383 ASP A N 1
ATOM 2941 C CA . ASP A 1 383 ? 15.788 -1.275 -43.515 1.00 43.44 383 ASP A CA 1
ATOM 2942 C C . ASP A 1 383 ? 16.894 -2.332 -43.311 1.00 43.44 383 ASP A C 1
ATOM 2944 O O . ASP A 1 383 ? 17.834 -2.109 -42.543 1.00 43.44 383 ASP A O 1
ATOM 2948 N N . GLY A 1 384 ? 16.864 -3.416 -44.095 1.00 43.94 384 GLY A N 1
ATOM 2949 C CA . GLY A 1 384 ? 17.869 -4.479 -44.097 1.00 43.94 384 GLY A CA 1
ATOM 2950 C C . GLY A 1 384 ? 17.462 -5.730 -43.309 1.00 43.94 384 GLY A C 1
ATOM 2951 O O . GLY A 1 384 ? 18.278 -6.650 -43.181 1.00 43.94 384 GLY A O 1
ATOM 2952 N N . GLY A 1 385 ? 16.231 -5.795 -42.797 1.00 46.59 385 GLY A N 1
ATOM 2953 C CA . GLY A 1 385 ? 15.643 -6.956 -42.136 1.00 46.59 385 GLY A CA 1
ATOM 2954 C C . GLY A 1 385 ? 15.414 -8.135 -43.086 1.00 46.59 385 GLY A C 1
ATOM 2955 O O . GLY A 1 385 ? 14.995 -7.978 -44.232 1.00 46.59 385 GLY A O 1
ATOM 2956 N N . VAL A 1 386 ? 15.714 -9.357 -42.621 1.00 52.84 386 VAL A N 1
ATOM 2957 C CA . VAL A 1 386 ? 15.657 -10.583 -43.441 1.00 52.84 386 VAL A CA 1
ATOM 2958 C C . VAL A 1 386 ? 14.352 -11.340 -43.200 1.00 52.84 386 VAL A C 1
ATOM 2960 O O . VAL A 1 386 ? 14.129 -11.903 -42.129 1.00 52.84 386 VAL A O 1
ATOM 2963 N N . HIS A 1 387 ? 13.527 -11.453 -44.238 1.00 53.19 387 HIS A N 1
ATOM 2964 C CA . HIS A 1 387 ? 12.261 -12.178 -44.226 1.00 53.19 387 HIS A CA 1
ATOM 2965 C C . HIS A 1 387 ? 12.390 -13.580 -44.848 1.00 53.19 387 HIS A C 1
ATOM 2967 O O . HIS A 1 387 ? 12.798 -13.716 -46.005 1.00 53.19 387 HIS A O 1
ATOM 2973 N N . ILE A 1 388 ? 11.987 -14.630 -44.118 1.00 59.66 388 ILE A N 1
ATOM 2974 C CA . ILE A 1 388 ? 12.021 -16.034 -44.563 1.00 59.66 388 ILE A CA 1
ATOM 2975 C C . ILE A 1 388 ? 10.583 -16.580 -44.638 1.00 59.66 388 ILE A C 1
ATOM 2977 O O . ILE A 1 388 ? 9.983 -16.930 -43.623 1.00 59.66 388 ILE A O 1
ATOM 2981 N N . PRO A 1 389 ? 10.000 -16.684 -45.841 1.00 49.25 389 PRO A N 1
ATOM 2982 C CA . PRO A 1 389 ? 8.629 -17.156 -46.028 1.00 49.25 389 PRO A CA 1
ATOM 2983 C C . PRO A 1 389 ? 8.399 -18.571 -45.473 1.00 49.25 389 PRO A C 1
ATOM 2985 O O . PRO A 1 389 ? 9.142 -19.502 -45.784 1.00 49.25 389 PRO A O 1
ATOM 2988 N N . GLY A 1 390 ? 7.352 -18.728 -44.654 1.00 48.88 390 GLY A N 1
ATOM 2989 C CA . GLY A 1 390 ? 7.038 -19.962 -43.916 1.00 48.88 390 GLY A CA 1
ATOM 2990 C C . GLY A 1 390 ? 7.472 -19.952 -42.444 1.00 48.88 390 GLY A C 1
ATOM 2991 O O . GLY A 1 390 ? 7.180 -20.903 -41.720 1.00 48.88 390 GLY A O 1
ATOM 2992 N N . VAL A 1 391 ? 8.145 -18.888 -41.996 1.00 48.47 391 VAL A N 1
ATOM 2993 C CA . VAL A 1 391 ? 8.425 -18.609 -40.584 1.00 48.47 391 VAL A CA 1
ATOM 2994 C C . VAL A 1 391 ? 7.432 -17.550 -40.099 1.00 48.47 391 VAL A C 1
ATOM 2996 O O . VAL A 1 391 ? 7.545 -16.387 -40.466 1.00 48.47 391 VAL A O 1
ATOM 2999 N N . ASP A 1 392 ? 6.456 -17.949 -39.281 1.00 41.22 392 ASP A N 1
ATOM 3000 C CA . ASP A 1 392 ? 5.431 -17.037 -38.757 1.00 41.22 392 ASP A CA 1
ATOM 3001 C C . ASP A 1 392 ? 5.724 -16.596 -37.312 1.00 41.22 392 ASP A C 1
ATOM 3003 O O . ASP A 1 392 ? 6.193 -17.370 -36.469 1.00 41.22 392 ASP A O 1
ATOM 3007 N N . GLY A 1 393 ? 5.366 -15.348 -37.004 1.00 54.12 393 GLY A N 1
ATOM 3008 C CA . GLY A 1 393 ? 5.309 -14.823 -35.641 1.00 54.12 393 GLY A CA 1
ATOM 3009 C C . GLY A 1 393 ? 6.677 -14.463 -35.033 1.00 54.12 393 GLY A C 1
ATOM 3010 O O . GLY A 1 393 ? 7.579 -14.039 -35.753 1.00 54.12 393 GLY A O 1
ATOM 3011 N N . PRO A 1 394 ? 6.874 -14.643 -33.709 1.00 42.62 394 PRO A N 1
ATOM 3012 C CA . PRO A 1 394 ? 8.033 -14.125 -32.962 1.00 42.62 394 PRO A CA 1
ATOM 3013 C C . PRO A 1 394 ? 9.411 -14.565 -33.476 1.00 42.62 394 PRO A C 1
ATOM 3015 O O . PRO A 1 394 ? 10.430 -13.988 -33.105 1.00 42.62 394 PRO A O 1
ATOM 3018 N N . LEU A 1 395 ? 9.465 -15.629 -34.277 1.00 43.19 395 LEU A N 1
ATOM 3019 C CA . LEU A 1 395 ? 10.690 -16.166 -34.864 1.00 43.19 395 LEU A CA 1
ATOM 3020 C C . LEU A 1 395 ? 11.168 -15.338 -36.069 1.00 43.19 395 LEU A C 1
ATOM 3022 O O . LEU A 1 395 ? 12.374 -15.225 -36.269 1.00 43.19 395 LEU A O 1
ATOM 3026 N N . GLN A 1 396 ? 10.244 -14.719 -36.809 1.00 52.06 396 GLN A N 1
ATOM 3027 C CA . GLN A 1 396 ? 10.536 -13.821 -37.928 1.00 52.06 396 GLN A CA 1
ATOM 3028 C C . GLN A 1 396 ? 11.012 -12.442 -37.427 1.00 52.06 396 GLN A C 1
ATOM 3030 O O . GLN A 1 396 ? 11.963 -11.891 -37.973 1.00 52.06 396 GLN A O 1
ATOM 3035 N N . ASP A 1 397 ? 10.453 -11.958 -36.310 1.00 49.41 397 ASP A N 1
ATOM 3036 C CA . ASP A 1 397 ? 10.813 -10.683 -35.652 1.00 49.41 397 ASP A CA 1
ATOM 3037 C C . ASP A 1 397 ? 12.180 -10.696 -34.932 1.00 49.41 397 ASP A C 1
ATOM 3039 O O . ASP A 1 397 ? 12.659 -9.665 -34.455 1.00 49.41 397 ASP A O 1
ATOM 3043 N N . ASN A 1 398 ? 12.796 -11.872 -34.774 1.00 50.16 398 ASN A N 1
ATOM 3044 C CA . ASN A 1 398 ? 14.082 -12.043 -34.086 1.00 50.16 398 ASN A CA 1
ATOM 3045 C C . ASN A 1 398 ? 15.284 -12.081 -35.046 1.00 50.16 398 ASN A C 1
ATOM 3047 O O . ASN A 1 398 ? 16.427 -12.179 -34.594 1.00 50.16 398 ASN A O 1
ATOM 3051 N N . LEU A 1 399 ? 15.048 -11.995 -36.356 1.00 46.34 399 LEU A N 1
ATOM 3052 C CA . LEU A 1 399 ? 16.081 -11.982 -37.389 1.00 46.34 399 LEU A CA 1
ATOM 3053 C C . LEU A 1 399 ? 16.355 -10.533 -37.836 1.00 46.34 399 LEU A C 1
ATOM 3055 O O . LEU A 1 399 ? 15.928 -10.129 -38.909 1.00 46.34 399 LEU A O 1
ATOM 3059 N N . GLY A 1 400 ? 17.058 -9.736 -37.018 1.00 47.62 400 GLY A N 1
ATOM 3060 C CA . GLY A 1 400 ? 17.523 -8.407 -37.462 1.00 47.62 400 GLY A CA 1
ATOM 3061 C C . GLY A 1 400 ? 18.051 -7.470 -36.375 1.00 47.62 400 GLY A C 1
ATOM 3062 O O . GLY A 1 400 ? 19.173 -6.991 -36.478 1.00 47.62 400 GLY A O 1
ATOM 3063 N N . GLU A 1 401 ? 17.315 -7.267 -35.281 1.00 51.00 401 GLU A N 1
ATOM 3064 C CA . GLU A 1 401 ? 17.750 -6.399 -34.177 1.00 51.00 401 GLU A CA 1
ATOM 3065 C C . GLU A 1 401 ? 17.423 -7.037 -32.822 1.00 51.00 401 GLU A C 1
ATOM 3067 O O . GLU A 1 401 ? 16.275 -7.065 -32.370 1.00 51.00 401 GLU A O 1
ATOM 3072 N N . SER A 1 402 ? 18.439 -7.536 -32.109 1.00 57.19 402 SER A N 1
ATOM 3073 C CA . SER A 1 402 ? 18.241 -7.832 -30.689 1.00 57.19 402 SER A CA 1
ATOM 3074 C C . SER A 1 402 ? 18.150 -6.504 -29.948 1.00 57.19 402 SER A C 1
ATOM 3076 O O . SER A 1 402 ? 19.156 -5.822 -29.768 1.00 57.19 402 SER A O 1
ATOM 3078 N N . LEU A 1 403 ? 16.944 -6.135 -29.498 1.00 71.31 403 LEU A N 1
ATOM 3079 C CA . LEU A 1 403 ? 16.740 -4.936 -28.679 1.00 71.31 403 LEU A CA 1
ATOM 3080 C C . LEU A 1 403 ? 17.679 -4.930 -27.464 1.00 71.31 403 LEU A C 1
ATOM 3082 O O . LEU A 1 403 ? 18.179 -3.869 -27.108 1.00 71.31 403 LEU A O 1
ATOM 3086 N N . ALA A 1 404 ? 17.964 -6.100 -26.879 1.00 82.44 404 ALA A N 1
ATOM 3087 C CA . ALA A 1 404 ? 18.968 -6.277 -25.834 1.00 82.44 404 ALA A CA 1
ATOM 3088 C C . ALA A 1 404 ? 20.334 -6.647 -26.432 1.00 82.44 404 ALA A C 1
ATOM 3090 O O . ALA A 1 404 ? 20.463 -7.639 -27.146 1.00 82.44 404 ALA A O 1
ATOM 3091 N N . THR A 1 405 ? 21.369 -5.887 -26.098 1.00 82.00 405 THR A N 1
ATOM 3092 C CA . THR A 1 405 ? 22.756 -6.115 -26.524 1.00 82.00 405 THR A CA 1
ATOM 3093 C C . THR A 1 405 ? 23.709 -5.938 -25.347 1.00 82.00 405 THR A C 1
ATOM 3095 O O . THR A 1 405 ? 23.314 -5.497 -24.267 1.00 82.00 405 THR A O 1
ATOM 3098 N N . ILE A 1 406 ? 24.979 -6.283 -25.548 1.00 86.06 406 ILE A N 1
ATOM 3099 C CA . ILE A 1 406 ? 26.055 -5.946 -24.615 1.00 86.06 406 ILE A CA 1
ATOM 3100 C C . ILE A 1 406 ? 26.868 -4.820 -25.240 1.00 86.06 406 ILE A C 1
ATOM 3102 O O . ILE A 1 406 ? 27.319 -4.931 -26.380 1.00 86.06 406 ILE A O 1
ATOM 3106 N N . LYS A 1 407 ? 27.067 -3.743 -24.486 1.00 87.00 407 LYS A N 1
ATOM 3107 C CA . LYS A 1 407 ? 27.950 -2.633 -24.851 1.00 87.00 407 LYS A CA 1
ATOM 3108 C C . LYS A 1 407 ? 28.955 -2.388 -23.737 1.00 87.00 407 LYS A C 1
ATOM 3110 O O . LYS A 1 407 ? 28.789 -2.870 -22.625 1.00 87.00 407 LYS A O 1
ATOM 3115 N N . THR A 1 408 ? 30.007 -1.643 -24.036 1.00 87.25 408 THR A N 1
ATOM 3116 C CA . THR A 1 408 ? 31.022 -1.286 -23.044 1.00 87.25 408 THR A CA 1
ATOM 3117 C C . THR A 1 408 ? 30.673 0.056 -22.408 1.00 87.25 408 THR A C 1
ATOM 3119 O O . THR A 1 408 ? 30.512 1.042 -23.122 1.00 87.25 408 THR A O 1
ATOM 3122 N N . GLU A 1 409 ? 30.624 0.115 -21.079 1.00 88.62 409 GLU A N 1
ATOM 3123 C CA . GLU A 1 409 ? 30.558 1.355 -20.303 1.00 88.62 409 GLU A CA 1
ATOM 3124 C C . GLU A 1 409 ? 31.782 1.431 -19.387 1.00 88.62 409 GLU A C 1
ATOM 3126 O O . GLU A 1 409 ? 32.048 0.511 -18.617 1.00 88.62 409 GLU A O 1
ATOM 3131 N N . SER A 1 410 ? 32.581 2.498 -19.499 1.00 86.75 410 SER A N 1
ATOM 3132 C CA . SER A 1 410 ? 33.813 2.683 -18.705 1.00 86.75 410 SER A CA 1
ATOM 3133 C C . SER A 1 410 ? 34.771 1.473 -18.714 1.00 86.75 410 SER A C 1
ATOM 3135 O O . SER A 1 410 ? 35.423 1.169 -17.718 1.00 86.75 410 SER A O 1
ATOM 3137 N N . GLY A 1 411 ? 34.853 0.757 -19.842 1.00 82.38 411 GLY A N 1
ATOM 3138 C CA . GLY A 1 411 ? 35.702 -0.433 -19.997 1.00 82.38 411 GLY A CA 1
ATOM 3139 C C . GLY A 1 411 ? 35.104 -1.741 -19.459 1.00 82.38 411 GLY A C 1
ATOM 3140 O O . GLY A 1 411 ? 35.772 -2.771 -19.516 1.00 82.38 411 GLY A O 1
ATOM 3141 N N . VAL A 1 412 ? 33.858 -1.727 -18.976 1.00 87.19 412 VAL A N 1
ATOM 3142 C CA . VAL A 1 412 ? 33.160 -2.897 -18.427 1.00 87.19 412 VAL A CA 1
ATOM 3143 C C . VAL A 1 412 ? 31.955 -3.264 -19.310 1.00 87.19 412 VAL A C 1
ATOM 3145 O O . VAL A 1 412 ? 31.221 -2.370 -19.732 1.00 87.19 412 VAL A O 1
ATOM 3148 N N . PRO A 1 413 ? 31.723 -4.557 -19.614 1.00 86.88 413 PRO A N 1
ATOM 3149 C CA . PRO A 1 413 ? 30.508 -5.000 -20.298 1.00 86.88 413 PRO A CA 1
ATOM 3150 C C . PRO A 1 413 ? 29.241 -4.637 -19.514 1.00 86.88 413 PRO A C 1
ATOM 3152 O O . PRO A 1 413 ? 29.125 -4.960 -18.335 1.00 86.88 413 PRO A O 1
ATOM 3155 N N . ALA A 1 414 ? 28.278 -4.015 -20.177 1.00 92.06 414 ALA A N 1
ATOM 3156 C CA . ALA A 1 414 ? 27.022 -3.534 -19.625 1.00 92.06 414 ALA A CA 1
ATOM 3157 C C . ALA A 1 414 ? 25.855 -3.940 -20.536 1.00 92.06 414 ALA A C 1
ATOM 3159 O O . ALA A 1 414 ? 26.020 -4.107 -21.749 1.00 92.06 414 ALA A O 1
ATOM 3160 N N . ALA A 1 415 ? 24.667 -4.106 -19.957 1.00 91.06 415 ALA A N 1
ATOM 3161 C CA . ALA A 1 415 ? 23.470 -4.417 -20.721 1.00 91.06 415 ALA A CA 1
ATOM 3162 C C . ALA A 1 415 ? 22.958 -3.139 -21.379 1.00 91.06 415 ALA A C 1
ATOM 3164 O O . ALA A 1 415 ? 22.792 -2.101 -20.728 1.00 91.06 415 ALA A O 1
ATOM 3165 N N . ALA A 1 416 ? 22.693 -3.232 -22.675 1.00 87.50 416 ALA A N 1
ATOM 3166 C CA . ALA A 1 416 ? 22.159 -2.149 -23.468 1.00 87.50 416 ALA A CA 1
ATOM 3167 C C . ALA A 1 416 ? 20.814 -2.535 -24.074 1.00 87.50 416 ALA A C 1
ATOM 3169 O O . ALA A 1 416 ? 20.650 -3.649 -24.568 1.00 87.50 416 ALA A O 1
ATOM 3170 N N . TRP A 1 417 ? 19.879 -1.592 -24.092 1.00 86.94 417 TRP A N 1
ATOM 3171 C CA . TRP A 1 417 ? 18.614 -1.725 -24.795 1.00 86.94 417 TRP A CA 1
ATOM 3172 C C . TRP A 1 417 ? 18.481 -0.654 -25.868 1.00 86.94 417 TRP A C 1
ATOM 3174 O O . TRP A 1 417 ? 18.711 0.524 -25.591 1.00 86.94 417 TRP A O 1
ATOM 3184 N N . ARG A 1 418 ? 18.152 -1.047 -27.105 1.00 83.81 418 ARG A N 1
ATOM 3185 C CA . ARG A 1 418 ? 18.133 -0.146 -28.277 1.00 83.81 418 ARG A CA 1
ATOM 3186 C C . ARG A 1 418 ? 19.414 0.693 -28.375 1.00 83.81 418 ARG A C 1
ATOM 3188 O O . ARG A 1 418 ? 19.402 1.889 -28.642 1.00 83.81 418 ARG A O 1
ATOM 3195 N N . GLY A 1 419 ? 20.541 0.061 -28.054 1.00 82.38 419 GLY A N 1
ATOM 3196 C CA . GLY A 1 419 ? 21.857 0.685 -28.052 1.00 82.38 419 GLY A CA 1
ATOM 3197 C C . GLY A 1 419 ? 22.163 1.653 -26.899 1.00 82.38 419 GLY A C 1
ATOM 3198 O O . GLY A 1 419 ? 23.304 2.116 -26.842 1.00 82.38 419 GLY A O 1
ATOM 3199 N N . LYS A 1 420 ? 21.239 1.938 -25.975 1.00 88.69 420 LYS A N 1
ATOM 3200 C CA . LYS A 1 420 ? 21.495 2.736 -24.762 1.00 88.69 420 LYS A CA 1
ATOM 3201 C C . LYS A 1 420 ? 21.878 1.817 -23.602 1.00 88.69 420 LYS A C 1
ATOM 3203 O O . LYS A 1 420 ? 21.259 0.772 -23.453 1.00 88.69 420 LYS A O 1
ATOM 3208 N N . ILE A 1 421 ? 22.862 2.186 -22.778 1.00 91.12 421 ILE A N 1
ATOM 3209 C CA . ILE A 1 421 ? 23.162 1.432 -21.551 1.00 91.12 421 ILE A CA 1
ATOM 3210 C C . ILE A 1 421 ? 22.007 1.586 -20.564 1.00 91.12 421 ILE A C 1
ATOM 3212 O O . ILE A 1 421 ? 21.573 2.701 -20.280 1.00 91.12 421 ILE A O 1
ATOM 3216 N N . VAL A 1 422 ? 21.515 0.459 -20.061 1.00 91.38 422 VAL A N 1
ATOM 3217 C CA . VAL A 1 422 ? 20.357 0.400 -19.156 1.00 91.38 422 VAL A CA 1
ATOM 3218 C C . VAL A 1 422 ? 20.659 -0.343 -17.862 1.00 91.38 422 VAL A C 1
ATOM 3220 O O . VAL A 1 422 ? 19.876 -0.278 -16.918 1.00 91.38 422 VAL A O 1
ATOM 3223 N N . TRP A 1 423 ? 21.793 -1.044 -17.799 1.00 92.44 423 TRP A N 1
ATOM 3224 C CA . TRP A 1 423 ? 22.283 -1.662 -16.575 1.00 92.44 423 TRP A CA 1
ATOM 3225 C C . TRP A 1 423 ? 23.788 -1.929 -16.656 1.00 92.44 423 TRP A C 1
ATOM 3227 O O . TRP A 1 423 ? 24.257 -2.575 -17.596 1.00 92.44 423 TRP A O 1
ATOM 3237 N N . SER A 1 424 ? 24.538 -1.482 -15.651 1.00 90.69 424 SER A N 1
ATOM 3238 C CA . SER A 1 424 ? 26.004 -1.591 -15.615 1.00 90.69 424 SER A CA 1
ATOM 3239 C C . SER A 1 424 ? 26.592 -1.792 -14.217 1.00 90.69 424 SER A C 1
ATOM 3241 O O . SER A 1 424 ? 27.795 -1.647 -14.015 1.00 90.69 424 SER A O 1
ATOM 3243 N N . GLU A 1 425 ? 25.772 -2.181 -13.233 1.00 88.75 425 GLU A N 1
ATOM 3244 C CA . GLU A 1 425 ? 26.245 -2.383 -11.854 1.00 88.75 425 GLU A CA 1
ATOM 3245 C C . GLU A 1 425 ? 27.304 -3.495 -11.735 1.00 88.75 425 GLU A C 1
ATOM 3247 O O . GLU A 1 425 ? 28.094 -3.511 -10.787 1.00 88.75 425 GLU A O 1
ATOM 3252 N N . ARG A 1 426 ? 27.323 -4.442 -12.682 1.00 88.44 426 ARG A N 1
ATOM 3253 C CA . ARG A 1 426 ? 28.326 -5.509 -12.789 1.00 88.44 426 ARG A CA 1
ATOM 3254 C C . ARG A 1 426 ? 28.670 -5.785 -14.254 1.00 88.44 426 ARG A C 1
ATOM 3256 O O . ARG A 1 426 ? 27.860 -5.496 -15.129 1.00 88.44 426 ARG A O 1
ATOM 3263 N N . PRO A 1 427 ? 29.816 -6.437 -14.522 1.00 89.75 427 PRO A N 1
ATOM 3264 C CA . PRO A 1 427 ? 30.115 -6.950 -15.852 1.00 89.75 427 PRO A CA 1
ATOM 3265 C C . PRO A 1 427 ? 29.021 -7.909 -16.347 1.00 89.75 427 PRO A C 1
ATOM 3267 O O . PRO A 1 427 ? 28.804 -8.967 -15.751 1.00 89.75 427 PRO A O 1
ATOM 3270 N N . VAL A 1 428 ? 28.342 -7.535 -17.429 1.00 91.12 428 VAL A N 1
ATOM 3271 C CA . VAL A 1 428 ? 27.302 -8.330 -18.097 1.00 91.12 428 VAL A CA 1
ATOM 3272 C C . VAL A 1 428 ? 27.939 -9.359 -19.028 1.00 91.12 428 VAL A C 1
ATOM 3274 O O . VAL A 1 428 ? 28.837 -9.053 -19.806 1.00 91.12 428 VAL A O 1
ATOM 3277 N N . LEU A 1 429 ? 27.473 -10.601 -18.931 1.00 86.00 429 LEU A N 1
ATOM 3278 C CA . LEU A 1 429 ? 27.984 -11.756 -19.668 1.00 86.00 429 LEU A CA 1
ATOM 3279 C C . LEU A 1 429 ? 27.087 -12.120 -20.855 1.00 86.00 429 LEU A C 1
ATOM 3281 O O . LEU A 1 429 ? 27.585 -12.488 -21.914 1.00 86.00 429 LEU A O 1
ATOM 3285 N N . THR A 1 430 ? 25.768 -12.025 -20.679 1.00 83.31 430 THR A N 1
ATOM 3286 C CA . THR A 1 430 ? 24.766 -12.282 -21.725 1.00 83.31 430 THR A CA 1
ATOM 3287 C C . THR A 1 430 ? 23.641 -11.265 -21.603 1.00 83.31 430 THR A C 1
ATOM 3289 O O . THR A 1 430 ? 23.347 -10.842 -20.491 1.00 83.31 430 THR A O 1
ATOM 3292 N N . ALA A 1 431 ? 23.004 -10.889 -22.711 1.00 86.62 431 ALA A N 1
ATOM 3293 C CA . ALA A 1 431 ? 21.769 -10.110 -22.723 1.00 86.62 431 ALA A CA 1
ATOM 3294 C C . ALA A 1 431 ? 20.919 -10.565 -23.915 1.00 86.62 431 ALA A C 1
ATOM 3296 O O . ALA A 1 431 ? 21.416 -10.614 -25.039 1.00 86.62 431 ALA A O 1
ATOM 3297 N N . GLN A 1 432 ? 19.661 -10.924 -23.669 1.00 83.88 432 GLN A N 1
ATOM 3298 C CA . GLN A 1 432 ? 18.748 -11.444 -24.680 1.00 83.88 432 GLN A CA 1
ATOM 3299 C C . GLN A 1 432 ? 17.343 -10.886 -24.463 1.00 83.88 432 GLN A C 1
ATOM 3301 O O . GLN A 1 432 ? 16.810 -10.907 -23.354 1.00 83.88 432 GLN A O 1
ATOM 3306 N N . LYS A 1 433 ? 16.722 -10.409 -25.542 1.00 83.56 433 LYS A N 1
ATOM 3307 C CA . LYS A 1 433 ? 15.332 -9.949 -25.546 1.00 83.56 433 LYS A CA 1
ATOM 3308 C C . LYS A 1 433 ? 14.396 -11.072 -25.071 1.00 83.56 433 LYS A C 1
ATOM 3310 O O . LYS A 1 433 ? 14.493 -12.196 -25.555 1.00 83.56 433 LYS A O 1
ATOM 3315 N N . LEU A 1 434 ? 13.487 -10.754 -24.148 1.00 82.69 434 LEU A N 1
ATOM 3316 C CA . LEU A 1 434 ? 12.391 -11.640 -23.734 1.00 82.69 434 LEU A CA 1
ATOM 3317 C C . LEU A 1 434 ? 11.075 -11.221 -24.385 1.00 82.69 434 LEU A C 1
ATOM 3319 O O . LEU A 1 434 ? 10.359 -12.048 -24.938 1.00 82.69 434 LEU A O 1
ATOM 3323 N N . THR A 1 435 ? 10.766 -9.928 -24.326 1.00 84.94 435 THR A N 1
ATOM 3324 C CA . THR A 1 435 ? 9.551 -9.327 -24.886 1.00 84.94 435 THR A CA 1
ATOM 3325 C C . THR A 1 435 ? 9.912 -8.034 -25.623 1.00 84.94 435 THR A C 1
ATOM 3327 O O . THR A 1 435 ? 11.087 -7.701 -25.782 1.00 84.94 435 THR A O 1
ATOM 3330 N N . SER A 1 436 ? 8.924 -7.275 -26.093 1.00 81.88 436 SER A N 1
ATOM 3331 C CA . SER A 1 436 ? 9.147 -5.934 -26.650 1.00 81.88 436 SER A CA 1
ATOM 3332 C C . SER A 1 436 ? 9.547 -4.883 -25.605 1.00 81.88 436 SER A C 1
ATOM 3334 O O . SER A 1 436 ? 9.954 -3.793 -25.999 1.00 81.88 436 SER A O 1
ATOM 3336 N N . THR A 1 437 ? 9.448 -5.190 -24.307 1.00 88.19 437 THR A N 1
ATOM 3337 C CA . THR A 1 437 ? 9.708 -4.260 -23.191 1.00 88.19 437 THR A CA 1
ATOM 3338 C C . THR A 1 437 ? 10.532 -4.886 -22.067 1.00 88.19 437 THR A C 1
ATOM 3340 O O . THR A 1 437 ? 10.626 -4.321 -20.982 1.00 88.19 437 THR A O 1
ATOM 3343 N N . GLY A 1 438 ? 11.154 -6.043 -22.282 1.00 89.56 438 GLY A N 1
ATOM 3344 C CA . GLY A 1 438 ? 12.001 -6.657 -21.268 1.00 89.56 438 GLY A CA 1
ATOM 3345 C C . GLY A 1 438 ? 12.977 -7.678 -21.822 1.00 89.56 438 GLY A C 1
ATOM 3346 O O . GLY A 1 438 ? 12.831 -8.201 -22.932 1.00 89.56 438 GLY A O 1
ATOM 3347 N N . PHE A 1 439 ? 14.008 -7.949 -21.030 1.00 88.12 439 PHE A N 1
ATOM 3348 C CA . PHE A 1 439 ? 15.112 -8.820 -21.407 1.00 88.12 439 PHE A CA 1
ATOM 3349 C C . PHE A 1 439 ? 15.644 -9.623 -20.226 1.00 88.12 439 PHE A C 1
ATOM 3351 O O . PHE A 1 439 ? 15.476 -9.257 -19.064 1.00 88.12 439 PHE A O 1
ATOM 3358 N N . ILE A 1 440 ? 16.287 -10.739 -20.546 1.00 90.25 440 ILE A N 1
ATOM 3359 C CA . ILE A 1 440 ? 17.022 -11.589 -19.618 1.00 90.25 440 ILE A CA 1
ATOM 3360 C C . ILE A 1 440 ? 18.506 -11.346 -19.825 1.00 90.25 440 ILE A C 1
ATOM 3362 O O . ILE A 1 440 ? 18.968 -11.148 -20.948 1.00 90.25 440 ILE A O 1
ATOM 3366 N N . PHE A 1 441 ? 19.264 -11.348 -18.741 1.00 91.38 441 PHE A N 1
ATOM 3367 C CA . PHE A 1 441 ? 20.698 -11.139 -18.811 1.00 91.38 441 PHE A CA 1
ATOM 3368 C C . PHE A 1 441 ? 21.400 -11.855 -17.661 1.00 91.38 441 PHE A C 1
ATOM 3370 O O . PHE A 1 441 ? 20.815 -12.122 -16.606 1.00 91.38 441 PHE A O 1
ATOM 3377 N N . SER A 1 442 ? 22.667 -12.190 -17.880 1.00 90.69 442 SER A N 1
ATOM 3378 C CA . SER A 1 442 ? 23.557 -12.714 -16.848 1.00 90.69 442 SER A CA 1
ATOM 3379 C C . SER A 1 442 ? 24.725 -11.771 -16.638 1.00 90.69 442 SER A C 1
ATOM 3381 O O . SER A 1 442 ? 25.127 -11.043 -17.543 1.00 90.69 442 SER A O 1
ATOM 3383 N N . TYR A 1 443 ? 25.259 -11.757 -15.428 1.00 89.69 443 TYR A N 1
ATOM 3384 C CA . TYR A 1 443 ? 26.303 -10.839 -15.002 1.00 89.69 443 TYR A CA 1
ATOM 3385 C C . TYR A 1 443 ? 27.174 -11.494 -13.934 1.00 89.69 443 TYR A C 1
ATOM 3387 O O . TYR A 1 443 ? 26.770 -12.458 -13.284 1.00 89.69 443 TYR A O 1
ATOM 3395 N N . VAL A 1 444 ? 28.386 -10.979 -13.742 1.00 88.19 444 VAL A N 1
ATOM 3396 C CA . VAL A 1 444 ? 29.306 -11.496 -12.724 1.00 88.19 444 VAL A CA 1
ATOM 3397 C C . VAL A 1 444 ? 28.692 -11.295 -11.328 1.00 88.19 444 VAL A C 1
ATOM 3399 O O . VAL A 1 444 ? 28.446 -10.145 -10.944 1.00 88.19 444 VAL A O 1
ATOM 3402 N N . PRO A 1 445 ? 28.454 -12.373 -10.551 1.00 87.88 445 PRO A N 1
ATOM 3403 C CA . PRO A 1 445 ? 27.904 -12.258 -9.206 1.00 87.88 445 PRO A CA 1
ATOM 3404 C C . PRO A 1 445 ? 28.810 -11.451 -8.273 1.00 87.88 445 PRO A C 1
ATOM 3406 O O . PRO A 1 445 ? 30.037 -11.528 -8.347 1.00 87.88 445 PRO A O 1
ATOM 3409 N N . GLY A 1 446 ? 28.210 -10.730 -7.329 1.00 81.44 446 GLY A N 1
ATOM 3410 C CA . GLY A 1 446 ? 28.951 -10.074 -6.256 1.00 81.44 446 GLY A CA 1
ATOM 3411 C C . GLY A 1 446 ? 28.149 -9.007 -5.520 1.00 81.44 446 GLY A C 1
ATOM 3412 O O . GLY A 1 446 ? 27.168 -8.470 -6.035 1.00 81.44 446 GLY A O 1
ATOM 3413 N N . GLY A 1 447 ? 28.595 -8.667 -4.307 1.00 84.25 447 GLY A N 1
ATOM 3414 C CA . GLY A 1 447 ? 27.882 -7.731 -3.431 1.00 84.25 447 GLY A CA 1
ATOM 3415 C C . GLY A 1 447 ? 26.460 -8.214 -3.136 1.00 84.25 447 GLY A C 1
ATOM 3416 O O . GLY A 1 447 ? 26.271 -9.357 -2.722 1.00 84.25 447 GLY A O 1
ATOM 3417 N N . GLU A 1 448 ? 25.472 -7.351 -3.369 1.00 83.44 448 GLU A N 1
ATOM 3418 C CA . GLU A 1 448 ? 24.049 -7.675 -3.194 1.00 83.44 448 GLU A CA 1
ATOM 3419 C C . GLU A 1 448 ? 23.508 -8.595 -4.313 1.00 83.44 448 GLU A C 1
ATOM 3421 O O . GLU A 1 448 ? 22.576 -9.365 -4.098 1.00 83.44 448 GLU A O 1
ATOM 3426 N N . ALA A 1 449 ? 24.125 -8.586 -5.501 1.00 77.94 449 ALA A N 1
ATOM 3427 C CA . ALA A 1 449 ? 23.668 -9.333 -6.673 1.00 77.94 449 ALA A CA 1
ATOM 3428 C C . ALA A 1 449 ? 24.291 -10.746 -6.721 1.00 77.94 449 ALA A C 1
ATOM 3430 O O . ALA A 1 449 ? 25.254 -11.012 -7.446 1.00 77.94 449 ALA A O 1
ATOM 3431 N N . LYS A 1 450 ? 23.765 -11.667 -5.901 1.00 77.69 450 LYS A N 1
ATOM 3432 C CA . LYS A 1 450 ? 24.347 -13.012 -5.695 1.00 77.69 450 LYS A CA 1
ATOM 3433 C C . LYS A 1 450 ? 24.019 -14.050 -6.779 1.00 77.69 450 LYS A C 1
ATOM 3435 O O . LYS A 1 450 ? 24.798 -14.979 -6.955 1.00 77.69 450 LYS A O 1
ATOM 3440 N N . ALA A 1 451 ? 22.892 -13.921 -7.483 1.00 74.62 451 ALA A N 1
ATOM 3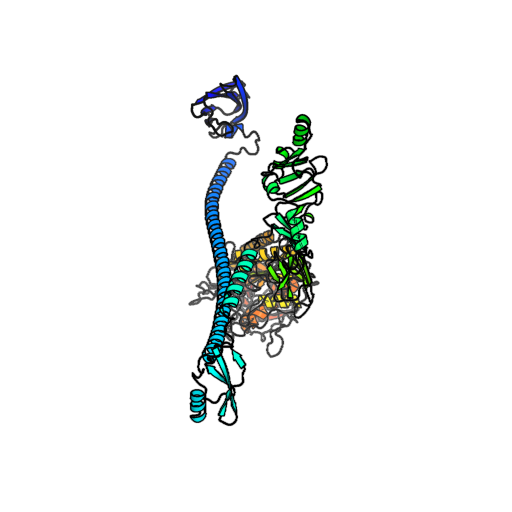441 C CA . ALA A 1 451 ? 22.400 -14.946 -8.416 1.00 74.62 451 ALA A CA 1
ATOM 3442 C C . ALA A 1 451 ? 23.094 -14.936 -9.796 1.00 74.62 451 ALA A C 1
ATOM 3444 O O . ALA A 1 451 ? 23.005 -15.918 -10.528 1.00 74.62 451 ALA A O 1
ATOM 3445 N N . GLY A 1 452 ? 23.793 -13.849 -10.155 1.00 85.19 452 GLY A N 1
ATOM 3446 C CA . GLY A 1 452 ? 24.494 -13.711 -11.442 1.00 85.19 452 GLY A CA 1
ATOM 3447 C C . GLY A 1 452 ? 23.589 -13.651 -12.673 1.00 85.19 452 GLY A C 1
ATOM 3448 O O . GLY A 1 452 ? 24.062 -13.812 -13.797 1.00 85.19 452 GLY A O 1
ATOM 3449 N N . ASN A 1 453 ? 22.283 -13.491 -12.480 1.00 88.50 453 ASN A N 1
ATOM 3450 C CA . ASN A 1 453 ? 21.292 -13.423 -13.542 1.00 88.50 453 ASN A CA 1
ATOM 3451 C C . ASN A 1 453 ? 20.031 -12.694 -13.068 1.00 88.50 453 ASN A C 1
ATOM 3453 O O . ASN A 1 453 ? 19.783 -12.558 -11.868 1.00 88.50 453 ASN A O 1
ATOM 3457 N N . GLY A 1 454 ? 19.257 -12.191 -14.024 1.00 92.00 454 GLY A N 1
ATOM 3458 C CA . GLY A 1 454 ? 18.022 -11.467 -13.762 1.00 92.00 454 GLY A CA 1
ATOM 3459 C C . GLY A 1 454 ? 17.213 -11.243 -15.031 1.00 92.00 454 GLY A C 1
ATOM 3460 O O . GLY A 1 454 ? 17.704 -11.412 -16.149 1.00 92.00 454 GLY A O 1
ATOM 3461 N N . VAL A 1 455 ? 15.963 -10.842 -14.840 1.00 93.25 455 VAL A N 1
ATOM 3462 C CA . VAL A 1 455 ? 15.124 -10.275 -15.898 1.00 93.25 455 VAL A CA 1
ATOM 3463 C C . VAL A 1 455 ? 14.881 -8.808 -15.599 1.00 93.25 455 VAL A C 1
ATOM 3465 O O . VAL A 1 455 ? 14.732 -8.431 -14.441 1.00 93.25 455 VAL A O 1
ATOM 3468 N N . LYS A 1 456 ? 14.840 -7.963 -16.620 1.00 93.19 456 LYS A N 1
ATOM 3469 C CA . LYS A 1 456 ? 14.638 -6.526 -16.453 1.00 93.19 456 LYS A CA 1
ATOM 3470 C C . LYS A 1 456 ? 13.547 -6.042 -17.393 1.00 93.19 456 LYS A C 1
ATOM 3472 O O . LYS A 1 456 ? 13.573 -6.338 -18.586 1.00 93.19 456 LYS A O 1
ATOM 3477 N N . TYR A 1 457 ? 12.596 -5.308 -16.826 1.00 92.88 457 TYR A N 1
ATOM 3478 C CA . TYR A 1 457 ? 11.632 -4.510 -17.570 1.00 92.88 457 TYR A CA 1
ATOM 3479 C C . TYR A 1 457 ? 12.329 -3.220 -18.008 1.00 92.88 457 TYR A C 1
ATOM 3481 O O . TYR A 1 457 ? 13.016 -2.577 -17.221 1.00 92.88 457 TYR A O 1
ATOM 3489 N N . GLU A 1 458 ? 12.207 -2.852 -19.268 1.00 82.25 458 GLU A N 1
ATOM 3490 C CA . GLU A 1 458 ? 12.886 -1.710 -19.861 1.00 82.25 458 GLU A CA 1
ATOM 3491 C C . GLU A 1 458 ? 11.855 -0.633 -20.170 1.00 82.25 458 GLU A C 1
ATOM 3493 O O . GLU A 1 458 ? 11.353 -0.539 -21.292 1.00 82.25 458 GLU A O 1
ATOM 3498 N N . PRO A 1 459 ? 11.366 0.014 -19.102 1.00 83.44 459 PRO A N 1
ATOM 3499 C CA . PRO A 1 459 ? 11.947 1.279 -18.632 1.00 83.44 459 PRO A CA 1
ATOM 3500 C C . PRO A 1 459 ? 12.559 1.257 -17.216 1.00 83.44 459 PRO A C 1
ATOM 3502 O O . PRO A 1 459 ? 13.260 2.199 -16.867 1.00 83.44 459 PRO A O 1
ATOM 3505 N N . SER A 1 460 ? 12.309 0.210 -16.414 1.00 86.62 460 SER A N 1
ATOM 3506 C CA . SER A 1 460 ? 12.715 0.108 -14.994 1.00 86.62 460 SER A CA 1
ATOM 3507 C C . SER A 1 460 ? 14.220 0.296 -14.785 1.00 86.62 460 SER A C 1
ATOM 3509 O O . SER A 1 460 ? 15.019 0.036 -15.673 1.00 86.62 460 SER A O 1
ATOM 3511 N N . ILE A 1 461 ? 14.641 0.676 -13.580 1.00 89.00 461 ILE A N 1
ATOM 3512 C CA . ILE A 1 461 ? 16.063 0.745 -13.210 1.00 89.00 461 ILE A CA 1
ATOM 3513 C C . ILE A 1 461 ? 16.569 -0.618 -12.702 1.00 89.00 461 ILE A C 1
ATOM 3515 O O . ILE A 1 461 ? 17.729 -0.976 -12.905 1.00 89.00 461 ILE A O 1
ATOM 3519 N N . ARG A 1 462 ? 15.700 -1.403 -12.056 1.00 92.88 462 ARG A N 1
ATOM 3520 C CA . ARG A 1 462 ? 16.071 -2.589 -11.274 1.00 92.88 462 ARG A CA 1
ATOM 3521 C C . ARG A 1 462 ? 15.704 -3.892 -11.976 1.00 92.88 462 ARG A C 1
ATOM 3523 O O . ARG A 1 462 ? 14.616 -4.054 -12.521 1.00 92.88 462 ARG A O 1
ATOM 3530 N N . GLU A 1 463 ? 16.615 -4.857 -11.920 1.00 92.75 463 GLU A N 1
ATOM 3531 C CA . GLU A 1 463 ? 16.340 -6.231 -12.320 1.00 92.75 463 GLU A CA 1
ATOM 3532 C C . GLU A 1 463 ? 15.525 -6.996 -11.267 1.00 92.75 463 GLU A C 1
ATOM 3534 O O . GLU A 1 463 ? 15.674 -6.800 -10.062 1.00 92.75 463 GLU A O 1
ATOM 3539 N N . MET A 1 464 ? 14.698 -7.925 -11.736 1.00 93.88 464 MET A N 1
ATOM 3540 C CA . MET A 1 464 ? 13.974 -8.895 -10.926 1.00 93.88 464 MET A CA 1
ATOM 3541 C C . MET A 1 464 ? 14.676 -10.257 -10.981 1.00 93.88 464 MET A C 1
ATOM 3543 O O . MET A 1 464 ? 15.229 -10.637 -12.022 1.00 93.88 464 MET A O 1
ATOM 3547 N N . PRO A 1 465 ? 14.613 -11.049 -9.901 1.00 91.19 465 PRO A N 1
ATOM 3548 C CA . PRO A 1 465 ? 15.163 -12.392 -9.906 1.00 91.19 465 PRO A CA 1
ATOM 3549 C C . PRO A 1 465 ? 14.361 -13.329 -10.827 1.00 91.19 465 PRO A C 1
ATOM 3551 O O . PRO A 1 465 ? 13.144 -13.198 -11.010 1.00 91.19 465 PRO A O 1
ATOM 3554 N N . ILE A 1 466 ? 15.059 -14.295 -11.428 1.00 88.94 466 ILE A N 1
ATOM 3555 C CA . ILE A 1 466 ? 14.468 -15.272 -12.358 1.00 88.94 466 ILE A CA 1
ATOM 3556 C C . ILE A 1 466 ? 13.627 -16.316 -11.612 1.00 88.94 466 ILE A C 1
ATOM 3558 O O . ILE A 1 466 ? 12.624 -16.782 -12.138 1.00 88.94 466 ILE A O 1
ATOM 3562 N N . ASP A 1 467 ? 14.005 -16.644 -10.377 1.00 87.19 467 ASP A N 1
ATOM 3563 C CA . ASP A 1 467 ? 13.412 -17.722 -9.576 1.00 87.19 467 ASP A CA 1
ATOM 3564 C C . ASP A 1 467 ? 11.954 -17.484 -9.141 1.00 87.19 467 ASP A C 1
ATOM 3566 O O . ASP A 1 467 ? 11.281 -18.416 -8.697 1.00 87.19 467 ASP A O 1
ATOM 3570 N N . ALA A 1 468 ? 11.460 -16.251 -9.265 1.00 86.12 468 ALA A N 1
ATOM 3571 C CA . ALA A 1 468 ? 10.077 -15.894 -8.998 1.00 86.12 468 ALA A CA 1
ATOM 3572 C C . ALA A 1 468 ? 9.233 -15.998 -10.274 1.00 86.12 468 ALA A C 1
ATOM 3574 O O . ALA A 1 468 ? 9.352 -15.167 -11.175 1.00 86.12 468 ALA A O 1
ATOM 3575 N N . ASN A 1 469 ? 8.332 -16.975 -10.340 1.00 84.44 469 ASN A N 1
ATOM 3576 C CA . ASN A 1 469 ? 7.442 -17.161 -11.497 1.00 84.44 469 ASN A CA 1
ATOM 3577 C C . ASN A 1 469 ? 6.292 -16.136 -11.556 1.00 84.44 469 ASN A C 1
ATOM 3579 O O . ASN A 1 469 ? 5.608 -16.006 -12.571 1.00 84.44 469 ASN A O 1
ATOM 3583 N N . GLU A 1 470 ? 6.052 -15.421 -10.459 1.00 91.62 470 GLU A N 1
ATOM 3584 C CA . GLU A 1 470 ? 4.927 -14.507 -10.299 1.00 91.62 470 GLU A CA 1
ATOM 3585 C C . GLU A 1 470 ? 5.317 -13.268 -9.487 1.00 91.62 470 GLU A C 1
ATOM 3587 O O . GLU A 1 470 ? 6.141 -13.322 -8.568 1.00 91.62 470 GLU A O 1
ATOM 3592 N N . ALA A 1 471 ? 4.718 -12.141 -9.867 1.00 96.31 471 ALA A N 1
ATOM 3593 C CA . ALA A 1 471 ? 4.823 -10.859 -9.200 1.00 96.31 471 ALA A CA 1
ATOM 3594 C C . ALA A 1 471 ? 3.507 -10.562 -8.468 1.00 96.31 471 ALA A C 1
ATOM 3596 O O . ALA A 1 471 ? 2.421 -10.577 -9.051 1.00 96.31 471 ALA A O 1
ATOM 3597 N N . HIS A 1 472 ? 3.601 -10.296 -7.171 1.00 98.00 472 HIS A N 1
ATOM 3598 C CA . HIS A 1 472 ? 2.473 -9.909 -6.341 1.00 98.00 472 HIS A CA 1
ATOM 3599 C C . HIS A 1 472 ? 2.413 -8.389 -6.228 1.00 98.00 472 HIS A C 1
ATOM 3601 O O . HIS A 1 472 ? 3.314 -7.746 -5.692 1.00 98.00 472 HIS A O 1
ATOM 3607 N N . GLY A 1 473 ? 1.320 -7.815 -6.714 1.00 97.88 473 GLY A N 1
ATOM 3608 C CA . GLY A 1 473 ? 0.976 -6.432 -6.440 1.00 97.88 473 GLY A CA 1
ATOM 3609 C C . GLY A 1 473 ? 0.548 -6.264 -4.987 1.00 97.88 473 GLY A C 1
ATOM 3610 O O . GLY A 1 473 ? -0.185 -7.100 -4.454 1.00 97.88 473 GLY A O 1
ATOM 3611 N N . GLY A 1 474 ? 0.976 -5.184 -4.350 1.00 97.81 474 GLY A N 1
ATOM 3612 C CA . GLY A 1 474 ? 0.311 -4.682 -3.151 1.00 97.81 474 GLY A CA 1
ATOM 3613 C C . GLY A 1 474 ? 0.222 -3.166 -3.208 1.00 97.81 474 GLY A C 1
ATOM 3614 O O . GLY A 1 474 ? 0.972 -2.553 -3.955 1.00 97.81 474 GLY A O 1
ATOM 3615 N N . GLY A 1 475 ? -0.670 -2.545 -2.447 1.00 96.62 475 GLY A N 1
ATOM 3616 C CA . GLY A 1 475 ? -0.804 -1.086 -2.455 1.00 96.62 475 GLY A CA 1
ATOM 3617 C C . GLY A 1 475 ? -1.041 -0.486 -1.085 1.00 96.62 475 GLY A C 1
ATOM 3618 O O . GLY A 1 475 ? -1.339 -1.206 -0.134 1.00 96.62 475 GLY A O 1
ATOM 3619 N N . SER A 1 476 ? -0.875 0.829 -0.986 1.00 96.44 476 SER A N 1
ATOM 3620 C CA . SER A 1 476 ? -1.150 1.599 0.226 1.00 96.44 476 SER A CA 1
ATOM 3621 C C . SER A 1 476 ? -1.949 2.853 -0.124 1.00 96.44 476 SER A C 1
ATOM 3623 O O . SER A 1 476 ? -1.520 3.676 -0.930 1.00 96.44 476 SER A O 1
ATOM 3625 N N . GLY A 1 477 ? -3.132 2.993 0.476 1.00 95.62 477 GLY A N 1
ATOM 3626 C CA . GLY A 1 477 ? -3.999 4.161 0.298 1.00 95.62 477 GLY A CA 1
ATOM 3627 C C . GLY A 1 477 ? -4.470 4.748 1.625 1.00 95.62 477 GLY A C 1
ATOM 3628 O O . GLY A 1 477 ? -4.172 4.218 2.698 1.00 95.62 477 GLY A O 1
ATOM 3629 N N . GLY A 1 478 ? -5.226 5.840 1.557 1.00 94.38 478 GLY A N 1
ATOM 3630 C CA . GLY A 1 478 ? -5.720 6.555 2.734 1.00 94.38 478 GLY A CA 1
ATOM 3631 C C . GLY A 1 478 ? -4.979 7.870 2.986 1.00 94.38 478 GLY A C 1
ATOM 3632 O O . GLY A 1 478 ? -4.720 8.616 2.049 1.00 94.38 478 GLY A O 1
ATOM 3633 N N . GLN A 1 479 ? -4.673 8.151 4.250 1.00 91.94 479 GLN A N 1
ATOM 3634 C CA . GLN A 1 479 ? -4.184 9.412 4.814 1.00 91.94 479 GLN A CA 1
ATOM 3635 C C . GLN A 1 479 ? -2.713 9.345 5.274 1.00 91.94 479 GLN A C 1
ATOM 3637 O O . GLN A 1 479 ? -1.958 8.427 4.947 1.00 91.94 479 GLN A O 1
ATOM 3642 N N . SER A 1 480 ? -2.302 10.338 6.068 1.00 89.00 480 SER A N 1
ATOM 3643 C CA . SER A 1 480 ? -0.939 10.612 6.544 1.00 89.00 480 SER A CA 1
ATOM 3644 C C . SER A 1 480 ? -0.277 9.453 7.305 1.00 89.00 480 SER A C 1
ATOM 3646 O O . SER A 1 480 ? 0.939 9.399 7.500 1.00 89.00 480 SER A O 1
ATOM 3648 N N . LEU A 1 481 ? -1.060 8.484 7.776 1.00 90.06 481 LEU A N 1
ATOM 3649 C CA . LEU A 1 481 ? -0.509 7.304 8.433 1.00 90.06 481 LEU A CA 1
ATOM 3650 C C . LEU A 1 481 ? 0.105 6.292 7.463 1.00 90.06 481 LEU A C 1
ATOM 3652 O O . LEU A 1 481 ? 0.983 5.547 7.891 1.00 90.06 481 LEU A O 1
ATOM 3656 N N . ASN A 1 482 ? -0.243 6.355 6.179 1.00 91.50 482 ASN A N 1
ATOM 3657 C CA . ASN A 1 482 ? 0.471 5.680 5.095 1.00 91.50 482 ASN A CA 1
ATOM 3658 C C . ASN A 1 482 ? 1.472 6.600 4.371 1.00 91.50 482 ASN A C 1
ATOM 3660 O O . ASN A 1 482 ? 2.041 6.200 3.364 1.00 91.50 482 ASN A O 1
ATOM 3664 N N . THR A 1 483 ? 1.720 7.816 4.872 1.00 89.56 483 THR A N 1
ATOM 3665 C CA . THR A 1 483 ? 2.827 8.672 4.410 1.00 89.56 483 THR A CA 1
ATOM 3666 C C . THR A 1 483 ? 4.005 8.584 5.389 1.00 89.56 483 THR A C 1
ATOM 3668 O O . THR A 1 483 ? 3.808 8.249 6.565 1.00 89.56 483 THR A O 1
ATOM 3671 N N . PRO A 1 484 ? 5.248 8.857 4.964 1.00 91.38 484 PRO A N 1
ATOM 3672 C CA . PRO A 1 484 ? 6.403 8.682 5.829 1.00 91.38 484 PRO A CA 1
ATOM 3673 C C . PRO A 1 484 ? 6.555 9.854 6.807 1.00 91.38 484 PRO A C 1
ATOM 3675 O O . PRO A 1 484 ? 6.030 10.946 6.582 1.00 91.38 484 PRO A O 1
ATOM 3678 N N . LYS A 1 485 ? 7.289 9.624 7.899 1.00 92.31 485 LYS A N 1
ATOM 3679 C CA . LYS A 1 485 ? 7.784 10.681 8.784 1.00 92.31 485 LYS A CA 1
ATOM 3680 C C . LYS A 1 485 ? 9.140 11.167 8.285 1.00 92.31 485 LYS A C 1
ATOM 3682 O O . LYS A 1 485 ? 9.992 10.342 7.956 1.00 92.31 485 LYS A O 1
ATOM 3687 N N . ASP A 1 486 ? 9.344 12.480 8.349 1.00 93.50 486 ASP A N 1
ATOM 3688 C CA . ASP A 1 486 ? 10.609 13.140 8.031 1.00 93.50 486 ASP A CA 1
ATOM 3689 C C . ASP A 1 486 ? 11.292 13.673 9.303 1.00 93.50 486 ASP A C 1
ATOM 3691 O O . ASP A 1 486 ? 10.634 14.118 10.249 1.00 93.50 486 ASP A O 1
ATOM 3695 N N . GLY A 1 487 ? 12.622 13.602 9.342 1.00 92.25 487 GLY A N 1
ATOM 3696 C CA . GLY A 1 487 ? 13.462 14.069 10.445 1.00 92.25 487 GLY A CA 1
ATOM 3697 C C . GLY A 1 487 ? 14.913 13.611 10.289 1.00 92.25 487 GLY A C 1
ATOM 3698 O O . GLY A 1 487 ? 15.182 12.556 9.735 1.00 92.25 487 GLY A O 1
ATOM 3699 N N . ALA A 1 488 ? 15.885 14.387 10.765 1.00 92.25 488 ALA A N 1
ATOM 3700 C CA . ALA A 1 488 ? 17.297 14.049 10.569 1.00 92.25 488 ALA A CA 1
ATOM 3701 C C . ALA A 1 488 ? 17.687 12.726 11.264 1.00 92.25 488 ALA A C 1
ATOM 3703 O O . ALA A 1 488 ? 17.504 12.590 12.472 1.00 92.25 488 ALA A O 1
ATOM 3704 N N . GLY A 1 489 ? 18.250 11.776 10.505 1.00 92.19 489 GLY A N 1
ATOM 3705 C CA . GLY A 1 489 ? 18.807 10.523 11.033 1.00 92.19 489 GLY A CA 1
ATOM 3706 C C . GLY A 1 489 ? 17.789 9.582 11.684 1.00 92.19 489 GLY A C 1
ATOM 3707 O O . GLY A 1 489 ? 18.146 8.848 12.601 1.00 92.19 489 GLY A O 1
ATOM 3708 N N . ILE A 1 490 ? 16.521 9.627 11.262 1.00 96.06 490 ILE A N 1
ATOM 3709 C CA . ILE A 1 490 ? 15.440 8.832 11.869 1.00 96.06 490 ILE A CA 1
ATOM 3710 C C . ILE A 1 490 ? 15.189 7.490 11.175 1.00 96.06 490 ILE A C 1
ATOM 3712 O O . ILE A 1 490 ? 14.291 6.762 11.599 1.00 96.06 490 ILE A O 1
ATOM 3716 N N . ASN A 1 491 ? 15.899 7.178 10.086 1.00 97.44 491 ASN A N 1
ATOM 3717 C CA . ASN A 1 491 ? 15.717 5.913 9.383 1.00 97.44 491 ASN A CA 1
ATOM 3718 C C . ASN A 1 491 ? 16.161 4.733 10.268 1.00 97.44 491 ASN A C 1
ATOM 3720 O O . ASN A 1 491 ? 17.301 4.676 10.721 1.00 97.44 491 ASN A O 1
ATOM 3724 N N . ILE A 1 492 ? 15.243 3.799 10.517 1.00 97.81 492 ILE A N 1
ATOM 3725 C CA . ILE A 1 492 ? 15.462 2.595 11.334 1.00 97.81 492 ILE A CA 1
ATOM 3726 C C . ILE A 1 492 ? 15.544 1.362 10.434 1.00 97.81 492 ILE A C 1
ATOM 3728 O O . ILE A 1 492 ? 16.386 0.491 10.638 1.00 97.81 492 ILE A O 1
ATOM 3732 N N . VAL A 1 493 ? 14.650 1.275 9.447 1.00 97.69 493 VAL A N 1
ATOM 3733 C CA . VAL A 1 493 ? 14.557 0.142 8.526 1.00 97.69 493 VAL A CA 1
ATOM 3734 C C . VAL A 1 493 ? 14.658 0.660 7.104 1.00 97.69 493 VAL A C 1
ATOM 3736 O O . VAL A 1 493 ? 13.888 1.529 6.689 1.00 97.69 493 VAL A O 1
ATOM 3739 N N . ASN A 1 494 ? 15.590 0.084 6.354 1.00 96.19 494 ASN A N 1
ATOM 3740 C CA . ASN A 1 494 ? 15.807 0.372 4.945 1.00 96.19 494 ASN A CA 1
ATOM 3741 C C . ASN A 1 494 ? 15.807 -0.924 4.128 1.00 96.19 494 ASN A C 1
ATOM 3743 O O . ASN A 1 494 ? 15.497 -1.997 4.656 1.00 96.19 494 ASN A O 1
ATOM 3747 N N . ARG A 1 495 ? 16.135 -0.825 2.838 1.00 94.19 495 ARG A N 1
ATOM 3748 C CA . ARG A 1 495 ? 16.228 -1.981 1.950 1.00 94.19 495 ARG A CA 1
ATOM 3749 C C . ARG A 1 495 ? 17.159 -3.031 2.555 1.00 94.19 495 ARG A C 1
ATOM 3751 O O . ARG A 1 495 ? 18.248 -2.701 3.023 1.00 94.19 495 ARG A O 1
ATOM 3758 N N . ASP A 1 496 ? 16.730 -4.287 2.537 1.00 94.06 496 ASP A N 1
ATOM 3759 C CA . ASP A 1 496 ? 17.582 -5.410 2.914 1.00 94.06 496 ASP A CA 1
ATOM 3760 C C . ASP A 1 496 ? 18.264 -5.954 1.646 1.00 94.06 496 ASP A C 1
ATOM 3762 O O . ASP A 1 496 ? 17.570 -6.438 0.744 1.00 94.06 496 ASP A O 1
ATOM 3766 N N . PRO A 1 497 ? 19.607 -5.919 1.556 1.00 91.56 497 PRO A N 1
ATOM 3767 C CA . PRO A 1 497 ? 20.353 -6.484 0.433 1.00 91.56 497 PRO A CA 1
ATOM 3768 C C . PRO A 1 497 ? 20.023 -7.947 0.109 1.00 91.56 497 PRO A C 1
ATOM 3770 O O . PRO A 1 497 ? 20.219 -8.387 -1.024 1.00 91.56 497 PRO A O 1
ATOM 3773 N N . ALA A 1 498 ? 19.532 -8.724 1.081 1.00 90.56 498 ALA A N 1
ATOM 3774 C CA . ALA A 1 498 ? 19.106 -10.105 0.867 1.00 90.56 498 ALA A CA 1
ATOM 3775 C C . ALA A 1 498 ? 17.864 -10.222 -0.037 1.00 90.56 498 ALA A C 1
ATOM 3777 O O . ALA A 1 498 ? 17.634 -11.281 -0.625 1.00 90.56 498 ALA A O 1
ATOM 3778 N N . PHE A 1 499 ? 17.083 -9.148 -0.165 1.00 92.69 499 PHE A N 1
ATOM 3779 C CA . PHE A 1 499 ? 15.832 -9.101 -0.922 1.00 92.69 499 PHE A CA 1
ATOM 3780 C C . PHE A 1 499 ? 15.890 -8.188 -2.147 1.00 92.69 499 PHE A C 1
ATOM 3782 O O . PHE A 1 499 ? 14.853 -7.761 -2.655 1.00 92.69 499 PHE A O 1
ATOM 3789 N N . ARG A 1 500 ? 17.095 -7.915 -2.650 1.00 92.06 500 ARG A N 1
ATOM 3790 C CA . ARG A 1 500 ? 17.307 -7.171 -3.891 1.00 92.06 500 ARG A CA 1
ATOM 3791 C C . ARG A 1 500 ? 16.406 -7.678 -5.023 1.00 92.06 500 ARG A C 1
ATOM 3793 O O . ARG A 1 500 ? 16.343 -8.881 -5.287 1.00 92.06 500 ARG A O 1
ATOM 3800 N N . GLY A 1 501 ? 15.722 -6.756 -5.695 1.00 93.62 501 GLY A N 1
ATOM 3801 C CA . GLY A 1 501 ? 14.821 -7.056 -6.802 1.00 93.62 501 GLY A CA 1
ATOM 3802 C C . GLY A 1 501 ? 13.484 -7.677 -6.381 1.00 93.62 501 GLY A C 1
ATOM 3803 O O . GLY A 1 501 ? 12.712 -8.079 -7.251 1.00 93.62 501 GLY A O 1
ATOM 3804 N N . ARG A 1 502 ? 13.201 -7.810 -5.072 1.00 94.69 502 ARG A N 1
ATOM 3805 C CA . ARG A 1 502 ? 11.978 -8.460 -4.555 1.00 94.69 502 ARG A CA 1
ATOM 3806 C C . ARG A 1 502 ? 10.968 -7.512 -3.933 1.00 94.69 502 ARG A C 1
ATOM 3808 O O . ARG A 1 502 ? 9.828 -7.923 -3.756 1.00 94.69 502 ARG A O 1
ATOM 3815 N N . ALA A 1 503 ? 11.354 -6.293 -3.583 1.00 96.94 503 ALA A N 1
ATOM 3816 C CA . ALA A 1 503 ? 10.468 -5.299 -2.993 1.00 96.94 503 ALA A CA 1
ATOM 3817 C C . ALA A 1 503 ? 10.601 -4.004 -3.793 1.00 96.94 503 ALA A C 1
ATOM 3819 O O . ALA A 1 503 ? 11.475 -3.190 -3.516 1.00 96.94 503 ALA A O 1
ATOM 3820 N N . LEU A 1 504 ? 9.763 -3.848 -4.816 1.00 97.50 504 LEU A N 1
ATOM 3821 C CA . LEU A 1 504 ? 9.895 -2.797 -5.822 1.00 97.50 504 LEU A CA 1
ATOM 3822 C C . LEU A 1 504 ? 8.764 -1.774 -5.726 1.00 97.50 504 LEU A C 1
ATOM 3824 O O . LEU A 1 504 ? 7.634 -2.134 -5.407 1.00 97.50 504 LEU A O 1
ATOM 3828 N N . ALA A 1 505 ? 9.049 -0.520 -6.061 1.00 97.00 505 ALA A N 1
ATOM 3829 C CA . ALA A 1 505 ? 8.051 0.534 -6.246 1.00 97.00 505 ALA A CA 1
ATOM 3830 C C . ALA A 1 505 ? 8.469 1.475 -7.385 1.00 97.00 505 ALA A C 1
ATOM 3832 O O . ALA A 1 505 ? 9.655 1.563 -7.719 1.00 97.00 505 ALA A O 1
ATOM 3833 N N . GLY A 1 506 ? 7.493 2.152 -7.999 1.00 94.00 506 GLY A N 1
ATOM 3834 C CA . GLY A 1 506 ? 7.750 3.248 -8.942 1.00 94.00 506 GLY A CA 1
ATOM 3835 C C . GLY A 1 506 ? 8.363 4.469 -8.245 1.00 94.00 506 GLY A C 1
ATOM 3836 O O . GLY A 1 506 ? 8.738 4.395 -7.071 1.00 94.00 506 GLY A O 1
ATOM 3837 N N . ALA A 1 507 ? 8.468 5.594 -8.955 1.00 93.00 507 ALA A N 1
ATOM 3838 C CA . ALA A 1 507 ? 9.030 6.840 -8.419 1.00 93.00 507 ALA A CA 1
ATOM 3839 C C . ALA A 1 507 ? 10.419 6.630 -7.785 1.00 93.00 507 ALA A C 1
ATOM 3841 O O . ALA A 1 507 ? 10.678 7.020 -6.644 1.00 93.00 507 ALA A O 1
ATOM 3842 N N . ASN A 1 508 ? 11.293 5.926 -8.511 1.00 93.88 508 ASN A N 1
ATOM 3843 C CA . ASN A 1 508 ? 12.631 5.530 -8.076 1.00 93.88 508 ASN A CA 1
ATOM 3844 C C . ASN A 1 508 ? 12.652 4.742 -6.752 1.00 93.88 508 ASN A C 1
ATOM 3846 O O . ASN A 1 508 ? 13.511 4.960 -5.897 1.00 93.88 508 ASN A O 1
ATOM 3850 N N . GLY A 1 509 ? 11.703 3.818 -6.566 1.00 94.94 509 GLY A N 1
ATOM 3851 C CA . GLY A 1 509 ? 11.639 2.983 -5.365 1.00 94.94 509 GLY A CA 1
ATOM 3852 C C . GLY A 1 509 ? 11.128 3.729 -4.130 1.00 94.94 509 GLY A C 1
ATOM 3853 O O . GLY A 1 509 ? 11.478 3.362 -3.008 1.00 94.94 509 GLY A O 1
ATOM 3854 N N . LYS A 1 510 ? 10.316 4.780 -4.298 1.00 94.31 510 LYS A N 1
ATOM 3855 C CA . LYS A 1 510 ? 9.727 5.520 -3.173 1.00 94.31 510 LYS A CA 1
ATOM 3856 C C . LYS A 1 510 ? 8.482 4.789 -2.639 1.00 94.31 510 LYS A C 1
ATOM 3858 O O . LYS A 1 510 ? 7.464 4.773 -3.334 1.00 94.31 510 LYS A O 1
ATOM 3863 N N . PRO A 1 511 ? 8.495 4.245 -1.405 1.00 94.19 511 PRO A N 1
ATOM 3864 C CA . PRO A 1 511 ? 7.419 3.366 -0.939 1.00 94.19 511 PRO A CA 1
ATOM 3865 C C . PRO A 1 511 ? 6.051 4.037 -0.753 1.00 94.19 511 PRO A C 1
ATOM 3867 O O . PRO A 1 511 ? 5.054 3.338 -0.813 1.00 94.19 511 PRO A O 1
ATOM 3870 N N . GLU A 1 512 ? 5.973 5.356 -0.538 1.00 90.00 512 GLU A N 1
ATOM 3871 C CA . GLU A 1 512 ? 4.707 6.089 -0.315 1.00 90.00 512 GLU A CA 1
ATOM 3872 C C . GLU A 1 512 ? 4.348 7.081 -1.439 1.00 90.00 512 GLU A C 1
ATOM 3874 O O . GLU A 1 512 ? 3.385 7.836 -1.318 1.00 90.00 512 GLU A O 1
ATOM 3879 N N . GLY A 1 513 ? 5.090 7.089 -2.553 1.00 82.38 513 GLY A N 1
ATOM 3880 C CA . GLY A 1 513 ? 4.712 7.854 -3.749 1.00 82.38 513 GLY A CA 1
ATOM 3881 C C . GLY A 1 513 ? 4.636 9.380 -3.557 1.00 82.38 513 GLY A C 1
ATOM 3882 O O . GLY A 1 513 ? 5.367 9.967 -2.753 1.00 82.38 513 GLY A O 1
ATOM 3883 N N . GLY A 1 514 ? 3.801 10.048 -4.361 1.00 77.75 514 GLY A N 1
ATOM 3884 C CA . GLY A 1 514 ? 3.729 11.515 -4.489 1.00 77.75 514 GLY A CA 1
ATOM 3885 C C . GLY A 1 514 ? 2.605 12.215 -3.712 1.00 77.75 514 GLY A C 1
ATOM 3886 O O . GLY A 1 514 ? 2.504 13.444 -3.768 1.00 77.75 514 GLY A O 1
ATOM 3887 N N . GLY A 1 515 ? 1.754 11.474 -2.996 1.00 86.81 515 GLY A N 1
ATOM 3888 C CA . GLY A 1 515 ? 0.588 12.034 -2.308 1.00 86.81 515 GLY A CA 1
ATOM 3889 C C . GLY A 1 515 ? -0.430 12.638 -3.279 1.00 86.81 515 GLY A C 1
ATOM 3890 O O . GLY A 1 515 ? -1.008 11.931 -4.097 1.00 86.81 515 GLY A O 1
ATOM 3891 N N . MET A 1 516 ? -0.623 13.958 -3.195 1.00 90.56 516 MET A N 1
ATOM 3892 C CA . MET A 1 516 ? -1.502 14.735 -4.088 1.00 90.56 516 MET A CA 1
ATOM 3893 C C . MET A 1 516 ? -0.851 15.107 -5.430 1.00 90.56 516 MET A C 1
ATOM 3895 O O . MET A 1 516 ? -1.450 15.830 -6.221 1.00 90.56 516 MET A O 1
ATOM 3899 N N . THR A 1 517 ? 0.376 14.654 -5.680 1.00 93.62 517 THR A N 1
ATOM 3900 C CA . THR A 1 517 ? 1.067 14.873 -6.956 1.00 93.62 517 THR A CA 1
ATOM 3901 C C . THR A 1 51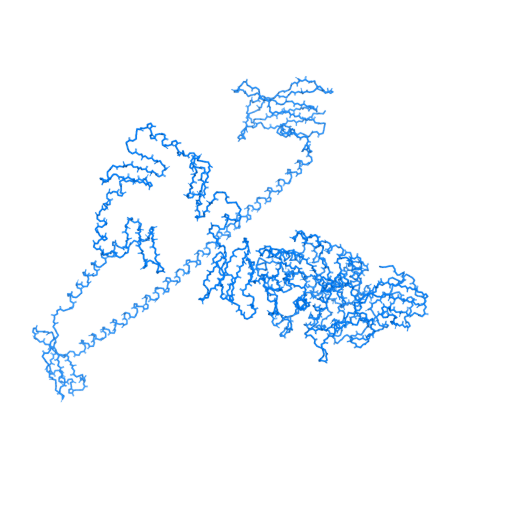7 ? 0.645 13.781 -7.942 1.00 93.62 517 THR A C 1
ATOM 3903 O O . THR A 1 517 ? 0.759 12.608 -7.573 1.00 93.62 517 THR A O 1
ATOM 3906 N N . PRO A 1 518 ? 0.160 14.119 -9.153 1.00 94.94 518 PRO A N 1
ATOM 3907 C CA . PRO A 1 518 ? -0.112 13.130 -10.194 1.00 94.94 518 PRO A CA 1
ATOM 3908 C C . PRO A 1 518 ? 1.138 12.324 -10.554 1.00 94.94 518 PRO A C 1
ATOM 3910 O O . PRO A 1 518 ? 2.239 12.878 -10.574 1.00 94.94 518 PRO A O 1
ATOM 3913 N N . VAL A 1 519 ? 0.967 11.036 -10.854 1.00 94.19 519 VAL A N 1
ATOM 3914 C CA . VAL A 1 519 ? 2.059 10.170 -11.322 1.00 94.19 519 VAL A CA 1
ATOM 3915 C C . VAL A 1 519 ? 2.584 10.672 -12.669 1.00 94.19 519 VAL A C 1
ATOM 3917 O O . VAL A 1 519 ? 1.835 10.789 -13.637 1.00 94.19 519 VAL A O 1
ATOM 3920 N N . SER A 1 520 ? 3.885 10.945 -12.741 1.00 93.44 520 SER A N 1
ATOM 3921 C CA . SER A 1 520 ? 4.561 11.339 -13.982 1.00 93.44 520 SER A CA 1
ATOM 3922 C C . SER A 1 520 ? 5.025 10.130 -14.807 1.00 93.44 520 SER A C 1
ATOM 3924 O O . SER A 1 520 ? 5.106 9.003 -14.314 1.00 93.44 520 SER A O 1
ATOM 3926 N N . GLU A 1 521 ? 5.403 10.352 -16.070 1.00 89.12 521 GLU A N 1
ATOM 3927 C CA . GLU A 1 521 ? 6.059 9.319 -16.891 1.00 89.12 521 GLU A CA 1
ATOM 3928 C C . GLU A 1 521 ? 7.399 8.853 -16.284 1.00 89.12 521 GLU A C 1
ATOM 3930 O O . GLU A 1 521 ? 7.781 7.685 -16.404 1.00 89.12 521 GLU A O 1
ATOM 3935 N N . GLU A 1 522 ? 8.108 9.743 -15.582 1.00 89.00 522 GLU A N 1
ATOM 3936 C CA . GLU A 1 522 ? 9.328 9.397 -14.848 1.00 89.00 522 GLU A CA 1
ATOM 3937 C C . GLU A 1 522 ? 9.019 8.437 -13.691 1.00 89.00 522 GLU A C 1
ATOM 3939 O O . GLU A 1 522 ? 9.688 7.415 -13.524 1.00 89.00 522 GLU A O 1
ATOM 3944 N N . ASP A 1 523 ? 7.950 8.689 -12.934 1.00 91.19 523 ASP A N 1
ATOM 3945 C CA . ASP A 1 523 ? 7.541 7.810 -11.835 1.00 91.19 523 ASP A CA 1
ATOM 3946 C C . ASP A 1 523 ? 7.188 6.398 -12.326 1.00 91.19 523 ASP A C 1
ATOM 3948 O O . ASP A 1 523 ? 7.483 5.409 -11.645 1.00 91.19 523 ASP A O 1
ATOM 3952 N N . GLN A 1 524 ? 6.605 6.292 -13.523 1.00 86.62 524 GLN A N 1
ATOM 3953 C CA . GLN A 1 524 ? 6.274 5.013 -14.155 1.00 86.62 524 GLN A CA 1
ATOM 3954 C C . GLN A 1 524 ? 7.485 4.325 -14.791 1.00 86.62 524 GLN A C 1
ATOM 3956 O O . GLN A 1 524 ? 7.501 3.104 -14.930 1.00 86.62 524 GLN A O 1
ATOM 3961 N N . SER A 1 525 ? 8.526 5.064 -15.165 1.00 86.00 525 SER A N 1
ATOM 3962 C CA . SER A 1 525 ? 9.724 4.467 -15.760 1.00 86.00 525 SER A CA 1
ATOM 3963 C C . SER A 1 525 ? 10.789 4.092 -14.732 1.00 86.00 525 SER A C 1
ATOM 3965 O O . SER A 1 525 ? 11.622 3.240 -14.994 1.00 86.00 525 SER A O 1
ATOM 3967 N N . THR A 1 526 ? 10.735 4.608 -13.510 1.00 89.62 526 THR A N 1
ATOM 3968 C CA . THR A 1 526 ? 11.810 4.439 -12.519 1.00 89.62 526 THR A CA 1
ATOM 3969 C C . THR A 1 526 ? 11.552 3.335 -11.486 1.00 89.62 526 THR A C 1
ATOM 3971 O O . THR A 1 526 ? 11.943 3.457 -10.329 1.00 89.62 526 THR A O 1
ATOM 3974 N N . LEU A 1 527 ? 10.913 2.220 -11.866 1.00 94.88 527 LEU A N 1
ATOM 3975 C CA . LEU A 1 527 ? 10.704 1.090 -10.944 1.00 94.88 527 LEU A CA 1
ATOM 3976 C C . LEU A 1 527 ? 12.051 0.607 -10.358 1.00 94.88 527 LEU A C 1
ATOM 3978 O O . LEU A 1 527 ? 12.954 0.249 -11.121 1.00 94.88 527 LEU A O 1
ATOM 3982 N N . ASN A 1 528 ? 12.183 0.601 -9.028 1.00 95.75 528 ASN A N 1
ATOM 3983 C CA . ASN A 1 528 ? 13.431 0.312 -8.310 1.00 95.75 528 ASN A CA 1
ATOM 3984 C C . ASN A 1 528 ? 13.166 -0.357 -6.945 1.00 95.75 528 ASN A C 1
ATOM 3986 O O . ASN A 1 528 ? 12.018 -0.416 -6.499 1.00 95.75 528 ASN A O 1
ATOM 3990 N N . ASP A 1 529 ? 14.217 -0.852 -6.282 1.00 96.56 529 ASP A N 1
ATOM 3991 C CA . ASP A 1 529 ? 14.136 -1.346 -4.902 1.00 96.56 529 ASP A CA 1
ATOM 3992 C C . ASP A 1 529 ? 13.607 -0.256 -3.971 1.00 96.56 529 ASP A C 1
ATOM 3994 O O . ASP A 1 529 ? 14.114 0.870 -3.946 1.00 96.56 529 ASP A O 1
ATOM 3998 N N . MET A 1 530 ? 12.610 -0.619 -3.167 1.00 97.50 530 MET A N 1
ATOM 3999 C CA . MET A 1 530 ? 12.061 0.263 -2.154 1.00 97.50 530 MET A CA 1
ATOM 4000 C C . MET A 1 530 ? 13.145 0.674 -1.162 1.00 97.50 530 MET A C 1
ATOM 4002 O O . MET A 1 530 ? 13.793 -0.174 -0.549 1.00 97.50 530 MET A O 1
ATOM 4006 N N . SER A 1 531 ? 13.334 1.979 -0.986 1.00 96.44 531 SER A N 1
ATOM 4007 C CA . SER A 1 531 ? 14.340 2.516 -0.071 1.00 96.44 531 SER A CA 1
ATOM 4008 C C . SER A 1 531 ? 13.919 3.856 0.518 1.00 96.44 531 SER A C 1
ATOM 4010 O O . SER A 1 531 ? 13.091 4.577 -0.042 1.00 96.44 531 SER A O 1
ATOM 4012 N N . TYR A 1 532 ? 14.495 4.188 1.671 1.00 96.19 532 TYR A N 1
ATOM 4013 C CA . TYR A 1 532 ? 14.343 5.505 2.279 1.00 96.19 532 TYR A CA 1
ATOM 4014 C C . TYR A 1 532 ? 15.675 6.248 2.293 1.00 96.19 532 TYR A C 1
ATOM 4016 O O . TYR A 1 532 ? 16.718 5.628 2.500 1.00 96.19 532 TYR A O 1
ATOM 4024 N N . PRO A 1 533 ? 15.670 7.578 2.134 1.00 95.00 533 PRO A N 1
ATOM 4025 C CA . PRO A 1 533 ? 16.811 8.375 2.549 1.00 95.00 533 PRO A CA 1
ATOM 4026 C C . PRO A 1 533 ? 16.933 8.377 4.085 1.00 95.00 533 PRO A C 1
ATOM 4028 O O . PRO A 1 533 ? 15.941 8.202 4.794 1.00 95.00 533 PRO A O 1
ATOM 4031 N N . ASP A 1 534 ? 18.132 8.651 4.606 1.00 95.06 534 ASP A N 1
ATOM 4032 C CA . ASP A 1 534 ? 18.448 8.583 6.049 1.00 95.06 534 ASP A CA 1
ATOM 4033 C C . ASP A 1 534 ? 17.562 9.472 6.944 1.00 95.06 534 ASP A C 1
ATOM 4035 O O . ASP A 1 534 ? 17.441 9.254 8.152 1.00 95.06 534 ASP A O 1
ATOM 4039 N N . TRP A 1 535 ? 16.931 10.490 6.358 1.00 95.62 535 TRP A N 1
ATOM 4040 C CA . TRP A 1 535 ? 16.055 11.436 7.045 1.00 95.62 535 TRP A CA 1
ATOM 4041 C C . TRP A 1 535 ? 14.569 11.038 7.040 1.00 95.62 535 TRP A C 1
ATOM 4043 O O . TRP A 1 535 ? 13.716 11.853 7.392 1.00 95.62 535 TRP A O 1
ATOM 4053 N N . ARG A 1 536 ? 14.229 9.813 6.623 1.00 95.44 536 ARG A N 1
ATOM 4054 C CA . ARG A 1 536 ? 12.838 9.395 6.412 1.00 95.44 536 ARG A CA 1
ATOM 4055 C C . ARG A 1 536 ? 12.555 7.982 6.921 1.00 95.44 536 ARG A C 1
ATOM 4057 O O . ARG A 1 536 ? 13.368 7.070 6.769 1.00 95.44 536 ARG A O 1
ATOM 4064 N N . GLN A 1 537 ? 11.360 7.783 7.479 1.00 97.50 537 GLN A N 1
ATOM 4065 C CA . GLN A 1 537 ? 10.847 6.461 7.847 1.00 97.50 537 GLN A CA 1
ATOM 4066 C C . GLN A 1 537 ? 9.338 6.356 7.598 1.00 97.50 537 GLN A C 1
ATOM 4068 O O . GLN A 1 537 ? 8.547 7.090 8.190 1.00 97.50 537 GLN A O 1
ATOM 4073 N N . GLY A 1 538 ? 8.933 5.397 6.767 1.00 96.38 538 GLY A N 1
ATOM 4074 C CA . GLY A 1 538 ? 7.537 4.984 6.597 1.00 96.38 538 GLY A CA 1
ATOM 4075 C C . GLY A 1 538 ? 7.267 3.577 7.133 1.00 96.38 538 GLY A C 1
ATOM 4076 O O . GLY A 1 538 ? 8.146 2.950 7.731 1.00 96.38 538 GLY A O 1
ATOM 4077 N N . ASN A 1 539 ? 6.036 3.099 6.948 1.00 97.00 539 ASN A N 1
ATOM 4078 C CA . ASN A 1 539 ? 5.558 1.775 7.371 1.00 97.00 539 ASN A CA 1
ATOM 4079 C C . ASN A 1 539 ? 5.600 0.727 6.243 1.00 97.00 539 ASN A C 1
ATOM 4081 O O . ASN A 1 539 ? 5.667 -0.469 6.527 1.00 97.00 539 ASN A O 1
ATOM 4085 N N . VAL A 1 540 ? 5.601 1.159 4.977 1.00 97.69 540 VAL A N 1
ATOM 4086 C CA . VAL A 1 540 ? 5.500 0.274 3.806 1.00 97.69 540 VAL A CA 1
ATOM 4087 C C . VAL A 1 540 ? 6.732 -0.623 3.658 1.00 97.69 540 VAL A C 1
ATOM 4089 O O . VAL A 1 540 ? 6.599 -1.843 3.577 1.00 97.69 540 VAL A O 1
ATOM 4092 N N . LEU A 1 541 ? 7.944 -0.063 3.670 1.00 97.62 541 LEU A N 1
ATOM 4093 C CA . LEU A 1 541 ? 9.163 -0.870 3.535 1.00 97.62 541 LEU A CA 1
ATOM 4094 C C . LEU A 1 541 ? 9.383 -1.839 4.720 1.00 97.62 541 LEU A C 1
ATOM 4096 O O . LEU A 1 541 ? 9.651 -3.014 4.460 1.00 97.62 541 LEU A O 1
ATOM 4100 N N . PRO A 1 542 ? 9.200 -1.440 6.001 1.00 98.31 542 PRO A N 1
ATOM 4101 C CA . PRO A 1 542 ? 9.194 -2.387 7.119 1.00 98.31 542 PRO A CA 1
ATOM 4102 C C . PRO A 1 542 ? 8.196 -3.534 6.942 1.00 98.31 542 PRO A C 1
ATOM 4104 O O . PRO A 1 542 ? 8.542 -4.681 7.219 1.00 98.31 542 PRO A O 1
ATOM 4107 N N . MET A 1 543 ? 6.989 -3.245 6.440 1.00 98.38 543 MET A N 1
ATOM 4108 C CA . MET A 1 543 ? 5.975 -4.264 6.166 1.00 98.38 543 MET A CA 1
ATOM 4109 C C . MET A 1 543 ? 6.477 -5.288 5.142 1.00 98.38 543 MET A C 1
ATOM 4111 O O . MET A 1 543 ? 6.438 -6.488 5.410 1.00 98.38 543 MET A O 1
ATOM 4115 N N . TYR A 1 544 ? 6.988 -4.845 3.990 1.00 98.31 544 TYR A N 1
ATOM 4116 C CA . TYR A 1 544 ? 7.499 -5.769 2.971 1.00 98.31 544 TYR A CA 1
ATOM 4117 C C . TYR A 1 544 ? 8.732 -6.547 3.439 1.00 98.31 544 TYR A C 1
ATOM 4119 O O . TYR A 1 544 ? 8.806 -7.751 3.193 1.00 98.31 544 TYR A O 1
ATOM 4127 N N . ASN A 1 545 ? 9.657 -5.919 4.170 1.00 97.88 545 ASN A N 1
ATOM 4128 C CA . ASN A 1 545 ? 10.799 -6.625 4.755 1.00 97.88 545 ASN A CA 1
ATOM 4129 C C . ASN A 1 545 ? 10.342 -7.700 5.753 1.00 97.88 545 ASN A C 1
ATOM 4131 O O . ASN A 1 545 ? 10.838 -8.826 5.723 1.00 97.88 545 ASN A O 1
ATOM 4135 N N . ALA A 1 546 ? 9.378 -7.386 6.624 1.00 97.88 546 ALA A N 1
ATOM 4136 C CA . ALA A 1 546 ? 8.830 -8.347 7.577 1.00 97.88 546 ALA A CA 1
ATOM 4137 C C . ALA A 1 546 ? 8.109 -9.503 6.863 1.00 97.88 546 ALA A C 1
ATOM 4139 O O . ALA A 1 546 ? 8.317 -10.661 7.228 1.00 97.88 546 ALA A O 1
ATOM 4140 N N . LEU A 1 547 ? 7.341 -9.210 5.805 1.00 97.31 547 LEU A N 1
ATOM 4141 C CA . LEU A 1 547 ? 6.719 -10.225 4.950 1.00 97.31 547 LEU A CA 1
ATOM 4142 C C . LEU A 1 547 ? 7.762 -11.149 4.325 1.00 97.31 547 LEU A C 1
ATOM 4144 O O . LEU A 1 547 ? 7.629 -12.363 4.434 1.00 97.31 547 LEU A O 1
ATOM 4148 N N . LEU A 1 548 ? 8.807 -10.594 3.709 1.00 96.31 548 LEU A N 1
ATOM 4149 C CA . LEU A 1 548 ? 9.869 -11.358 3.052 1.00 96.31 548 LEU A CA 1
ATOM 4150 C C . LEU A 1 548 ? 10.662 -12.219 4.044 1.00 96.31 548 LEU A C 1
ATOM 4152 O O . LEU A 1 548 ? 10.957 -13.376 3.751 1.00 96.31 548 LEU A O 1
ATOM 4156 N N . HIS A 1 549 ? 10.927 -11.717 5.252 1.00 96.75 549 HIS A N 1
ATOM 4157 C CA . HIS A 1 549 ? 11.532 -12.514 6.322 1.00 96.75 549 HIS A CA 1
ATOM 4158 C C . HIS A 1 549 ? 10.619 -13.616 6.867 1.00 96.75 549 HIS A C 1
ATOM 4160 O O . HIS A 1 549 ? 11.130 -14.639 7.324 1.00 96.75 549 HIS A O 1
ATOM 4166 N N . ALA A 1 550 ? 9.297 -13.439 6.814 1.00 95.62 550 ALA A N 1
ATOM 4167 C CA . ALA A 1 550 ? 8.342 -14.504 7.114 1.00 95.62 550 ALA A CA 1
ATOM 4168 C C . ALA A 1 550 ? 8.296 -15.582 6.011 1.00 95.62 550 ALA A C 1
ATOM 4170 O O . ALA A 1 550 ? 7.654 -16.612 6.191 1.00 95.62 550 ALA A O 1
ATOM 4171 N N . ASN A 1 551 ? 9.025 -15.378 4.906 1.00 93.94 551 ASN A N 1
ATOM 4172 C CA . ASN A 1 551 ? 9.157 -16.292 3.777 1.00 93.94 551 ASN A CA 1
ATOM 4173 C C . ASN A 1 551 ? 7.796 -16.621 3.134 1.00 93.94 551 ASN A C 1
ATOM 4175 O O . ASN A 1 551 ? 7.261 -17.716 3.325 1.00 93.94 551 ASN A O 1
ATOM 4179 N N . PRO A 1 552 ? 7.212 -15.685 2.364 1.00 92.81 552 PRO A N 1
ATOM 4180 C CA . PRO A 1 552 ? 5.907 -15.866 1.740 1.00 92.81 552 PRO A CA 1
ATOM 4181 C C . PRO A 1 552 ? 5.964 -16.800 0.523 1.00 92.81 552 PRO A C 1
ATOM 4183 O O . PRO A 1 552 ? 4.930 -17.048 -0.086 1.00 92.81 552 PRO A O 1
ATOM 4186 N N . GLY A 1 553 ? 7.154 -17.301 0.171 1.00 90.06 553 GLY A N 1
ATOM 4187 C CA . GLY A 1 553 ? 7.457 -17.986 -1.081 1.00 90.06 553 GLY A CA 1
ATOM 4188 C C . GLY A 1 553 ? 8.368 -17.147 -1.982 1.00 90.06 553 GLY A C 1
ATOM 4189 O O . GLY A 1 553 ? 8.698 -15.997 -1.676 1.00 90.06 553 GLY A O 1
ATOM 4190 N N . ASN A 1 554 ? 8.771 -17.725 -3.115 1.00 88.38 554 ASN A N 1
ATOM 4191 C CA . ASN A 1 554 ? 9.621 -17.066 -4.110 1.00 88.38 554 ASN A CA 1
ATOM 4192 C C . ASN A 1 554 ? 8.803 -16.075 -4.947 1.00 88.38 554 ASN A C 1
ATOM 4194 O O . ASN A 1 554 ? 8.460 -16.339 -6.099 1.00 88.38 554 ASN A O 1
ATOM 4198 N N . HIS A 1 555 ? 8.487 -14.929 -4.352 1.00 90.56 555 HIS A N 1
ATOM 4199 C CA . HIS A 1 555 ? 7.713 -13.867 -4.986 1.00 90.56 555 HIS A CA 1
ATOM 4200 C C . HIS A 1 555 ? 8.557 -12.605 -5.184 1.00 90.56 555 HIS A C 1
ATOM 4202 O O . HIS A 1 555 ? 9.530 -12.357 -4.463 1.00 90.56 555 HIS A O 1
ATOM 4208 N N . VAL A 1 556 ? 8.161 -11.807 -6.175 1.00 95.50 556 VAL A N 1
ATOM 4209 C CA . VAL A 1 556 ? 8.540 -10.394 -6.299 1.00 95.50 556 VAL A CA 1
ATOM 4210 C C . VAL A 1 556 ? 7.321 -9.567 -5.927 1.00 95.50 556 VAL A C 1
ATOM 4212 O O . VAL A 1 556 ? 6.227 -9.838 -6.413 1.00 95.50 556 VAL A O 1
ATOM 4215 N N . PHE A 1 557 ? 7.496 -8.563 -5.081 1.00 98.00 557 PHE A N 1
ATOM 4216 C CA . PHE A 1 557 ? 6.465 -7.596 -4.746 1.00 98.00 557 PHE A CA 1
ATOM 4217 C C . PHE A 1 557 ? 6.663 -6.313 -5.542 1.00 98.00 557 PHE A C 1
ATOM 4219 O O . PHE A 1 557 ? 7.766 -5.769 -5.571 1.00 98.00 557 PHE A O 1
ATOM 4226 N N . ILE A 1 558 ? 5.583 -5.821 -6.148 1.00 97.94 558 ILE A N 1
ATOM 4227 C CA . ILE A 1 558 ? 5.546 -4.504 -6.788 1.00 97.94 558 ILE A CA 1
ATOM 4228 C C . ILE A 1 558 ? 4.471 -3.672 -6.091 1.00 97.94 558 ILE A C 1
ATOM 4230 O O . ILE A 1 558 ? 3.288 -4.020 -6.129 1.00 97.94 558 ILE A O 1
ATOM 4234 N N . HIS A 1 559 ? 4.895 -2.612 -5.409 1.00 98.12 559 HIS A N 1
ATOM 4235 C CA . HIS A 1 559 ? 4.042 -1.770 -4.587 1.00 98.12 559 HIS A CA 1
ATOM 4236 C C . HIS A 1 559 ? 3.444 -0.599 -5.375 1.00 98.12 559 HIS A C 1
ATOM 4238 O O . HIS A 1 559 ? 4.159 0.088 -6.105 1.00 98.12 559 HIS A O 1
ATOM 4244 N N . ALA A 1 560 ? 2.152 -0.346 -5.168 1.00 97.62 560 ALA A N 1
ATOM 4245 C CA . ALA A 1 560 ? 1.416 0.800 -5.681 1.00 97.62 560 ALA A CA 1
ATOM 4246 C C . ALA A 1 560 ? 1.096 1.796 -4.547 1.00 97.62 560 ALA A C 1
ATOM 4248 O O . ALA A 1 560 ? 0.178 1.544 -3.759 1.00 97.62 560 ALA A O 1
ATOM 4249 N N . PRO A 1 561 ? 1.837 2.913 -4.437 1.00 95.56 561 PRO A N 1
ATOM 4250 C CA . PRO A 1 561 ? 1.578 3.927 -3.423 1.00 95.56 561 PRO A CA 1
ATOM 4251 C C . PRO A 1 561 ? 0.594 5.003 -3.883 1.00 95.56 561 PRO A C 1
ATOM 4253 O O . PRO A 1 561 ? 0.806 5.655 -4.903 1.00 95.56 561 PRO A O 1
ATOM 4256 N N . PHE A 1 562 ? -0.452 5.248 -3.096 1.00 95.50 562 PHE A N 1
ATOM 4257 C CA . PHE A 1 562 ? -1.467 6.252 -3.428 1.00 95.50 562 PHE A CA 1
ATOM 4258 C C . PHE A 1 562 ? -2.198 6.833 -2.205 1.00 95.50 562 PHE A C 1
ATOM 4260 O O . PHE A 1 562 ? -3.338 7.289 -2.290 1.00 95.50 562 PHE A O 1
ATOM 4267 N N . ALA A 1 563 ? -1.548 6.835 -1.041 1.00 94.44 563 ALA A N 1
ATOM 4268 C CA . ALA A 1 563 ? -2.041 7.545 0.135 1.00 94.44 563 ALA A CA 1
ATOM 4269 C C . ALA A 1 563 ? -1.782 9.057 0.027 1.00 94.44 563 ALA A C 1
ATOM 4271 O O . ALA A 1 563 ? -0.753 9.481 -0.496 1.00 94.44 563 ALA A O 1
ATOM 4272 N N . ALA A 1 564 ? -2.682 9.877 0.572 1.00 93.56 564 ALA A N 1
ATOM 4273 C CA . ALA A 1 564 ? -2.582 11.331 0.564 1.00 93.56 564 ALA A CA 1
ATOM 4274 C C . ALA A 1 564 ? -2.887 11.928 1.946 1.00 93.56 564 ALA A C 1
ATOM 4276 O O . ALA A 1 564 ? -3.984 11.785 2.480 1.00 93.56 564 ALA A O 1
ATOM 4277 N N . GLY A 1 565 ? -1.905 12.625 2.524 1.00 91.81 565 GLY A N 1
ATOM 4278 C CA . GLY A 1 565 ? -1.988 13.184 3.877 1.00 91.81 565 GLY A CA 1
ATOM 4279 C C . GLY A 1 565 ? -3.161 14.148 4.088 1.00 91.81 565 GLY A C 1
ATOM 4280 O O . GLY A 1 565 ? -3.435 14.980 3.226 1.00 91.81 565 GLY A O 1
ATOM 4281 N N . GLY A 1 566 ? -3.850 14.010 5.226 1.00 90.50 566 GLY A N 1
ATOM 4282 C CA . GLY A 1 566 ? -4.955 14.875 5.666 1.00 90.50 566 GLY A CA 1
ATOM 4283 C C . GLY A 1 566 ? -6.255 14.809 4.854 1.00 90.50 566 GLY A C 1
ATOM 4284 O O . GLY A 1 566 ? -7.200 15.524 5.175 1.00 90.50 566 GLY A O 1
ATOM 4285 N N . ARG A 1 567 ? -6.342 13.959 3.826 1.00 93.19 567 ARG A N 1
ATOM 4286 C CA . ARG A 1 567 ? -7.454 13.943 2.858 1.00 93.19 567 ARG A CA 1
ATOM 4287 C C . ARG A 1 567 ? -8.623 13.083 3.279 1.00 93.19 567 ARG A C 1
ATOM 4289 O O . ARG A 1 567 ? -8.420 11.913 3.546 1.00 93.19 567 ARG A O 1
ATOM 4296 N N . SER A 1 568 ? -9.835 13.628 3.265 1.00 95.44 568 SER A N 1
ATOM 4297 C CA . SER A 1 568 ? -11.077 12.876 3.483 1.00 95.44 568 SER A CA 1
ATOM 4298 C C . SER A 1 568 ? -11.402 11.909 2.339 1.00 95.44 568 SER A C 1
ATOM 4300 O O . SER A 1 568 ? -10.820 11.980 1.254 1.00 95.44 568 SER A O 1
ATOM 4302 N N . PHE A 1 569 ? -12.421 11.065 2.518 1.00 96.69 569 PHE A N 1
ATOM 4303 C CA . PHE A 1 569 ? -12.919 10.195 1.446 1.00 96.69 569 PHE A CA 1
ATOM 4304 C C . PHE A 1 569 ? -13.304 10.957 0.172 1.00 96.69 569 PHE A C 1
ATOM 4306 O O . PHE A 1 569 ? -13.063 10.454 -0.925 1.00 96.69 569 PHE A O 1
ATOM 4313 N N . ALA A 1 570 ? -13.858 12.167 0.296 1.00 94.62 570 ALA A N 1
ATOM 4314 C CA . ALA A 1 570 ? -14.212 13.002 -0.854 1.00 94.62 570 ALA A CA 1
ATOM 4315 C C . ALA A 1 570 ? -12.989 13.388 -1.707 1.00 94.62 570 ALA A C 1
ATOM 4317 O O . ALA A 1 570 ? -13.125 13.662 -2.894 1.00 94.62 570 ALA A O 1
ATOM 4318 N N . GLU A 1 571 ? -11.794 13.375 -1.117 1.00 95.25 571 GLU A N 1
ATOM 4319 C CA . GLU A 1 571 ? -10.541 13.794 -1.746 1.00 95.25 571 GLU A CA 1
ATOM 4320 C C . GLU A 1 571 ? -9.676 12.611 -2.219 1.00 95.25 571 GLU A C 1
ATOM 4322 O O . GLU A 1 571 ? -8.737 12.809 -2.990 1.00 95.25 571 GLU A O 1
ATOM 4327 N N . ILE A 1 572 ? -9.995 11.373 -1.821 1.00 95.94 572 ILE A N 1
ATOM 4328 C CA . ILE A 1 572 ? -9.260 10.159 -2.237 1.00 95.94 572 ILE A CA 1
ATOM 4329 C C . ILE A 1 572 ? -10.076 9.201 -3.118 1.00 95.94 572 ILE A C 1
ATOM 4331 O O . ILE A 1 572 ? -9.536 8.206 -3.592 1.00 95.94 572 ILE A O 1
ATOM 4335 N N . SER A 1 573 ? -11.371 9.459 -3.308 1.00 96.31 573 SER A N 1
ATOM 4336 C CA . SER A 1 573 ? -12.272 8.582 -4.071 1.00 96.31 573 SER A CA 1
ATOM 4337 C C . SER A 1 573 ? -12.133 8.738 -5.590 1.00 96.31 573 SER A C 1
ATOM 4339 O O . SER A 1 573 ? -11.414 9.596 -6.091 1.00 96.31 573 SER A O 1
ATOM 4341 N N . LYS A 1 574 ? -12.839 7.892 -6.348 1.00 96.19 574 LYS A N 1
ATOM 4342 C CA . LYS A 1 574 ? -12.813 7.887 -7.817 1.00 96.19 574 LYS A CA 1
ATOM 4343 C C . LYS A 1 574 ? -12.998 9.291 -8.405 1.00 96.19 574 LYS A C 1
ATOM 4345 O O . LYS A 1 574 ? -13.928 10.003 -8.037 1.00 96.19 574 LYS A O 1
ATOM 4350 N N . GLY A 1 575 ? -12.117 9.653 -9.338 1.00 95.81 575 GLY A N 1
ATOM 4351 C CA . GLY A 1 575 ? -12.062 10.986 -9.947 1.00 95.81 575 GLY A CA 1
ATOM 4352 C C . GLY A 1 575 ? -11.076 11.952 -9.283 1.00 95.81 575 GLY A C 1
ATOM 4353 O O . GLY A 1 575 ? -10.928 13.070 -9.767 1.00 95.81 575 GLY A O 1
ATOM 4354 N N . THR A 1 576 ? -10.382 11.547 -8.214 1.00 96.69 576 THR A N 1
ATOM 4355 C CA . THR A 1 576 ? -9.329 12.356 -7.582 1.00 96.69 576 THR A CA 1
ATOM 4356 C C . THR A 1 576 ? -7.924 11.866 -7.932 1.00 96.69 576 THR A C 1
ATOM 4358 O O . THR A 1 576 ? -7.731 10.740 -8.395 1.00 96.69 576 THR A O 1
ATOM 4361 N N . ILE A 1 577 ? -6.922 12.722 -7.691 1.00 96.25 577 ILE A N 1
ATOM 4362 C CA . ILE A 1 577 ? -5.511 12.419 -7.974 1.00 96.25 577 ILE A CA 1
ATOM 4363 C C . ILE A 1 577 ? -5.034 11.161 -7.226 1.00 96.25 577 ILE A C 1
ATOM 4365 O O . ILE A 1 577 ? -4.493 10.279 -7.887 1.00 96.25 577 ILE A O 1
ATOM 4369 N N . PRO A 1 578 ? -5.261 10.995 -5.905 1.00 96.00 578 PRO A N 1
ATOM 4370 C CA . PRO A 1 578 ? -4.846 9.774 -5.211 1.00 96.00 578 PRO A CA 1
ATOM 4371 C C . PRO A 1 578 ? -5.460 8.505 -5.813 1.00 96.00 578 PRO A C 1
ATOM 4373 O O . PRO A 1 578 ? -4.763 7.511 -5.989 1.00 96.00 578 PRO A O 1
ATOM 4376 N N . TYR A 1 579 ? -6.736 8.534 -6.205 1.00 97.12 579 TYR A N 1
ATOM 4377 C CA . TYR A 1 579 ? -7.361 7.377 -6.845 1.00 97.12 579 TYR A CA 1
ATOM 4378 C C . TYR A 1 579 ? -6.691 7.036 -8.181 1.00 97.12 579 TYR A C 1
ATOM 4380 O O . TYR A 1 579 ? -6.367 5.875 -8.430 1.00 97.12 579 TYR A O 1
ATOM 4388 N N . GLN A 1 580 ? -6.442 8.049 -9.020 1.00 97.50 580 GLN A N 1
ATOM 4389 C CA . GLN A 1 580 ? -5.772 7.868 -10.308 1.00 97.50 580 GLN A CA 1
ATOM 4390 C C . GLN A 1 580 ? -4.334 7.359 -10.136 1.00 97.50 580 GLN A C 1
ATOM 4392 O O . GLN A 1 580 ? -3.946 6.412 -10.811 1.00 97.50 580 GLN A O 1
ATOM 4397 N N . ASN A 1 581 ? -3.591 7.886 -9.159 1.00 96.88 581 ASN A N 1
ATOM 4398 C CA . ASN A 1 581 ? -2.248 7.408 -8.824 1.00 96.88 581 ASN A CA 1
ATOM 4399 C C . ASN A 1 581 ? -2.244 5.903 -8.503 1.00 96.88 581 ASN A C 1
ATOM 4401 O O . ASN A 1 581 ? -1.330 5.179 -8.898 1.00 96.88 581 ASN A O 1
ATOM 4405 N N . GLY A 1 582 ? -3.280 5.416 -7.808 1.00 96.81 582 GLY A N 1
ATOM 4406 C CA . GLY A 1 582 ? -3.461 3.990 -7.550 1.00 96.81 582 GLY A CA 1
ATOM 4407 C C . GLY A 1 582 ? -3.604 3.177 -8.837 1.00 96.81 582 GLY A C 1
ATOM 4408 O O . GLY A 1 582 ? -2.934 2.157 -8.985 1.00 96.81 582 GLY A O 1
ATOM 4409 N N . LEU A 1 583 ? -4.419 3.645 -9.788 1.00 98.19 583 LEU A N 1
ATOM 4410 C CA . LEU A 1 583 ? -4.578 3.001 -11.097 1.00 98.19 583 LEU A CA 1
ATOM 4411 C C . LEU A 1 583 ? -3.258 2.973 -11.875 1.00 98.19 583 LEU A C 1
ATOM 4413 O O . LEU A 1 583 ? -2.855 1.914 -12.358 1.00 98.19 583 LEU A O 1
ATOM 4417 N N . ASP A 1 584 ? -2.554 4.102 -11.930 1.00 97.38 584 ASP A N 1
ATOM 4418 C CA . ASP A 1 584 ? -1.318 4.247 -12.702 1.00 97.38 584 ASP A CA 1
ATOM 4419 C C . ASP A 1 584 ? -0.207 3.331 -12.166 1.00 97.38 584 ASP A C 1
ATOM 4421 O O . ASP A 1 584 ? 0.467 2.636 -12.931 1.00 97.38 584 ASP A O 1
ATOM 4425 N N . PHE A 1 585 ? -0.042 3.240 -10.841 1.00 97.62 585 PHE A N 1
ATOM 4426 C CA . PHE A 1 585 ? 0.964 2.349 -10.258 1.00 97.62 585 PHE A CA 1
ATOM 4427 C C . PHE A 1 585 ? 0.584 0.862 -10.316 1.00 97.62 585 PHE A C 1
ATOM 4429 O O . PHE A 1 585 ? 1.471 0.010 -10.428 1.00 97.62 585 PHE A O 1
ATOM 4436 N N . VAL A 1 586 ? -0.706 0.512 -10.280 1.00 98.25 586 VAL A N 1
ATOM 4437 C CA . VAL A 1 586 ? -1.141 -0.874 -10.535 1.00 98.25 586 VAL A CA 1
ATOM 4438 C C . VAL A 1 586 ? -0.885 -1.253 -11.994 1.00 98.25 586 VAL A C 1
ATOM 4440 O O . VAL A 1 586 ? -0.384 -2.350 -12.261 1.00 98.25 586 VAL A O 1
ATOM 4443 N N . GLN A 1 587 ? -1.139 -0.337 -12.932 1.00 97.62 587 GLN A N 1
ATOM 4444 C CA . GLN A 1 587 ? -0.817 -0.520 -14.347 1.00 97.62 587 GLN A CA 1
ATOM 4445 C C . GLN A 1 587 ? 0.692 -0.672 -14.564 1.00 97.62 587 GLN A C 1
ATOM 4447 O O . GLN A 1 587 ? 1.110 -1.574 -15.290 1.00 97.62 587 GLN A O 1
ATOM 4452 N N . LEU A 1 588 ? 1.520 0.127 -13.882 1.00 96.62 588 LEU A N 1
ATOM 4453 C CA . LEU A 1 588 ? 2.974 -0.049 -13.875 1.00 96.62 588 LEU A CA 1
ATOM 4454 C C . LEU A 1 588 ? 3.365 -1.463 -13.430 1.00 96.62 588 LEU A C 1
ATOM 4456 O O . LEU A 1 588 ? 4.158 -2.123 -14.100 1.00 96.62 588 LEU A O 1
ATOM 4460 N N . GLY A 1 589 ? 2.805 -1.943 -12.316 1.00 97.12 589 GLY A N 1
ATOM 4461 C CA . GLY A 1 589 ? 3.083 -3.287 -11.816 1.00 97.12 589 GLY A CA 1
ATOM 4462 C C . GLY A 1 589 ? 2.718 -4.380 -12.820 1.00 97.12 589 GLY A C 1
ATOM 4463 O O . GLY A 1 589 ? 3.512 -5.301 -13.035 1.00 97.12 589 GLY A O 1
ATOM 4464 N N . LYS A 1 590 ? 1.566 -4.241 -13.489 1.00 96.94 590 LYS A N 1
ATOM 4465 C CA . LYS A 1 590 ? 1.135 -5.148 -14.560 1.00 96.94 590 LYS A CA 1
ATOM 4466 C C . LYS A 1 590 ? 2.095 -5.120 -15.748 1.00 96.94 590 LYS A C 1
ATOM 4468 O O . LYS A 1 590 ? 2.577 -6.175 -16.154 1.00 96.94 590 LYS A O 1
ATOM 4473 N N . ASN A 1 591 ? 2.420 -3.930 -16.252 1.00 95.75 591 ASN A N 1
ATOM 4474 C CA . ASN A 1 591 ? 3.318 -3.743 -17.392 1.00 95.75 591 ASN A CA 1
ATOM 4475 C C . ASN A 1 591 ? 4.710 -4.318 -17.111 1.00 95.75 591 ASN A C 1
ATOM 4477 O O . ASN A 1 591 ? 5.282 -5.004 -17.957 1.00 95.75 591 ASN A O 1
ATOM 4481 N N . ALA A 1 592 ? 5.237 -4.075 -15.908 1.00 96.38 592 ALA A N 1
ATOM 4482 C CA . ALA A 1 592 ? 6.549 -4.559 -15.512 1.00 96.38 592 ALA A CA 1
ATOM 4483 C C . ALA A 1 592 ? 6.602 -6.086 -15.448 1.00 96.38 592 ALA A C 1
ATOM 4485 O O . ALA A 1 592 ? 7.552 -6.682 -15.949 1.00 96.38 592 ALA A O 1
ATOM 4486 N N . ALA A 1 593 ? 5.580 -6.718 -14.866 1.00 95.75 593 ALA A N 1
ATOM 4487 C CA . ALA A 1 593 ? 5.485 -8.170 -14.790 1.00 95.75 593 ALA A CA 1
ATOM 4488 C C . ALA A 1 593 ? 5.331 -8.811 -16.181 1.00 95.75 593 ALA A C 1
ATOM 4490 O O . ALA A 1 593 ? 6.089 -9.726 -16.506 1.00 95.75 593 ALA A O 1
ATOM 4491 N N . ASP A 1 594 ? 4.429 -8.292 -17.020 1.00 94.00 594 ASP A N 1
ATOM 4492 C CA . ASP A 1 594 ? 4.220 -8.781 -18.389 1.00 94.00 594 ASP A CA 1
ATOM 4493 C C . ASP A 1 594 ? 5.482 -8.632 -19.243 1.00 94.00 594 ASP A C 1
ATOM 4495 O O . ASP A 1 594 ? 5.867 -9.561 -19.954 1.00 94.00 594 ASP A O 1
ATOM 4499 N N . GLY A 1 595 ? 6.170 -7.491 -19.126 1.00 91.50 595 GLY A N 1
ATOM 4500 C CA . GLY A 1 595 ? 7.397 -7.209 -19.865 1.00 91.50 595 GLY A CA 1
ATOM 4501 C C . GLY A 1 595 ? 8.518 -8.209 -19.580 1.00 91.50 595 GLY A C 1
ATOM 4502 O O . GLY A 1 595 ? 9.341 -8.475 -20.455 1.00 91.50 595 GLY A O 1
ATOM 4503 N N . VAL A 1 596 ? 8.532 -8.832 -18.401 1.00 92.88 596 VAL A N 1
ATOM 4504 C CA . VAL A 1 596 ? 9.495 -9.892 -18.054 1.00 92.88 596 VAL A CA 1
ATOM 4505 C C . VAL A 1 596 ? 8.885 -11.297 -18.033 1.00 92.88 596 VAL A C 1
ATOM 4507 O O . VAL A 1 596 ? 9.519 -12.232 -17.542 1.00 92.88 596 VAL A O 1
ATOM 4510 N N . GLY A 1 597 ? 7.665 -11.462 -18.551 1.00 89.19 597 GLY A N 1
ATOM 4511 C CA . GLY A 1 597 ? 6.983 -12.753 -18.649 1.00 89.19 597 GLY A CA 1
ATOM 4512 C C . GLY A 1 597 ? 6.549 -13.359 -17.308 1.00 89.19 597 GLY A C 1
ATOM 4513 O O . GLY A 1 597 ? 6.401 -14.576 -17.211 1.00 89.19 597 GLY A O 1
ATOM 4514 N N . LYS A 1 598 ? 6.361 -12.547 -16.260 1.00 92.25 598 LYS A N 1
ATOM 4515 C CA . LYS A 1 598 ? 5.860 -12.990 -14.948 1.00 92.25 598 LYS A CA 1
ATOM 4516 C C . LYS A 1 598 ? 4.356 -12.761 -14.845 1.00 92.25 598 LYS A C 1
ATOM 4518 O O . LYS A 1 598 ? 3.842 -11.731 -15.267 1.00 92.25 598 LYS A O 1
ATOM 4523 N N . ARG A 1 599 ? 3.638 -13.688 -14.203 1.00 93.19 599 ARG A N 1
ATOM 4524 C CA . ARG A 1 599 ? 2.212 -13.486 -13.895 1.00 93.19 599 ARG A CA 1
ATOM 4525 C C . ARG A 1 599 ? 2.066 -12.391 -12.839 1.00 93.19 599 ARG A C 1
ATOM 4527 O O . ARG A 1 599 ? 2.723 -12.478 -11.805 1.00 93.19 599 ARG A O 1
ATOM 4534 N N . TYR A 1 600 ? 1.184 -11.421 -13.059 1.00 97.38 600 TYR A N 1
ATOM 4535 C CA . TYR A 1 600 ? 0.855 -10.400 -12.063 1.00 97.38 600 TYR A CA 1
ATOM 4536 C C . TYR A 1 600 ? -0.467 -10.701 -11.359 1.00 97.38 600 TYR A C 1
ATOM 4538 O O . TYR A 1 600 ? -1.446 -11.099 -11.989 1.00 97.38 600 TYR A O 1
ATOM 4546 N N . THR A 1 601 ? -0.522 -10.496 -10.047 1.00 97.44 601 THR A N 1
ATOM 4547 C CA . THR A 1 601 ? -1.784 -10.471 -9.294 1.00 97.44 601 THR A CA 1
ATOM 4548 C C . THR A 1 601 ? -1.669 -9.460 -8.169 1.00 97.44 601 THR A C 1
ATOM 4550 O O . THR A 1 601 ? -0.775 -9.576 -7.334 1.00 97.44 601 THR A O 1
ATOM 4553 N N . PHE A 1 602 ? -2.580 -8.497 -8.110 1.00 98.56 602 PHE A N 1
ATOM 4554 C CA . PHE A 1 602 ? -2.690 -7.556 -7.007 1.00 98.56 602 PHE A CA 1
ATOM 4555 C C . PHE A 1 602 ? -3.348 -8.253 -5.808 1.00 98.56 602 PHE A C 1
ATOM 4557 O O . PHE A 1 602 ? -4.512 -8.647 -5.855 1.00 98.56 602 PHE A O 1
ATOM 4564 N N . LYS A 1 603 ? -2.567 -8.502 -4.753 1.00 97.94 603 LYS A N 1
ATOM 4565 C CA . LYS A 1 603 ? -2.936 -9.384 -3.637 1.00 97.94 603 LYS A CA 1
ATOM 4566 C C . LYS A 1 603 ? -3.593 -8.654 -2.480 1.00 97.94 603 LYS A C 1
ATOM 4568 O O . LYS A 1 603 ? -4.502 -9.207 -1.869 1.00 97.94 603 LYS A O 1
ATOM 4573 N N . PHE A 1 604 ? -3.123 -7.457 -2.146 1.00 98.44 604 PHE A N 1
ATOM 4574 C CA . PHE A 1 604 ? -3.623 -6.731 -0.983 1.00 98.44 604 PHE A CA 1
ATOM 4575 C C . PHE A 1 604 ? -3.443 -5.224 -1.108 1.00 98.44 604 PHE A C 1
ATOM 4577 O O . PHE A 1 604 ? -2.554 -4.740 -1.803 1.00 98.44 604 PHE A O 1
ATOM 4584 N N . MET A 1 605 ? -4.244 -4.486 -0.352 1.00 97.56 605 MET A N 1
ATOM 4585 C CA . MET A 1 605 ? -4.096 -3.051 -0.167 1.00 97.56 605 MET A CA 1
ATOM 4586 C C . MET A 1 605 ? -4.159 -2.731 1.323 1.00 97.56 605 MET A C 1
ATOM 4588 O O . MET A 1 605 ? -5.147 -3.069 1.971 1.00 97.56 605 MET A O 1
ATOM 4592 N N . THR A 1 606 ? -3.146 -2.054 1.862 1.00 98.06 606 THR A N 1
ATOM 4593 C CA . THR A 1 606 ? -3.242 -1.455 3.195 1.00 98.06 606 THR A CA 1
ATOM 4594 C C . THR A 1 606 ? -4.001 -0.136 3.134 1.00 98.06 606 THR A C 1
ATOM 4596 O O . THR A 1 606 ? -3.829 0.667 2.211 1.00 98.06 606 THR A O 1
ATOM 4599 N N . PHE A 1 607 ? -4.850 0.100 4.129 1.00 97.75 607 PHE A N 1
ATOM 4600 C CA . PHE A 1 607 ? -5.672 1.298 4.206 1.00 97.75 607 PHE A CA 1
ATOM 4601 C C . PHE A 1 607 ? -5.595 1.926 5.594 1.00 97.75 607 PHE A C 1
ATOM 4603 O O . PHE A 1 607 ? -6.024 1.337 6.588 1.00 97.75 607 PHE A O 1
ATOM 4610 N N . GLU A 1 608 ? -5.052 3.140 5.630 1.00 95.75 608 GLU A N 1
ATOM 4611 C CA . GLU A 1 608 ? -4.861 3.930 6.842 1.00 95.75 608 GLU A CA 1
ATOM 4612 C C . GLU A 1 608 ? -5.582 5.256 6.691 1.00 95.75 608 GLU A C 1
ATOM 4614 O O . GLU A 1 608 ? -5.049 6.180 6.088 1.00 95.75 608 GLU A O 1
ATOM 4619 N N . HIS A 1 609 ? -6.811 5.354 7.177 1.00 96.50 609 HIS A N 1
ATOM 4620 C CA . HIS A 1 609 ? -7.652 6.515 6.911 1.00 96.50 609 HIS A CA 1
ATOM 4621 C C . HIS A 1 609 ? -8.685 6.698 8.011 1.00 96.50 609 HIS A C 1
ATOM 4623 O O . HIS A 1 609 ? -9.071 5.723 8.655 1.00 96.50 609 HIS A O 1
ATOM 4629 N N . GLY A 1 610 ? -9.218 7.909 8.136 1.00 96.44 610 GLY A N 1
ATOM 4630 C CA . GLY A 1 610 ? -10.439 8.168 8.889 1.00 96.44 610 GLY A CA 1
ATOM 4631 C C . GLY A 1 610 ? -10.358 9.327 9.864 1.00 96.44 610 GLY A C 1
ATOM 4632 O O . GLY A 1 610 ? -11.393 9.851 10.258 1.00 96.44 610 GLY A O 1
ATOM 4633 N N . GLU A 1 611 ? -9.153 9.766 10.208 1.00 95.81 611 GLU A N 1
ATOM 4634 C CA . GLU A 1 611 ? -8.912 10.870 11.130 1.00 95.81 611 GLU A CA 1
ATOM 4635 C C . GLU A 1 611 ? -9.609 12.160 10.683 1.00 95.81 611 GLU A C 1
ATOM 4637 O O . GLU A 1 611 ? -10.320 12.770 11.482 1.00 95.81 611 GLU A O 1
ATOM 4642 N N . THR A 1 612 ? -9.471 12.533 9.405 1.00 95.88 612 THR A N 1
ATOM 4643 C CA . THR A 1 612 ? -10.135 13.724 8.853 1.00 95.88 612 THR A CA 1
ATOM 4644 C C . THR A 1 612 ? -11.657 13.587 8.860 1.00 95.88 612 THR A C 1
ATOM 4646 O O . THR A 1 612 ? -12.347 14.471 9.358 1.00 95.88 612 THR A O 1
ATOM 4649 N N . ASP A 1 613 ? -12.200 12.482 8.336 1.00 97.12 613 ASP A N 1
ATOM 4650 C CA . ASP A 1 613 ? -13.650 12.262 8.233 1.00 97.12 613 ASP A CA 1
ATOM 4651 C C . ASP A 1 613 ? -14.356 12.171 9.598 1.00 97.12 613 ASP A C 1
ATOM 4653 O O . ASP A 1 613 ? -15.553 12.454 9.680 1.00 97.12 613 ASP A O 1
ATOM 4657 N N . ASN A 1 614 ? -13.630 11.774 10.649 1.00 97.31 614 ASN A N 1
ATOM 4658 C CA . ASN A 1 614 ? -14.129 11.695 12.022 1.00 97.31 614 ASN A CA 1
ATOM 4659 C C . ASN A 1 614 ? -14.320 13.074 12.669 1.00 97.31 614 ASN A C 1
ATOM 4661 O O . ASN A 1 614 ? -15.145 13.214 13.569 1.00 97.31 614 ASN A O 1
ATOM 4665 N N . ASP A 1 615 ? -13.530 14.070 12.264 1.00 95.94 615 ASP A N 1
ATOM 4666 C CA . ASP A 1 615 ? -13.497 15.370 12.938 1.00 95.94 615 ASP A CA 1
ATOM 4667 C C . ASP A 1 615 ? -14.022 16.520 12.071 1.00 95.94 615 ASP A C 1
ATOM 4669 O O . ASP A 1 615 ? -14.539 17.493 12.617 1.00 95.94 615 ASP A O 1
ATOM 4673 N N . ASN A 1 616 ? -13.960 16.401 10.739 1.00 94.56 616 ASN A N 1
ATOM 4674 C CA . ASN A 1 616 ? -14.361 17.454 9.799 1.00 94.56 616 ASN A CA 1
ATOM 4675 C C . ASN A 1 616 ? -15.884 17.632 9.638 1.00 94.56 616 ASN A C 1
ATOM 4677 O O . ASN A 1 616 ? -16.328 18.385 8.772 1.00 94.56 616 ASN A O 1
ATOM 4681 N N . GLY A 1 617 ? -16.689 16.902 10.417 1.00 93.75 617 GLY A N 1
ATOM 4682 C CA . GLY A 1 617 ? -18.150 16.941 10.347 1.00 93.75 617 GLY A CA 1
ATOM 4683 C C . GLY A 1 617 ? -18.776 16.110 9.224 1.00 93.75 617 GLY A C 1
ATOM 4684 O O . GLY A 1 617 ? -19.997 16.125 9.076 1.00 93.75 617 GLY A O 1
ATOM 4685 N N . SER A 1 618 ? -17.989 15.365 8.443 1.00 95.19 618 SER A N 1
ATOM 4686 C CA . SER A 1 618 ? -18.517 14.549 7.340 1.00 95.19 618 SER A CA 1
ATOM 4687 C C . SER A 1 618 ? -18.969 13.141 7.747 1.00 95.19 618 SER A C 1
ATOM 4689 O O . SER A 1 618 ? -19.595 12.471 6.926 1.00 95.19 618 SER A O 1
ATOM 4691 N N . SER A 1 619 ? -18.631 12.673 8.956 1.00 96.81 619 SER A N 1
ATOM 4692 C CA . SER A 1 619 ? -19.062 11.371 9.501 1.00 96.81 619 SER A CA 1
ATOM 4693 C C . SER A 1 619 ? -19.449 11.507 10.975 1.00 96.81 619 SER A C 1
ATOM 4695 O O . SER A 1 619 ? -18.674 11.172 11.867 1.00 96.81 619 SER A O 1
ATOM 4697 N N . GLN A 1 620 ? -20.629 12.070 11.239 1.00 95.56 620 GLN A N 1
ATOM 4698 C CA . GLN A 1 620 ? -21.056 12.440 12.596 1.00 95.56 620 GLN A CA 1
ATOM 4699 C C . GLN A 1 620 ? -21.839 11.328 13.297 1.00 95.56 620 GLN A C 1
ATOM 4701 O O . GLN A 1 620 ? -21.897 11.304 14.526 1.00 95.56 620 GLN A O 1
ATOM 4706 N N . ASN A 1 621 ? -22.453 10.420 12.539 1.00 97.00 621 ASN A N 1
ATOM 4707 C CA . ASN A 1 621 ? -23.330 9.378 13.055 1.00 97.00 621 ASN A CA 1
ATOM 4708 C C . ASN A 1 621 ? -22.830 7.981 12.663 1.00 97.00 621 ASN A C 1
ATOM 4710 O O . ASN A 1 621 ? -22.218 7.827 11.602 1.00 97.00 621 ASN A O 1
ATOM 4714 N N . PRO A 1 622 ? -23.123 6.945 13.476 1.00 96.31 622 PRO A N 1
ATOM 4715 C CA . PRO A 1 622 ? -22.856 5.556 13.109 1.00 96.31 622 PRO A CA 1
ATOM 4716 C C . PRO A 1 622 ? -23.370 5.221 11.709 1.00 96.31 622 PRO A C 1
ATOM 4718 O O . PRO A 1 622 ? -24.535 5.469 11.398 1.00 96.31 622 PRO A O 1
ATOM 4721 N N . GLY A 1 623 ? -22.516 4.627 10.880 1.00 97.56 623 GLY A N 1
ATOM 4722 C CA . GLY A 1 623 ? -22.836 4.264 9.504 1.00 97.56 623 GLY A CA 1
ATOM 4723 C C . GLY A 1 623 ? -22.416 5.289 8.443 1.00 97.56 623 GLY A C 1
ATOM 4724 O O . GLY A 1 623 ? -22.304 4.907 7.274 1.00 97.56 623 GLY A O 1
ATOM 4725 N N . ASP A 1 624 ? -22.142 6.548 8.806 1.00 98.25 624 ASP A N 1
ATOM 4726 C CA . ASP A 1 624 ? -21.746 7.584 7.841 1.00 98.25 624 ASP A CA 1
ATOM 4727 C C . ASP A 1 624 ? -20.416 7.236 7.148 1.00 98.25 624 ASP A C 1
ATOM 4729 O O . ASP A 1 624 ? -20.281 7.360 5.926 1.00 98.25 624 ASP A O 1
ATOM 4733 N N . TYR A 1 625 ? -19.424 6.764 7.910 1.00 98.56 625 TYR A N 1
ATOM 4734 C CA . TYR A 1 625 ? -18.125 6.376 7.361 1.00 98.56 625 TYR A CA 1
ATOM 4735 C C . TYR A 1 625 ? -18.208 5.011 6.666 1.00 98.56 625 TYR A C 1
ATOM 4737 O O . TYR A 1 625 ? -17.627 4.811 5.595 1.00 98.56 625 TYR A O 1
ATOM 4745 N N . LEU A 1 626 ? -19.005 4.089 7.218 1.00 98.50 626 LEU A N 1
ATOM 4746 C CA . LEU A 1 626 ? -19.291 2.783 6.620 1.00 98.50 626 LEU A CA 1
ATOM 4747 C C . LEU A 1 626 ? -19.858 2.916 5.198 1.00 98.50 626 LEU A C 1
ATOM 4749 O O . LEU A 1 626 ? -19.452 2.175 4.300 1.00 98.50 626 LEU A O 1
ATOM 4753 N N . ALA A 1 627 ? -20.777 3.858 4.971 1.00 98.31 627 ALA A N 1
ATOM 4754 C CA . ALA A 1 627 ? -21.364 4.108 3.654 1.00 98.31 627 ALA A CA 1
ATOM 4755 C C . ALA A 1 627 ? -20.307 4.520 2.611 1.00 98.31 627 ALA A C 1
ATOM 4757 O O . ALA A 1 627 ? -20.348 4.068 1.462 1.00 98.31 627 ALA A O 1
ATOM 4758 N N . LYS A 1 628 ? -19.314 5.317 3.023 1.00 98.19 628 LYS A N 1
ATOM 4759 C CA . LYS A 1 628 ? -18.191 5.726 2.167 1.00 98.19 628 LYS A CA 1
ATOM 4760 C C . LYS A 1 628 ? -17.288 4.538 1.830 1.00 98.19 628 LYS A C 1
ATOM 4762 O O . LYS A 1 628 ? -16.978 4.322 0.659 1.00 98.19 628 LYS A O 1
ATOM 4767 N N . MET A 1 629 ? -16.952 3.702 2.819 1.00 98.44 629 MET A N 1
ATOM 4768 C CA . MET A 1 629 ? -16.164 2.476 2.602 1.00 98.44 629 MET A CA 1
ATOM 4769 C C . MET A 1 629 ? -16.843 1.516 1.613 1.00 98.44 629 MET A C 1
ATOM 4771 O O . MET A 1 629 ? -16.184 1.000 0.711 1.00 98.44 629 MET A O 1
ATOM 4775 N N . LYS A 1 630 ? -18.170 1.341 1.728 1.00 97.44 630 LYS A N 1
ATOM 4776 C CA . LYS A 1 630 ? -18.992 0.514 0.821 1.00 97.44 630 LYS A CA 1
ATOM 4777 C C . LYS A 1 630 ? -19.018 1.000 -0.628 1.00 97.44 630 LYS A C 1
ATOM 4779 O O . LYS A 1 630 ? -19.429 0.248 -1.504 1.00 97.44 630 LYS A O 1
ATOM 4784 N N . THR A 1 631 ? -18.588 2.231 -0.881 1.00 96.12 631 THR A N 1
ATOM 4785 C CA . THR A 1 631 ? -18.435 2.766 -2.238 1.00 96.12 631 THR A CA 1
ATOM 4786 C C . THR A 1 631 ? -16.984 2.657 -2.699 1.00 96.12 631 THR A C 1
ATOM 4788 O O . THR A 1 631 ? -16.709 2.176 -3.796 1.00 96.12 631 THR A O 1
ATOM 4791 N N . TYR A 1 632 ? -16.049 3.068 -1.842 1.00 97.69 632 TYR A N 1
ATOM 4792 C CA . TYR A 1 632 ? -14.632 3.183 -2.169 1.00 97.69 632 TYR A CA 1
ATOM 4793 C C . TYR A 1 632 ? -13.980 1.843 -2.536 1.00 97.69 632 TYR A C 1
ATOM 4795 O O . TYR A 1 632 ? -13.388 1.717 -3.609 1.00 97.69 632 TYR A O 1
ATOM 4803 N N . PHE A 1 633 ? -14.106 0.830 -1.673 1.00 98.12 633 PHE A N 1
ATOM 4804 C CA . PHE A 1 633 ? -13.418 -0.445 -1.880 1.00 98.12 633 PHE A CA 1
ATOM 4805 C C . PHE A 1 633 ? -13.962 -1.229 -3.078 1.00 98.12 633 PHE A C 1
ATOM 4807 O O . PHE A 1 633 ? -13.152 -1.600 -3.928 1.00 98.12 633 PHE A O 1
ATOM 4814 N N . PRO A 1 634 ? -15.287 -1.427 -3.247 1.00 96.94 634 PRO A N 1
ATOM 4815 C CA . PRO A 1 634 ? -15.799 -2.090 -4.445 1.00 96.94 634 PRO A CA 1
ATOM 4816 C C . PRO A 1 634 ? -15.392 -1.394 -5.750 1.00 96.94 634 PRO A C 1
ATOM 4818 O O . PRO A 1 634 ? -15.105 -2.079 -6.730 1.00 96.94 634 PRO A O 1
ATOM 4821 N N . GLY A 1 635 ? -15.311 -0.056 -5.759 1.00 96.94 635 GLY A N 1
ATOM 4822 C CA . GLY A 1 635 ? -14.810 0.708 -6.905 1.00 96.94 635 GLY A CA 1
ATOM 4823 C C . GLY A 1 635 ? -13.372 0.336 -7.274 1.00 96.94 635 GLY A C 1
ATOM 4824 O O . GLY A 1 635 ? -13.111 -0.043 -8.417 1.00 96.94 635 GLY A O 1
ATOM 4825 N N . LEU A 1 636 ? -12.462 0.345 -6.294 1.00 97.56 636 LEU A N 1
ATOM 4826 C CA . LEU A 1 636 ? -11.068 -0.063 -6.504 1.00 97.56 636 LEU A CA 1
ATOM 4827 C C . LEU A 1 636 ? -10.944 -1.530 -6.921 1.00 97.56 636 LEU A C 1
ATOM 4829 O O . LEU A 1 636 ? -10.150 -1.845 -7.802 1.00 97.56 636 LEU A O 1
ATOM 4833 N N . GLN A 1 637 ? -11.733 -2.428 -6.325 1.00 97.75 637 GLN A N 1
ATOM 4834 C CA . GLN A 1 637 ? -11.741 -3.847 -6.694 1.00 97.75 637 GLN A CA 1
ATOM 4835 C C . GLN A 1 637 ? -12.096 -4.032 -8.173 1.00 97.75 637 GLN A C 1
ATOM 4837 O O . GLN A 1 637 ? -11.463 -4.827 -8.863 1.00 97.75 637 GLN A O 1
ATOM 4842 N N . VAL A 1 638 ? -13.091 -3.299 -8.682 1.00 98.06 638 VAL A N 1
ATOM 4843 C CA . VAL A 1 638 ? -13.468 -3.344 -10.103 1.00 98.06 638 VAL A CA 1
ATOM 4844 C C . VAL A 1 638 ? -12.346 -2.798 -10.983 1.00 98.06 638 VAL A C 1
ATOM 4846 O O . VAL A 1 638 ? -11.912 -3.488 -11.907 1.00 98.06 638 VAL A O 1
ATOM 4849 N N . ASP A 1 639 ? -11.851 -1.598 -10.684 1.00 98.44 639 ASP A N 1
ATOM 4850 C CA . ASP A 1 639 ? -10.890 -0.917 -11.552 1.00 98.44 639 ASP A CA 1
ATOM 4851 C C . ASP A 1 639 ? -9.517 -1.629 -11.558 1.00 98.44 639 ASP A C 1
ATOM 4853 O O . ASP A 1 639 ? -8.914 -1.819 -12.615 1.00 98.44 639 ASP A O 1
ATOM 4857 N N . PHE A 1 640 ? -9.041 -2.133 -10.412 1.00 98.38 640 PHE A N 1
ATOM 4858 C CA . PHE A 1 640 ? -7.777 -2.880 -10.345 1.00 98.38 640 PHE A CA 1
ATOM 4859 C C . PHE A 1 640 ? -7.881 -4.247 -11.031 1.00 98.38 640 PHE A C 1
ATOM 4861 O O . PHE A 1 640 ? -6.925 -4.691 -11.671 1.00 98.38 640 PHE A O 1
ATOM 4868 N N . LYS A 1 641 ? -9.035 -4.924 -10.963 1.00 97.94 641 LYS A N 1
ATOM 4869 C CA . LYS A 1 641 ? -9.249 -6.164 -11.728 1.00 97.94 641 LYS A CA 1
ATOM 4870 C C . LYS A 1 641 ? -9.290 -5.912 -13.230 1.00 97.94 641 LYS A C 1
ATOM 4872 O O . LYS A 1 641 ? -8.755 -6.726 -13.976 1.00 97.94 641 LYS A O 1
ATOM 4877 N N . ALA A 1 642 ? -9.848 -4.784 -13.669 1.00 98.06 642 ALA A N 1
ATOM 4878 C CA . ALA A 1 642 ? -9.833 -4.403 -15.079 1.00 98.06 642 ALA A CA 1
ATOM 4879 C C . ALA A 1 642 ? -8.399 -4.228 -15.614 1.00 98.06 642 ALA A C 1
ATOM 4881 O O . ALA A 1 642 ? -8.104 -4.685 -16.714 1.00 98.06 642 ALA A O 1
ATOM 4882 N N . ILE A 1 643 ? -7.496 -3.650 -14.814 1.00 98.38 643 ILE A N 1
ATOM 4883 C CA . ILE A 1 643 ? -6.073 -3.499 -15.165 1.00 98.38 643 ILE A CA 1
ATOM 4884 C C . ILE A 1 643 ? -5.344 -4.848 -15.167 1.00 98.38 643 ILE A C 1
ATOM 4886 O O . ILE A 1 643 ? -4.597 -5.189 -16.083 1.00 98.38 643 ILE A O 1
ATOM 4890 N N . THR A 1 644 ? -5.517 -5.621 -14.099 1.00 97.75 644 THR A N 1
ATOM 4891 C CA . THR A 1 644 ? -4.704 -6.822 -13.862 1.00 97.75 644 THR A CA 1
ATOM 4892 C C . THR A 1 644 ? -5.201 -8.056 -14.606 1.00 97.75 644 THR A C 1
ATOM 4894 O O . THR A 1 644 ? -4.427 -8.991 -14.809 1.00 97.75 644 THR A O 1
ATOM 4897 N N . GLY A 1 645 ? -6.478 -8.081 -14.996 1.00 96.75 645 GLY A N 1
ATOM 4898 C CA . GLY A 1 645 ? -7.151 -9.253 -15.552 1.00 96.75 645 GLY A CA 1
ATOM 4899 C C . GLY A 1 645 ? -7.392 -10.371 -14.531 1.00 96.75 645 GLY A C 1
ATOM 4900 O O . GLY A 1 645 ? -7.756 -11.480 -14.920 1.00 96.75 645 GLY A O 1
ATOM 4901 N N . GLN A 1 646 ? -7.165 -10.124 -13.234 1.00 96.75 646 GLN A N 1
ATOM 4902 C CA . GLN A 1 646 ? -7.394 -11.129 -12.196 1.00 96.75 646 GLN A CA 1
ATOM 4903 C C . GLN A 1 646 ? -8.892 -11.294 -11.892 1.00 96.75 646 GLN A C 1
ATOM 4905 O O . GLN A 1 646 ? -9.674 -10.349 -11.988 1.00 96.75 646 GLN A O 1
ATOM 4910 N N . VAL A 1 647 ? -9.286 -12.501 -11.485 1.00 95.75 647 VAL A N 1
ATOM 4911 C CA . VAL A 1 647 ? -10.681 -12.821 -11.132 1.00 95.75 647 VAL A CA 1
ATOM 4912 C C . VAL A 1 647 ? -10.976 -12.464 -9.676 1.00 95.75 647 VAL A C 1
ATOM 4914 O O . VAL A 1 647 ? -12.000 -11.846 -9.372 1.00 95.75 647 VAL A O 1
ATOM 4917 N N . ASP A 1 648 ? -10.059 -12.839 -8.787 1.00 95.62 648 ASP A N 1
ATOM 4918 C CA . ASP A 1 648 ? -10.233 -12.700 -7.347 1.00 95.62 648 ASP A CA 1
ATOM 4919 C C . ASP A 1 648 ? -10.053 -11.247 -6.897 1.00 95.62 648 ASP A C 1
ATOM 4921 O O . ASP A 1 648 ? -9.196 -10.516 -7.399 1.00 95.62 648 ASP A O 1
ATOM 4925 N N . ASN A 1 649 ? -10.845 -10.837 -5.910 1.00 97.56 649 ASN A N 1
ATOM 4926 C CA . ASN A 1 649 ? -10.649 -9.562 -5.226 1.00 97.56 649 ASN A CA 1
ATOM 4927 C C . ASN A 1 649 ? -9.330 -9.575 -4.439 1.00 97.56 649 ASN A C 1
ATOM 4929 O O . ASN A 1 649 ? -8.912 -10.613 -3.922 1.00 97.56 649 ASN A O 1
ATOM 4933 N N . PHE A 1 650 ? -8.691 -8.414 -4.317 1.00 98.25 650 PHE A N 1
ATOM 4934 C CA . PHE A 1 650 ? -7.557 -8.259 -3.411 1.00 98.25 650 PHE A CA 1
ATOM 4935 C C . PHE A 1 650 ? -8.036 -8.161 -1.959 1.00 98.25 650 PHE A C 1
ATOM 4937 O O . PHE A 1 650 ? -9.169 -7.760 -1.696 1.00 98.25 650 PHE A O 1
ATOM 4944 N N . THR A 1 651 ? -7.169 -8.491 -1.002 1.00 98.62 651 THR A N 1
ATOM 4945 C CA . THR A 1 651 ? -7.483 -8.328 0.422 1.00 98.62 651 THR A CA 1
ATOM 4946 C C . THR A 1 651 ? -7.362 -6.866 0.847 1.00 98.62 651 THR A C 1
ATOM 4948 O O . THR A 1 651 ? -6.309 -6.244 0.698 1.00 98.62 651 THR A O 1
ATOM 4951 N N . GLU A 1 652 ? -8.429 -6.326 1.420 1.00 98.50 652 GLU A N 1
ATOM 4952 C CA . GLU A 1 652 ? -8.496 -4.993 2.014 1.00 98.50 652 GLU A CA 1
ATOM 4953 C C . GLU A 1 652 ? -7.972 -5.079 3.454 1.00 98.50 652 GLU A C 1
ATOM 4955 O O . GLU A 1 652 ? -8.585 -5.707 4.315 1.00 98.50 652 GLU A O 1
ATOM 4960 N N . VAL A 1 653 ? -6.804 -4.497 3.721 1.00 98.62 653 VAL A N 1
ATOM 4961 C CA . VAL A 1 653 ? -6.097 -4.608 5.005 1.00 98.62 653 VAL A CA 1
ATOM 4962 C C . VAL A 1 653 ? -6.220 -3.288 5.756 1.00 98.62 653 VAL A C 1
ATOM 4964 O O . VAL A 1 653 ? -5.499 -2.329 5.486 1.00 98.62 653 VAL A O 1
ATOM 4967 N N . ILE A 1 654 ? -7.152 -3.226 6.700 1.00 98.56 654 ILE A N 1
ATOM 4968 C CA . ILE A 1 654 ? -7.541 -1.986 7.378 1.00 98.56 654 ILE A CA 1
ATOM 4969 C C . ILE A 1 654 ? -6.792 -1.842 8.710 1.00 98.56 654 ILE A C 1
ATOM 4971 O O . ILE A 1 654 ? -6.825 -2.741 9.557 1.00 98.56 654 ILE A O 1
ATOM 4975 N N . GLY A 1 655 ? -6.151 -0.690 8.911 1.00 97.81 655 GLY A N 1
ATOM 4976 C CA . GLY A 1 655 ? -5.655 -0.251 10.215 1.00 97.81 655 GLY A CA 1
ATOM 4977 C C . GLY A 1 655 ? -6.696 0.616 10.907 1.00 97.81 655 GLY A C 1
ATOM 4978 O O . GLY A 1 655 ? -7.002 1.713 10.434 1.00 97.81 655 GLY A O 1
ATOM 4979 N N . GLN A 1 656 ? -7.253 0.165 12.030 1.00 98.06 656 GLN A N 1
ATOM 4980 C CA . GLN A 1 656 ? -8.345 0.898 12.674 1.00 98.06 656 GLN A CA 1
ATOM 4981 C C . GLN A 1 656 ? -7.849 2.211 13.286 1.00 98.06 656 GLN A C 1
ATOM 4983 O O . GLN A 1 656 ? -6.798 2.243 13.938 1.00 98.06 656 GLN A O 1
ATOM 4988 N N . VAL A 1 657 ? -8.602 3.296 13.077 1.00 96.88 657 VAL A N 1
ATOM 4989 C CA . VAL A 1 657 ? -8.323 4.607 13.683 1.00 96.88 657 VAL A CA 1
ATOM 4990 C C . VAL A 1 657 ? -8.139 4.445 15.188 1.00 96.88 657 VAL A C 1
ATOM 4992 O O . VAL A 1 657 ? -8.968 3.860 15.878 1.00 96.88 657 VAL A O 1
ATOM 4995 N N . GLY A 1 658 ? -7.018 4.957 15.688 1.00 95.94 658 GLY A N 1
ATOM 4996 C CA . GLY A 1 658 ? -6.619 4.848 17.091 1.00 95.94 658 GLY A CA 1
ATOM 4997 C C . GLY A 1 658 ? -6.291 6.184 17.742 1.00 95.94 658 GLY A C 1
ATOM 4998 O O . GLY A 1 658 ? -5.904 6.221 18.903 1.00 95.94 658 GLY A O 1
ATOM 4999 N N . SER A 1 659 ? -6.436 7.281 17.002 1.00 95.56 659 SER A N 1
ATOM 5000 C CA . SER A 1 659 ? -6.046 8.627 17.419 1.00 95.56 659 SER A CA 1
ATOM 5001 C C . SER A 1 659 ? -7.231 9.489 17.877 1.00 95.56 659 SER A C 1
ATOM 5003 O O . SER A 1 659 ? -7.042 10.648 18.242 1.00 95.56 659 SER A O 1
ATOM 5005 N N . ARG A 1 660 ? -8.464 8.961 17.834 1.00 95.44 660 ARG A N 1
ATOM 5006 C CA . ARG A 1 660 ? -9.704 9.700 18.118 1.00 95.44 660 ARG A CA 1
ATOM 5007 C C . ARG A 1 660 ? -10.533 8.988 19.180 1.00 95.44 660 ARG A C 1
ATOM 5009 O O . ARG A 1 660 ? -11.058 7.911 18.935 1.00 95.44 660 ARG A O 1
ATOM 5016 N N . VAL A 1 661 ? -10.649 9.600 20.360 1.00 95.81 661 VAL A N 1
ATOM 5017 C CA . VAL A 1 661 ? -11.482 9.087 21.467 1.00 95.81 661 VAL A CA 1
ATOM 5018 C C . VAL A 1 661 ? -12.964 9.448 21.310 1.00 95.81 661 VAL A C 1
ATOM 5020 O O . VAL A 1 661 ? -13.821 8.801 21.890 1.00 95.81 661 VAL A O 1
ATOM 5023 N N . ASN A 1 662 ? -13.273 10.453 20.492 1.00 96.56 662 ASN A N 1
ATOM 5024 C CA . ASN A 1 662 ? -14.620 10.950 20.218 1.00 96.56 662 ASN A CA 1
ATOM 5025 C C . ASN A 1 662 ? -14.735 11.425 18.759 1.00 96.56 662 ASN A C 1
ATOM 5027 O O . ASN A 1 662 ? -13.725 11.512 18.056 1.00 96.56 662 ASN A O 1
ATOM 5031 N N . THR A 1 663 ? -15.954 11.726 18.313 1.00 97.81 663 THR A N 1
ATOM 5032 C CA . THR A 1 663 ? -16.248 12.277 16.977 1.00 97.81 663 THR A CA 1
ATOM 5033 C C . THR A 1 663 ? -16.529 13.765 17.095 1.00 97.81 663 THR A C 1
ATOM 5035 O O . THR A 1 663 ? -17.216 14.181 18.036 1.00 97.81 663 THR A O 1
ATOM 5038 N N . LYS A 1 664 ? -16.013 14.565 16.157 1.00 95.81 664 LYS A N 1
ATOM 5039 C CA . LYS A 1 664 ? -16.171 16.024 16.168 1.00 95.81 664 LYS A CA 1
ATOM 5040 C C . LYS A 1 664 ? -16.782 16.554 14.876 1.00 95.81 664 LYS A C 1
ATOM 5042 O O . LYS A 1 664 ? -16.838 15.871 13.857 1.00 95.81 664 LYS A O 1
ATOM 5047 N N . ASN A 1 665 ? -17.245 17.796 14.944 1.00 94.50 665 ASN A N 1
ATOM 5048 C CA . ASN A 1 665 ? -17.703 18.561 13.794 1.00 94.50 665 ASN A CA 1
ATOM 5049 C C . ASN A 1 665 ? -17.029 19.939 13.781 1.00 94.50 665 ASN A C 1
ATOM 5051 O O . ASN A 1 665 ? -17.586 20.920 14.275 1.00 94.50 665 ASN A O 1
ATOM 5055 N N . GLN A 1 666 ? -15.803 19.995 13.264 1.00 91.94 666 GLN A N 1
ATOM 5056 C CA . GLN A 1 666 ? -15.003 21.218 13.208 1.00 91.94 666 GLN A CA 1
ATOM 5057 C C . GLN A 1 666 ? -13.966 21.191 12.080 1.00 91.94 666 GLN A C 1
ATOM 5059 O O . GLN A 1 666 ? -13.629 20.120 11.586 1.00 91.94 666 GLN A O 1
ATOM 5064 N N . PRO A 1 667 ? -13.415 22.348 11.673 1.00 91.12 667 PRO A N 1
ATOM 5065 C CA . PRO A 1 667 ? -12.348 22.391 10.680 1.00 91.12 667 PRO A CA 1
ATOM 5066 C C . PRO A 1 667 ? -11.133 21.552 11.087 1.00 91.12 667 PRO A C 1
ATOM 5068 O O . PRO A 1 667 ? -10.803 21.447 12.271 1.00 91.12 667 PRO A O 1
ATOM 5071 N N . VAL A 1 668 ? -10.441 21.006 10.089 1.00 91.69 668 VAL A N 1
ATOM 5072 C CA . VAL A 1 668 ? -9.165 20.308 10.265 1.00 91.69 668 VAL A CA 1
ATOM 5073 C C . VAL A 1 668 ? -8.038 21.042 9.537 1.00 91.69 668 VAL A C 1
ATOM 5075 O O . VAL A 1 668 ? -8.298 21.796 8.600 1.00 91.69 668 VAL A O 1
ATOM 5078 N N . ASP A 1 669 ? -6.798 20.835 9.973 1.00 88.25 669 ASP A N 1
ATOM 5079 C CA . ASP A 1 669 ? -5.600 21.283 9.258 1.00 88.25 669 ASP A CA 1
ATOM 5080 C C . ASP A 1 669 ? -5.271 20.369 8.061 1.00 88.25 669 ASP A C 1
ATOM 5082 O O . ASP A 1 669 ? -5.911 19.339 7.837 1.00 88.25 669 ASP A O 1
ATOM 5086 N N . ASP A 1 670 ? -4.223 20.716 7.309 1.00 81.62 670 ASP A N 1
ATOM 5087 C CA . ASP A 1 670 ? -3.733 19.929 6.164 1.00 81.62 670 ASP A CA 1
ATOM 5088 C C . ASP A 1 670 ? -3.235 18.522 6.545 1.00 81.62 670 ASP A C 1
ATOM 5090 O O . ASP A 1 670 ? -2.929 17.698 5.682 1.00 81.62 670 ASP A O 1
ATOM 5094 N N . GLN A 1 671 ? -3.126 18.237 7.841 1.00 77.56 671 GLN A N 1
ATOM 5095 C CA . GLN A 1 671 ? -2.749 16.947 8.394 1.00 77.56 671 GLN A CA 1
ATOM 5096 C C . GLN A 1 671 ? -3.959 16.125 8.864 1.00 77.56 671 GLN A C 1
ATOM 5098 O O . GLN A 1 671 ? -3.784 14.972 9.268 1.00 77.56 671 GLN A O 1
ATOM 5103 N N . GLY A 1 672 ? -5.172 16.680 8.792 1.00 82.00 672 GLY A N 1
ATOM 5104 C CA . GLY A 1 672 ? -6.394 16.051 9.288 1.00 82.00 672 GLY A CA 1
ATOM 5105 C C . GLY A 1 672 ? -6.587 16.183 10.802 1.00 82.00 672 GLY A C 1
ATOM 5106 O O . GLY A 1 672 ? -7.392 15.452 11.388 1.00 82.00 672 GLY A O 1
ATOM 5107 N N . ASN A 1 673 ? -5.847 17.073 11.469 1.00 86.25 673 ASN A N 1
ATOM 5108 C CA . ASN A 1 673 ? -6.016 17.338 12.892 1.00 86.25 673 ASN A CA 1
ATOM 5109 C C . ASN A 1 673 ? -7.092 18.406 13.131 1.00 86.25 673 ASN A C 1
ATOM 5111 O O . ASN A 1 673 ? -7.117 19.413 12.427 1.00 86.25 673 ASN A O 1
ATOM 5115 N N . PRO A 1 674 ? -7.939 18.242 14.158 1.00 89.25 674 PRO A N 1
ATOM 5116 C CA . PRO A 1 674 ? -8.949 19.230 14.529 1.00 89.25 674 PRO A CA 1
ATOM 5117 C C . PRO A 1 674 ? -8.340 20.593 14.904 1.00 89.25 674 PRO A C 1
ATOM 5119 O O . PRO A 1 674 ? -7.421 20.653 15.720 1.00 89.25 674 PRO A O 1
ATOM 5122 N N . ILE A 1 675 ? -8.916 21.688 14.392 1.00 90.94 675 ILE A N 1
ATOM 5123 C CA . ILE A 1 675 ? -8.558 23.074 14.740 1.00 90.94 675 ILE A CA 1
ATOM 5124 C C . ILE A 1 675 ? -9.701 23.731 15.526 1.00 90.94 675 ILE A C 1
ATOM 5126 O O . ILE A 1 675 ? -10.871 23.598 15.170 1.00 90.94 675 ILE A O 1
ATOM 5130 N N . GLY A 1 676 ? -9.349 24.509 16.552 1.00 87.50 676 GLY A N 1
ATOM 5131 C CA . GLY A 1 676 ? -10.290 25.322 17.323 1.00 87.50 676 GLY A CA 1
ATOM 5132 C C . GLY A 1 676 ? -10.924 24.582 18.500 1.00 87.50 676 GLY A C 1
ATOM 5133 O O . GLY A 1 676 ? -10.513 23.477 18.860 1.00 87.50 676 GLY A O 1
ATOM 5134 N N . GLU A 1 677 ? -11.913 25.227 19.122 1.00 87.00 677 GLU A N 1
ATOM 5135 C CA . GLU A 1 677 ? -12.633 24.661 20.266 1.00 87.00 677 GLU A CA 1
ATOM 5136 C C . GLU A 1 677 ? -13.396 23.387 19.865 1.00 87.00 677 GLU A C 1
ATOM 5138 O O . GLU A 1 677 ? -14.073 23.382 18.832 1.00 87.00 677 GLU A O 1
ATOM 5143 N N . PRO A 1 678 ? -13.303 22.302 20.657 1.00 87.62 678 PRO A N 1
ATOM 5144 C CA . PRO A 1 678 ? -13.853 21.013 20.279 1.00 87.62 678 PRO A CA 1
ATOM 5145 C C . PRO A 1 678 ? -15.390 20.998 20.277 1.00 87.62 678 PRO A C 1
ATOM 5147 O O . PRO A 1 678 ? -16.021 21.137 21.324 1.00 87.62 678 PRO A O 1
ATOM 5150 N N . VAL A 1 679 ? -15.995 20.717 19.121 1.00 94.19 679 VAL A N 1
ATOM 5151 C CA . VAL A 1 679 ? -17.432 20.427 18.977 1.00 94.19 679 VAL A CA 1
ATOM 5152 C C . VAL A 1 679 ? -17.620 18.914 18.918 1.00 94.19 679 VAL A C 1
ATOM 5154 O O . VAL A 1 679 ? -17.590 18.311 17.846 1.00 94.19 679 VAL A O 1
ATOM 5157 N N . ILE A 1 680 ? -17.773 18.282 20.082 1.00 95.38 680 ILE A N 1
ATOM 5158 C CA . ILE A 1 680 ? -17.969 16.830 20.193 1.00 95.38 680 ILE A CA 1
ATOM 5159 C C . ILE A 1 680 ? -19.417 16.479 19.832 1.00 95.38 680 ILE A C 1
ATOM 5161 O O . ILE A 1 680 ? -20.347 16.979 20.462 1.00 95.38 680 ILE A O 1
ATOM 5165 N N . VAL A 1 681 ? -19.598 15.592 18.852 1.00 96.69 681 VAL A N 1
ATOM 5166 C CA . VAL A 1 681 ? -20.920 15.131 18.383 1.00 96.69 681 VAL A CA 1
ATOM 5167 C C . VAL A 1 681 ? -21.236 13.691 18.784 1.00 96.69 681 VAL A C 1
ATOM 5169 O O . VAL A 1 681 ? -22.405 13.346 18.915 1.00 96.69 681 VAL A O 1
ATOM 5172 N N . GLN A 1 682 ? -20.216 12.863 19.037 1.00 97.00 682 GLN A N 1
ATOM 5173 C CA . GLN A 1 682 ? -20.375 11.522 19.615 1.00 97.00 682 GLN A CA 1
ATOM 5174 C C . GLN A 1 682 ? -19.298 11.270 20.673 1.00 97.00 682 GLN A C 1
ATOM 5176 O O . GLN A 1 682 ? -18.152 11.682 20.470 1.00 97.00 682 GLN A O 1
ATOM 5181 N N . PRO A 1 683 ? -19.609 10.548 21.766 1.00 95.38 683 PRO A N 1
ATOM 5182 C CA . PRO A 1 683 ? -18.651 10.248 22.832 1.00 95.38 683 PRO A CA 1
ATOM 5183 C C . PRO A 1 683 ? -17.639 9.140 22.474 1.00 95.38 683 PRO A C 1
ATOM 5185 O O . PRO A 1 683 ? -16.829 8.767 23.312 1.00 95.38 683 PRO A O 1
ATOM 5188 N N . TYR A 1 684 ? -17.678 8.621 21.246 1.00 97.50 684 TYR A N 1
ATOM 5189 C CA . TYR A 1 684 ? -16.778 7.608 20.687 1.00 97.50 684 TYR A CA 1
ATOM 5190 C C . TYR A 1 684 ? -16.365 8.008 19.264 1.00 97.50 684 TYR A C 1
ATOM 5192 O O . TYR A 1 684 ? -16.936 8.940 18.691 1.00 97.50 684 TYR A O 1
ATOM 5200 N N . SER A 1 685 ? -15.377 7.327 18.677 1.00 98.19 685 SER A N 1
ATOM 5201 C CA . SER A 1 685 ? -15.019 7.515 17.262 1.00 98.19 685 SER A CA 1
ATOM 5202 C C . SER A 1 685 ? -15.926 6.683 16.362 1.00 98.19 685 SER A C 1
ATOM 5204 O O . SER A 1 685 ? -15.769 5.466 16.277 1.00 98.19 685 SER A O 1
ATOM 5206 N N . VAL A 1 686 ? -16.832 7.354 15.649 1.00 98.44 686 VAL A N 1
ATOM 5207 C CA . VAL A 1 686 ? -17.702 6.747 14.628 1.00 98.44 686 VAL A CA 1
ATOM 5208 C C . VAL A 1 686 ? -16.866 6.039 13.571 1.00 98.44 686 VAL A C 1
ATOM 5210 O O . VAL A 1 686 ? -17.174 4.924 13.162 1.00 98.44 686 VAL A O 1
ATOM 5213 N N . THR A 1 687 ? -15.761 6.657 13.159 1.00 98.19 687 THR A N 1
ATOM 5214 C CA . THR A 1 687 ? -14.922 6.092 12.104 1.00 98.19 687 THR A CA 1
ATOM 5215 C C . THR A 1 687 ? -14.266 4.779 12.531 1.00 98.19 687 THR A C 1
ATOM 5217 O O . THR A 1 687 ? -14.283 3.814 11.768 1.00 98.19 687 THR A O 1
ATOM 5220 N N . ALA A 1 688 ? -13.741 4.694 13.759 1.00 98.31 688 ALA A N 1
ATOM 5221 C CA . ALA A 1 688 ? -13.149 3.455 14.260 1.00 98.31 688 ALA A CA 1
ATOM 5222 C C . ALA A 1 688 ? -14.181 2.312 14.327 1.00 98.31 688 ALA A C 1
ATOM 5224 O O . ALA A 1 688 ? -13.885 1.186 13.918 1.00 98.31 688 ALA A O 1
ATOM 5225 N N . THR A 1 689 ? -15.399 2.595 14.795 1.00 98.25 689 THR A N 1
ATOM 5226 C CA . THR A 1 689 ? -16.469 1.589 14.916 1.00 98.25 689 THR A CA 1
ATOM 5227 C C . THR A 1 689 ? -17.019 1.164 13.552 1.00 98.25 689 THR A C 1
ATOM 5229 O O . THR A 1 689 ? -17.264 -0.021 13.314 1.00 98.25 689 THR A O 1
ATOM 5232 N N . ASP A 1 690 ? -17.149 2.104 12.615 1.00 98.69 690 ASP A N 1
ATOM 5233 C CA . ASP A 1 690 ? -17.610 1.835 11.251 1.00 98.69 690 ASP A CA 1
ATOM 5234 C C . ASP A 1 690 ? -16.595 0.994 10.466 1.00 98.69 690 ASP A C 1
ATOM 5236 O O . ASP A 1 690 ? -16.988 0.108 9.708 1.00 98.69 690 ASP A O 1
ATOM 5240 N N . GLN A 1 691 ? -15.292 1.199 10.688 1.00 98.62 691 GLN A N 1
ATOM 5241 C CA . GLN A 1 691 ? -14.238 0.365 10.100 1.00 98.62 691 GLN A CA 1
ATOM 5242 C C . GLN A 1 691 ? -14.347 -1.098 10.531 1.00 98.62 691 GLN A C 1
ATOM 5244 O O . GLN A 1 691 ? -14.233 -1.999 9.699 1.00 98.62 691 GLN A O 1
ATOM 5249 N N . LEU A 1 692 ? -14.591 -1.353 11.819 1.00 98.00 692 LEU A N 1
ATOM 5250 C CA . LEU A 1 692 ? -14.769 -2.719 12.313 1.00 98.00 692 LEU A CA 1
ATOM 5251 C C . LEU A 1 692 ? -16.073 -3.334 11.794 1.00 98.00 692 LEU A C 1
ATOM 5253 O O . LEU A 1 692 ? -16.089 -4.495 11.381 1.00 98.00 692 LEU A O 1
ATOM 5257 N N . THR A 1 693 ? -17.141 -2.537 11.735 1.00 98.00 693 THR A N 1
ATOM 5258 C CA . THR A 1 693 ? -18.424 -2.941 11.146 1.00 98.00 693 THR A CA 1
ATOM 5259 C C . THR A 1 693 ? -18.270 -3.320 9.672 1.00 98.00 693 THR A C 1
ATOM 5261 O O . THR A 1 693 ? -18.784 -4.351 9.241 1.00 98.00 693 THR A O 1
ATOM 5264 N N . TYR A 1 694 ? -17.505 -2.546 8.897 1.00 98.44 694 TYR A N 1
ATOM 5265 C CA . TYR A 1 694 ? -17.206 -2.862 7.502 1.00 98.44 694 TYR A CA 1
ATOM 5266 C C . TYR A 1 694 ? -16.495 -4.214 7.370 1.00 98.44 694 TYR A C 1
ATOM 5268 O O . TYR A 1 694 ? -16.894 -5.036 6.545 1.00 98.44 694 TYR A O 1
ATOM 5276 N N . VAL A 1 695 ? -15.489 -4.474 8.211 1.00 98.06 695 VAL A N 1
ATOM 5277 C CA . VAL A 1 695 ? -14.748 -5.746 8.211 1.00 98.06 695 VAL A CA 1
ATOM 5278 C C . VAL A 1 695 ? -15.654 -6.926 8.571 1.00 98.06 695 VAL A C 1
ATOM 5280 O O . VAL A 1 695 ? -15.546 -7.976 7.945 1.00 98.06 695 VAL A O 1
ATOM 5283 N N . ARG A 1 696 ? -16.586 -6.771 9.523 1.00 96.12 696 ARG A N 1
ATOM 5284 C CA . ARG A 1 696 ? -17.595 -7.806 9.828 1.00 96.12 696 ARG A CA 1
ATOM 5285 C C . ARG A 1 696 ? -18.473 -8.119 8.618 1.00 96.12 696 ARG A C 1
ATOM 5287 O O . ARG A 1 696 ? -18.669 -9.284 8.286 1.00 96.12 696 ARG A O 1
ATOM 5294 N N . GLN A 1 697 ? -18.953 -7.081 7.935 1.00 96.75 697 GLN A N 1
ATOM 5295 C CA . GLN A 1 697 ? -19.851 -7.215 6.784 1.00 96.75 697 GLN A CA 1
ATOM 5296 C C . GLN A 1 697 ? -19.149 -7.729 5.517 1.00 96.75 697 GLN A C 1
ATOM 5298 O O . GLN A 1 697 ? -19.820 -8.221 4.615 1.00 96.75 697 GLN A O 1
ATOM 5303 N N . ASN A 1 698 ? -17.816 -7.643 5.452 1.00 96.88 698 ASN A N 1
ATOM 5304 C CA . ASN A 1 698 ? -17.019 -7.996 4.275 1.00 96.88 698 ASN A CA 1
ATOM 5305 C C . ASN A 1 698 ? -15.866 -8.957 4.611 1.00 96.88 698 ASN A C 1
ATOM 5307 O O . ASN A 1 698 ? -14.804 -8.889 4.002 1.00 96.88 698 ASN A O 1
ATOM 5311 N N . ALA A 1 699 ? -16.060 -9.885 5.553 1.00 93.81 699 ALA A N 1
ATOM 5312 C CA . ALA A 1 699 ? -15.002 -10.781 6.045 1.00 93.81 699 ALA A CA 1
ATOM 5313 C C . ALA A 1 699 ? -14.343 -11.674 4.966 1.00 93.81 699 ALA A C 1
ATOM 5315 O O . ALA A 1 699 ? -13.281 -12.243 5.201 1.00 93.81 699 ALA A O 1
ATOM 5316 N N . ALA A 1 700 ? -14.964 -11.808 3.788 1.00 93.12 700 ALA A N 1
ATOM 5317 C CA . ALA A 1 700 ? -14.395 -12.524 2.646 1.00 93.12 700 ALA A CA 1
ATOM 5318 C C . ALA A 1 700 ? -13.315 -11.724 1.891 1.00 93.12 700 ALA A C 1
ATOM 5320 O O . ALA A 1 700 ? -12.478 -12.323 1.221 1.00 93.12 700 ALA A O 1
ATOM 5321 N N . THR A 1 701 ? -13.341 -10.390 1.965 1.00 95.50 701 THR A N 1
ATOM 5322 C CA . THR A 1 701 ? -12.415 -9.506 1.234 1.00 95.50 701 THR A CA 1
ATOM 5323 C C . THR A 1 701 ? -11.632 -8.574 2.148 1.00 95.50 701 THR A C 1
ATOM 5325 O O . THR A 1 701 ? -10.564 -8.118 1.751 1.00 95.50 701 THR A O 1
ATOM 5328 N N . ALA A 1 702 ? -12.108 -8.313 3.366 1.00 98.06 702 ALA A N 1
ATOM 5329 C CA . ALA A 1 702 ? -11.529 -7.343 4.281 1.00 98.06 702 ALA A CA 1
ATOM 5330 C C . ALA A 1 702 ? -11.056 -7.975 5.591 1.00 98.06 702 ALA A C 1
ATOM 5332 O O . ALA A 1 702 ? -11.753 -8.775 6.219 1.00 98.06 702 ALA A O 1
ATOM 5333 N N . ILE A 1 703 ? -9.880 -7.543 6.041 1.00 98.44 703 ILE A N 1
ATOM 5334 C CA . ILE A 1 703 ? -9.316 -7.870 7.347 1.00 98.44 703 ILE A CA 1
ATOM 5335 C C . ILE A 1 703 ? -8.899 -6.598 8.082 1.00 98.44 703 ILE A C 1
ATOM 5337 O O . ILE A 1 703 ? -8.566 -5.583 7.474 1.00 98.44 703 ILE A O 1
ATOM 5341 N N . MET A 1 704 ? -8.858 -6.677 9.409 1.00 98.12 704 MET A N 1
ATOM 5342 C CA . MET A 1 704 ? -8.290 -5.638 10.262 1.00 98.12 704 MET A CA 1
ATOM 5343 C C . MET A 1 704 ? -7.017 -6.172 10.904 1.00 98.12 704 MET A C 1
ATOM 5345 O O . MET A 1 704 ? -7.064 -7.199 11.584 1.00 98.12 704 MET A O 1
ATOM 5349 N N . TYR A 1 705 ? -5.879 -5.507 10.694 1.00 96.62 705 TYR A N 1
ATOM 5350 C CA . TYR A 1 705 ? -4.631 -5.954 11.324 1.00 96.62 705 TYR A CA 1
ATOM 5351 C C . TYR A 1 705 ? -4.559 -5.544 12.805 1.00 96.62 705 TYR A C 1
ATOM 5353 O O . TYR A 1 705 ? -3.850 -6.177 13.579 1.00 96.62 705 TYR A O 1
ATOM 5361 N N . GLY A 1 706 ? -5.317 -4.519 13.210 1.00 95.25 706 GLY A N 1
ATOM 5362 C CA . GLY A 1 706 ? -5.475 -4.110 14.603 1.00 95.25 706 GLY A CA 1
ATOM 5363 C C . GLY A 1 706 ? -5.769 -2.615 14.769 1.00 95.25 706 GLY A C 1
ATOM 5364 O O . GLY A 1 706 ? -5.772 -1.864 13.785 1.00 95.25 706 GLY A O 1
ATOM 5365 N N . PRO A 1 707 ? -6.026 -2.170 16.010 1.00 95.81 707 PRO A N 1
ATOM 5366 C CA . PRO A 1 707 ? -6.170 -0.762 16.346 1.00 95.81 707 PRO A CA 1
ATOM 5367 C C . PRO A 1 707 ? -4.823 -0.052 16.456 1.00 95.81 707 PRO A C 1
ATOM 5369 O O . PRO A 1 707 ? -3.832 -0.610 16.925 1.00 95.81 707 PRO A O 1
ATOM 5372 N N . LYS A 1 708 ? -4.804 1.232 16.093 1.00 94.75 708 LYS A N 1
ATOM 5373 C CA . LYS A 1 708 ? -3.593 2.059 16.185 1.00 94.75 708 LYS A CA 1
ATOM 5374 C C . LYS A 1 708 ? -3.369 2.704 17.550 1.00 94.75 708 LYS A C 1
ATOM 5376 O O . LYS A 1 708 ? -2.265 3.176 17.807 1.00 94.75 708 LYS A O 1
ATOM 5381 N N . TYR A 1 709 ? -4.356 2.677 18.448 1.00 96.38 709 TYR A N 1
ATOM 5382 C CA . TYR A 1 709 ? -4.260 3.378 19.730 1.00 96.38 709 TYR A CA 1
ATOM 5383 C C . TYR A 1 709 ? -3.042 2.966 20.583 1.00 96.38 709 TYR A C 1
ATOM 5385 O O . TYR A 1 709 ? -2.463 3.851 21.214 1.00 96.38 709 TYR A O 1
ATOM 5393 N N . PRO A 1 710 ? -2.555 1.700 20.571 1.00 96.12 710 PRO A N 1
ATOM 5394 C CA . PRO A 1 710 ? -1.312 1.348 21.257 1.00 96.12 710 PRO A CA 1
ATOM 5395 C C . PRO A 1 710 ? -0.099 2.100 20.717 1.00 96.12 710 PRO A C 1
ATOM 5397 O O . PRO A 1 710 ? 0.768 2.531 21.477 1.00 96.12 710 PRO A O 1
ATOM 5400 N N . LEU A 1 711 ? -0.046 2.269 19.394 1.00 96.38 711 LEU A N 1
ATOM 5401 C CA . LEU A 1 711 ? 1.026 2.981 18.712 1.00 96.38 711 LEU A CA 1
ATOM 5402 C C . LEU A 1 711 ? 0.900 4.487 18.933 1.00 96.38 711 LEU A C 1
ATOM 5404 O O . LEU A 1 711 ? 1.905 5.129 19.213 1.00 96.38 711 LEU A O 1
ATOM 5408 N N . ASN A 1 712 ? -0.309 5.051 18.881 1.00 95.75 712 ASN A N 1
ATOM 5409 C CA . ASN A 1 712 ? -0.525 6.464 19.198 1.00 95.75 712 ASN A CA 1
ATOM 5410 C C . ASN A 1 712 ? -0.135 6.778 20.655 1.00 95.75 712 ASN A C 1
ATOM 5412 O O . ASN A 1 712 ? 0.528 7.780 20.925 1.00 95.75 712 ASN A O 1
ATOM 5416 N N . TRP A 1 713 ? -0.465 5.892 21.596 1.00 95.88 713 TRP A N 1
ATOM 5417 C CA . TRP A 1 713 ? -0.105 6.066 23.001 1.00 95.88 713 TRP A CA 1
ATOM 5418 C C . TRP A 1 713 ? 1.409 6.028 23.234 1.00 95.88 713 TRP A C 1
ATOM 5420 O O . TRP A 1 713 ? 1.953 6.920 23.881 1.00 95.88 713 TRP A O 1
ATOM 5430 N N . LEU A 1 714 ? 2.093 5.008 22.706 1.00 94.75 714 LEU A N 1
ATOM 5431 C CA . LEU A 1 714 ? 3.507 4.748 23.002 1.00 94.75 714 LEU A CA 1
ATOM 5432 C C . LEU A 1 714 ? 4.486 5.465 22.062 1.00 94.75 714 LEU A C 1
ATOM 5434 O O . LEU A 1 714 ? 5.625 5.716 22.446 1.00 94.75 714 LEU A O 1
ATOM 5438 N N . PHE A 1 715 ? 4.070 5.752 20.829 1.00 95.31 715 PHE A N 1
ATOM 5439 C CA . PHE A 1 715 ? 4.952 6.135 19.728 1.00 95.31 715 PHE A CA 1
ATOM 5440 C C . PHE A 1 715 ? 4.385 7.262 18.861 1.00 95.31 715 PHE A C 1
ATOM 5442 O O . PHE A 1 715 ? 4.720 7.313 17.678 1.00 95.31 715 PHE A O 1
ATOM 5449 N N . ASN A 1 716 ? 3.565 8.170 19.395 1.00 93.38 716 ASN A N 1
ATOM 5450 C CA . ASN A 1 716 ? 3.215 9.392 18.661 1.00 93.38 716 ASN A CA 1
ATOM 5451 C C . ASN A 1 716 ? 4.445 10.286 18.424 1.00 93.38 716 ASN A C 1
ATOM 5453 O O . ASN A 1 716 ? 5.502 10.098 19.030 1.00 93.38 716 ASN A O 1
ATOM 5457 N N . ASP A 1 717 ? 4.310 11.269 17.542 1.00 91.62 717 ASP A N 1
ATOM 5458 C CA . ASP A 1 717 ? 5.374 12.224 17.236 1.00 91.62 717 ASP A CA 1
ATOM 5459 C C . ASP A 1 717 ? 5.146 13.638 17.787 1.00 91.62 717 ASP A C 1
ATOM 5461 O O . ASP A 1 717 ? 5.600 14.615 17.191 1.00 91.62 717 ASP A O 1
ATOM 5465 N N . ALA A 1 718 ? 4.470 13.723 18.934 1.00 90.31 718 ALA A N 1
ATOM 5466 C CA . ALA A 1 718 ? 3.954 14.949 19.543 1.00 90.31 718 ALA A CA 1
ATOM 5467 C C . ALA A 1 718 ? 2.799 15.616 18.775 1.00 90.31 718 ALA A C 1
ATOM 5469 O O . ALA A 1 718 ? 2.399 16.728 19.114 1.00 90.31 718 ALA A O 1
ATOM 5470 N N . THR A 1 719 ? 2.232 14.928 17.782 1.00 90.06 719 THR A N 1
ATOM 5471 C CA . THR A 1 719 ? 0.929 15.268 17.204 1.00 90.06 719 THR A CA 1
ATOM 5472 C C . THR A 1 719 ? -0.114 14.218 17.573 1.00 90.06 719 THR A C 1
ATOM 5474 O O . THR A 1 719 ? 0.216 13.083 17.928 1.00 90.06 719 THR A O 1
ATOM 5477 N N . LEU A 1 720 ? -1.392 14.592 17.472 1.00 91.00 720 LEU A N 1
ATOM 5478 C CA . LEU A 1 720 ? -2.509 13.706 17.792 1.00 91.00 720 LEU A CA 1
ATOM 5479 C C . LEU A 1 720 ? -2.580 12.506 16.835 1.00 91.00 720 LEU A C 1
ATOM 5481 O O . LEU A 1 720 ? -2.904 11.396 17.241 1.00 91.00 720 LEU A O 1
ATOM 5485 N N . SER A 1 721 ? -2.319 12.712 15.545 1.00 91.12 721 SER A N 1
ATOM 5486 C CA . SER A 1 721 ? -2.619 11.693 14.529 1.00 91.12 721 SER A CA 1
ATOM 5487 C C . SER A 1 721 ? -1.415 10.831 14.151 1.00 91.12 721 SER A C 1
ATOM 5489 O O . SER A 1 721 ? -1.600 9.664 13.808 1.00 91.12 721 SER A O 1
ATOM 5491 N N . HIS A 1 722 ? -0.190 11.363 14.212 1.00 92.00 722 HIS A N 1
ATOM 5492 C CA . HIS A 1 722 ? 0.967 10.709 13.601 1.00 92.00 722 HIS A CA 1
ATOM 5493 C C . HIS A 1 722 ? 1.844 9.940 14.580 1.00 92.00 722 HIS A C 1
ATOM 5495 O O . HIS A 1 722 ? 1.830 10.127 15.796 1.00 92.00 722 HIS A O 1
ATOM 5501 N N . LEU A 1 723 ? 2.635 9.048 13.991 1.00 95.25 723 LEU A N 1
ATOM 5502 C CA . LEU A 1 723 ? 3.563 8.170 14.678 1.00 95.25 723 LEU A CA 1
ATOM 5503 C C . LEU A 1 723 ? 5.004 8.616 14.430 1.00 95.25 723 LEU A C 1
ATOM 5505 O O . LEU A 1 723 ? 5.366 9.049 13.337 1.00 95.25 723 LEU A O 1
ATOM 5509 N N . SER A 1 724 ? 5.842 8.434 15.444 1.00 95.69 724 SER A N 1
ATOM 5510 C CA . SER A 1 724 ? 7.299 8.460 15.355 1.00 95.69 724 SER A CA 1
ATOM 5511 C C . SER A 1 724 ? 7.827 7.391 14.386 1.00 95.69 724 SER A C 1
ATOM 5513 O O . SER A 1 724 ? 7.108 6.470 13.991 1.00 95.69 724 SER A O 1
ATOM 5515 N N . ALA A 1 725 ? 9.117 7.465 14.042 1.00 97.25 725 ALA A N 1
ATOM 5516 C CA . ALA A 1 725 ? 9.768 6.483 13.170 1.00 97.25 725 ALA A CA 1
ATOM 5517 C C . ALA A 1 725 ? 9.628 5.042 13.701 1.00 97.25 725 ALA A C 1
ATOM 5519 O O . ALA A 1 725 ? 9.275 4.139 12.945 1.00 97.25 725 ALA A O 1
ATOM 5520 N N . ALA A 1 726 ? 9.808 4.833 15.011 1.00 97.31 726 ALA A N 1
ATOM 5521 C CA . ALA A 1 726 ? 9.612 3.526 15.641 1.00 97.31 726 ALA A CA 1
ATOM 5522 C C . ALA A 1 726 ? 8.153 3.047 15.543 1.00 97.31 726 ALA A C 1
ATOM 5524 O O . ALA A 1 726 ? 7.903 1.881 15.242 1.00 97.31 726 ALA A O 1
ATOM 5525 N N . GLY A 1 727 ? 7.188 3.955 15.723 1.00 97.25 727 GLY A N 1
ATOM 5526 C CA . GLY A 1 727 ? 5.769 3.649 15.548 1.00 97.25 727 GLY A CA 1
ATOM 5527 C C . GLY A 1 727 ? 5.421 3.237 14.114 1.00 97.25 727 GLY A C 1
ATOM 5528 O O . GLY A 1 727 ? 4.668 2.286 13.930 1.00 97.25 727 GLY A O 1
ATOM 5529 N N . LYS A 1 728 ? 6.019 3.881 13.101 1.00 97.69 728 LYS A N 1
ATOM 5530 C CA . LYS A 1 728 ? 5.857 3.516 11.680 1.00 97.69 728 LYS A CA 1
ATOM 5531 C C . LYS A 1 728 ? 6.418 2.127 11.365 1.00 97.69 728 LYS A C 1
ATOM 5533 O O . LYS A 1 728 ? 5.780 1.362 10.647 1.00 97.69 728 LYS A O 1
ATOM 5538 N N . VAL A 1 729 ? 7.571 1.771 11.935 1.00 98.56 729 VAL A N 1
ATOM 5539 C CA . VAL A 1 729 ? 8.142 0.420 11.797 1.00 98.56 729 VAL A CA 1
ATOM 5540 C C . VAL A 1 729 ? 7.204 -0.630 12.392 1.00 98.56 729 VAL A C 1
ATOM 5542 O O . VAL A 1 729 ? 6.848 -1.582 11.701 1.00 98.56 729 VAL A O 1
ATOM 5545 N N . LEU A 1 730 ? 6.737 -0.420 13.628 1.00 98.50 730 LEU A N 1
ATOM 5546 C CA . LEU A 1 730 ? 5.800 -1.335 14.288 1.00 98.50 730 LEU A CA 1
ATOM 5547 C C . LEU A 1 730 ? 4.476 -1.453 13.530 1.00 98.50 730 LEU A C 1
ATOM 5549 O O . LEU A 1 730 ? 3.955 -2.554 13.388 1.00 98.50 730 LEU A O 1
ATOM 5553 N N . GLN A 1 731 ? 3.945 -0.344 13.010 1.00 98.19 731 GLN A N 1
ATOM 5554 C CA . GLN A 1 731 ? 2.748 -0.344 12.166 1.00 98.19 731 GLN A CA 1
ATOM 5555 C C . GLN A 1 731 ? 2.920 -1.281 10.961 1.00 98.19 731 GLN A C 1
ATOM 5557 O O . GLN A 1 731 ? 2.041 -2.096 10.684 1.00 98.19 731 GLN A O 1
ATOM 5562 N N . GLY A 1 732 ? 4.070 -1.205 10.283 1.00 98.19 732 GLY A N 1
ATOM 5563 C CA . GLY A 1 732 ? 4.401 -2.100 9.176 1.00 98.19 732 GLY A CA 1
ATOM 5564 C C . GLY A 1 732 ? 4.504 -3.568 9.599 1.00 98.19 732 GLY A C 1
ATOM 5565 O O . GLY A 1 732 ? 4.000 -4.442 8.896 1.00 98.19 732 GLY A O 1
ATOM 5566 N N . GLU A 1 733 ? 5.095 -3.857 10.761 1.00 98.62 733 GLU A N 1
ATOM 5567 C CA . GLU A 1 733 ? 5.206 -5.228 11.281 1.00 98.62 733 GLU A CA 1
ATOM 5568 C C . GLU A 1 733 ? 3.852 -5.837 11.676 1.00 98.62 733 GLU A C 1
ATOM 5570 O O . GLU A 1 733 ? 3.601 -7.004 11.370 1.00 98.62 733 GLU A O 1
ATOM 5575 N N . TYR A 1 734 ? 2.956 -5.056 12.286 1.00 98.50 734 TYR A N 1
ATOM 5576 C CA . TYR A 1 734 ? 1.587 -5.496 12.573 1.00 98.50 734 TYR A CA 1
ATOM 5577 C C . TYR A 1 734 ? 0.809 -5.803 11.286 1.00 98.50 734 TYR A C 1
ATOM 5579 O O . TYR A 1 734 ? 0.182 -6.859 11.175 1.00 98.50 734 TYR A O 1
ATOM 5587 N N . ALA A 1 735 ? 0.897 -4.926 10.279 1.00 98.31 735 ALA A N 1
ATOM 5588 C CA . ALA A 1 735 ? 0.281 -5.174 8.977 1.00 98.31 735 ALA A CA 1
ATOM 5589 C C . ALA A 1 735 ? 0.861 -6.436 8.311 1.00 98.31 735 ALA A C 1
ATOM 5591 O O . ALA A 1 735 ? 0.109 -7.288 7.833 1.00 98.31 735 ALA A O 1
ATOM 5592 N N . ALA A 1 736 ? 2.187 -6.608 8.339 1.00 98.38 736 ALA A N 1
ATOM 5593 C CA . ALA A 1 736 ? 2.863 -7.776 7.780 1.00 98.38 736 ALA A CA 1
ATOM 5594 C C . ALA A 1 736 ? 2.441 -9.086 8.459 1.00 98.38 736 ALA A C 1
ATOM 5596 O O . ALA A 1 736 ? 2.235 -10.083 7.769 1.00 98.38 736 ALA A O 1
ATOM 5597 N N . GLN A 1 737 ? 2.270 -9.093 9.785 1.00 97.81 737 GLN A N 1
ATOM 5598 C CA . GLN A 1 737 ? 1.800 -10.266 10.527 1.00 97.81 737 GLN A CA 1
ATOM 5599 C C . GLN A 1 737 ? 0.423 -10.727 10.026 1.00 97.81 737 GLN A C 1
ATOM 5601 O O . GLN A 1 737 ? 0.246 -11.909 9.720 1.00 97.81 737 GLN A O 1
ATOM 5606 N N . ALA A 1 738 ? -0.525 -9.794 9.897 1.00 98.25 738 ALA A N 1
ATOM 5607 C CA . ALA A 1 738 ? -1.873 -10.079 9.417 1.00 98.25 738 ALA A CA 1
ATOM 5608 C C . ALA A 1 738 ? -1.881 -10.524 7.946 1.00 98.25 738 ALA A C 1
ATOM 5610 O O . ALA A 1 738 ? -2.498 -11.535 7.606 1.00 98.25 738 ALA A O 1
ATOM 5611 N N . ILE A 1 739 ? -1.150 -9.812 7.081 1.00 98.62 739 ILE A N 1
ATOM 5612 C CA . ILE A 1 739 ? -1.036 -10.124 5.649 1.00 98.62 739 ILE A CA 1
ATOM 5613 C C . ILE A 1 739 ? -0.415 -11.508 5.447 1.00 98.62 739 ILE A C 1
ATOM 5615 O O . ILE A 1 739 ? -0.956 -12.321 4.698 1.00 98.62 739 ILE A O 1
ATOM 5619 N N . TYR A 1 740 ? 0.696 -11.806 6.127 1.00 98.31 740 TYR A N 1
ATOM 5620 C CA . TYR A 1 740 ? 1.349 -13.108 6.034 1.00 98.31 740 TYR A CA 1
ATOM 5621 C C . TYR A 1 740 ? 0.418 -14.231 6.478 1.00 98.31 740 TYR A C 1
ATOM 5623 O O . TYR A 1 740 ? 0.222 -15.193 5.736 1.00 98.31 740 TYR A O 1
ATOM 5631 N N . TRP A 1 741 ? -0.191 -14.091 7.658 1.00 98.00 741 TRP A N 1
ATOM 5632 C CA . TRP A 1 741 ? -1.137 -15.071 8.183 1.00 98.00 741 TRP A CA 1
ATOM 5633 C C . TRP A 1 741 ? -2.280 -15.319 7.201 1.00 98.00 741 TRP A C 1
ATOM 5635 O O . TRP A 1 741 ? -2.604 -16.468 6.912 1.00 98.00 741 TRP A O 1
ATOM 5645 N N . HIS A 1 742 ? -2.893 -14.253 6.687 1.00 98.25 742 HIS A N 1
ATOM 5646 C CA . HIS A 1 742 ? -4.101 -14.361 5.884 1.00 98.25 742 HIS A CA 1
ATOM 5647 C C . HIS A 1 742 ? -3.832 -14.834 4.449 1.00 98.25 742 HIS A C 1
ATOM 5649 O O . HIS A 1 742 ? -4.663 -15.549 3.898 1.00 98.25 742 HIS A O 1
ATOM 5655 N N . LEU A 1 743 ? -2.693 -14.482 3.842 1.00 97.31 743 LEU A N 1
ATOM 5656 C CA . LEU A 1 743 ? -2.440 -14.751 2.420 1.00 97.31 743 LEU A CA 1
ATOM 5657 C C . LEU A 1 743 ? -1.414 -15.851 2.138 1.00 97.31 743 LEU A C 1
ATOM 5659 O O . LEU A 1 743 ? -1.560 -16.556 1.134 1.00 97.31 743 LEU A O 1
ATOM 5663 N N . TYR A 1 744 ? -0.400 -15.997 2.991 1.00 97.00 744 TYR A N 1
ATOM 5664 C CA . TYR A 1 744 ? 0.811 -16.762 2.669 1.00 97.00 744 TYR A CA 1
ATOM 5665 C C . TYR A 1 744 ? 1.075 -17.939 3.609 1.00 97.00 744 TYR A C 1
ATOM 5667 O O . TYR A 1 744 ? 1.671 -18.928 3.188 1.00 97.00 744 TYR A O 1
ATOM 5675 N N . ASN A 1 745 ? 0.624 -17.871 4.862 1.00 96.69 745 ASN A N 1
ATOM 5676 C CA . ASN A 1 745 ? 0.802 -18.963 5.811 1.00 96.69 745 ASN A CA 1
ATOM 5677 C C . ASN A 1 745 ? 0.056 -20.220 5.339 1.00 96.69 745 ASN A C 1
ATOM 5679 O O . ASN A 1 745 ? -1.144 -20.176 5.098 1.00 96.69 745 ASN A O 1
ATOM 5683 N N . THR A 1 746 ? 0.745 -21.352 5.250 1.00 94.50 746 THR A N 1
ATOM 5684 C CA . THR A 1 746 ? 0.192 -22.593 4.685 1.00 94.50 746 THR A CA 1
ATOM 5685 C C . THR A 1 746 ? -0.938 -23.212 5.507 1.00 94.50 746 THR A C 1
ATOM 5687 O O . THR A 1 746 ? -1.815 -23.850 4.934 1.00 94.50 746 THR A O 1
ATOM 5690 N N . GLU A 1 747 ? -0.945 -23.022 6.826 1.00 95.44 747 GLU A N 1
ATOM 5691 C CA . GLU A 1 747 ? -1.928 -23.621 7.741 1.00 95.44 747 GLU A CA 1
ATOM 5692 C C . GLU A 1 747 ? -3.059 -22.653 8.096 1.00 95.44 747 GLU A C 1
ATOM 5694 O O . GLU A 1 747 ? -4.189 -23.059 8.355 1.00 95.44 747 GLU A O 1
ATOM 5699 N N . LYS A 1 748 ? -2.744 -21.357 8.123 1.00 95.44 748 LYS A N 1
ATOM 5700 C CA . LYS A 1 748 ? -3.596 -20.312 8.691 1.00 95.44 748 LYS A CA 1
ATOM 5701 C C . LYS A 1 748 ? -4.223 -19.386 7.647 1.00 95.44 748 LYS A C 1
ATOM 5703 O O . LYS A 1 748 ? -5.002 -18.501 8.015 1.00 95.44 748 LYS A O 1
ATOM 5708 N N . LYS A 1 749 ? -3.908 -19.568 6.363 1.00 95.62 749 LYS A N 1
ATOM 5709 C CA . LYS A 1 749 ? -4.444 -18.761 5.258 1.00 95.62 749 LYS A CA 1
ATOM 5710 C C . LYS A 1 749 ? -5.957 -18.567 5.374 1.00 95.62 749 LYS A C 1
ATOM 5712 O O . LYS A 1 749 ? -6.692 -19.517 5.620 1.00 95.62 749 LYS A O 1
ATOM 5717 N N . GLY A 1 750 ? -6.423 -17.336 5.185 1.00 96.12 750 GLY A N 1
ATOM 5718 C CA . GLY A 1 750 ? -7.842 -16.983 5.216 1.00 96.12 750 GLY A CA 1
ATOM 5719 C C . GLY A 1 750 ? -8.462 -16.867 6.613 1.00 96.12 750 GLY A C 1
ATOM 5720 O O . GLY A 1 750 ? -9.637 -16.538 6.712 1.00 96.12 750 GLY A O 1
ATOM 5721 N N . THR A 1 751 ? -7.710 -17.107 7.697 1.00 96.12 751 THR A N 1
ATOM 5722 C CA . THR A 1 751 ? -8.287 -17.190 9.061 1.00 96.12 751 THR A CA 1
ATOM 5723 C C . THR A 1 751 ? -7.958 -16.013 9.980 1.00 96.12 751 THR A C 1
ATOM 5725 O O . THR A 1 751 ? -8.349 -16.022 11.142 1.00 96.12 751 THR A O 1
ATOM 5728 N N . TRP A 1 752 ? -7.229 -14.998 9.506 1.00 97.31 752 TRP A N 1
ATOM 5729 C CA . TRP A 1 752 ? -6.926 -13.829 10.337 1.00 97.31 752 TRP A CA 1
ATOM 5730 C C . TRP A 1 752 ? -8.194 -13.045 10.696 1.00 97.31 752 TRP A C 1
ATOM 5732 O O . TRP A 1 752 ? -8.934 -12.623 9.809 1.00 97.31 752 TRP A O 1
ATOM 5742 N N . THR A 1 753 ? -8.397 -12.782 11.986 1.00 93.12 753 THR A N 1
ATOM 5743 C CA . THR A 1 753 ? -9.571 -12.058 12.498 1.00 93.12 753 THR A CA 1
ATOM 5744 C C . THR A 1 753 ? -9.242 -10.723 13.165 1.00 93.12 753 THR A C 1
ATOM 5746 O O . THR A 1 753 ? -10.139 -9.881 13.253 1.00 93.12 753 THR A O 1
ATOM 5749 N N . GLY A 1 754 ? -8.007 -10.535 13.648 1.00 94.12 754 GLY A N 1
ATOM 5750 C CA . GLY A 1 754 ? -7.694 -9.563 14.704 1.00 94.12 754 GLY A CA 1
ATOM 5751 C C . GLY A 1 754 ? -8.303 -9.967 16.058 1.00 94.12 754 GLY A C 1
ATOM 5752 O O . GLY A 1 754 ? -9.052 -10.946 16.131 1.00 94.12 754 GLY A O 1
ATOM 5753 N N . LEU A 1 755 ? -7.979 -9.233 17.130 1.00 97.56 755 LEU A N 1
ATOM 5754 C CA . LEU A 1 755 ? -8.647 -9.392 18.428 1.00 97.56 755 LEU A CA 1
ATOM 5755 C C . LEU A 1 755 ? -9.907 -8.522 18.451 1.00 97.56 755 LEU A C 1
ATOM 5757 O O . LEU A 1 755 ? -9.818 -7.301 18.550 1.00 97.56 755 LEU A O 1
ATOM 5761 N N . LYS A 1 756 ? -11.082 -9.140 18.346 1.00 96.44 756 LYS A N 1
ATOM 5762 C CA . LYS A 1 756 ? -12.367 -8.425 18.298 1.00 96.44 756 LYS A CA 1
ATOM 5763 C C . LYS A 1 756 ? -13.484 -9.244 18.922 1.00 96.44 756 LYS A C 1
ATOM 5765 O O . LYS A 1 756 ? -13.406 -10.470 18.975 1.00 96.44 756 LYS A O 1
ATOM 5770 N N . VAL A 1 757 ? -14.557 -8.571 19.319 1.00 97.62 757 VAL A N 1
ATOM 5771 C CA . VAL A 1 757 ? -15.772 -9.234 19.796 1.00 97.62 757 VAL A CA 1
ATOM 5772 C C . VAL A 1 757 ? -16.480 -9.891 18.611 1.00 97.62 757 VAL A C 1
ATOM 5774 O O . VAL A 1 757 ? -16.758 -9.251 17.595 1.00 97.62 757 VAL A O 1
ATOM 5777 N N . LYS A 1 758 ? -16.748 -11.186 18.738 1.00 96.44 758 LYS A N 1
ATOM 5778 C CA . LYS A 1 758 ? -17.450 -12.013 17.758 1.00 96.44 758 LYS A CA 1
ATOM 5779 C C . LYS A 1 758 ? -18.954 -12.023 18.005 1.00 96.44 758 LYS A C 1
ATOM 5781 O O . LYS A 1 758 ? -19.720 -11.938 17.057 1.00 96.44 758 LYS A O 1
ATOM 5786 N N . SER A 1 759 ? -19.365 -12.148 19.263 1.00 97.38 759 SER A N 1
ATOM 5787 C CA . SER A 1 759 ? -20.772 -12.130 19.665 1.00 97.38 759 SER A CA 1
ATOM 5788 C C . SER A 1 759 ? -20.915 -11.639 21.099 1.00 97.38 759 SER A C 1
ATOM 5790 O O . SER A 1 759 ? -20.008 -11.821 21.911 1.00 97.38 759 SER A O 1
ATOM 5792 N N . LEU A 1 760 ? -22.073 -11.066 21.415 1.00 97.62 760 LEU A N 1
ATOM 5793 C CA . LEU A 1 760 ? -22.412 -10.563 22.742 1.00 97.62 760 LEU A CA 1
ATOM 5794 C C . LEU A 1 760 ? -23.735 -11.178 23.195 1.00 97.62 760 LEU A C 1
ATOM 5796 O O . LEU A 1 760 ? -24.702 -11.198 22.438 1.00 97.62 760 LEU A O 1
ATOM 5800 N N . THR A 1 761 ? -23.785 -11.655 24.436 1.00 97.62 761 THR A N 1
ATOM 5801 C CA . THR A 1 761 ? -25.014 -12.157 25.063 1.00 97.62 761 THR A CA 1
ATOM 5802 C C . THR A 1 761 ? -25.231 -11.491 26.409 1.00 97.62 761 THR A C 1
ATOM 5804 O O . THR A 1 761 ? -24.323 -11.494 27.238 1.00 97.62 761 THR A O 1
ATOM 5807 N N . VAL A 1 762 ? -26.436 -10.970 26.649 1.00 97.75 762 VAL A N 1
ATOM 5808 C CA . VAL A 1 762 ? -26.825 -10.365 27.931 1.00 97.75 762 VAL A CA 1
ATOM 5809 C C . VAL A 1 762 ? -27.801 -11.283 28.664 1.00 97.75 762 VAL A C 1
ATOM 5811 O O . VAL A 1 762 ? -28.827 -11.680 28.115 1.00 97.75 762 VAL A O 1
ATOM 5814 N N . SER A 1 763 ? -27.499 -11.606 29.920 1.00 97.12 763 SER A N 1
ATOM 5815 C CA . SER A 1 763 ? -28.342 -12.406 30.809 1.00 97.12 763 SER A CA 1
ATOM 5816 C C . SER A 1 763 ? -28.428 -11.743 32.182 1.00 97.12 763 SER A C 1
ATOM 5818 O O . SER A 1 763 ? -27.540 -11.890 33.025 1.00 97.12 763 SER A O 1
ATOM 5820 N N . GLY A 1 764 ? -29.520 -11.014 32.427 1.00 97.12 764 GLY A N 1
ATOM 5821 C CA . GLY A 1 764 ? -29.696 -10.246 33.659 1.00 97.12 764 GLY A CA 1
ATOM 5822 C C . GLY A 1 764 ? -28.648 -9.139 33.763 1.00 97.12 764 GLY A C 1
ATOM 5823 O O . GLY A 1 764 ? -28.618 -8.244 32.926 1.00 97.12 764 GLY A O 1
ATOM 5824 N N . THR A 1 765 ? -27.796 -9.199 34.786 1.00 98.06 765 THR A N 1
ATOM 5825 C CA . THR A 1 765 ? -26.714 -8.230 35.033 1.00 98.06 765 THR A CA 1
ATOM 5826 C C . THR A 1 765 ? -25.392 -8.594 34.357 1.00 98.06 765 THR A C 1
ATOM 5828 O O . THR A 1 765 ? -24.415 -7.873 34.524 1.00 98.06 765 THR A O 1
ATOM 5831 N N . ILE A 1 766 ? -25.326 -9.705 33.621 1.00 98.38 766 ILE A N 1
ATOM 5832 C CA . ILE A 1 766 ? -24.087 -10.204 33.016 1.00 98.38 766 ILE A CA 1
ATOM 5833 C C . ILE A 1 766 ? -24.150 -10.023 31.502 1.00 98.38 766 ILE A C 1
ATOM 5835 O O . ILE A 1 766 ? -25.128 -10.434 30.876 1.00 98.38 766 ILE A O 1
ATOM 5839 N N . ALA A 1 767 ? -23.094 -9.463 30.915 1.00 98.44 767 ALA A N 1
ATOM 5840 C CA . ALA A 1 767 ? -22.828 -9.532 29.484 1.00 98.44 767 ALA A CA 1
ATOM 5841 C C . ALA A 1 767 ? -21.561 -10.353 29.224 1.00 98.44 767 ALA A C 1
ATOM 5843 O O . ALA A 1 767 ? -20.492 -10.035 29.742 1.00 98.44 767 ALA A O 1
ATOM 5844 N N . ASP A 1 768 ? -21.684 -11.383 28.392 1.00 98.44 768 ASP A N 1
ATOM 5845 C CA . ASP A 1 768 ? -20.562 -12.190 27.917 1.00 98.44 768 ASP A CA 1
ATOM 5846 C C . ASP A 1 768 ? -20.242 -11.815 26.471 1.00 98.44 768 ASP A C 1
ATOM 5848 O O . ASP A 1 768 ? -21.096 -11.902 25.585 1.00 98.44 768 ASP A O 1
ATOM 5852 N N . LEU A 1 769 ? -18.999 -11.394 26.242 1.00 98.31 769 LEU A N 1
ATOM 5853 C CA . LEU A 1 769 ? -18.463 -11.038 24.939 1.00 98.31 769 LEU A CA 1
ATOM 5854 C C . LEU A 1 769 ? -17.505 -12.140 24.499 1.00 98.31 769 LEU A C 1
ATOM 5856 O O . LEU A 1 769 ? -16.364 -12.201 24.957 1.00 98.31 769 LEU A O 1
ATOM 5860 N N . LEU A 1 770 ? -17.967 -13.020 23.616 1.00 98.38 770 LEU A N 1
ATOM 5861 C CA . LEU A 1 770 ? -17.102 -14.000 22.970 1.00 98.38 770 LEU A CA 1
ATOM 5862 C C . LEU A 1 770 ? -16.235 -13.274 21.944 1.00 98.38 770 LEU A C 1
ATOM 5864 O O . LEU A 1 770 ? -16.772 -12.596 21.069 1.00 98.38 770 LEU A O 1
ATOM 5868 N N . CYS A 1 771 ? -14.920 -13.446 22.010 1.00 98.31 771 CYS A N 1
ATOM 5869 C CA . CYS A 1 771 ? -13.976 -12.793 21.110 1.00 98.31 771 CYS A CA 1
ATOM 5870 C C . CYS A 1 771 ? -13.318 -13.781 20.142 1.00 98.31 771 CYS A C 1
ATOM 5872 O O . CYS A 1 771 ? -13.024 -14.927 20.491 1.00 98.31 771 CYS A O 1
ATOM 5874 N N . ASP A 1 772 ? -13.011 -13.297 18.940 1.00 97.50 772 ASP A N 1
ATOM 5875 C CA . ASP A 1 772 ? -11.972 -13.900 18.113 1.00 97.50 772 ASP A CA 1
ATOM 5876 C C . ASP A 1 772 ? -10.606 -13.503 18.690 1.00 97.50 772 ASP A C 1
ATOM 5878 O O . ASP A 1 772 ? -10.363 -12.324 18.954 1.00 97.50 772 ASP A O 1
ATOM 5882 N N . VAL A 1 773 ? -9.711 -14.474 18.892 1.00 97.69 773 VAL A N 1
ATOM 5883 C CA . VAL A 1 773 ? -8.413 -14.262 19.551 1.00 97.69 773 VAL A CA 1
ATOM 5884 C C . VAL A 1 773 ? -7.311 -14.903 18.704 1.00 97.69 773 VAL A C 1
ATOM 5886 O O . VAL A 1 773 ? -7.183 -16.129 18.731 1.00 97.69 773 VAL A O 1
ATOM 5889 N N . PRO A 1 774 ? -6.507 -14.122 17.951 1.00 96.12 774 PRO A N 1
ATOM 5890 C CA . PRO A 1 774 ? -5.492 -14.682 17.056 1.00 96.12 774 PRO A CA 1
ATOM 5891 C C . PRO A 1 774 ? -4.496 -15.588 17.789 1.00 96.12 774 PRO A C 1
ATOM 5893 O O . PRO A 1 774 ? -4.195 -16.687 17.324 1.00 96.12 774 PRO A O 1
ATOM 5896 N N . TYR A 1 775 ? -4.033 -15.160 18.966 1.00 97.00 775 TYR A N 1
ATOM 5897 C CA . TYR A 1 775 ? -3.225 -15.978 19.867 1.00 97.00 775 TYR A CA 1
ATOM 5898 C C . TYR A 1 775 ? -3.867 -16.053 21.255 1.00 97.00 775 TYR A C 1
ATOM 5900 O O . TYR A 1 775 ? -3.632 -15.201 22.108 1.00 97.00 775 TYR A O 1
ATOM 5908 N N . ALA A 1 776 ? -4.686 -17.075 21.494 1.00 95.69 776 ALA A N 1
ATOM 5909 C CA . ALA A 1 776 ? -5.299 -17.298 22.802 1.00 95.69 776 ALA A CA 1
ATOM 5910 C C . ALA A 1 776 ? -4.250 -17.563 23.909 1.00 95.69 776 ALA A C 1
ATOM 5912 O O . ALA A 1 776 ? -3.202 -18.149 23.624 1.00 95.69 776 ALA A O 1
ATOM 5913 N N . PRO A 1 777 ? -4.534 -17.205 25.177 1.00 97.88 777 PRO A N 1
ATOM 5914 C CA . PRO A 1 777 ? -5.747 -16.540 25.670 1.00 97.88 777 PRO A CA 1
ATOM 5915 C C . PRO A 1 777 ? -5.692 -15.001 25.592 1.00 97.88 777 PRO A C 1
ATOM 5917 O O . PRO A 1 777 ? -4.640 -14.409 25.338 1.00 97.88 777 PRO A O 1
ATOM 5920 N N . ILE A 1 778 ? -6.831 -14.358 25.867 1.00 98.56 778 ILE A N 1
ATOM 5921 C CA . ILE A 1 778 ? -6.927 -12.929 26.194 1.00 98.56 778 ILE A CA 1
ATOM 5922 C C . ILE A 1 778 ? -6.234 -12.666 27.530 1.00 98.56 778 ILE A C 1
ATOM 5924 O O . ILE A 1 778 ? -6.406 -13.409 28.498 1.00 98.56 778 ILE A O 1
ATOM 5928 N N . VAL A 1 779 ? -5.496 -11.563 27.587 1.00 98.19 779 VAL A N 1
ATOM 5929 C CA . VAL A 1 779 ? -4.860 -11.035 28.790 1.00 98.19 779 VAL A CA 1
ATOM 5930 C C . VAL A 1 779 ? -5.396 -9.631 29.055 1.00 98.19 779 VAL A C 1
ATOM 5932 O O . VAL A 1 779 ? -5.373 -8.780 28.164 1.00 98.19 779 VAL A O 1
ATOM 5935 N N . ILE A 1 780 ? -5.849 -9.392 30.290 1.00 98.00 780 ILE A N 1
ATOM 5936 C CA . ILE A 1 780 ? -6.085 -8.037 30.800 1.00 98.00 780 ILE A CA 1
ATOM 5937 C C . ILE A 1 780 ? -4.725 -7.468 31.209 1.00 98.00 780 ILE A C 1
ATOM 5939 O O . ILE A 1 780 ? -4.136 -7.890 32.203 1.00 98.00 780 ILE A O 1
ATOM 5943 N N . ASP A 1 781 ? -4.207 -6.545 30.410 1.00 97.25 781 ASP A N 1
ATOM 5944 C CA . ASP A 1 781 ? -2.921 -5.889 30.595 1.00 97.25 781 ASP A CA 1
ATOM 5945 C C . ASP A 1 781 ? -3.123 -4.398 30.883 1.00 97.25 781 ASP A C 1
ATOM 5947 O O . ASP A 1 781 ? -3.369 -3.589 29.989 1.00 97.25 781 ASP A O 1
ATOM 5951 N N . THR A 1 782 ? -3.002 -4.040 32.159 1.00 95.62 782 THR A N 1
ATOM 5952 C CA . THR A 1 782 ? -3.146 -2.664 32.658 1.00 95.62 782 THR A CA 1
ATOM 5953 C C . THR A 1 782 ? -1.814 -1.913 32.730 1.00 95.62 782 THR A C 1
ATOM 5955 O O . THR A 1 782 ? -1.767 -0.768 33.174 1.00 95.62 782 THR A O 1
ATOM 5958 N N . THR A 1 783 ? -0.706 -2.541 32.316 1.00 92.88 783 THR A N 1
ATOM 5959 C CA . THR A 1 783 ? 0.650 -2.022 32.576 1.00 92.88 783 THR A CA 1
ATOM 5960 C C . THR A 1 783 ? 1.454 -1.742 31.314 1.00 92.88 783 THR A C 1
ATOM 5962 O O . THR A 1 783 ? 2.279 -0.830 31.309 1.00 92.88 783 THR A O 1
ATOM 5965 N N . PHE A 1 784 ? 1.234 -2.491 30.229 1.00 92.81 784 PHE A N 1
ATOM 5966 C CA . PHE A 1 784 ? 2.048 -2.347 29.025 1.00 92.81 784 PHE A CA 1
ATOM 5967 C C . PHE A 1 784 ? 1.811 -1.010 28.309 1.00 92.81 784 PHE A C 1
ATOM 5969 O O . PHE A 1 784 ? 2.776 -0.373 27.873 1.00 92.81 784 PHE A O 1
ATOM 5976 N N . ILE A 1 785 ? 0.550 -0.585 28.184 1.00 90.62 785 ILE A N 1
ATOM 5977 C CA . ILE A 1 785 ? 0.163 0.729 27.641 1.00 90.62 785 ILE A CA 1
ATOM 5978 C C . ILE A 1 785 ? -0.202 1.654 28.804 1.00 90.62 785 ILE A C 1
ATOM 5980 O O . ILE A 1 785 ? 0.598 2.516 29.168 1.00 90.62 785 ILE A O 1
ATOM 5984 N N . ALA A 1 786 ? -1.393 1.456 29.370 1.00 91.62 786 ALA A N 1
ATOM 5985 C CA . ALA A 1 786 ? -1.908 2.079 30.583 1.00 91.62 786 ALA A CA 1
ATOM 5986 C C . ALA A 1 786 ? -3.218 1.382 30.996 1.00 91.62 786 ALA A C 1
ATOM 5988 O O . ALA A 1 786 ? -3.816 0.651 30.203 1.00 91.62 786 ALA A O 1
ATOM 5989 N N . ASP A 1 787 ? -3.661 1.627 32.226 1.00 94.19 787 ASP A N 1
ATOM 5990 C CA . ASP A 1 787 ? -5.006 1.274 32.680 1.00 94.19 787 ASP A CA 1
ATOM 5991 C C . ASP A 1 787 ? -6.018 2.352 32.262 1.00 94.19 787 ASP A C 1
ATOM 5993 O O . ASP A 1 787 ? -5.662 3.512 32.043 1.00 94.19 787 ASP A O 1
ATOM 5997 N N . CYS A 1 788 ? -7.291 1.982 32.173 1.00 94.69 788 CYS A N 1
ATOM 5998 C CA . CYS A 1 788 ? -8.389 2.913 31.931 1.00 94.69 788 CYS A CA 1
ATOM 5999 C C . CYS A 1 788 ? -9.654 2.450 32.657 1.00 94.69 788 CYS A C 1
ATOM 6001 O O . CYS A 1 788 ? -9.792 1.282 33.024 1.00 94.69 788 CYS A O 1
ATOM 6003 N N . LEU A 1 789 ? -10.592 3.379 32.873 1.00 96.19 789 LEU A N 1
ATOM 6004 C CA . LEU A 1 789 ? -11.825 3.089 33.601 1.00 96.19 789 LEU A CA 1
ATOM 6005 C C . LEU A 1 789 ? -12.537 1.876 32.984 1.00 96.19 789 LEU A C 1
ATOM 6007 O O . LEU A 1 789 ? -12.783 1.843 31.774 1.00 96.19 789 LEU A O 1
ATOM 6011 N N . ASN A 1 790 ? -12.855 0.890 33.828 1.00 96.88 790 ASN A N 1
ATOM 6012 C CA . ASN A 1 790 ? -13.521 -0.359 33.449 1.00 96.88 790 ASN A CA 1
ATOM 6013 C C . ASN A 1 790 ? -12.817 -1.114 32.306 1.00 96.88 790 ASN A C 1
ATOM 6015 O O . ASN A 1 790 ? -13.475 -1.749 31.480 1.00 96.88 790 ASN A O 1
ATOM 6019 N N . HIS A 1 791 ? -11.489 -0.997 32.211 1.00 97.06 791 HIS A N 1
ATOM 6020 C CA . HIS A 1 791 ? -10.661 -1.606 31.164 1.00 97.06 791 HIS A CA 1
ATOM 6021 C C . HIS A 1 791 ? -11.054 -1.225 29.725 1.00 97.06 791 HIS A C 1
ATOM 6023 O O . HIS A 1 791 ? -10.708 -1.926 28.770 1.00 97.06 791 HIS A O 1
ATOM 6029 N N . GLY A 1 792 ? -11.757 -0.101 29.564 1.00 96.06 792 GLY A N 1
ATOM 6030 C CA . GLY A 1 792 ? -12.210 0.413 28.273 1.00 96.06 792 GLY A CA 1
ATOM 6031 C C . GLY A 1 792 ? -13.711 0.259 28.039 1.00 96.06 792 GLY A C 1
ATOM 6032 O O . GLY A 1 792 ? -14.188 0.705 27.001 1.00 96.06 792 GLY A O 1
ATOM 6033 N N . ILE A 1 793 ? -14.463 -0.359 28.955 1.00 97.88 793 ILE A N 1
ATOM 6034 C CA . ILE A 1 793 ? -15.873 -0.713 28.735 1.00 97.88 793 ILE A CA 1
ATOM 6035 C C . ILE A 1 793 ? -16.820 0.305 29.385 1.00 97.88 793 ILE A C 1
ATOM 6037 O O . ILE A 1 793 ? -16.753 0.574 30.587 1.00 97.88 793 ILE A O 1
ATOM 6041 N N . SER A 1 794 ? -17.762 0.834 28.609 1.00 97.25 794 SER A N 1
ATOM 6042 C CA . SER A 1 794 ? -18.869 1.660 29.110 1.00 97.25 794 SER A CA 1
ATOM 6043 C C . SER A 1 794 ? -20.166 1.402 28.345 1.00 97.25 794 SER A C 1
ATOM 6045 O O . SER A 1 794 ? -20.183 0.667 27.359 1.00 97.25 794 SER A O 1
ATOM 6047 N N . LEU A 1 795 ? -21.266 1.988 28.821 1.00 98.06 795 LEU A N 1
ATOM 6048 C CA . LEU A 1 795 ? -22.550 1.989 28.128 1.00 98.06 795 LEU A CA 1
ATOM 6049 C C . LEU A 1 795 ? -22.870 3.401 27.641 1.00 98.06 795 LEU A C 1
ATOM 6051 O O . LEU A 1 795 ? -22.806 4.351 28.419 1.00 98.06 795 LEU A O 1
ATOM 6055 N N . GLU A 1 796 ? -23.223 3.535 26.368 1.00 96.44 796 GLU A N 1
ATOM 6056 C CA . GLU A 1 796 ? -23.446 4.823 25.704 1.00 96.44 796 GLU A CA 1
ATOM 6057 C C . GLU A 1 796 ? -24.538 5.658 26.387 1.00 96.44 796 GLU A C 1
ATOM 6059 O O . GLU A 1 796 ? -24.346 6.849 26.634 1.00 96.44 796 GLU A O 1
ATOM 6064 N N . LYS A 1 797 ? -25.669 5.038 26.744 1.00 96.75 797 LYS A N 1
ATOM 6065 C CA . LYS A 1 797 ? -26.795 5.693 27.432 1.00 96.75 797 LYS A CA 1
ATOM 6066 C C . LYS A 1 797 ? -26.688 5.617 28.955 1.00 96.75 797 LYS A C 1
ATOM 6068 O O . LYS A 1 797 ? -27.599 6.075 29.644 1.00 96.75 797 LYS A O 1
ATOM 6073 N N . ASN A 1 798 ? -25.599 5.058 29.491 1.00 96.31 798 ASN A N 1
ATOM 6074 C CA . ASN A 1 798 ? -25.394 4.831 30.924 1.00 96.31 798 ASN A CA 1
ATOM 6075 C C . ASN A 1 798 ? -26.574 4.091 31.589 1.00 96.31 798 ASN A C 1
ATOM 6077 O O . ASN A 1 798 ? -26.970 4.415 32.712 1.00 96.31 798 ASN A O 1
ATOM 6081 N N . SER A 1 799 ? -27.173 3.110 30.900 1.00 98.06 799 SER A N 1
ATOM 6082 C CA . SER A 1 799 ? -28.333 2.389 31.440 1.00 98.06 799 SER A CA 1
ATOM 6083 C C . SER A 1 799 ? -28.001 1.529 32.664 1.00 98.06 799 SER A C 1
ATOM 6085 O O . SER A 1 799 ? -28.893 1.287 33.477 1.00 98.06 799 SER A O 1
ATOM 6087 N N . ALA A 1 800 ? -26.739 1.131 32.836 1.00 98.12 800 ALA A N 1
ATOM 6088 C CA . ALA A 1 800 ? -26.183 0.436 33.998 1.00 98.12 800 ALA A CA 1
ATOM 6089 C C . ALA A 1 800 ? -24.698 0.809 34.202 1.00 98.12 800 ALA A C 1
ATOM 6091 O O . ALA A 1 800 ? -24.068 1.388 33.315 1.00 98.12 800 ALA A O 1
ATOM 6092 N N . SER A 1 801 ? -24.138 0.476 35.366 1.00 97.81 801 SER A N 1
ATOM 6093 C CA . SER A 1 801 ? -22.735 0.724 35.729 1.00 97.81 801 SER A CA 1
ATOM 6094 C C . SER A 1 801 ? -21.950 -0.582 35.795 1.00 97.81 801 SER A C 1
ATOM 6096 O O . SER A 1 801 ? -22.403 -1.540 36.420 1.00 97.81 801 SER A O 1
ATOM 6098 N N . VAL A 1 802 ? -20.756 -0.613 35.196 1.00 98.12 802 VAL A N 1
ATOM 6099 C CA . VAL A 1 802 ? -19.844 -1.768 35.270 1.00 98.12 802 VAL A CA 1
ATOM 6100 C C . VAL A 1 802 ? -19.356 -1.952 36.712 1.00 98.12 802 VAL A C 1
ATOM 6102 O O . VAL A 1 802 ? -18.877 -1.005 37.331 1.00 98.12 802 VAL A O 1
ATOM 6105 N N . GLN A 1 803 ? -19.481 -3.171 37.234 1.00 98.25 803 GLN A N 1
ATOM 6106 C CA . GLN A 1 803 ? -19.018 -3.593 38.560 1.00 98.25 803 GLN A CA 1
ATOM 6107 C C . GLN A 1 803 ? -17.724 -4.398 38.475 1.00 98.25 803 GLN A C 1
ATOM 6109 O O . GLN A 1 803 ? -16.808 -4.197 39.270 1.00 98.25 803 GLN A O 1
ATOM 6114 N N . SER A 1 804 ? -17.642 -5.318 37.513 1.00 97.81 804 SER A N 1
ATOM 6115 C CA . SER A 1 804 ? -16.470 -6.168 37.329 1.00 97.81 804 SER A CA 1
ATOM 6116 C C . SER A 1 804 ? -16.287 -6.543 35.861 1.00 97.81 804 SER A C 1
ATOM 6118 O O . SER A 1 804 ? -17.247 -6.597 35.087 1.00 97.81 804 SER A O 1
ATOM 6120 N N . VAL A 1 805 ? -15.034 -6.783 35.475 1.00 98.25 805 VAL A N 1
ATOM 6121 C CA . VAL A 1 805 ? -14.679 -7.300 34.154 1.00 98.25 805 VAL A CA 1
ATOM 6122 C C . VAL A 1 805 ? -13.652 -8.411 34.326 1.00 98.25 805 VAL A C 1
ATOM 6124 O O . VAL A 1 805 ? -12.639 -8.231 35.000 1.00 98.25 805 VAL A O 1
ATOM 6127 N N . THR A 1 806 ? -13.920 -9.575 33.743 1.00 98.12 806 THR A N 1
ATOM 6128 C CA . THR A 1 806 ? -13.079 -10.773 33.879 1.00 98.12 806 THR A CA 1
ATOM 6129 C C . THR A 1 806 ? -12.926 -11.493 32.544 1.00 98.12 806 THR A C 1
ATOM 6131 O O . THR A 1 806 ? -13.721 -11.295 31.628 1.00 98.12 806 THR A O 1
ATOM 6134 N N . VAL A 1 807 ? -11.895 -12.334 32.425 1.00 98.12 807 VAL A N 1
ATOM 6135 C CA . VAL A 1 807 ? -11.732 -13.242 31.282 1.00 98.12 807 VAL A CA 1
ATOM 6136 C C . VAL A 1 807 ? -12.152 -14.647 31.703 1.00 98.12 807 VAL A C 1
ATOM 6138 O O . VAL A 1 807 ? -11.632 -15.187 32.679 1.00 98.12 807 VAL A O 1
ATOM 6141 N N . VAL A 1 808 ? -13.077 -15.235 30.950 1.00 97.38 808 VAL A N 1
ATOM 6142 C CA . VAL A 1 808 ? -13.589 -16.599 31.112 1.00 97.38 808 VAL A CA 1
ATOM 6143 C C . VAL A 1 808 ? -13.138 -17.430 29.910 1.00 97.38 808 VAL A C 1
ATOM 6145 O O . VAL A 1 808 ? -13.088 -16.929 28.787 1.00 97.38 808 VAL A O 1
ATOM 6148 N N . ASP A 1 809 ? -12.730 -18.677 30.153 1.00 94.69 809 ASP A N 1
ATOM 6149 C CA . ASP A 1 809 ? -12.303 -19.657 29.136 1.00 94.69 809 ASP A CA 1
ATOM 6150 C C . ASP A 1 809 ? -11.200 -19.181 28.165 1.00 94.69 809 ASP A C 1
ATOM 6152 O O . ASP A 1 809 ? -10.933 -19.791 27.132 1.00 94.69 809 ASP A O 1
ATOM 6156 N N . GLY A 1 810 ? -10.508 -18.093 28.514 1.00 96.44 810 GLY A N 1
ATOM 6157 C CA . GLY A 1 810 ? -9.431 -17.498 27.727 1.00 96.44 810 GLY A CA 1
ATOM 6158 C C . GLY A 1 810 ? -9.882 -16.700 26.499 1.00 96.44 810 GLY A C 1
ATOM 6159 O O . GLY A 1 810 ? -9.026 -16.097 25.856 1.00 96.44 810 GLY A O 1
ATOM 6160 N N . ASN A 1 811 ? -11.173 -16.659 26.162 1.00 98.12 811 ASN A N 1
ATOM 6161 C CA . ASN A 1 811 ? -11.688 -15.945 24.985 1.00 98.12 811 ASN A CA 1
ATOM 6162 C C . ASN A 1 811 ? -13.026 -15.218 25.202 1.00 98.12 811 ASN A C 1
ATOM 6164 O O . ASN A 1 811 ? -13.529 -14.607 24.260 1.00 98.12 811 ASN A O 1
ATOM 6168 N N . ILE A 1 812 ? -13.596 -15.261 26.408 1.00 98.50 812 ILE A N 1
ATOM 6169 C CA . ILE A 1 812 ? -14.814 -14.528 26.760 1.00 98.50 812 ILE A CA 1
ATOM 6170 C C . ILE A 1 812 ? -14.442 -13.396 27.712 1.00 98.50 812 ILE A C 1
ATOM 6172 O O . ILE A 1 812 ? -13.857 -13.639 28.766 1.00 98.50 812 ILE A O 1
ATOM 6176 N N . ILE A 1 813 ? -14.798 -12.162 27.364 1.00 98.62 813 ILE A N 1
ATOM 6177 C CA . ILE A 1 813 ? -14.766 -11.033 28.296 1.00 98.62 813 ILE A CA 1
ATOM 6178 C C . ILE A 1 813 ? -16.140 -10.968 28.962 1.00 98.62 813 ILE A C 1
ATOM 6180 O O . ILE A 1 813 ? -17.139 -10.686 28.304 1.00 98.62 813 ILE A O 1
ATOM 6184 N N . ARG A 1 814 ? -16.195 -11.249 30.263 1.00 98.62 814 ARG A N 1
ATOM 6185 C CA . ARG A 1 814 ? -17.413 -11.165 31.071 1.00 98.62 814 ARG A CA 1
ATOM 6186 C C . ARG A 1 814 ? -17.465 -9.823 31.780 1.00 98.62 814 ARG A C 1
ATOM 6188 O O . ARG A 1 814 ? -16.549 -9.496 32.533 1.00 98.62 814 ARG A O 1
ATOM 6195 N N . VAL A 1 815 ? -18.555 -9.095 31.576 1.00 98.69 815 VAL A N 1
ATOM 6196 C CA . VAL A 1 815 ? -18.851 -7.813 32.218 1.00 98.69 815 VAL A CA 1
ATOM 6197 C C . VAL A 1 815 ? -20.048 -7.996 33.140 1.00 98.69 815 VAL A C 1
ATOM 6199 O O . VAL A 1 815 ? -21.103 -8.463 32.714 1.00 98.69 815 VAL A O 1
ATOM 6202 N N . GLU A 1 816 ? -19.890 -7.624 34.403 1.00 98.56 816 GLU A N 1
ATOM 6203 C CA . GLU A 1 816 ? -20.972 -7.602 35.385 1.00 98.56 816 GLU A CA 1
ATOM 6204 C C . GLU A 1 816 ? -21.413 -6.162 35.636 1.00 98.56 816 GLU A C 1
ATOM 6206 O O . GLU A 1 816 ? -20.580 -5.273 35.821 1.00 98.56 816 GLU A O 1
ATOM 6211 N N . PHE A 1 817 ? -22.722 -5.936 35.658 1.00 98.62 817 PHE A N 1
ATOM 6212 C CA . PHE A 1 817 ? -23.350 -4.642 35.900 1.00 98.62 817 PHE A CA 1
ATOM 6213 C C . PHE A 1 817 ? -24.069 -4.598 37.254 1.00 98.62 817 PHE A C 1
ATOM 6215 O O . PHE A 1 817 ? -24.427 -5.627 37.824 1.00 98.62 817 PHE A O 1
ATOM 6222 N N . ASP A 1 818 ? -24.337 -3.393 37.760 1.00 98.44 818 ASP A N 1
ATOM 6223 C CA . ASP A 1 818 ? -25.127 -3.169 38.983 1.00 98.44 818 ASP A CA 1
ATOM 6224 C C . ASP A 1 818 ? -26.606 -3.570 38.835 1.00 98.44 818 ASP A C 1
ATOM 6226 O O . ASP A 1 818 ? -27.269 -3.940 39.805 1.00 98.44 818 ASP A O 1
ATOM 6230 N N . LYS A 1 819 ? -27.127 -3.495 37.611 1.00 98.19 819 LYS A N 1
ATOM 6231 C CA . LYS A 1 819 ? -28.477 -3.904 37.216 1.00 98.19 819 LYS A CA 1
ATOM 6232 C C . LYS A 1 819 ? -28.483 -4.316 35.744 1.00 98.19 819 LYS A C 1
ATOM 6234 O O . LYS A 1 819 ? -27.512 -4.092 35.028 1.00 98.19 819 LYS A O 1
ATOM 6239 N N . ALA A 1 820 ? -29.580 -4.920 35.289 1.00 97.88 820 ALA A N 1
ATOM 6240 C CA . ALA A 1 820 ? -29.715 -5.284 33.884 1.00 97.88 820 ALA A CA 1
ATOM 6241 C C . ALA A 1 820 ? -29.638 -4.023 33.002 1.00 97.88 820 ALA A C 1
ATOM 6243 O O . ALA A 1 820 ? -30.415 -3.088 33.235 1.00 97.88 820 ALA A O 1
ATOM 6244 N N . PRO A 1 821 ? -28.716 -3.968 32.026 1.00 97.88 821 PRO A N 1
ATOM 6245 C CA . PRO A 1 821 ? -28.625 -2.828 31.130 1.00 97.88 821 PRO A CA 1
ATOM 6246 C C . PRO A 1 821 ? -29.814 -2.809 30.157 1.00 97.88 821 PRO A C 1
ATOM 6248 O O . PRO A 1 821 ? -30.444 -3.837 29.895 1.00 97.88 821 PRO A O 1
ATOM 6251 N N . ALA A 1 822 ? -30.153 -1.628 29.641 1.00 97.62 822 ALA A N 1
ATOM 6252 C CA . ALA A 1 822 ? -31.296 -1.472 28.745 1.00 97.62 822 ALA A CA 1
ATOM 6253 C C . ALA A 1 822 ? -31.001 -2.097 27.374 1.00 97.62 822 ALA A C 1
ATOM 6255 O O . ALA A 1 822 ? -29.931 -1.892 26.811 1.00 97.62 822 ALA A O 1
ATOM 6256 N N . SER A 1 823 ? -31.954 -2.838 26.804 1.00 95.25 823 SER A N 1
ATOM 6257 C CA . SER A 1 823 ? -31.751 -3.556 25.536 1.00 95.25 823 SER A CA 1
ATOM 6258 C C . SER A 1 823 ? -31.498 -2.642 24.333 1.00 95.25 823 SER A C 1
ATOM 6260 O O . SER A 1 823 ? -30.966 -3.096 23.328 1.00 95.25 823 SER A O 1
ATOM 6262 N N . ASP A 1 824 ? -31.905 -1.374 24.412 1.00 96.62 824 ASP A N 1
ATOM 6263 C CA . ASP A 1 824 ? -31.686 -0.359 23.381 1.00 96.62 824 ASP A CA 1
ATOM 6264 C C . ASP A 1 824 ? -30.391 0.449 23.593 1.00 96.62 824 ASP A C 1
ATOM 6266 O O . ASP A 1 824 ? -30.139 1.407 22.855 1.00 96.62 824 ASP A O 1
ATOM 6270 N N . ASP A 1 825 ? -29.595 0.115 24.610 1.00 97.88 825 ASP A N 1
ATOM 6271 C CA . ASP A 1 825 ? -28.279 0.700 24.862 1.00 97.88 825 ASP A CA 1
ATOM 6272 C C . ASP A 1 825 ? -27.183 -0.011 24.048 1.00 97.88 825 ASP A C 1
ATOM 6274 O O . ASP A 1 825 ? -27.382 -1.081 23.462 1.00 97.88 825 ASP A O 1
ATOM 6278 N N . TYR A 1 826 ? -26.011 0.612 24.010 1.00 97.88 826 TYR A N 1
ATOM 6279 C CA . TYR A 1 826 ? -24.841 0.143 23.291 1.00 97.88 826 TYR A CA 1
ATOM 6280 C C . TYR A 1 826 ? -23.650 0.085 24.235 1.00 97.88 826 TYR A C 1
ATOM 6282 O O . TYR A 1 826 ? -23.375 1.029 24.976 1.00 97.88 826 TYR A O 1
ATOM 6290 N N . MET A 1 827 ? -22.913 -1.018 24.181 1.00 97.88 827 MET A N 1
ATOM 6291 C CA . MET A 1 827 ? -21.624 -1.125 24.840 1.00 97.88 827 MET A CA 1
ATOM 6292 C C . MET A 1 827 ? -20.553 -0.458 23.983 1.00 97.88 827 MET A C 1
ATOM 6294 O O . MET A 1 827 ? -20.328 -0.851 22.837 1.00 97.88 827 MET A O 1
ATOM 6298 N N . LEU A 1 828 ? -19.881 0.536 24.554 1.00 97.69 828 LEU A N 1
ATOM 6299 C CA . LEU A 1 828 ? -18.709 1.172 23.971 1.00 97.69 828 LEU A CA 1
ATOM 6300 C C . LEU A 1 828 ? -17.457 0.442 24.448 1.00 97.69 828 LEU A C 1
ATOM 6302 O O . LEU A 1 828 ? -17.269 0.221 25.647 1.00 97.69 828 LEU A O 1
ATOM 6306 N N . PHE A 1 829 ? -16.598 0.089 23.498 1.00 95.56 829 PHE A N 1
ATOM 6307 C CA . PHE A 1 829 ? -15.374 -0.657 23.746 1.00 95.56 829 PHE A CA 1
ATOM 6308 C C . PHE A 1 829 ? -14.159 0.193 23.353 1.00 95.56 829 PHE A C 1
ATOM 6310 O O . PHE A 1 829 ? -13.873 0.392 22.174 1.00 95.56 829 PHE A O 1
ATOM 6317 N N . GLY A 1 830 ? -13.459 0.715 24.360 1.00 95.94 830 GLY A N 1
ATOM 6318 C CA . GLY A 1 830 ? -12.201 1.454 24.249 1.00 95.94 830 GLY A CA 1
ATOM 6319 C C . GLY A 1 830 ? -12.279 2.978 24.379 1.00 95.94 830 GLY A C 1
ATOM 6320 O O . GLY A 1 830 ? -11.289 3.659 24.119 1.00 95.94 830 GLY A O 1
ATOM 6321 N N . PHE A 1 831 ? -13.424 3.531 24.788 1.00 97.44 831 PHE A N 1
ATOM 6322 C CA . PHE A 1 831 ? -13.682 4.983 24.781 1.00 97.44 831 PHE A CA 1
ATOM 6323 C C . PHE A 1 831 ? 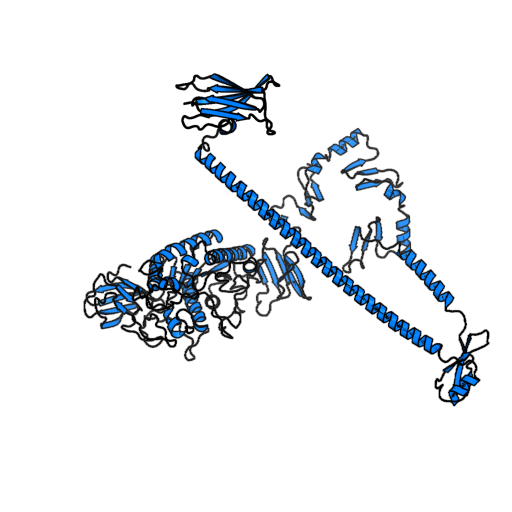-13.805 5.613 26.180 1.00 97.44 831 PHE A C 1
ATOM 6325 O O . PHE A 1 831 ? -14.298 6.727 26.323 1.00 97.44 831 PHE A O 1
ATOM 6332 N N . THR A 1 832 ? -13.354 4.922 27.230 1.00 96.06 832 THR A N 1
ATOM 6333 C CA . THR A 1 832 ? -13.433 5.418 28.620 1.00 96.06 832 THR A CA 1
ATOM 6334 C C . THR A 1 832 ? -12.198 6.190 29.078 1.00 96.06 832 THR A C 1
ATOM 6336 O O . THR A 1 832 ? -12.208 6.783 30.158 1.00 96.06 832 THR A O 1
ATOM 6339 N N . ASN A 1 833 ? -11.116 6.167 28.297 1.00 96.06 833 ASN A N 1
ATOM 6340 C CA . ASN A 1 833 ? -9.865 6.787 28.698 1.00 96.06 833 ASN A CA 1
ATOM 6341 C C . ASN A 1 833 ? -9.966 8.319 28.710 1.00 96.06 833 ASN A C 1
ATOM 6343 O O . ASN A 1 833 ? -10.354 8.948 27.728 1.00 96.06 833 ASN A O 1
ATOM 6347 N N . THR A 1 834 ? -9.534 8.911 29.817 1.00 94.19 834 THR A N 1
ATOM 6348 C CA . THR A 1 834 ? -9.402 10.362 30.001 1.00 94.19 834 THR A CA 1
ATOM 6349 C C . THR A 1 834 ? -7.962 10.777 30.300 1.00 94.19 834 THR A C 1
ATOM 6351 O O . THR A 1 834 ? -7.670 11.970 30.386 1.00 94.19 834 THR A O 1
ATOM 6354 N N . ALA A 1 835 ? -7.050 9.811 30.454 1.00 93.56 835 ALA A N 1
ATOM 6355 C CA . ALA A 1 835 ? -5.658 10.072 30.764 1.00 93.56 835 ALA A CA 1
ATOM 6356 C C . ALA A 1 835 ? -4.903 10.605 29.541 1.00 93.56 835 ALA A C 1
ATOM 6358 O O . ALA A 1 835 ? -5.112 10.171 28.402 1.00 93.56 835 ALA A O 1
ATOM 6359 N N . LEU A 1 836 ? -3.983 11.529 29.811 1.00 93.69 836 LEU A N 1
ATOM 6360 C CA . LEU A 1 836 ? -3.072 12.074 28.817 1.00 93.69 836 LEU A CA 1
ATOM 6361 C C . LEU A 1 836 ? -1.903 11.109 28.600 1.00 93.69 836 LEU A C 1
ATOM 6363 O O . LEU A 1 836 ? -1.285 10.638 29.555 1.00 93.69 836 LEU A O 1
ATOM 6367 N N . SER A 1 837 ? -1.575 10.866 27.334 1.00 92.31 837 SER A N 1
ATOM 6368 C CA . SER A 1 837 ? -0.297 10.269 26.940 1.00 92.31 837 SER A CA 1
ATOM 6369 C C . SER A 1 837 ? 0.877 11.184 27.315 1.00 92.31 837 SER A C 1
ATOM 6371 O O . SER A 1 837 ? 0.694 12.351 27.674 1.00 92.31 837 SER A O 1
ATOM 6373 N N . SER A 1 838 ? 2.107 10.686 27.167 1.00 88.12 838 SER A N 1
ATOM 6374 C CA . SER A 1 838 ? 3.336 11.464 27.402 1.00 88.12 838 SER A CA 1
ATOM 6375 C C . SER A 1 838 ? 3.417 12.768 26.597 1.00 88.12 838 SER A C 1
ATOM 6377 O O . SER A 1 838 ? 4.122 13.687 27.006 1.00 88.12 838 SER A O 1
ATOM 6379 N N . SER A 1 839 ? 2.677 12.863 25.492 1.00 88.38 839 SER A N 1
ATOM 6380 C CA . SER A 1 839 ? 2.628 14.037 24.615 1.00 88.38 839 SER A CA 1
ATOM 6381 C C . SER A 1 839 ? 1.391 14.914 24.831 1.00 88.38 839 SER A C 1
ATOM 6383 O O . SER A 1 839 ? 1.128 15.808 24.036 1.00 88.38 839 SER A O 1
ATOM 6385 N N . GLY A 1 840 ? 0.609 14.672 25.888 1.00 92.62 840 GLY A N 1
ATOM 6386 C CA . GLY A 1 840 ? -0.532 15.522 26.240 1.00 92.62 840 GLY A CA 1
ATOM 6387 C C . GLY A 1 840 ? -1.800 15.276 25.417 1.00 92.62 840 GLY A C 1
ATOM 6388 O O . GLY A 1 840 ? -2.696 16.115 25.415 1.00 92.62 840 GLY A O 1
ATOM 6389 N N . HIS A 1 841 ? -1.906 14.137 24.729 1.00 93.25 841 HIS A N 1
ATOM 6390 C CA . HIS A 1 841 ? -3.096 13.761 23.958 1.00 93.25 841 HIS A CA 1
ATOM 6391 C C . HIS A 1 841 ? -3.847 12.592 24.595 1.00 93.25 841 HIS A C 1
ATOM 6393 O O . HIS A 1 841 ? -3.218 11.689 25.152 1.00 93.25 841 HIS A O 1
ATOM 6399 N N . VAL A 1 842 ? -5.177 12.592 24.469 1.00 94.69 842 VAL A N 1
ATOM 6400 C CA . VAL A 1 842 ? -6.047 11.479 24.878 1.00 94.69 842 VAL A CA 1
ATOM 6401 C C . VAL A 1 842 ? -6.312 10.580 23.676 1.00 94.69 842 VAL A C 1
ATOM 6403 O O . VAL A 1 842 ? -6.794 11.041 22.640 1.00 94.69 842 VAL A O 1
ATOM 6406 N N . TYR A 1 843 ? -6.044 9.291 23.845 1.00 96.94 843 TYR A N 1
ATOM 6407 C CA . TYR A 1 843 ? -6.335 8.251 22.863 1.00 96.94 843 TYR A CA 1
ATOM 6408 C C . TYR A 1 843 ? -7.376 7.272 23.414 1.00 96.94 843 TYR A C 1
ATOM 6410 O O . TYR A 1 843 ? -7.439 7.102 24.637 1.00 96.94 843 TYR A O 1
ATOM 6418 N N . PRO A 1 844 ? -8.162 6.603 22.550 1.00 97.25 844 PRO A N 1
ATOM 6419 C CA . PRO A 1 844 ? -8.841 5.367 22.916 1.00 97.25 844 PRO A CA 1
ATOM 6420 C C . PRO A 1 844 ? -7.887 4.394 23.608 1.00 97.25 844 PRO A C 1
ATOM 6422 O O . PRO A 1 844 ? -6.688 4.378 23.326 1.00 97.25 844 PRO A O 1
ATOM 6425 N N . LEU A 1 845 ? -8.412 3.568 24.501 1.00 95.00 845 LEU A N 1
ATOM 6426 C CA . LEU A 1 845 ? -7.623 2.540 25.161 1.00 95.00 845 LEU A CA 1
ATOM 6427 C C . LEU A 1 845 ? -8.521 1.382 25.575 1.00 95.00 845 LEU A C 1
ATOM 6429 O O . LEU A 1 845 ? -9.579 1.589 26.159 1.00 95.00 845 LEU A O 1
ATOM 6433 N N . THR A 1 846 ? -8.059 0.163 25.312 1.00 95.19 846 THR A N 1
ATOM 6434 C CA . THR A 1 846 ? -8.560 -1.049 25.967 1.00 95.19 846 THR A CA 1
ATOM 6435 C C . THR A 1 846 ? -7.395 -1.725 26.680 1.00 95.19 846 THR A C 1
ATOM 6437 O O . THR A 1 846 ? -6.255 -1.656 26.205 1.00 95.19 846 THR A O 1
ATOM 6440 N N . CYS A 1 847 ? -7.675 -2.404 27.789 1.00 96.94 847 CYS A N 1
ATOM 6441 C CA . CYS A 1 847 ? -6.667 -3.205 28.485 1.00 96.94 847 CYS A CA 1
ATOM 6442 C C . CYS A 1 847 ? -6.601 -4.645 27.954 1.00 96.94 847 CYS A C 1
ATOM 6444 O O . CYS A 1 847 ? -5.962 -5.487 28.573 1.00 96.94 847 CYS A O 1
ATOM 6446 N N . PHE A 1 848 ? -7.262 -4.967 26.840 1.00 98.25 848 PHE A N 1
ATOM 6447 C CA . PHE A 1 848 ? -7.322 -6.334 26.328 1.00 98.25 848 PHE A CA 1
ATOM 6448 C C . PHE A 1 848 ? -6.347 -6.519 25.176 1.00 98.25 848 PHE A C 1
ATOM 6450 O O . PHE A 1 848 ? -6.395 -5.818 24.162 1.00 98.25 848 PHE A O 1
ATOM 6457 N N . ARG A 1 849 ? -5.496 -7.527 25.317 1.00 98.06 849 ARG A N 1
ATOM 6458 C CA . ARG A 1 849 ? -4.642 -8.022 24.243 1.00 98.06 849 ARG A CA 1
ATOM 6459 C C . ARG A 1 849 ? -4.642 -9.537 24.212 1.00 98.06 849 ARG A C 1
ATOM 6461 O O . ARG A 1 849 ? -5.063 -10.191 25.164 1.00 98.06 849 ARG A O 1
ATOM 6468 N N . ASP A 1 850 ? -4.142 -10.092 23.127 1.00 97.94 850 ASP A N 1
ATOM 6469 C CA . ASP A 1 850 ? -3.900 -11.520 23.021 1.00 97.94 850 ASP A CA 1
ATOM 6470 C C . ASP A 1 850 ? -2.526 -11.916 23.606 1.00 97.94 850 ASP A C 1
ATOM 6472 O O . ASP A 1 850 ? -1.799 -11.105 24.199 1.00 97.94 850 ASP A O 1
ATOM 6476 N N . SER A 1 851 ? -2.183 -13.195 23.465 1.00 97.69 851 SER A N 1
ATOM 6477 C CA . SER A 1 851 ? -0.929 -13.797 23.927 1.00 97.69 851 SER A CA 1
ATOM 6478 C C . SER A 1 851 ? 0.063 -14.040 22.782 1.00 97.69 851 SER A C 1
ATOM 6480 O O . SER A 1 851 ? 0.785 -15.038 22.785 1.00 97.69 851 SER A O 1
ATOM 6482 N N . SER A 1 852 ? 0.094 -13.154 21.777 1.00 97.25 852 SER A N 1
ATOM 6483 C CA . SER A 1 852 ? 0.999 -13.274 20.626 1.00 97.25 852 SER A CA 1
ATOM 6484 C C . SER A 1 852 ? 2.460 -13.472 21.062 1.00 97.25 852 SER A C 1
ATOM 6486 O O . SER A 1 852 ? 2.986 -12.667 21.835 1.00 97.25 852 SER A O 1
ATOM 6488 N N . PRO A 1 853 ? 3.154 -14.511 20.556 1.00 96.44 853 PRO A N 1
ATOM 6489 C CA . PRO A 1 853 ? 4.569 -14.739 20.841 1.00 96.44 853 PRO A CA 1
ATOM 6490 C C . PRO A 1 853 ? 5.490 -13.919 19.926 1.00 96.44 853 PRO A C 1
ATOM 6492 O O . PRO A 1 853 ? 6.714 -14.012 20.039 1.00 96.44 853 PRO A O 1
ATOM 6495 N N . ILE A 1 854 ? 4.923 -13.174 18.973 1.00 96.44 854 ILE A N 1
ATOM 6496 C CA . ILE A 1 854 ? 5.691 -12.470 17.952 1.00 96.44 854 ILE A CA 1
ATOM 6497 C C . ILE A 1 854 ? 6.361 -11.242 18.568 1.00 96.44 854 ILE A C 1
ATOM 6499 O O . ILE A 1 854 ? 5.779 -10.520 19.376 1.00 96.44 854 ILE A O 1
ATOM 6503 N N . LYS A 1 855 ? 7.609 -11.010 18.169 1.00 97.50 855 LYS A N 1
ATOM 6504 C CA . LYS A 1 855 ? 8.424 -9.877 18.600 1.00 97.50 855 LYS A CA 1
ATOM 6505 C C . LYS A 1 855 ? 8.852 -9.068 17.384 1.00 97.50 855 LYS A C 1
ATOM 6507 O O . LYS A 1 855 ? 9.105 -9.643 16.325 1.00 97.50 855 LYS A O 1
ATOM 6512 N N . SER A 1 856 ? 8.952 -7.757 17.564 1.00 98.19 856 SER A N 1
ATOM 6513 C CA . SER A 1 856 ? 9.513 -6.840 16.579 1.00 98.19 856 SER A CA 1
ATOM 6514 C C . SER A 1 856 ? 10.947 -7.239 16.248 1.00 98.19 856 SER A C 1
ATOM 6516 O O . SER A 1 856 ? 11.725 -7.624 17.127 1.00 98.19 856 SER A O 1
ATOM 6518 N N . ARG A 1 857 ? 11.299 -7.137 14.969 1.00 96.44 857 ARG A N 1
ATOM 6519 C CA . ARG A 1 857 ? 12.646 -7.394 14.454 1.00 96.44 857 ARG A CA 1
ATOM 6520 C C . ARG A 1 857 ? 13.596 -6.229 14.709 1.00 96.44 857 ARG A C 1
ATOM 6522 O O . ARG A 1 857 ? 14.803 -6.445 14.761 1.00 96.44 857 ARG A O 1
ATOM 6529 N N . TRP A 1 858 ? 13.061 -5.015 14.836 1.00 97.81 858 TRP A N 1
ATOM 6530 C CA . TRP A 1 858 ? 13.857 -3.785 14.811 1.00 97.81 858 TRP A CA 1
ATOM 6531 C C . TRP A 1 858 ? 13.669 -2.901 16.039 1.00 97.81 858 TRP A C 1
ATOM 6533 O O . TRP A 1 858 ? 14.584 -2.165 16.398 1.00 97.81 858 TRP A O 1
ATOM 6543 N N . ILE A 1 859 ? 12.508 -2.952 16.691 1.00 98.25 859 ILE A N 1
ATOM 6544 C CA . ILE A 1 859 ? 12.194 -2.066 17.809 1.00 98.25 859 ILE A CA 1
ATOM 6545 C C . ILE A 1 859 ? 12.355 -2.814 19.124 1.00 98.25 859 ILE A C 1
ATOM 6547 O O . ILE A 1 859 ? 11.793 -3.888 19.334 1.00 98.25 859 ILE A O 1
ATOM 6551 N N . THR A 1 860 ? 13.095 -2.205 20.044 1.00 96.62 860 THR A N 1
ATOM 6552 C CA . THR A 1 860 ? 13.240 -2.674 21.423 1.00 96.62 860 THR A CA 1
ATOM 6553 C C . THR A 1 860 ? 12.567 -1.712 22.391 1.00 96.62 860 THR A C 1
ATOM 6555 O O . THR A 1 860 ? 12.582 -0.500 22.182 1.00 96.62 860 THR A O 1
ATOM 6558 N N . ARG A 1 861 ? 12.045 -2.233 23.500 1.00 91.62 861 ARG A N 1
ATOM 6559 C CA . ARG A 1 861 ? 11.560 -1.461 24.646 1.00 91.62 861 ARG A CA 1
ATOM 6560 C C . ARG A 1 861 ? 12.159 -2.053 25.913 1.00 91.62 861 ARG A C 1
ATOM 6562 O O . ARG A 1 861 ? 12.063 -3.253 26.134 1.00 91.62 861 ARG A O 1
ATOM 6569 N N . ASN A 1 862 ? 12.774 -1.209 26.740 1.00 90.69 862 ASN A N 1
ATOM 6570 C CA . ASN A 1 862 ? 13.495 -1.633 27.947 1.00 90.69 862 ASN A CA 1
ATOM 6571 C C . ASN A 1 862 ? 14.567 -2.705 27.656 1.00 90.69 862 ASN A C 1
ATOM 6573 O O . ASN A 1 862 ? 14.682 -3.678 28.392 1.00 90.69 862 ASN A O 1
ATOM 6577 N N . ASN A 1 863 ? 15.329 -2.522 26.570 1.00 92.94 863 ASN A N 1
ATOM 6578 C CA . ASN A 1 863 ? 16.362 -3.441 26.065 1.00 92.94 863 ASN A CA 1
ATOM 6579 C C . ASN A 1 863 ? 15.874 -4.834 25.626 1.00 92.94 863 ASN A C 1
ATOM 6581 O O . ASN A 1 863 ? 16.697 -5.671 25.271 1.00 92.94 863 ASN A O 1
ATOM 6585 N N . GLU A 1 864 ? 14.564 -5.066 25.572 1.00 95.62 864 GLU A N 1
ATOM 6586 C CA . GLU A 1 864 ? 13.974 -6.298 25.048 1.00 95.62 864 GLU A CA 1
ATOM 6587 C C . GLU A 1 864 ? 13.250 -6.027 23.722 1.00 95.62 864 GLU A C 1
ATOM 6589 O O . GLU A 1 864 ? 12.702 -4.933 23.545 1.00 95.62 864 GLU A O 1
ATOM 6594 N N . PRO A 1 865 ? 13.204 -6.982 22.775 1.00 97.38 865 PRO A N 1
ATOM 6595 C CA . PRO A 1 865 ? 12.426 -6.819 21.550 1.00 97.38 865 PRO A CA 1
ATOM 6596 C C . PRO A 1 865 ? 10.955 -6.517 21.859 1.00 97.38 865 PRO A C 1
ATOM 6598 O O . PRO A 1 865 ? 10.334 -7.186 22.690 1.00 97.38 865 PRO A O 1
ATOM 6601 N N . PHE A 1 866 ? 10.392 -5.511 21.190 1.00 98.06 866 PHE A N 1
ATOM 6602 C CA . PHE A 1 866 ? 9.025 -5.064 21.432 1.00 98.06 866 PHE A CA 1
ATOM 6603 C C . PHE A 1 866 ? 8.029 -6.186 21.086 1.00 98.06 866 PHE A C 1
ATOM 6605 O O . PHE A 1 866 ? 8.062 -6.688 19.962 1.00 98.06 866 PHE A O 1
ATOM 6612 N N . PRO A 1 867 ? 7.141 -6.609 22.001 1.00 97.31 867 PRO A N 1
ATOM 6613 C CA . PRO A 1 867 ? 6.169 -7.655 21.702 1.00 97.31 867 PRO A CA 1
ATOM 6614 C C . PRO A 1 867 ? 5.055 -7.136 20.783 1.00 97.31 867 PRO A C 1
ATOM 6616 O O . PRO A 1 867 ? 4.471 -6.081 21.031 1.00 97.31 867 PRO A O 1
ATOM 6619 N N . LEU A 1 868 ? 4.734 -7.899 19.738 1.00 97.31 868 LEU A N 1
ATOM 6620 C CA . LEU A 1 868 ? 3.650 -7.605 18.796 1.00 97.31 868 LEU A CA 1
ATOM 6621 C C . LEU A 1 868 ? 2.361 -8.295 19.252 1.00 97.31 868 LEU A C 1
ATOM 6623 O O . LEU A 1 868 ? 1.934 -9.299 18.675 1.00 97.31 868 LEU A O 1
ATOM 6627 N N . TYR A 1 869 ? 1.782 -7.783 20.338 1.00 97.69 869 TYR A N 1
ATOM 6628 C CA . TYR A 1 869 ? 0.487 -8.228 20.850 1.00 97.69 869 TYR A CA 1
ATOM 6629 C C . TYR A 1 869 ? -0.663 -7.668 20.019 1.00 97.69 869 TYR A C 1
ATOM 6631 O O . TYR A 1 869 ? -0.688 -6.471 19.736 1.00 97.69 869 TYR A O 1
ATOM 6639 N N . ASN A 1 870 ? -1.656 -8.494 19.694 1.00 97.75 870 ASN A N 1
ATOM 6640 C CA . ASN A 1 870 ? -2.865 -7.993 19.049 1.00 97.75 870 ASN A CA 1
ATOM 6641 C C . ASN A 1 870 ? -3.783 -7.407 20.117 1.00 97.75 870 ASN A C 1
ATOM 6643 O O . ASN A 1 870 ? -4.285 -8.123 20.982 1.00 97.75 870 ASN A O 1
ATOM 6647 N N . TRP A 1 871 ? -3.972 -6.094 20.059 1.00 97.88 871 TRP A N 1
ATOM 6648 C CA . TRP A 1 871 ? -4.838 -5.349 20.965 1.00 97.88 871 TRP A CA 1
ATOM 6649 C C . TRP A 1 871 ? -6.281 -5.362 20.477 1.00 97.88 871 TRP A C 1
ATOM 6651 O O . TRP A 1 871 ? -6.529 -5.406 19.270 1.00 97.88 871 TRP A O 1
ATOM 6661 N N . ALA A 1 872 ? -7.228 -5.340 21.414 1.00 97.81 872 ALA A N 1
ATOM 6662 C CA . ALA A 1 872 ? -8.635 -5.458 21.077 1.00 97.81 872 ALA A CA 1
ATOM 6663 C C . ALA A 1 872 ? -9.136 -4.228 20.315 1.00 97.81 872 ALA A C 1
ATOM 6665 O O . ALA A 1 872 ? -8.903 -3.089 20.722 1.00 97.81 872 ALA A O 1
ATOM 6666 N N . CYS A 1 873 ? -9.817 -4.476 19.198 1.00 98.19 873 CYS A N 1
ATOM 6667 C CA . CYS A 1 873 ? -10.388 -3.440 18.350 1.00 98.19 873 CYS A CA 1
ATOM 6668 C C . CYS A 1 873 ? -11.420 -2.592 19.107 1.00 98.19 873 CYS A C 1
ATOM 6670 O O . CYS A 1 873 ? -12.152 -3.088 19.963 1.00 98.19 873 CYS A O 1
ATOM 6672 N N . LEU A 1 874 ? -11.491 -1.313 18.745 1.00 98.44 874 LEU A N 1
ATOM 6673 C CA . LEU A 1 874 ? -12.488 -0.370 19.245 1.00 98.44 874 LEU A CA 1
ATOM 6674 C C . LEU A 1 874 ? -13.858 -0.686 18.645 1.00 98.44 874 LEU A C 1
ATOM 6676 O O . LEU A 1 874 ? -13.942 -1.029 17.463 1.00 98.44 874 LEU A O 1
ATOM 6680 N N . ASP A 1 875 ? -14.925 -0.563 19.429 1.00 97.50 875 ASP A N 1
ATOM 6681 C CA . ASP A 1 875 ? -16.238 -1.053 19.002 1.00 97.50 875 ASP A CA 1
ATOM 6682 C C . ASP A 1 875 ? -17.422 -0.335 19.655 1.00 97.50 875 ASP A C 1
ATOM 6684 O O . ASP A 1 875 ? -17.291 0.321 20.693 1.00 97.50 875 ASP A O 1
ATOM 6688 N N . ARG A 1 876 ? -18.591 -0.509 19.036 1.00 97.38 876 ARG A N 1
ATOM 6689 C CA . ARG A 1 876 ? -19.900 -0.082 19.524 1.00 97.38 876 ARG A CA 1
ATOM 6690 C C . ARG A 1 876 ? -20.898 -1.212 19.288 1.00 97.38 876 ARG A C 1
ATOM 6692 O O . ARG A 1 876 ? -21.355 -1.423 18.168 1.00 97.38 876 ARG A O 1
ATOM 6699 N N . LEU A 1 877 ? -21.239 -1.926 20.352 1.00 97.38 877 LEU A N 1
ATOM 6700 C CA . LEU A 1 877 ? -21.993 -3.175 20.288 1.00 97.38 877 LEU A CA 1
ATOM 6701 C C . LEU A 1 877 ? -23.421 -2.981 20.804 1.00 97.38 877 LEU A C 1
ATOM 6703 O O . LEU A 1 877 ? -23.580 -2.562 21.952 1.00 97.38 877 LEU A O 1
ATOM 6707 N N . PRO A 1 878 ? -24.469 -3.292 20.023 1.00 97.19 878 PRO A N 1
ATOM 6708 C CA . PRO A 1 878 ? -25.831 -3.270 20.540 1.00 97.19 878 PRO A CA 1
ATOM 6709 C C . PRO A 1 878 ? -26.004 -4.350 21.609 1.00 97.19 878 PRO A C 1
ATOM 6711 O O . PRO A 1 878 ? -25.597 -5.499 21.421 1.00 97.19 878 PRO A O 1
ATOM 6714 N N . LEU A 1 879 ? -26.656 -4.007 22.722 1.00 97.31 879 LEU A N 1
ATOM 6715 C CA . LEU A 1 879 ? -26.918 -4.973 23.794 1.00 97.31 879 LEU A CA 1
ATOM 6716 C C . LEU A 1 879 ? -27.953 -6.044 23.420 1.00 97.31 879 LEU A C 1
ATOM 6718 O O . LEU A 1 879 ? -28.115 -7.020 24.151 1.00 97.31 879 LEU A O 1
ATOM 6722 N N . THR A 1 880 ? -28.605 -5.910 22.263 1.00 95.06 880 THR A N 1
ATOM 6723 C CA . THR A 1 880 ? -29.395 -6.984 21.645 1.00 95.06 880 THR A CA 1
ATOM 6724 C C . THR A 1 880 ? -28.532 -8.156 21.171 1.00 95.06 880 THR A C 1
ATOM 6726 O O . THR A 1 880 ? -29.050 -9.258 21.017 1.00 95.06 880 THR A O 1
ATOM 6729 N N . GLY A 1 881 ? -27.231 -7.935 20.941 1.00 91.56 881 GLY A N 1
ATOM 6730 C CA . GLY A 1 881 ? -26.315 -8.923 20.366 1.00 91.56 881 GLY A CA 1
ATOM 6731 C C . GLY A 1 881 ? -26.378 -9.040 18.837 1.00 91.56 881 GLY A C 1
ATOM 67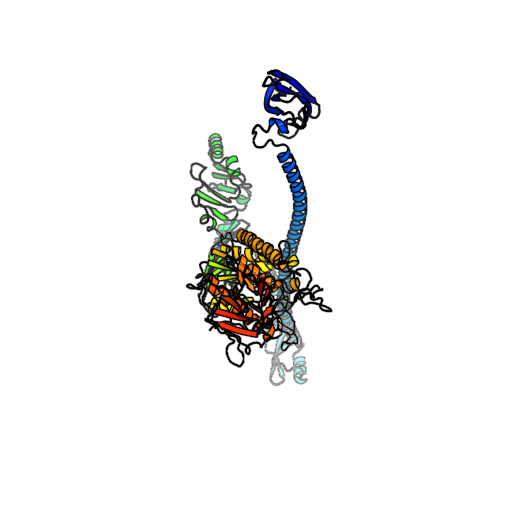32 O O . GLY A 1 881 ? -25.675 -9.874 18.275 1.00 91.56 881 GLY A O 1
ATOM 6733 N N . GLU A 1 882 ? -27.189 -8.223 18.157 1.00 89.94 882 GLU A N 1
ATOM 6734 C CA . GLU A 1 882 ? -27.369 -8.263 16.697 1.00 89.94 882 GLU A CA 1
ATOM 6735 C C . GLU A 1 882 ? -26.385 -7.319 15.981 1.00 89.94 882 GLU A C 1
ATOM 6737 O O . GLU A 1 882 ? -26.638 -6.116 15.906 1.00 89.94 882 GLU A O 1
ATOM 6742 N N . PHE A 1 883 ? -25.263 -7.839 15.461 1.00 89.25 883 PHE A N 1
ATOM 6743 C CA . PHE A 1 883 ? -24.274 -7.066 14.686 1.00 89.25 883 PHE A CA 1
ATOM 6744 C C . PHE A 1 883 ? -23.387 -7.920 13.771 1.00 89.25 883 PHE A C 1
ATOM 6746 O O . PHE A 1 883 ? -23.303 -9.150 13.989 1.00 89.25 883 PHE A O 1
#

Sequence (883 aa):
MFITISGVYLDPEGTAVPGARIIIASKRTTSDTFRDLIVSHVTGDHGEYLFDLQPGYYRVSVLYQDRDRTTVIGDMELQESSLPGSLNDYVRFADPALADPTVYAEMKRWYMLTSTHADEVAESVAIAKQASESAVESKNAALISETSAAESSKSAMENAIVARVAADESKMYSDTAQAGAGVYDTGEKAQQAIDAGTEQRTFFPVWSTSAQGWTEKWQNVGGVATPTGEYLSNGNVLDAALADVAQQKNKTALFRQYFSNKWLWSVEGKGGPSETGIALDNDFGLWLAGLESSIQDYIEQLIPRSIANRYQNFQHVIVAKNGIDGLVTINDNGDIRIVGTDDVLQDRLNAICSTTFSRRIVGFQFVIFTSDMKTALLAIDDDGGVHIPGVDGPLQDNLGESLATIKTESGVPAAAWRGKIVWSERPVLTAQKLTSTGFIFSYVPGGEAKAGNGVKYEPSIREMPIDANEAHGGGSGGQSLNTPKDGAGINIVNRDPAFRGRALAGANGKPEGGGMTPVSEEDQSTLNDMSYPDWRQGNVLPMYNALLHANPGNHVFIHAPFAAGGRSFAEISKGTIPYQNGLDFVQLGKNAADGVGKRYTFKFMTFEHGETDNDNGSSQNPGDYLAKMKTYFPGLQVDFKAITGQVDNFTEVIGQVGSRVNTKNQPVDDQGNPIGEPVIVQPYSVTATDQLTYVRQNAATAIMYGPKYPLNWLFNDATLSHLSAAGKVLQGEYAAQAIYWHLYNTEKKGTWTGLKVKSLTVSGTIADLLCDVPYAPIVIDTTFIADCLNHGISLEKNSASVQSVTVVDGNIIRVEFDKAPASDDYMLFGFTNTALSSSGHVYPLTCFRDSSPIKSRWITRNNEPFPLYNWACLDRLPLTGEF